Protein AF-0000000067698154 (afdb_homodimer)

Solvent-accessible surface area (backbone atoms only — not comparable to full-atom values): 43028 Å² total; per-residue (Å²): 130,90,84,82,84,74,83,78,83,80,82,77,82,80,81,82,82,78,79,80,80,83,78,82,82,75,81,79,80,81,73,79,80,78,81,72,83,82,82,73,83,78,85,67,85,70,74,81,63,82,64,74,79,67,70,79,82,60,76,88,67,80,81,71,74,75,59,50,38,49,50,71,65,95,72,74,68,71,78,80,69,80,71,77,64,69,74,56,56,50,60,71,60,55,50,44,28,35,37,30,61,25,10,54,45,36,46,36,54,54,16,32,76,75,58,32,74,92,49,18,62,55,89,46,55,64,60,45,75,44,42,27,38,45,54,36,77,26,53,40,40,37,71,47,68,40,48,42,34,32,42,54,26,47,94,48,85,92,48,78,68,46,76,45,63,54,76,37,32,34,54,20,40,29,41,29,36,31,30,37,56,53,44,55,74,53,38,49,46,52,43,93,52,25,68,75,24,50,40,24,35,30,38,29,37,55,35,30,26,51,47,29,26,69,50,57,16,74,73,42,6,62,35,74,19,39,37,42,31,30,35,22,19,34,30,43,46,43,42,81,78,46,55,86,41,45,32,75,59,65,88,62,80,58,72,51,54,74,73,57,56,77,84,72,59,61,29,38,57,31,44,32,38,34,30,43,27,48,70,90,51,90,60,66,32,76,72,24,54,33,42,55,54,42,41,58,56,39,65,40,41,45,54,13,60,64,10,49,21,6,19,34,50,46,57,33,20,36,41,30,39,26,44,41,11,36,94,49,76,56,10,29,26,27,33,50,60,53,5,56,73,56,77,34,73,36,79,59,54,93,90,44,65,36,41,44,60,52,68,46,26,31,40,37,36,39,38,35,30,79,58,96,89,45,71,54,67,38,62,52,24,31,37,33,32,35,67,48,77,92,125,130,89,86,81,90,78,85,78,82,81,83,78,82,80,82,79,79,76,77,82,78,82,77,81,80,76,79,78,78,81,75,77,81,77,82,72,84,81,83,81,85,89,80,80,90,68,78,86,62,82,66,71,78,66,67,79,81,59,75,89,67,80,81,71,72,76,58,50,37,49,49,74,68,93,73,73,70,68,78,76,64,78,70,75,64,70,74,54,57,49,60,71,59,57,49,44,27,36,38,32,61,25,11,54,45,37,46,36,53,55,16,33,77,75,56,32,74,92,49,18,63,56,89,46,56,66,61,44,76,44,43,27,35,44,54,37,78,27,53,40,41,38,70,48,67,40,48,42,33,31,42,54,27,48,95,48,86,92,48,76,68,46,76,42,63,56,76,37,32,34,53,20,39,28,40,29,35,30,30,37,56,54,46,55,76,55,38,50,47,54,42,92,52,25,68,76,24,50,40,23,34,30,39,30,36,54,35,31,26,51,47,30,24,68,48,55,16,75,72,42,6,61,35,73,17,39,37,43,32,30,34,23,19,35,31,42,45,43,42,80,77,45,55,87,38,45,33,75,60,65,90,61,79,58,72,53,55,76,74,58,54,77,84,71,57,60,29,39,57,30,44,31,38,33,29,44,25,48,70,91,52,91,60,67,31,77,71,24,54,33,43,54,53,43,43,56,55,40,65,39,40,44,55,14,60,63,10,48,22,6,19,33,51,46,56,35,20,36,41,30,40,26,46,39,12,37,95,48,75,55,9,28,25,26,33,51,61,55,6,56,73,57,78,34,73,38,80,58,55,93,90,44,67,35,42,44,62,52,69,46,26,31,40,38,35,38,38,35,29,78,58,94,91,47,72,54,68,40,61,52,24,29,38,33,30,36,66,50,76,92,126

Structure (mmCIF, N/CA/C/O backbone):
data_AF-0000000067698154-model_v1
#
loop_
_entity.id
_entity.type
_entity.pdbx_description
1 polymer Fumarylacetoacetase
#
loop_
_atom_site.group_PDB
_atom_site.id
_atom_site.type_symbol
_atom_site.label_atom_id
_atom_site.label_alt_id
_atom_site.label_comp_id
_atom_site.label_asym_id
_atom_site.label_entity_id
_atom_site.label_seq_id
_atom_site.pdbx_PDB_ins_code
_atom_site.Cartn_x
_atom_site.Cartn_y
_atom_site.Cartn_z
_atom_site.occupancy
_atom_site.B_iso_or_equiv
_atom_site.auth_seq_id
_atom_site.auth_comp_id
_atom_site.auth_asym_id
_atom_site.auth_atom_id
_atom_site.pdbx_PDB_model_num
ATOM 1 N N . MET A 1 1 ? 26.562 57 30.891 1 18.64 1 MET A N 1
ATOM 2 C CA . MET A 1 1 ? 27.078 56.438 32.125 1 18.64 1 MET A CA 1
ATOM 3 C C . MET A 1 1 ? 26.031 55.562 32.812 1 18.64 1 MET A C 1
ATOM 5 O O . MET A 1 1 ? 26.375 54.625 33.531 1 18.64 1 MET A O 1
ATOM 9 N N . GLY A 1 2 ? 24.734 55.875 32.906 1 18.67 2 GLY A N 1
ATOM 10 C CA . GLY A 1 2 ? 24.219 55.625 34.25 1 18.67 2 GLY A CA 1
ATOM 11 C C . GLY A 1 2 ? 24.109 54.125 34.531 1 18.67 2 GLY A C 1
ATOM 12 O O . GLY A 1 2 ? 24.297 53.281 33.656 1 18.67 2 GLY A O 1
ATOM 13 N N . ALA A 1 3 ? 22.969 53.625 35.281 1 20.47 3 ALA A N 1
ATOM 14 C CA . ALA A 1 3 ? 22.484 53 36.531 1 20.47 3 ALA A CA 1
ATOM 15 C C . ALA A 1 3 ? 22.188 51.531 36.312 1 20.47 3 ALA A C 1
ATOM 17 O O . ALA A 1 3 ? 21.484 51.156 35.344 1 20.47 3 ALA A O 1
ATOM 18 N N . GLU A 1 4 ? 23.016 50.594 36.938 1 21.22 4 GLU A N 1
ATOM 19 C CA . GLU A 1 4 ? 23.219 49.188 37.219 1 21.22 4 GLU A CA 1
ATOM 20 C C . GLU A 1 4 ? 22.047 48.594 38 1 21.22 4 GLU A C 1
ATOM 22 O O . GLU A 1 4 ? 21.922 48.844 39.219 1 21.22 4 GLU A O 1
ATOM 27 N N . ALA A 1 5 ? 20.766 48.688 37.656 1 19.77 5 ALA A N 1
ATOM 28 C CA . ALA A 1 5 ? 19.625 48.469 38.531 1 19.77 5 ALA A CA 1
ATOM 29 C C . ALA A 1 5 ? 19.641 47.031 39.094 1 19.77 5 ALA A C 1
ATOM 31 O O . ALA A 1 5 ? 19.484 46.062 38.344 1 19.77 5 ALA A O 1
ATOM 32 N N . GLY A 1 6 ? 20.469 46.656 40.188 1 19.45 6 GLY A N 1
ATOM 33 C CA . GLY A 1 6 ? 20.844 45.438 40.906 1 19.45 6 GLY A CA 1
ATOM 34 C C . GLY A 1 6 ? 19.688 44.812 41.656 1 19.45 6 GLY A C 1
ATOM 35 O O . GLY A 1 6 ? 19.359 45.219 42.75 1 19.45 6 GLY A O 1
ATOM 36 N N . CYS A 1 7 ? 18.359 44.688 41.312 1 18.64 7 CYS A N 1
ATOM 37 C CA . CYS A 1 7 ? 17.328 44.375 42.312 1 18.64 7 CYS A CA 1
ATOM 38 C C . CYS A 1 7 ? 17.609 43.062 43 1 18.64 7 CYS A C 1
ATOM 40 O O . CYS A 1 7 ? 17.766 42.031 42.344 1 18.64 7 CYS A O 1
ATOM 42 N N . VAL A 1 8 ? 18.062 42.969 44.281 1 18.89 8 VAL A N 1
ATOM 43 C CA . VAL A 1 8 ? 18.547 42.125 45.375 1 18.89 8 VAL A CA 1
ATOM 44 C C . VAL A 1 8 ? 17.406 41.281 45.906 1 18.89 8 VAL A C 1
ATOM 46 O O . VAL A 1 8 ? 16.484 41.781 46.562 1 18.89 8 VAL A O 1
ATOM 49 N N . LEU A 1 9 ? 16.547 40.531 45.125 1 18.83 9 LEU A N 1
ATOM 50 C CA . LEU A 1 9 ? 15.406 39.906 45.781 1 18.83 9 LEU A CA 1
ATOM 51 C C . LEU A 1 9 ? 15.867 39.031 46.969 1 18.83 9 LEU A C 1
ATOM 53 O O . LEU A 1 9 ? 16.906 38.375 46.875 1 18.83 9 LEU A O 1
ATOM 57 N N . ALA A 1 10 ? 15.352 39.25 48.188 1 18.03 10 ALA A N 1
ATOM 58 C CA . ALA A 1 10 ? 15.445 38.906 49.594 1 18.03 10 ALA A CA 1
ATOM 59 C C . ALA A 1 10 ? 15.258 37.406 49.844 1 18.03 10 ALA A C 1
ATOM 61 O O . ALA A 1 10 ? 14.438 36.781 49.188 1 18.03 10 ALA A O 1
ATOM 62 N N . GLN A 1 11 ? 16.172 36.656 50.531 1 19.08 11 GLN A N 1
ATOM 63 C CA . GLN A 1 11 ? 16.641 35.312 50.938 1 19.08 11 GLN A CA 1
ATOM 64 C C . GLN A 1 11 ? 15.695 34.688 51.938 1 19.08 11 GLN A C 1
ATOM 66 O O . GLN A 1 11 ? 15.953 34.75 53.156 1 19.08 11 GLN A O 1
ATOM 71 N N . GLY A 1 12 ? 14.289 34.844 51.875 1 19.47 12 GLY A N 1
ATOM 72 C CA . GLY A 1 12 ? 13.625 34.594 53.125 1 19.47 12 GLY A CA 1
ATOM 73 C C . GLY A 1 12 ? 13.898 33.188 53.688 1 19.47 12 GLY A C 1
ATOM 74 O O . GLY A 1 12 ? 14.406 32.344 52.969 1 19.47 12 GLY A O 1
ATOM 75 N N . PRO A 1 13 ? 13.5 32.906 55 1 19.11 13 PRO A N 1
ATOM 76 C CA . PRO A 1 13 ? 13.969 31.984 56.031 1 19.11 13 PRO A CA 1
ATOM 77 C C . PRO A 1 13 ? 13.609 30.531 55.75 1 19.11 13 PRO A C 1
ATOM 79 O O . PRO A 1 13 ? 12.711 30.266 54.938 1 19.11 13 PR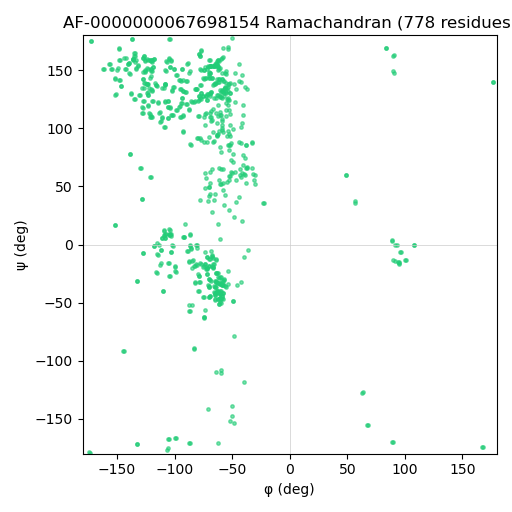O A O 1
ATOM 82 N N . ASP A 1 14 ? 14.352 29.516 56.219 1 19.69 14 ASP A N 1
ATOM 83 C CA . ASP A 1 14 ? 14.68 28.094 56.188 1 19.69 14 ASP A CA 1
ATOM 84 C C . ASP A 1 14 ? 13.586 27.25 56.875 1 19.69 14 ASP A C 1
ATOM 86 O O . ASP A 1 14 ? 13.734 26.047 57.031 1 19.69 14 ASP A O 1
ATOM 90 N N . PRO A 1 15 ? 12.156 27.422 56.562 1 19.41 15 PRO A N 1
ATOM 91 C CA . PRO A 1 15 ? 11.297 26.891 57.625 1 19.41 15 PRO A CA 1
ATOM 92 C C . PRO A 1 15 ? 11.578 25.422 57.906 1 19.41 15 PRO A C 1
ATOM 94 O O . PRO A 1 15 ? 12.047 24.688 57.031 1 19.41 15 PRO A O 1
ATOM 97 N N . VAL A 1 16 ? 11.773 25 59.156 1 19.75 16 VAL A N 1
ATOM 98 C CA . VAL A 1 16 ? 12.219 23.891 60 1 19.75 16 VAL A CA 1
ATOM 99 C C . VAL A 1 16 ? 11.164 22.797 60 1 19.75 16 VAL A C 1
ATOM 101 O O . VAL A 1 16 ? 10.078 22.953 60.562 1 19.75 16 VAL A O 1
ATOM 104 N N . PHE A 1 17 ? 10.789 22.125 58.812 1 18.42 17 PHE A N 1
ATOM 105 C CA . PHE A 1 17 ? 9.719 21.141 58.719 1 18.42 17 PHE A CA 1
ATOM 106 C C . PHE A 1 17 ? 9.977 19.969 59.656 1 18.42 17 PHE A C 1
ATOM 108 O O . PHE A 1 17 ? 11.062 19.375 59.625 1 18.42 17 PHE A O 1
ATOM 115 N N . HIS A 1 18 ? 9.242 19.969 60.812 1 17.45 18 HIS A N 1
ATOM 116 C CA . HIS A 1 18 ? 9.281 19.016 61.906 1 17.45 18 HIS A CA 1
ATOM 117 C C . HIS A 1 18 ? 8.914 17.609 61.438 1 17.45 18 HIS A C 1
ATOM 119 O O . HIS A 1 18 ? 8.062 17.453 60.562 1 17.45 18 HIS A O 1
ATOM 125 N N . HIS A 1 19 ? 9.688 16.531 61.688 1 18.19 19 HIS A N 1
ATOM 126 C CA . HIS A 1 19 ? 9.945 15.117 61.406 1 18.19 19 HIS A CA 1
ATOM 127 C C . HIS A 1 19 ? 8.852 14.227 62 1 18.19 19 HIS A C 1
ATOM 129 O O . HIS A 1 19 ? 9.102 13.062 62.312 1 18.19 19 HIS A O 1
ATOM 135 N N . SER A 1 20 ? 7.469 14.625 61.906 1 17.95 20 SER A N 1
ATOM 136 C CA . SER A 1 20 ? 6.605 13.812 62.75 1 17.95 20 SER A CA 1
ATOM 137 C C . SER A 1 20 ? 6.746 12.328 62.438 1 17.95 20 SER A C 1
ATOM 139 O O . SER A 1 20 ? 7.117 11.969 61.312 1 17.95 20 SER A O 1
ATOM 141 N N . ARG A 1 21 ? 6.547 11.445 63.469 1 18.27 21 ARG A N 1
ATOM 142 C CA . ARG A 1 21 ? 6.793 10.07 63.906 1 18.27 21 ARG A CA 1
ATOM 143 C C . ARG A 1 21 ? 5.961 9.086 63.062 1 18.27 21 ARG A C 1
ATOM 145 O O . ARG A 1 21 ? 4.82 9.383 62.719 1 18.27 21 ARG A O 1
ATOM 152 N N . ALA A 1 22 ? 6.531 8.031 62.438 1 17.89 22 ALA A N 1
ATOM 153 C CA . ALA A 1 22 ? 6.379 6.879 61.562 1 17.89 22 ALA A CA 1
ATOM 154 C C . ALA A 1 22 ? 5.344 5.902 62.125 1 17.89 22 ALA A C 1
ATOM 156 O O . ALA A 1 22 ? 5.617 5.172 63.062 1 17.89 22 ALA A O 1
ATOM 157 N N . VAL A 1 23 ? 4.055 6.41 62.469 1 18.61 23 VAL A N 1
ATOM 158 C CA . VAL A 1 23 ? 3.172 5.465 63.125 1 18.61 23 VAL A CA 1
ATOM 159 C C . VAL A 1 23 ? 3.039 4.195 62.312 1 18.61 23 VAL A C 1
ATOM 161 O O . VAL A 1 23 ? 3.08 4.25 61.062 1 18.61 23 VAL A O 1
ATOM 164 N N . GLY A 1 24 ? 3.096 2.961 62.906 1 17.42 24 GLY A N 1
ATOM 165 C CA . GLY A 1 24 ? 3.223 1.524 62.719 1 17.42 24 GLY A CA 1
ATOM 166 C C . GLY A 1 24 ? 2.061 0.918 61.938 1 17.42 24 GLY A C 1
ATOM 167 O O . GLY A 1 24 ? 0.899 1.213 62.25 1 17.42 24 GLY A O 1
ATOM 168 N N . ALA A 1 25 ? 2.178 0.541 60.625 1 18.03 25 ALA A N 1
ATOM 169 C CA . ALA A 1 25 ? 1.402 -0.048 59.531 1 18.03 25 ALA A CA 1
ATOM 170 C C . ALA A 1 25 ? 0.756 -1.36 59.969 1 18.03 25 ALA A C 1
ATOM 172 O O . ALA A 1 25 ? 1.438 -2.379 60.094 1 18.03 25 ALA A O 1
ATOM 173 N N . HIS A 1 26 ? -0.094 -1.335 61.031 1 17.5 26 HIS A N 1
ATOM 174 C CA . HIS A 1 26 ? -0.677 -2.604 61.438 1 17.5 26 HIS A CA 1
ATOM 175 C C . HIS A 1 26 ? -1.396 -3.293 60.281 1 17.5 26 HIS A C 1
ATOM 177 O O . HIS A 1 26 ? -2.037 -2.633 59.469 1 17.5 26 HIS A O 1
ATOM 183 N N . TRP A 1 27 ? -1.01 -4.566 59.875 1 17.98 27 TRP A N 1
ATOM 184 C CA . TRP A 1 27 ? -1.206 -5.637 58.906 1 17.98 27 TRP A CA 1
ATOM 185 C C . TRP A 1 27 ? -2.633 -6.172 58.969 1 17.98 27 TRP A C 1
ATOM 187 O O . TRP A 1 27 ? -3.02 -6.816 59.938 1 17.98 27 TRP A O 1
ATOM 197 N N . TRP A 1 28 ? -3.701 -5.266 58.812 1 17.14 28 TRP A N 1
ATOM 198 C CA . TRP A 1 28 ? -5.047 -5.797 59 1 17.14 28 TRP A CA 1
ATOM 199 C C . TRP A 1 28 ? -5.273 -7.02 58.125 1 17.14 28 TRP A C 1
ATOM 201 O O . TRP A 1 28 ? -4.797 -7.07 57 1 17.14 28 TRP A O 1
ATOM 211 N N . GLY A 1 29 ? -5.492 -8.219 58.688 1 17.97 29 GLY A N 1
ATOM 212 C CA . GLY A 1 29 ? -5.859 -9.602 58.406 1 17.97 29 GLY A CA 1
ATOM 213 C C . GLY A 1 29 ? -7.082 -9.727 57.531 1 17.97 29 GLY A C 1
ATOM 214 O O . GLY A 1 29 ? -8.172 -9.281 57.906 1 17.97 29 GLY A O 1
ATOM 215 N N . TRP A 1 30 ? -6.977 -9.516 56.156 1 17.61 30 TRP A N 1
ATOM 216 C CA . TRP A 1 30 ? -7.996 -9.625 55.125 1 17.61 30 TRP A CA 1
ATOM 217 C C . TRP A 1 30 ? -8.727 -10.961 55.219 1 17.61 30 TRP A C 1
ATOM 219 O O . TRP A 1 30 ? -8.109 -12.023 55.094 1 17.61 30 TRP A O 1
ATOM 229 N N . ARG A 1 31 ? -9.57 -11.117 56.219 1 17.33 31 ARG A N 1
ATOM 230 C CA . ARG A 1 31 ? -10.438 -12.281 56.344 1 17.33 31 ARG A CA 1
ATOM 231 C C . ARG A 1 31 ? -11.133 -12.602 55.031 1 17.33 31 ARG A C 1
ATOM 233 O O . ARG A 1 31 ? -11.406 -11.711 54.219 1 17.33 31 ARG A O 1
ATOM 240 N N . GLN A 1 32 ? -11.148 -13.93 54.625 1 18.45 32 GLN A N 1
ATOM 241 C CA . GLN A 1 32 ? -11.516 -14.859 53.562 1 18.45 32 GLN A CA 1
ATOM 242 C C . GLN A 1 32 ? -13.008 -14.781 53.25 1 18.45 32 GLN A C 1
ATOM 244 O O . GLN A 1 32 ? -13.828 -15.352 53.969 1 18.45 32 GLN A O 1
ATOM 249 N N . ALA A 1 33 ? -13.609 -13.57 53.094 1 17.28 33 ALA A N 1
ATOM 250 C CA . ALA A 1 33 ? -15.055 -13.727 53 1 17.28 33 ALA A CA 1
ATOM 251 C C . ALA A 1 33 ? -15.422 -14.703 51.875 1 17.28 33 ALA A C 1
ATOM 253 O O . ALA A 1 33 ? -14.883 -14.625 50.781 1 17.28 33 ALA A O 1
ATOM 254 N N . ARG A 1 34 ? -16.016 -15.844 52.219 1 18.39 34 ARG A N 1
ATOM 255 C CA . ARG A 1 34 ? -16.562 -17.078 51.656 1 18.39 34 ARG A CA 1
ATOM 256 C C . ARG A 1 34 ? -17.656 -16.766 50.625 1 18.39 34 ARG A C 1
ATOM 258 O O . ARG A 1 34 ? -18.828 -16.609 50.969 1 18.39 34 ARG A O 1
ATOM 265 N N . THR A 1 35 ? -17.641 -15.656 49.781 1 17.81 35 THR A N 1
ATOM 266 C CA . THR A 1 35 ? -18.875 -15.453 49.062 1 17.81 35 THR A CA 1
ATOM 267 C C . THR A 1 35 ? -19.156 -16.625 48.125 1 17.81 35 THR A C 1
ATOM 269 O O . THR A 1 35 ? -18.328 -16.953 47.281 1 17.81 35 THR A O 1
ATOM 272 N N . SER A 1 36 ? -19.922 -17.688 48.469 1 18.59 36 SER A N 1
ATOM 273 C CA . SER A 1 36 ? -20.469 -18.922 47.906 1 18.59 36 SER A CA 1
ATOM 274 C C . SER A 1 36 ? -21.25 -18.656 46.625 1 18.59 36 SER A C 1
ATOM 276 O O . SER A 1 36 ? -21.547 -19.594 45.875 1 18.59 36 SER A O 1
ATOM 278 N N . SER A 1 37 ? -21.969 -17.516 46.438 1 18.3 37 SER A N 1
ATOM 279 C CA . SER A 1 37 ? -23.234 -17.75 45.719 1 18.3 37 SER A CA 1
ATOM 280 C C . SER A 1 37 ? -22.984 -18.266 44.312 1 18.3 37 SER A C 1
ATOM 282 O O . SER A 1 37 ? -21.922 -18 43.719 1 18.3 37 SER A O 1
ATOM 284 N N . CYS A 1 38 ? -23.828 -19.234 43.75 1 18.33 38 CYS A N 1
ATOM 285 C CA . CYS A 1 38 ? -24.266 -20.125 42.688 1 18.33 38 CYS A CA 1
ATOM 286 C C . CYS A 1 38 ? -24.5 -19.375 41.375 1 18.33 38 CYS A C 1
ATOM 288 O O . CYS A 1 38 ? -25.484 -18.641 41.25 1 18.33 38 CYS A O 1
ATOM 290 N N . LEU A 1 39 ? -23.469 -18.562 40.844 1 18.27 39 LEU A N 1
ATOM 291 C CA . LEU A 1 39 ? -23.672 -17.891 39.562 1 18.27 39 LEU A CA 1
ATOM 292 C C . LEU A 1 39 ? -24.125 -18.859 38.5 1 18.27 39 LEU A C 1
ATOM 294 O O . LEU A 1 39 ? -23.406 -19.828 38.188 1 18.27 39 LEU A O 1
ATOM 298 N N . ARG A 1 40 ? -25.406 -18.984 38.312 1 18.36 40 ARG A N 1
ATOM 299 C CA . ARG A 1 40 ? -26.25 -19.641 37.344 1 18.36 40 ARG A CA 1
ATOM 300 C C . ARG A 1 40 ? -25.719 -19.406 35.906 1 18.36 40 ARG A C 1
ATOM 302 O O . ARG A 1 40 ? -25.016 -18.422 35.688 1 18.36 40 ARG A O 1
ATOM 309 N N . HIS A 1 41 ? -26.031 -20.328 34.906 1 19.86 41 HIS A N 1
ATOM 310 C CA . HIS A 1 41 ? -25.594 -20.812 33.625 1 19.86 41 HIS A CA 1
ATOM 311 C C . HIS A 1 41 ? -25.781 -19.766 32.531 1 19.86 41 HIS A C 1
ATOM 313 O O . HIS A 1 41 ? -25.625 -20.047 31.344 1 19.86 41 HIS A O 1
ATOM 319 N N . ALA A 1 42 ? -26.406 -18.547 32.75 1 18.8 42 ALA A N 1
ATOM 320 C CA . ALA A 1 42 ? -26.875 -17.875 31.547 1 18.8 42 ALA A CA 1
ATOM 321 C C . ALA A 1 42 ? -25.719 -17.562 30.609 1 18.8 42 ALA A C 1
ATOM 323 O O . ALA A 1 42 ? -24.672 -17.062 31.047 1 18.8 42 ALA A O 1
ATOM 324 N N . THR A 1 43 ? -25.609 -18.172 29.375 1 22.12 43 THR A N 1
ATOM 325 C CA . THR A 1 43 ? -24.75 -18.203 28.203 1 22.12 43 THR A CA 1
ATOM 326 C C . THR A 1 43 ? -24.422 -16.781 27.734 1 22.12 43 THR A C 1
ATOM 328 O O . THR A 1 43 ? -24.875 -16.359 26.672 1 22.12 43 THR A O 1
ATOM 331 N N . THR A 1 44 ? -24.5 -15.766 28.641 1 21.19 44 THR A N 1
ATOM 332 C CA . THR A 1 44 ? -24.469 -14.352 28.266 1 21.19 44 THR A CA 1
ATOM 333 C C . THR A 1 44 ? -23.109 -13.984 27.688 1 21.19 44 THR A C 1
ATOM 335 O O . THR A 1 44 ? -22.078 -14.219 28.328 1 21.19 44 THR A O 1
ATOM 338 N N . ALA A 1 45 ? -22.922 -13.969 26.281 1 23.19 45 ALA A N 1
ATOM 339 C CA . ALA A 1 45 ? -21.859 -13.5 25.406 1 23.19 45 ALA A CA 1
ATOM 340 C C . ALA A 1 45 ? -21.25 -12.195 25.922 1 23.19 45 ALA A C 1
ATOM 342 O O . ALA A 1 45 ? -21.828 -11.125 25.734 1 23.19 45 ALA A O 1
ATOM 343 N N . SER A 1 46 ? -20.828 -12.141 27.141 1 22.53 46 SER A N 1
ATOM 344 C CA . SER A 1 46 ? -20.391 -10.969 27.891 1 22.53 46 SER A CA 1
ATOM 345 C C . SER A 1 46 ? -19.234 -10.266 27.188 1 22.53 46 SER A C 1
ATOM 347 O O . SER A 1 46 ? -18.234 -10.898 26.844 1 22.53 46 SER A O 1
ATOM 349 N N . SER A 1 47 ? -19.531 -9.219 26.406 1 22.84 47 SER A N 1
ATOM 350 C CA . SER A 1 47 ? -18.781 -8.102 25.859 1 22.84 47 SER A CA 1
ATOM 351 C C . SER A 1 47 ? -17.75 -7.574 26.859 1 22.84 47 SER A C 1
ATOM 353 O O . SER A 1 47 ? -18.109 -7.027 27.891 1 22.84 47 SER A O 1
ATOM 355 N N . ALA A 1 48 ? -16.797 -8.391 27.141 1 22.58 48 ALA A N 1
ATOM 356 C CA . ALA A 1 48 ? -15.727 -8.078 28.078 1 22.58 48 ALA A CA 1
ATOM 357 C C . ALA A 1 48 ? -15.219 -6.652 27.875 1 22.58 48 ALA A C 1
ATOM 359 O O . ALA A 1 48 ? -14.477 -6.379 26.922 1 22.58 48 ALA A O 1
ATOM 360 N N . TRP A 1 49 ? -16.172 -5.656 28 1 22.56 49 TRP A N 1
ATOM 361 C CA . TRP A 1 49 ? -15.914 -4.219 28.047 1 22.56 49 TRP A CA 1
ATOM 362 C C . TRP A 1 49 ? -14.82 -3.895 29.062 1 22.56 49 TRP A C 1
ATOM 364 O O . TRP A 1 49 ? -14.773 -4.473 30.156 1 22.56 49 TRP A O 1
ATOM 374 N N . TRP A 1 50 ? -13.609 -3.697 28.609 1 22.52 50 TRP A N 1
ATOM 375 C CA . TRP A 1 50 ? -12.586 -3.082 29.453 1 22.52 50 TRP A CA 1
ATOM 376 C C . TRP A 1 50 ? -13.195 -1.986 30.328 1 22.52 50 TRP A C 1
ATOM 378 O O . TRP A 1 50 ? -13.711 -0.991 29.812 1 22.52 50 TRP A O 1
ATOM 388 N N . SER A 1 51 ? -14.031 -2.432 31.188 1 22.5 51 SER A N 1
ATOM 389 C CA . SER A 1 51 ? -14.625 -1.484 32.125 1 22.5 51 SER A CA 1
ATOM 390 C C . SER A 1 51 ? -13.562 -0.654 32.812 1 22.5 51 SER A C 1
ATOM 392 O O . SER A 1 51 ? -12.695 -1.2 33.531 1 22.5 51 SER A O 1
ATOM 394 N N . PRO A 1 52 ? -13.125 0.497 32.219 1 24.61 52 PRO A N 1
ATOM 395 C CA . PRO A 1 52 ? -12.328 1.393 33.062 1 24.61 52 PRO A CA 1
ATOM 396 C C . PRO A 1 52 ? -12.914 1.573 34.469 1 24.61 52 PRO A C 1
ATOM 398 O O . PRO A 1 52 ? -14.133 1.684 34.625 1 24.61 52 PRO A O 1
ATOM 401 N N . VAL A 1 53 ? -12.539 0.728 35.312 1 25.06 53 VAL A N 1
ATOM 402 C CA . VAL A 1 53 ? -12.906 0.948 36.688 1 25.06 53 VAL A CA 1
ATOM 403 C C . VAL A 1 53 ? -12.773 2.43 37.031 1 25.06 53 VAL A C 1
ATOM 405 O O . VAL A 1 53 ? -11.656 2.963 37.094 1 25.06 53 VAL A O 1
ATOM 408 N N . TRP A 1 54 ? -13.68 3.229 36.406 1 22.91 54 TRP A N 1
ATOM 409 C CA . TRP A 1 54 ? -13.75 4.633 36.781 1 22.91 54 TRP A CA 1
ATOM 410 C C . TRP A 1 54 ? -13.961 4.766 38.281 1 22.91 54 TRP A C 1
ATOM 412 O O . TRP A 1 54 ? -14.898 4.191 38.844 1 22.91 54 TRP A O 1
ATOM 422 N N . PRO A 1 55 ? -12.891 4.91 39.125 1 26.31 55 PRO A N 1
ATOM 423 C CA . PRO A 1 55 ? -13.203 5.223 40.5 1 26.31 55 PRO A CA 1
ATOM 424 C C . PRO A 1 55 ? -14.367 6.195 40.656 1 26.31 55 PRO A C 1
ATOM 426 O O . PRO A 1 55 ? -14.688 6.926 39.719 1 26.31 55 PRO A O 1
ATOM 429 N N . PRO A 1 56 ? -15.219 5.961 41.5 1 26.38 56 PRO A N 1
ATOM 430 C CA . PRO A 1 56 ? -16.344 6.867 41.781 1 26.38 56 PRO A CA 1
ATOM 431 C C . PRO A 1 56 ? -15.922 8.336 41.781 1 26.38 56 PRO A C 1
ATOM 433 O O . PRO A 1 56 ? -14.758 8.648 42.062 1 26.38 56 PRO A O 1
ATOM 436 N N . PHE A 1 57 ? -16.547 9.148 40.875 1 26.3 57 PHE A N 1
ATOM 437 C CA . PHE A 1 57 ? -16.453 10.586 40.625 1 26.3 57 PHE A CA 1
ATOM 438 C C . PHE A 1 57 ? -16.531 11.359 41.938 1 26.3 57 PHE A C 1
ATOM 440 O O . PHE A 1 57 ? -17.609 11.766 42.375 1 26.3 57 PHE A O 1
ATOM 447 N N . GLY A 1 58 ? -15.961 10.906 43.094 1 27.22 58 GLY A N 1
ATOM 448 C CA . GLY A 1 58 ? -16.078 11.992 44.062 1 27.22 58 GLY A CA 1
ATOM 449 C C . GLY A 1 58 ? -15.539 13.312 43.531 1 27.22 58 GLY A C 1
ATOM 450 O O . GLY A 1 58 ? -15.094 13.391 42.375 1 27.22 58 GLY A O 1
ATOM 451 N N . PRO A 1 59 ? -15.023 14.273 44.312 1 27.02 59 PRO A N 1
ATOM 452 C CA . PRO A 1 59 ? -14.695 15.648 43.938 1 27.02 59 PRO A CA 1
ATOM 453 C C . PRO A 1 59 ? -13.773 15.734 42.719 1 27.02 59 PRO A C 1
ATOM 455 O O . PRO A 1 59 ? -13.148 14.734 42.344 1 27.02 59 PRO A O 1
ATOM 458 N N . ALA A 1 60 ? -13.586 16.984 42.094 1 27.3 60 ALA A N 1
ATOM 459 C CA . ALA A 1 60 ? -13.008 17.406 40.812 1 27.3 60 ALA A CA 1
ATOM 460 C C . ALA A 1 60 ? -11.617 16.812 40.625 1 27.3 60 ALA A C 1
ATOM 462 O O . ALA A 1 60 ? -10.664 17.234 41.281 1 27.3 60 ALA A O 1
ATOM 463 N N . PRO A 1 61 ? -11.406 15.477 40.625 1 28.42 61 PRO A N 1
ATOM 464 C CA . PRO A 1 61 ? -9.984 15.133 40.562 1 28.42 61 PRO A CA 1
ATOM 465 C C . PRO A 1 61 ? -9.266 15.844 39.406 1 28.42 61 PRO A C 1
ATOM 467 O O . PRO A 1 61 ? -9.898 16.281 38.438 1 28.42 61 PRO A O 1
ATOM 470 N N . ARG A 1 62 ? -8.023 16.359 39.594 1 26.75 62 ARG A N 1
ATOM 471 C CA . ARG A 1 62 ? -7.023 16.875 38.688 1 26.75 62 ARG A CA 1
ATOM 472 C C . ARG A 1 62 ? -6.918 15.984 37.438 1 26.75 62 ARG A C 1
ATOM 474 O O . ARG A 1 62 ? -6.871 14.758 37.562 1 26.75 62 ARG A O 1
ATOM 481 N N . ARG A 1 63 ? -7.531 16.406 36.312 1 28.12 63 ARG A N 1
ATOM 482 C CA . ARG A 1 63 ? -7.5 15.961 34.906 1 28.12 63 ARG A CA 1
ATOM 483 C C . ARG A 1 63 ? -6.137 15.383 34.562 1 28.12 63 ARG A C 1
ATOM 485 O O . ARG A 1 63 ? -5.195 16.125 34.281 1 28.12 63 ARG A O 1
ATOM 492 N N . ALA A 1 64 ? -5.633 14.398 35.281 1 27.5 64 ALA A N 1
ATOM 493 C CA . ALA A 1 64 ? -4.402 13.781 34.781 1 27.5 64 ALA A CA 1
ATOM 494 C C . ALA A 1 64 ? -4.551 13.344 33.344 1 27.5 64 ALA A C 1
ATOM 496 O O . ALA A 1 64 ? -5.473 12.594 33 1 27.5 64 ALA A O 1
ATOM 497 N N . GLY A 1 65 ? -4.32 14.25 32.344 1 28.88 65 GLY A N 1
ATOM 498 C CA . GLY A 1 65 ? -4.195 13.961 30.938 1 28.88 65 GLY A CA 1
ATOM 499 C C . GLY A 1 65 ? -3.451 12.672 30.656 1 28.88 65 GLY A C 1
ATOM 500 O O . GLY A 1 65 ? -2.324 12.484 31.109 1 28.88 65 GLY A O 1
ATOM 501 N N . LEU A 1 66 ? -4.203 11.609 30.672 1 29.56 66 LEU A N 1
ATOM 502 C CA . LEU A 1 66 ? -3.623 10.336 30.25 1 29.56 66 LEU A CA 1
ATOM 503 C C . LEU A 1 66 ? -2.936 10.484 28.891 1 29.56 66 LEU A C 1
ATOM 505 O O . LEU A 1 66 ? -3.594 10.75 27.891 1 29.56 66 LEU A O 1
ATOM 509 N N . VAL A 1 67 ? -1.901 11.32 28.828 1 33.09 67 VAL A N 1
ATOM 510 C CA . VAL A 1 67 ? -1.071 11.281 27.625 1 33.09 67 VAL A CA 1
ATOM 511 C C . VAL A 1 67 ? -0.403 9.914 27.5 1 33.09 67 VAL A C 1
ATOM 513 O O . VAL A 1 67 ? 0.293 9.477 28.422 1 33.09 67 VAL A O 1
ATOM 516 N N . VAL A 1 68 ? -1.066 9.109 26.766 1 35.5 68 VAL A N 1
ATOM 517 C CA . VAL A 1 68 ? -0.424 7.832 26.469 1 35.5 68 VAL A CA 1
ATOM 518 C C . VAL A 1 68 ? 0.806 8.062 25.594 1 35.5 68 VAL A C 1
ATOM 520 O O . VAL A 1 68 ? 0.705 8.641 24.516 1 35.5 68 VAL A O 1
ATOM 523 N N . GLY A 1 69 ? 2.02 8.305 26.234 1 34.97 69 GLY A N 1
ATOM 524 C CA . GLY A 1 69 ? 3.268 8.477 25.5 1 34.97 69 GLY A CA 1
ATOM 525 C C . GLY A 1 69 ? 3.695 7.234 24.75 1 34.97 69 GLY A C 1
ATOM 526 O O . GLY A 1 69 ? 3.484 6.113 25.219 1 34.97 69 GLY A O 1
ATOM 527 N N . LEU A 1 70 ? 3.941 7.441 23.375 1 36.31 70 LEU A N 1
ATOM 528 C CA . LEU A 1 70 ? 4.434 6.41 22.453 1 36.31 70 LEU A CA 1
ATOM 529 C C . LEU A 1 70 ? 5.898 6.094 22.734 1 36.31 70 LEU A C 1
ATOM 531 O O . LEU A 1 70 ? 6.734 7 22.766 1 36.31 70 LEU A O 1
ATOM 535 N N . HIS A 1 71 ? 6.379 5.215 23.578 1 31.75 71 HIS A N 1
ATOM 536 C CA . HIS A 1 71 ? 7.785 4.914 23.828 1 31.75 71 HIS A CA 1
ATOM 537 C C . HIS A 1 71 ? 8.391 4.125 22.672 1 31.75 71 HIS A C 1
ATOM 539 O O . HIS A 1 71 ? 7.887 3.062 22.312 1 31.75 71 HIS A O 1
ATOM 545 N N . ALA A 1 72 ? 9.164 4.785 21.828 1 30.88 72 ALA A N 1
ATOM 546 C CA . ALA A 1 72 ? 9.938 3.996 20.875 1 30.88 72 ALA A CA 1
ATOM 547 C C . ALA A 1 72 ? 10.883 3.041 21.594 1 30.88 72 ALA A C 1
ATOM 549 O O . ALA A 1 72 ? 10.875 1.835 21.344 1 30.88 72 ALA A O 1
ATOM 550 N N . ASP A 1 73 ? 12.273 3.387 21.453 1 29.98 73 ASP A N 1
ATOM 551 C CA . ASP A 1 73 ? 13.406 2.523 21.797 1 29.98 73 ASP A CA 1
ATOM 552 C C . ASP A 1 73 ? 13.523 2.348 23.297 1 29.98 73 ASP A C 1
ATOM 554 O O . ASP A 1 73 ? 13.094 3.213 24.062 1 29.98 73 ASP A O 1
ATOM 558 N N . ARG A 1 74 ? 14.078 0.983 23.703 1 32.84 74 ARG A N 1
ATOM 559 C CA . ARG A 1 74 ? 14.398 0.551 25.062 1 32.84 74 ARG A CA 1
ATOM 560 C C . ARG A 1 74 ? 15.102 1.659 25.844 1 32.84 74 ARG A C 1
ATOM 562 O O . ARG A 1 74 ? 15.195 1.604 27.062 1 32.84 74 ARG A O 1
ATOM 569 N N . SER A 1 75 ? 15.898 2.504 25.156 1 28.61 75 SER A N 1
ATOM 570 C CA . SER A 1 75 ? 16.812 3.293 25.969 1 28.61 75 SER A CA 1
ATOM 571 C C . SER A 1 75 ? 16.141 4.559 26.5 1 28.61 75 SER A C 1
ATOM 573 O O . SER A 1 75 ? 16.797 5.395 27.125 1 28.61 75 SER A O 1
ATOM 575 N N . CYS A 1 76 ? 15.07 5.016 25.906 1 28.73 76 CYS A N 1
ATOM 576 C CA . CYS A 1 76 ? 14.672 6.34 26.391 1 28.73 76 CYS A CA 1
ATOM 577 C C . CYS A 1 76 ? 14.203 6.277 27.828 1 28.73 76 CYS A C 1
ATOM 579 O O . CYS A 1 76 ? 13.031 6.008 28.109 1 28.73 76 CYS A O 1
ATOM 581 N N . LYS A 1 77 ? 15.141 5.934 28.703 1 30.27 77 LYS A N 1
ATOM 582 C CA . LYS A 1 77 ? 14.984 6.055 30.141 1 30.27 77 LYS A CA 1
ATOM 583 C C . LYS A 1 77 ? 14.734 7.504 30.547 1 30.27 77 LYS A C 1
ATOM 585 O O . LYS A 1 77 ? 14.906 7.863 31.719 1 30.27 77 LYS A O 1
ATOM 590 N N . TYR A 1 78 ? 14.57 8.523 29.609 1 27.98 78 TYR A N 1
ATOM 591 C CA . TYR A 1 78 ? 14.727 9.805 30.281 1 27.98 78 TYR A CA 1
ATOM 592 C C . TYR A 1 78 ? 13.852 9.875 31.531 1 27.98 78 TYR A C 1
ATOM 594 O O . TYR A 1 78 ? 12.977 9.031 31.719 1 27.98 78 TYR A O 1
ATOM 602 N N . LEU A 1 79 ? 13.211 11.258 31.641 1 27.56 79 LEU A N 1
ATOM 603 C CA . LEU A 1 79 ? 12.914 12.219 32.688 1 27.56 79 LEU A CA 1
ATOM 604 C C . LEU A 1 79 ? 11.633 11.844 33.438 1 27.56 79 LEU A C 1
ATOM 606 O O . LEU A 1 79 ? 11.055 12.672 34.125 1 27.56 79 LEU A O 1
ATOM 610 N N . LEU A 1 80 ? 10.875 10.805 33.125 1 31.59 80 LEU A N 1
ATOM 611 C CA . LEU A 1 80 ? 9.812 10.719 34.125 1 31.59 80 LEU A CA 1
ATOM 612 C C . LEU A 1 80 ? 10.391 10.586 35.531 1 31.59 80 LEU A C 1
ATOM 614 O O . LEU A 1 80 ? 10.883 9.516 35.906 1 31.59 80 LEU A O 1
ATOM 618 N N . LYS A 1 81 ? 11.117 11.672 36 1 28.95 81 LYS A N 1
ATOM 619 C CA . LYS A 1 81 ? 11.531 11.617 37.406 1 28.95 81 LYS A CA 1
ATOM 620 C C . LYS A 1 81 ? 10.43 11.039 38.281 1 28.95 81 LYS A C 1
ATOM 622 O O . LYS A 1 81 ? 10.594 9.977 38.875 1 28.95 81 LYS A O 1
ATOM 627 N N . ASN A 1 82 ? 9.844 11.945 39.406 1 30.31 82 ASN A N 1
ATOM 628 C CA . ASN A 1 82 ? 9.273 11.633 40.719 1 30.31 82 ASN A CA 1
ATOM 629 C C . ASN A 1 82 ? 7.887 11.016 40.562 1 30.31 82 ASN A C 1
ATOM 631 O O . ASN A 1 82 ? 7.285 10.617 41.562 1 30.31 82 ASN A O 1
ATOM 635 N N . THR A 1 83 ? 6.938 11.719 39.875 1 30.44 83 THR A N 1
ATOM 636 C CA . THR A 1 83 ? 5.598 11.188 40.062 1 30.44 83 THR A CA 1
ATOM 637 C C . THR A 1 83 ? 5.492 9.773 39.5 1 30.44 83 THR A C 1
ATOM 639 O O . THR A 1 83 ? 6.125 9.445 38.5 1 30.44 83 THR A O 1
ATOM 642 N N . SER A 1 84 ? 5.301 8.742 40.344 1 31.28 84 SER A N 1
ATOM 643 C CA . SER A 1 84 ? 5.078 7.312 40.156 1 31.28 84 SER A CA 1
ATOM 644 C C . SER A 1 84 ? 4.238 7.031 38.938 1 31.28 84 SER A C 1
ATOM 646 O O . SER A 1 84 ? 3.576 5.996 38.844 1 31.28 84 SER A O 1
ATOM 648 N N . MET A 1 85 ? 3.76 8.078 38.312 1 29.86 85 MET A N 1
ATOM 649 C CA . MET A 1 85 ? 2.896 7.543 37.25 1 29.86 85 MET A CA 1
ATOM 650 C C . MET A 1 85 ? 3.682 6.633 36.312 1 29.86 85 MET A C 1
ATOM 652 O O . MET A 1 85 ? 4.758 7 35.844 1 29.86 85 MET A O 1
ATOM 656 N N . PRO A 1 86 ? 3.512 5.383 36.562 1 29.98 86 PRO A N 1
ATOM 657 C CA . PRO A 1 86 ? 4.109 4.441 35.625 1 29.98 86 PRO A CA 1
ATOM 658 C C . PRO A 1 86 ? 4.129 4.977 34.188 1 29.98 86 PRO A C 1
ATOM 660 O O . PRO A 1 86 ? 3.18 5.637 33.75 1 29.98 86 PRO A O 1
ATOM 663 N N . PHE A 1 87 ? 5.117 5.648 33.875 1 32.09 87 PHE A N 1
ATOM 664 C CA . PHE A 1 87 ? 5.293 5.781 32.406 1 32.09 87 PHE A CA 1
ATOM 665 C C . PHE A 1 87 ? 4.754 4.555 31.703 1 32.09 87 PHE A C 1
ATOM 667 O O . PHE A 1 87 ? 5.316 3.463 31.812 1 32.09 87 PHE A O 1
ATOM 674 N N . MET A 1 88 ? 3.461 4.27 31.875 1 30.17 88 MET A N 1
ATOM 675 C CA . MET A 1 88 ? 2.98 3.229 30.969 1 30.17 88 MET A CA 1
ATOM 676 C C . MET A 1 88 ? 3.592 3.391 29.578 1 30.17 88 MET A C 1
ATOM 678 O O . MET A 1 88 ? 3.297 4.359 28.875 1 30.17 88 MET A O 1
ATOM 682 N N . ASN A 1 89 ? 4.844 3.342 29.453 1 34.84 89 ASN A N 1
ATOM 683 C CA . ASN A 1 89 ? 5.355 3.045 28.109 1 34.84 89 ASN A CA 1
ATOM 684 C C . ASN A 1 89 ? 4.32 2.307 27.266 1 34.84 89 ASN A C 1
ATOM 686 O O . ASN A 1 89 ? 4.195 1.085 27.359 1 34.84 89 ASN A O 1
ATOM 690 N N . CYS A 1 90 ? 3.07 2.615 27.406 1 37 90 CYS A N 1
ATOM 691 C CA . CYS A 1 90 ? 2.045 1.956 26.609 1 37 90 CYS A CA 1
ATOM 692 C C . CYS A 1 90 ? 2.5 1.788 25.156 1 37 90 CYS A C 1
ATOM 694 O O . CYS A 1 90 ? 2.564 2.762 24.406 1 37 90 CYS A O 1
ATOM 696 N N . LEU A 1 91 ? 3.607 1.037 24.828 1 45.59 91 LEU A N 1
ATOM 697 C CA . LEU A 1 91 ? 4.188 0.625 23.562 1 45.59 91 LEU A CA 1
ATOM 698 C C . LEU A 1 91 ? 3.102 0.214 22.578 1 45.59 91 LEU A C 1
ATOM 700 O O . LEU A 1 91 ? 2.375 -0.753 22.812 1 45.59 91 LEU A O 1
ATOM 704 N N . PHE A 1 92 ? 2.412 1.269 21.969 1 62.12 92 PHE A N 1
ATOM 705 C CA . PHE A 1 92 ? 1.5 0.896 20.906 1 62.12 92 PHE A CA 1
ATOM 706 C C . PHE A 1 92 ? 2.248 0.195 19.781 1 62.12 92 PHE A C 1
ATOM 708 O O . PHE A 1 92 ? 3.361 0.59 19.422 1 62.12 92 PHE A O 1
ATOM 715 N N . PHE A 1 93 ? 1.974 -1.037 19.672 1 81.5 93 PHE A N 1
ATOM 716 C CA . PHE A 1 93 ? 2.34 -1.775 18.469 1 81.5 93 PHE A CA 1
ATOM 717 C C . PHE A 1 93 ? 1.44 -1.387 17.312 1 81.5 93 PHE A C 1
ATOM 719 O O . PHE A 1 93 ? 0.214 -1.44 17.422 1 81.5 93 PHE A O 1
ATOM 726 N N . ILE A 1 94 ? 2.107 -0.734 16.359 1 92.06 94 ILE A N 1
ATOM 727 C CA . ILE A 1 94 ? 1.357 -0.422 15.148 1 92.06 94 ILE A CA 1
ATOM 728 C C . ILE A 1 94 ? 1.277 -1.659 14.258 1 92.06 94 ILE A C 1
ATOM 730 O O . ILE A 1 94 ? 2.289 -2.104 13.703 1 92.06 94 ILE A O 1
ATOM 734 N N . GLY A 1 95 ? 0.115 -2.201 14.141 1 93.12 95 GLY A N 1
ATOM 735 C CA . GLY A 1 95 ? -0.074 -3.393 13.328 1 93.12 95 GLY A CA 1
ATOM 736 C C . GLY A 1 95 ? -0.05 -3.109 11.836 1 93.12 95 GLY A C 1
ATOM 737 O O . GLY A 1 95 ? 0.736 -3.705 11.102 1 93.12 95 GLY A O 1
ATOM 738 N N . ASP A 1 96 ? -0.988 -2.312 11.398 1 97.75 96 ASP A N 1
ATOM 739 C CA . ASP A 1 96 ? -1.073 -1.881 10.008 1 97.75 96 ASP A CA 1
ATOM 740 C C . ASP A 1 96 ? -1.124 -0.358 9.906 1 97.75 96 ASP A C 1
ATOM 742 O O . ASP A 1 96 ? -1.533 0.319 10.852 1 97.75 96 ASP A O 1
ATOM 746 N N . TYR A 1 97 ? -0.594 0.095 8.852 1 98.56 97 TYR A N 1
ATOM 747 C CA . TYR A 1 97 ? -0.581 1.521 8.547 1 98.56 97 TYR A CA 1
ATOM 748 C C . TYR A 1 97 ? -1.232 1.799 7.199 1 98.56 97 TYR A C 1
ATOM 750 O O . TYR A 1 97 ? -0.938 1.122 6.211 1 98.56 97 TYR A O 1
ATOM 758 N N . THR A 1 98 ? -2.217 2.748 7.145 1 98.81 98 THR A N 1
ATOM 759 C CA . THR A 1 98 ? -2.869 3.225 5.934 1 98.81 98 THR A CA 1
ATOM 760 C C . THR A 1 98 ? -2.73 4.738 5.801 1 98.81 98 THR A C 1
ATOM 762 O O . THR A 1 98 ? -2.842 5.465 6.793 1 98.81 98 THR A O 1
ATOM 765 N N . ASP A 1 99 ? -2.453 5.184 4.582 1 98.81 99 ASP A N 1
ATOM 766 C CA . ASP A 1 99 ? -2.355 6.613 4.297 1 98.81 99 ASP A CA 1
ATOM 767 C C . ASP A 1 99 ? -3.387 7.039 3.254 1 98.81 99 ASP A C 1
ATOM 769 O O . ASP A 1 99 ? -3.529 6.387 2.215 1 98.81 99 ASP A O 1
ATOM 773 N N . PHE A 1 100 ? -4.109 8.148 3.572 1 98.81 100 PHE A N 1
ATOM 774 C CA . PHE A 1 100 ? -5.125 8.641 2.654 1 98.81 100 PHE A CA 1
ATOM 775 C C . PHE A 1 100 ? -4.633 9.875 1.911 1 98.81 100 PHE A C 1
ATOM 777 O O . PHE A 1 100 ? -3.453 10.227 1.997 1 98.81 100 PHE A O 1
ATOM 784 N N . TYR A 1 101 ? -5.348 10.352 1.076 1 98.69 101 TYR A N 1
ATOM 785 C CA . TYR A 1 101 ? -5.168 11.508 0.204 1 98.69 101 TYR A CA 1
ATOM 786 C C . TYR A 1 101 ? -6.371 12.438 0.273 1 98.69 101 TYR A C 1
ATOM 788 O O . TYR A 1 101 ? -7.016 12.703 -0.745 1 98.69 101 TYR A O 1
ATOM 796 N N . SER A 1 102 ? -6.566 13.039 1.483 1 98.69 102 SER A N 1
ATOM 797 C CA . SER A 1 102 ? -7.902 13.531 1.818 1 98.69 102 SER A CA 1
ATOM 798 C C . SER A 1 102 ? -7.957 15.055 1.8 1 98.69 102 SER A C 1
ATOM 800 O O . SER A 1 102 ? -8.961 15.648 2.189 1 98.69 102 SER A O 1
ATOM 802 N N . SER A 1 103 ? -6.941 15.742 1.41 1 98.75 103 SER A N 1
ATOM 803 C CA . SER A 1 103 ? -6.934 17.203 1.279 1 98.75 103 SER A CA 1
ATOM 804 C C . SER A 1 103 ? -7.156 17.625 -0.168 1 98.75 103 SER A C 1
ATOM 806 O O . SER A 1 103 ? -6.312 17.375 -1.032 1 98.75 103 SER A O 1
ATOM 808 N N . ARG A 1 104 ? -8.258 18.281 -0.381 1 98.5 104 ARG A N 1
ATOM 809 C CA . ARG A 1 104 ? -8.586 18.703 -1.738 1 98.5 104 ARG A CA 1
ATOM 810 C C . ARG A 1 104 ? -7.566 19.703 -2.262 1 98.5 104 ARG A C 1
ATOM 812 O O . ARG A 1 104 ? -7.184 19.656 -3.434 1 98.5 104 ARG A O 1
ATOM 819 N N . ASP A 1 105 ? -7.172 20.625 -1.427 1 98.62 105 ASP A N 1
ATOM 820 C CA . ASP A 1 105 ? -6.195 21.625 -1.84 1 98.62 105 ASP A CA 1
ATOM 821 C C . ASP A 1 105 ? -4.879 20.969 -2.25 1 98.62 105 ASP A C 1
ATOM 823 O O . ASP A 1 105 ? -4.309 21.312 -3.291 1 98.62 105 ASP A O 1
ATOM 827 N N . HIS A 1 106 ? -4.43 20.062 -1.444 1 98.75 106 HIS A N 1
ATOM 828 C CA . HIS A 1 106 ? -3.205 19.344 -1.784 1 98.75 106 HIS A CA 1
ATOM 829 C C . HIS A 1 106 ? -3.354 18.594 -3.102 1 98.75 106 HIS A C 1
ATOM 831 O O . HIS A 1 106 ? -2.498 18.703 -3.982 1 98.75 106 HIS A O 1
ATOM 837 N N . ALA A 1 107 ? -4.426 17.844 -3.189 1 98.44 107 ALA A N 1
ATOM 838 C CA . ALA A 1 107 ? -4.664 17.062 -4.395 1 98.44 107 ALA A CA 1
ATOM 839 C C . ALA A 1 107 ? -4.727 17.953 -5.629 1 98.44 107 ALA A C 1
ATOM 841 O O . ALA A 1 107 ? -4.191 17.609 -6.684 1 98.44 107 ALA A O 1
ATOM 842 N N . THR A 1 108 ? -5.379 19.078 -5.508 1 98.44 108 THR A N 1
ATOM 843 C CA . THR A 1 108 ? -5.508 20.031 -6.609 1 98.44 108 THR A CA 1
ATOM 844 C C . THR A 1 108 ? -4.148 20.609 -6.992 1 98.44 108 THR A C 1
ATOM 846 O O . THR A 1 108 ? -3.801 20.656 -8.172 1 98.44 108 THR A O 1
ATOM 849 N N . ASN A 1 109 ? -3.377 21.031 -5.996 1 98.44 109 ASN A N 1
ATOM 850 C CA . ASN A 1 109 ? -2.055 21.578 -6.258 1 98.44 109 ASN A CA 1
ATOM 851 C C . ASN A 1 109 ? -1.16 20.578 -6.984 1 98.44 109 ASN A C 1
ATOM 853 O O . ASN A 1 109 ? -0.541 20.922 -7.996 1 98.44 109 ASN A O 1
ATOM 857 N N . VAL A 1 110 ? -1.16 19.359 -6.5 1 97.56 110 VAL A N 1
ATOM 858 C CA . VAL A 1 110 ? -0.338 18.328 -7.109 1 97.56 110 VAL A CA 1
ATOM 859 C C . VAL A 1 110 ? -0.845 18.031 -8.516 1 97.56 110 VAL A C 1
ATOM 861 O O . VAL A 1 110 ? -0.054 17.891 -9.453 1 97.56 110 VAL A O 1
ATOM 864 N N . GLY A 1 111 ? -2.125 17.984 -8.656 1 97.12 111 GLY A N 1
ATOM 865 C CA . GLY A 1 111 ? -2.713 17.766 -9.969 1 97.12 111 GLY A CA 1
ATOM 866 C C . GLY A 1 111 ? -2.348 18.844 -10.977 1 97.12 111 GLY A C 1
ATOM 867 O O . GLY A 1 111 ? -2.051 18.547 -12.133 1 97.12 111 GLY A O 1
ATOM 868 N N . ILE A 1 112 ? -2.361 20.062 -10.578 1 97.5 112 ILE A N 1
ATOM 869 C CA . ILE A 1 112 ? -2.016 21.172 -11.445 1 97.5 112 ILE A CA 1
ATOM 870 C C . ILE A 1 112 ? -0.562 21.047 -11.898 1 97.5 112 ILE A C 1
ATOM 872 O O . ILE A 1 112 ? -0.253 21.234 -13.078 1 97.5 112 ILE A O 1
ATOM 876 N N . MET A 1 113 ? 0.309 20.656 -11.039 1 95.06 113 MET A N 1
ATOM 877 C CA . MET A 1 113 ? 1.735 20.562 -11.336 1 95.06 113 MET A CA 1
ATOM 878 C C . MET A 1 113 ? 2.002 19.5 -12.391 1 95.06 113 MET A C 1
ATOM 880 O O . MET A 1 113 ? 2.881 19.656 -13.242 1 95.06 113 MET A O 1
ATOM 884 N N . PHE A 1 114 ? 1.14 18.453 -12.383 1 91 114 PHE A N 1
ATOM 885 C CA . PHE A 1 114 ? 1.539 17.297 -13.18 1 91 114 PHE A CA 1
ATOM 886 C C . PHE A 1 114 ? 0.558 17.062 -14.32 1 91 114 PHE A C 1
ATOM 888 O O . PHE A 1 114 ? 0.904 16.438 -15.32 1 91 114 PHE A O 1
ATOM 895 N N . ARG A 1 115 ? -0.645 17.531 -14.156 1 93.12 115 ARG A N 1
ATOM 896 C CA . ARG A 1 115 ? -1.663 17.203 -15.148 1 93.12 115 ARG A CA 1
ATOM 897 C C . ARG A 1 115 ? -2.352 18.469 -15.664 1 93.12 115 ARG A C 1
ATOM 899 O O . ARG A 1 115 ? -3.162 18.391 -16.594 1 93.12 115 ARG A O 1
ATOM 906 N N . GLY A 1 116 ? -2.105 19.609 -15.117 1 94.88 116 GLY A N 1
ATOM 907 C CA . GLY A 1 116 ? -2.748 20.859 -15.516 1 94.88 116 GLY A CA 1
ATOM 908 C C . GLY A 1 116 ? -4.02 21.141 -14.734 1 94.88 116 GLY A C 1
ATOM 909 O O . GLY A 1 116 ? -4.621 20.234 -14.164 1 94.88 116 GLY A O 1
ATOM 910 N N . LYS A 1 117 ? -4.449 22.312 -14.766 1 94.5 117 LYS A N 1
ATOM 911 C CA . LYS A 1 117 ? -5.555 22.812 -13.953 1 94.5 117 LYS A CA 1
ATOM 912 C C . LYS A 1 117 ? -6.863 22.125 -14.32 1 94.5 117 LYS A C 1
ATOM 914 O O . LYS A 1 117 ? -7.68 21.828 -13.453 1 94.5 117 LYS A O 1
ATOM 919 N N . GLU A 1 118 ? -7.031 21.859 -15.578 1 94 118 GLU A N 1
ATOM 920 C CA . GLU A 1 118 ? -8.289 21.312 -16.078 1 94 118 GLU A CA 1
ATOM 921 C C . GLU A 1 118 ? -8.461 19.859 -15.641 1 94 118 GLU A C 1
ATOM 923 O O . GLU A 1 118 ? -9.586 19.359 -15.578 1 94 118 GLU A O 1
ATOM 928 N N . ASN A 1 119 ? -7.398 19.219 -15.297 1 93.5 119 ASN A N 1
ATOM 929 C CA . ASN A 1 119 ? -7.43 17.797 -14.922 1 93.5 119 ASN A CA 1
ATOM 930 C C . ASN A 1 119 ? -6.754 17.562 -13.578 1 93.5 119 ASN A C 1
ATOM 932 O O . ASN A 1 119 ? -6.055 16.562 -13.398 1 93.5 119 ASN A O 1
ATOM 936 N N . ALA A 1 120 ? -6.984 18.484 -12.703 1 95.81 120 ALA A N 1
ATOM 937 C CA . ALA A 1 120 ? -6.227 18.469 -11.453 1 95.81 120 ALA A CA 1
ATOM 938 C C . ALA A 1 120 ? -6.637 17.281 -10.586 1 95.81 120 ALA A C 1
ATOM 940 O O . ALA A 1 120 ? -5.781 16.547 -10.07 1 95.81 120 ALA A O 1
ATOM 941 N N . LEU A 1 121 ? -7.91 17.031 -10.469 1 96.94 121 LEU A N 1
ATOM 942 C CA . LEU A 1 121 ? -8.391 15.93 -9.633 1 96.94 121 LEU A CA 1
ATOM 943 C C . LEU A 1 121 ? -8.742 14.719 -10.492 1 96.94 121 LEU A C 1
ATOM 945 O O . LEU A 1 121 ? -9.359 14.852 -11.547 1 96.94 121 LEU A O 1
ATOM 949 N N . MET A 1 122 ? -8.305 13.562 -10.023 1 95.75 122 MET A N 1
ATOM 950 C CA . MET A 1 122 ? -8.75 12.336 -10.68 1 95.75 122 MET A CA 1
ATOM 951 C C . MET A 1 122 ? -10.25 12.148 -10.539 1 95.75 122 MET A C 1
ATOM 953 O O . MET A 1 122 ? -10.852 12.609 -9.562 1 95.75 122 MET A O 1
ATOM 957 N N . PRO A 1 123 ? -10.844 11.422 -11.422 1 94.75 123 PRO A N 1
ATOM 958 C CA . PRO A 1 123 ? -12.297 11.289 -11.438 1 94.75 123 PRO A CA 1
ATOM 959 C C . PRO A 1 123 ? -12.852 10.688 -10.148 1 94.75 123 PRO A C 1
ATOM 961 O O . PRO A 1 123 ? -13.984 10.984 -9.758 1 94.75 123 PRO A O 1
ATOM 964 N N . ASN A 1 124 ? -12.078 9.914 -9.523 1 97.69 124 ASN A N 1
ATOM 965 C CA . ASN A 1 124 ? -12.57 9.219 -8.336 1 97.69 124 ASN A CA 1
ATOM 966 C C . ASN A 1 124 ? -12.391 10.055 -7.074 1 97.69 124 ASN A C 1
ATOM 968 O O . ASN A 1 124 ? -13.008 9.781 -6.047 1 97.69 124 ASN A O 1
ATOM 972 N N . TRP A 1 125 ? -11.625 11.062 -7.113 1 98.19 125 TRP A N 1
ATOM 973 C CA . TRP A 1 125 ? -11.125 11.703 -5.898 1 98.19 125 TRP A CA 1
ATOM 974 C C . TRP A 1 125 ? -12.273 12.328 -5.109 1 98.19 125 TRP A C 1
ATOM 976 O O . TRP A 1 125 ? -12.281 12.281 -3.875 1 98.19 125 TRP A O 1
ATOM 986 N N . LEU A 1 126 ? -13.266 12.875 -5.758 1 98.19 126 LEU A N 1
ATOM 987 C CA . LEU A 1 126 ? -14.375 13.516 -5.066 1 98.19 126 LEU A CA 1
ATOM 988 C C . LEU A 1 126 ? -15.453 12.492 -4.715 1 98.19 126 LEU A C 1
ATOM 990 O O . LEU A 1 126 ? -16.469 12.844 -4.098 1 98.19 126 LEU A O 1
ATOM 994 N N . ARG A 1 127 ? -15.234 11.211 -5.082 1 98.5 127 ARG A N 1
ATOM 995 C CA . ARG A 1 127 ? -16.266 10.188 -4.918 1 98.5 127 ARG A CA 1
ATOM 996 C C . ARG A 1 127 ? -15.938 9.281 -3.738 1 98.5 127 ARG A C 1
ATOM 998 O O . ARG A 1 127 ? -16.844 8.68 -3.145 1 98.5 127 ARG A O 1
ATOM 1005 N N . LEU A 1 128 ? -14.695 9.141 -3.414 1 98.75 128 LEU A N 1
ATOM 1006 C CA . LEU A 1 128 ? -14.258 8.281 -2.32 1 98.75 128 LEU A CA 1
ATOM 1007 C C . LEU A 1 128 ? -12.914 8.75 -1.763 1 98.75 128 LEU A C 1
ATOM 1009 O O . LEU A 1 128 ? -12.133 9.383 -2.473 1 98.75 128 LEU A O 1
ATOM 1013 N N . PRO A 1 129 ? -12.633 8.5 -0.448 1 98.62 129 PRO A N 1
ATOM 1014 C CA . PRO A 1 129 ? -11.297 8.773 0.074 1 98.62 129 PRO A CA 1
ATOM 1015 C C . PRO A 1 129 ? -10.234 7.836 -0.501 1 98.62 129 PRO A C 1
ATOM 1017 O O . PRO A 1 129 ? -10.125 6.688 -0.068 1 98.62 129 PRO A O 1
ATOM 1020 N N . VAL A 1 130 ? -9.445 8.375 -1.361 1 98.56 130 VAL A N 1
ATOM 1021 C CA . VAL A 1 130 ? -8.383 7.59 -1.974 1 98.56 130 VAL A CA 1
ATOM 1022 C C . VAL A 1 130 ? -7.316 7.258 -0.928 1 98.56 130 VAL A C 1
ATOM 1024 O O . VAL A 1 130 ? -6.918 8.125 -0.143 1 98.56 130 VAL A O 1
ATOM 1027 N N . GLY A 1 131 ? -6.938 6.012 -0.834 1 98.38 131 GLY A N 1
ATOM 1028 C CA . GLY A 1 131 ? -5.934 5.613 0.138 1 98.38 131 GLY A CA 1
ATOM 1029 C C . GLY A 1 131 ? -5.082 4.445 -0.329 1 98.38 131 GLY A C 1
ATOM 1030 O O . GLY A 1 131 ? -5.348 3.859 -1.379 1 98.38 131 GLY A O 1
ATOM 1031 N N . TYR A 1 132 ? -4.016 4.164 0.385 1 98.62 132 TYR A N 1
ATOM 1032 C CA . TYR A 1 132 ? -3.137 3.02 0.162 1 98.62 132 TYR A CA 1
ATOM 1033 C C . TYR A 1 132 ? -2.543 2.523 1.475 1 98.62 132 TYR A C 1
ATOM 1035 O O . TYR A 1 132 ? -2.537 3.248 2.473 1 98.62 132 TYR A O 1
ATOM 1043 N N . HIS A 1 133 ? -2.123 1.301 1.443 1 98.62 133 HIS A N 1
ATOM 1044 C CA . HIS A 1 133 ? -1.44 0.754 2.609 1 98.62 133 HIS A CA 1
ATOM 1045 C C . HIS A 1 133 ? 0.027 1.166 2.633 1 98.62 133 HIS A C 1
ATOM 1047 O O . HIS A 1 133 ? 0.698 1.146 1.599 1 98.62 133 HIS A O 1
ATOM 1053 N N . GLY A 1 134 ? 0.469 1.606 3.805 1 98.25 134 GLY A N 1
ATOM 1054 C CA . GLY A 1 134 ? 1.865 1.947 4.023 1 98.25 134 GLY A CA 1
ATOM 1055 C C . GLY A 1 134 ? 2.613 0.908 4.836 1 98.25 134 GLY A C 1
ATOM 1056 O O . GLY A 1 134 ? 2.176 -0.24 4.941 1 98.25 134 GLY A O 1
ATOM 1057 N N . ARG A 1 135 ? 3.797 1.292 5.285 1 98.44 135 ARG A N 1
ATOM 1058 C CA . ARG A 1 135 ? 4.691 0.39 6.004 1 98.44 135 ARG A CA 1
ATOM 1059 C C . ARG A 1 135 ? 4.715 0.716 7.492 1 98.44 135 ARG A C 1
ATOM 1061 O O . ARG A 1 135 ? 5.234 1.759 7.895 1 98.44 135 ARG A O 1
ATOM 1068 N N . ALA A 1 136 ? 4.297 -0.257 8.305 1 97.62 136 ALA A N 1
ATOM 1069 C CA . ALA A 1 136 ? 4.207 -0.014 9.742 1 97.62 136 ALA A CA 1
ATOM 1070 C C . ALA A 1 136 ? 5.582 -0.092 10.398 1 97.62 136 ALA A C 1
ATOM 1072 O O . ALA A 1 136 ? 5.867 0.646 11.344 1 97.62 136 ALA A O 1
ATOM 1073 N N . SER A 1 137 ? 6.453 -0.902 9.906 1 96.94 137 SER A N 1
ATOM 1074 C CA . SER A 1 137 ? 7.727 -1.171 10.562 1 96.94 137 SER A CA 1
ATOM 1075 C C . SER A 1 137 ? 8.625 0.062 10.562 1 96.94 137 SER A C 1
ATOM 1077 O O . SER A 1 137 ? 9.562 0.156 11.352 1 96.94 137 SER A O 1
ATOM 1079 N N . SER A 1 138 ? 8.32 0.996 9.664 1 98.31 138 SER A N 1
ATOM 1080 C CA . SER A 1 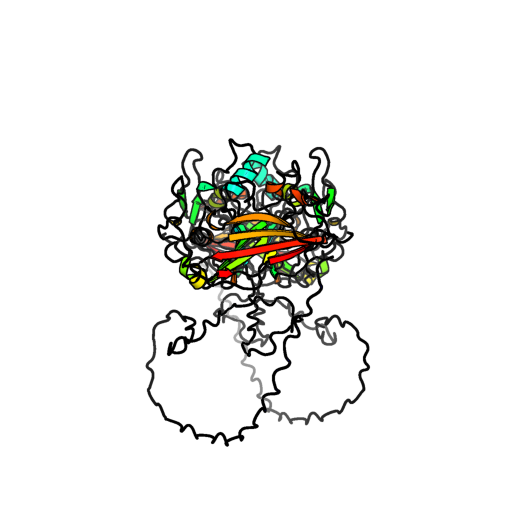138 ? 9.211 2.148 9.523 1 98.31 138 SER A CA 1
ATOM 1081 C C . SER A 1 138 ? 8.602 3.389 10.18 1 98.31 138 SER A C 1
ATOM 1083 O O . SER A 1 138 ? 9.086 4.504 9.961 1 98.31 138 SER A O 1
ATOM 1085 N N . VAL A 1 139 ? 7.531 3.217 10.891 1 98.19 139 VAL A N 1
ATOM 1086 C CA . VAL A 1 139 ? 6.996 4.316 11.688 1 98.19 139 VAL A CA 1
ATOM 1087 C C . VAL A 1 139 ? 7.824 4.484 12.961 1 98.19 139 VAL A C 1
ATOM 1089 O O . VAL A 1 139 ? 8.016 3.525 13.711 1 98.19 139 VAL A O 1
ATOM 1092 N N . VAL A 1 140 ? 8.312 5.691 13.156 1 97.44 140 VAL A N 1
ATOM 1093 C CA . VAL A 1 140 ? 9.172 5.957 14.312 1 97.44 140 VAL A CA 1
ATOM 1094 C C . VAL A 1 140 ? 8.617 7.141 15.102 1 97.44 140 VAL A C 1
ATOM 1096 O O . VAL A 1 140 ? 7.785 7.898 14.602 1 97.44 140 VAL A O 1
ATOM 1099 N N . VAL A 1 141 ? 9.062 7.23 16.297 1 96.88 141 VAL A N 1
ATOM 1100 C CA . VAL A 1 141 ? 8.594 8.297 17.172 1 96.88 141 VAL A CA 1
ATOM 1101 C C . VAL A 1 141 ? 9.484 9.531 17 1 96.88 141 VAL A C 1
ATOM 1103 O O . VAL A 1 141 ? 10.648 9.414 16.609 1 96.88 141 VAL A O 1
ATOM 1106 N N . SER A 1 142 ? 8.938 10.641 17.297 1 98 142 SER A N 1
ATOM 1107 C CA . SER A 1 142 ? 9.625 11.93 17.266 1 98 142 SER A CA 1
ATOM 1108 C C . SER A 1 142 ? 11.023 11.828 17.859 1 98 142 SER A C 1
ATOM 1110 O O . SER A 1 142 ? 11.219 11.18 18.891 1 98 142 SER A O 1
ATOM 1112 N N . GLY A 1 143 ? 11.945 12.508 17.234 1 97.69 143 GLY A N 1
ATOM 1113 C CA . GLY A 1 143 ? 13.32 12.508 17.703 1 97.69 143 GLY A CA 1
ATOM 1114 C C . GLY A 1 143 ? 14.188 11.477 17 1 97.69 143 GLY A C 1
ATOM 1115 O O . GLY A 1 143 ? 15.422 11.547 17.078 1 97.69 143 GLY A O 1
ATOM 1116 N N . THR A 1 144 ? 13.578 10.516 16.297 1 97.69 144 THR A N 1
ATOM 1117 C CA . THR A 1 144 ? 14.336 9.508 15.555 1 97.69 144 THR A CA 1
ATOM 1118 C C . THR A 1 144 ? 14.828 10.062 14.227 1 97.69 144 THR A C 1
ATOM 1120 O O . THR A 1 144 ? 14.039 10.562 13.422 1 97.69 144 THR A O 1
ATOM 1123 N N . PRO A 1 145 ? 16.125 10.008 14 1 98.44 145 PRO A N 1
ATOM 1124 C CA . PRO A 1 145 ? 16.609 10.492 12.711 1 98.44 145 PRO A CA 1
ATOM 1125 C C . PRO A 1 145 ? 16.141 9.641 11.531 1 98.44 145 PRO A C 1
ATOM 1127 O O . PRO A 1 145 ? 15.805 8.469 11.711 1 98.44 145 PRO A O 1
ATOM 1130 N N . ILE A 1 146 ? 16.062 10.25 10.367 1 98.69 146 ILE A N 1
ATOM 1131 C CA . ILE A 1 146 ? 15.672 9.594 9.133 1 98.69 146 ILE A CA 1
ATOM 1132 C C . ILE A 1 146 ? 16.844 9.57 8.156 1 98.69 146 ILE A C 1
ATOM 1134 O O . ILE A 1 146 ? 17.391 10.617 7.797 1 98.69 146 ILE A O 1
ATOM 1138 N N . ARG A 1 147 ? 17.234 8.438 7.754 1 98.88 147 ARG A N 1
ATOM 1139 C CA . ARG A 1 147 ? 18.297 8.305 6.766 1 98.88 147 ARG A CA 1
ATOM 1140 C C . ARG A 1 147 ? 17.766 8.578 5.359 1 98.88 147 ARG A C 1
ATOM 1142 O O . ARG A 1 147 ? 16.75 8.016 4.949 1 98.88 147 ARG A O 1
ATOM 1149 N N . ARG A 1 148 ? 18.484 9.5 4.66 1 98.94 148 ARG A N 1
ATOM 1150 C CA . ARG A 1 148 ? 18.125 9.758 3.27 1 98.94 148 ARG A CA 1
ATOM 1151 C C . ARG A 1 148 ? 18.094 8.461 2.465 1 98.94 148 ARG A C 1
ATOM 1153 O O . ARG A 1 148 ? 19.078 7.711 2.441 1 98.94 148 ARG A O 1
ATOM 1160 N N . PRO A 1 149 ? 16.984 8.164 1.787 1 98.88 149 PRO A N 1
ATOM 1161 C CA . PRO A 1 149 ? 16.875 6.914 1.033 1 98.88 149 PRO A CA 1
ATOM 1162 C C . PRO A 1 149 ? 17.625 6.961 -0.297 1 98.88 149 PRO A C 1
ATOM 1164 O O . PRO A 1 149 ? 17.781 8.039 -0.886 1 98.88 149 PRO A O 1
ATOM 1167 N N . SER A 1 150 ? 18.078 5.793 -0.685 1 98.88 150 SER A N 1
ATOM 1168 C CA . SER A 1 150 ? 18.547 5.578 -2.049 1 98.88 150 SER A CA 1
ATOM 1169 C C . SER A 1 150 ? 17.562 4.734 -2.848 1 98.88 150 SER A C 1
ATOM 1171 O O . SER A 1 150 ? 16.797 3.951 -2.273 1 98.88 150 SER A O 1
ATOM 1173 N N . GLY A 1 151 ? 17.5 4.957 -4.133 1 98.75 151 GLY A N 1
ATOM 1174 C CA . GLY A 1 151 ? 16.625 4.191 -5.008 1 98.75 151 GLY A CA 1
ATOM 1175 C C . GLY A 1 151 ? 16.828 4.512 -6.477 1 98.75 151 GLY A C 1
ATOM 1176 O O . GLY A 1 151 ? 17.75 5.238 -6.836 1 98.75 151 GLY A O 1
ATOM 1177 N N . GLN A 1 152 ? 16.047 3.859 -7.297 1 98.75 152 GLN A N 1
ATOM 1178 C CA . GLN A 1 152 ? 16.047 4.16 -8.727 1 98.75 152 GLN A CA 1
ATOM 1179 C C . GLN A 1 152 ? 15.273 5.438 -9.023 1 98.75 152 GLN A C 1
ATOM 1181 O O . GLN A 1 152 ? 14.211 5.668 -8.453 1 98.75 152 GLN A O 1
ATOM 1186 N N . MET A 1 153 ? 15.852 6.203 -9.875 1 98.62 153 MET A N 1
ATOM 1187 C CA . MET A 1 153 ? 15.234 7.422 -10.383 1 98.62 153 MET A CA 1
ATOM 1188 C C . MET A 1 153 ? 15.422 7.535 -11.898 1 98.62 153 MET A C 1
ATOM 1190 O O . MET A 1 153 ? 16.297 6.879 -12.469 1 98.62 153 MET A O 1
ATOM 1194 N N . ARG A 1 154 ? 14.547 8.352 -12.492 1 98 154 ARG A N 1
ATOM 1195 C CA . ARG A 1 154 ? 14.703 8.625 -13.914 1 98 154 ARG A CA 1
ATOM 1196 C C . ARG A 1 154 ? 14.453 10.102 -14.219 1 98 154 ARG A C 1
ATOM 1198 O O . ARG A 1 154 ? 13.438 10.453 -14.812 1 98 154 ARG A O 1
ATOM 1205 N N . PRO A 1 155 ? 15.406 10.938 -13.945 1 96.06 155 PRO A N 1
ATOM 1206 C CA . PRO A 1 155 ? 15.25 12.375 -14.148 1 96.06 155 PRO A CA 1
ATOM 1207 C C . PRO A 1 155 ? 15.164 12.75 -15.625 1 96.06 155 PRO A C 1
ATOM 1209 O O . PRO A 1 155 ? 14.531 13.75 -15.977 1 96.06 155 PRO A O 1
ATOM 1212 N N . ASP A 1 156 ? 15.852 11.984 -16.5 1 96.62 156 ASP A N 1
ATOM 1213 C CA . ASP A 1 156 ? 15.812 12.148 -17.953 1 96.62 156 ASP A CA 1
ATOM 1214 C C . ASP A 1 156 ? 15.086 10.977 -18.609 1 96.62 156 ASP A C 1
ATOM 1216 O O . ASP A 1 156 ? 15.625 9.867 -18.688 1 96.62 156 ASP A O 1
ATOM 1220 N N . GLN A 1 157 ? 13.914 11.211 -19.125 1 93.38 157 GLN A N 1
ATOM 1221 C CA . GLN A 1 157 ? 13.055 10.156 -19.641 1 93.38 157 GLN A CA 1
ATOM 1222 C C . GLN A 1 157 ? 13.672 9.508 -20.875 1 93.38 157 GLN A C 1
ATOM 1224 O O . GLN A 1 157 ? 13.242 8.43 -21.297 1 93.38 157 GLN A O 1
ATOM 1229 N N . THR A 1 158 ? 14.625 10.148 -21.469 1 95.94 158 THR A N 1
ATOM 1230 C CA . THR A 1 158 ? 15.258 9.625 -22.672 1 95.94 158 THR A CA 1
ATOM 1231 C C . THR A 1 158 ? 16.438 8.727 -22.328 1 95.94 158 THR A C 1
ATOM 1233 O O . THR A 1 158 ? 17.047 8.117 -23.203 1 95.94 158 THR A O 1
ATOM 1236 N N . LYS A 1 159 ? 16.766 8.648 -21.047 1 97.19 159 LYS A N 1
ATOM 1237 C CA . LYS A 1 159 ? 17.891 7.859 -20.578 1 97.19 159 LYS A CA 1
ATOM 1238 C C . LYS A 1 159 ? 17.438 6.77 -19.609 1 97.19 159 LYS A C 1
ATOM 1240 O O . LYS A 1 159 ? 16.328 6.828 -19.078 1 97.19 159 LYS A O 1
ATOM 1245 N N . PRO A 1 160 ? 18.266 5.723 -19.438 1 97.19 160 PRO A N 1
ATOM 1246 C CA . PRO A 1 160 ? 17.938 4.703 -18.438 1 97.19 160 PRO A CA 1
ATOM 1247 C C . PRO A 1 160 ? 17.891 5.266 -17.016 1 97.19 160 PRO A C 1
ATOM 1249 O O . PRO A 1 160 ? 18.453 6.332 -16.75 1 97.19 160 PRO A O 1
ATOM 1252 N N . PRO A 1 161 ? 17.188 4.535 -16.172 1 98.31 161 PRO A N 1
ATOM 1253 C CA . PRO A 1 161 ? 17.156 4.984 -14.773 1 98.31 161 PRO A CA 1
ATOM 1254 C C . PRO A 1 161 ? 18.547 4.949 -14.117 1 98.31 161 PRO A C 1
ATOM 1256 O O . PRO A 1 161 ? 19.422 4.207 -14.562 1 98.31 161 PRO A O 1
ATOM 1259 N N . VAL A 1 162 ? 18.672 5.777 -13.133 1 98.19 162 VAL A N 1
ATOM 1260 C CA . VAL A 1 162 ? 19.891 5.82 -12.336 1 98.19 162 VAL A CA 1
ATOM 1261 C C . VAL A 1 162 ? 19.578 5.457 -10.891 1 98.19 162 VAL A C 1
ATOM 1263 O O . VAL A 1 162 ? 18.422 5.473 -10.469 1 98.19 162 VAL A O 1
ATOM 1266 N N . PHE A 1 163 ? 20.656 5.047 -10.211 1 98.5 163 PHE A N 1
ATOM 1267 C CA . PHE A 1 163 ? 20.531 4.676 -8.805 1 98.5 163 PHE A CA 1
ATOM 1268 C C . PHE A 1 163 ? 21.328 5.621 -7.918 1 98.5 163 PHE A C 1
ATOM 1270 O O . PHE A 1 163 ? 22.453 6.02 -8.273 1 98.5 163 PHE A O 1
ATOM 1277 N N . GLY A 1 164 ? 20.719 6.051 -6.781 1 98.56 164 GLY A N 1
ATOM 1278 C CA . GLY A 1 164 ? 21.453 6.871 -5.828 1 98.56 164 GLY A CA 1
ATOM 1279 C C . GLY A 1 164 ? 20.562 7.5 -4.777 1 98.56 164 GLY A C 1
ATOM 1280 O O . GLY A 1 164 ? 19.375 7.16 -4.676 1 98.56 164 GLY A O 1
ATOM 1281 N N . PRO A 1 165 ? 21.188 8.352 -3.957 1 98.81 165 PRO A N 1
ATOM 1282 C CA . PRO A 1 165 ? 20.391 9.047 -2.941 1 98.81 165 PRO A CA 1
ATOM 1283 C C . PRO A 1 165 ? 19.312 9.938 -3.547 1 98.81 165 PRO A C 1
ATOM 1285 O O . PRO A 1 165 ? 19.531 10.562 -4.586 1 98.81 165 PRO A O 1
ATOM 1288 N N . SER A 1 166 ? 18.203 9.961 -2.91 1 98.88 166 SER A N 1
ATOM 1289 C CA . SER A 1 166 ? 17.125 10.836 -3.344 1 98.88 166 SER A CA 1
ATOM 1290 C C . SER A 1 166 ? 17.562 12.297 -3.385 1 98.88 166 SER A C 1
ATOM 1292 O O . SER A 1 166 ? 18.25 12.766 -2.473 1 98.88 166 SER A O 1
ATOM 1294 N N . LYS A 1 167 ? 17.109 12.992 -4.395 1 98.38 167 LYS A N 1
ATOM 1295 C CA . LYS A 1 167 ? 17.422 14.414 -4.543 1 98.38 167 LYS A CA 1
ATOM 1296 C C . LYS A 1 167 ? 16.234 15.281 -4.184 1 98.38 167 LYS A C 1
ATOM 1298 O O . LYS A 1 167 ? 16.375 16.484 -3.98 1 98.38 167 LYS A O 1
ATOM 1303 N N . LYS A 1 168 ? 15.094 14.695 -4.133 1 98.69 168 LYS A N 1
ATOM 1304 C CA . LYS A 1 168 ? 13.867 15.43 -3.842 1 98.69 168 LYS A CA 1
ATOM 1305 C C . LYS A 1 168 ? 13.18 14.883 -2.59 1 98.69 168 LYS A C 1
ATOM 1307 O O . LYS A 1 168 ? 12.016 14.492 -2.633 1 98.69 168 LYS A O 1
ATOM 1312 N N . LEU A 1 169 ? 13.938 14.906 -1.483 1 98.94 169 LEU A N 1
ATOM 1313 C CA . LEU A 1 169 ? 13.391 14.484 -0.196 1 98.94 169 LEU A CA 1
ATOM 1314 C C . LEU A 1 169 ? 12.461 15.555 0.37 1 98.94 169 LEU A C 1
ATOM 1316 O O . LEU A 1 169 ? 12.844 16.719 0.491 1 98.94 169 LEU A O 1
ATOM 1320 N N . ASP A 1 170 ? 11.25 15.141 0.729 1 98.94 170 ASP A N 1
ATOM 1321 C CA . ASP A 1 170 ? 10.141 16.047 1.034 1 98.94 170 ASP A CA 1
ATOM 1322 C C . ASP A 1 170 ? 9.531 15.719 2.398 1 98.94 170 ASP A C 1
ATOM 1324 O O . ASP A 1 170 ? 9.781 14.656 2.963 1 98.94 170 ASP A O 1
ATOM 1328 N N . ILE A 1 171 ? 8.812 16.688 2.945 1 98.94 171 ILE A N 1
ATOM 1329 C CA . ILE A 1 171 ? 7.98 16.5 4.129 1 98.94 171 ILE A CA 1
ATOM 1330 C C . ILE A 1 171 ? 6.512 16.422 3.721 1 98.94 171 ILE A C 1
ATOM 1332 O O . ILE A 1 171 ? 6.125 16.938 2.668 1 98.94 171 ILE A O 1
ATOM 1336 N N . GLU A 1 172 ? 5.797 15.75 4.504 1 98.88 172 GLU A N 1
ATOM 1337 C CA . GLU A 1 172 ? 4.34 15.828 4.422 1 98.88 172 GLU A CA 1
ATOM 1338 C C . GLU A 1 172 ? 3.727 16.141 5.785 1 98.88 172 GLU A C 1
ATOM 1340 O O . GLU A 1 172 ? 3.846 15.336 6.719 1 98.88 172 GLU A O 1
ATOM 1345 N N . LEU A 1 173 ? 3.131 17.328 5.902 1 98.94 173 LEU A N 1
ATOM 1346 C CA . LEU A 1 173 ? 2.334 17.656 7.082 1 98.94 173 LEU A CA 1
ATOM 1347 C C . LEU A 1 173 ? 1.055 16.828 7.117 1 98.94 173 LEU A C 1
ATOM 1349 O O . LEU A 1 173 ? 0.163 17.016 6.289 1 98.94 173 LEU A O 1
ATOM 1353 N N . GLU A 1 174 ? 1.034 15.914 8.055 1 98.94 174 GLU A N 1
ATOM 1354 C CA . GLU A 1 174 ? -0.152 15.078 8.211 1 98.94 174 GLU A CA 1
ATOM 1355 C C . GLU A 1 174 ? -0.55 14.953 9.68 1 98.94 174 GLU A C 1
ATOM 1357 O O . GLU A 1 174 ? 0.187 15.398 10.57 1 98.94 174 GLU A O 1
ATOM 1362 N N . MET A 1 175 ? -1.706 14.508 9.914 1 98.94 175 MET A N 1
ATOM 1363 C CA . MET A 1 175 ? -2.145 13.891 11.164 1 98.94 175 MET A CA 1
ATOM 1364 C C . MET A 1 175 ? -2.658 12.477 10.914 1 98.94 175 MET A C 1
ATOM 1366 O O . MET A 1 175 ? -2.889 12.086 9.773 1 98.94 175 MET A O 1
ATOM 1370 N N . ALA A 1 176 ? -2.662 11.711 11.984 1 98.88 176 ALA A N 1
ATOM 1371 C CA . ALA A 1 176 ? -3.172 10.344 11.914 1 98.88 176 ALA A CA 1
ATOM 1372 C C . ALA A 1 176 ? -3.986 9.992 13.156 1 98.88 176 ALA A C 1
ATOM 1374 O O . ALA A 1 176 ? -3.873 10.664 14.188 1 98.88 176 ALA A O 1
ATOM 1375 N N . PHE A 1 177 ? -4.859 9.039 13.016 1 98.69 177 PHE A N 1
ATOM 1376 C CA . PHE A 1 177 ? -5.562 8.531 14.188 1 98.69 177 PHE A CA 1
ATOM 1377 C C . PHE A 1 177 ? -5.305 7.039 14.367 1 98.69 177 PHE A C 1
ATOM 1379 O O . PHE A 1 177 ? -5.055 6.324 13.391 1 98.69 177 PHE A O 1
ATOM 1386 N N . PHE A 1 178 ? -5.348 6.633 15.586 1 98.06 178 PHE A N 1
ATOM 1387 C CA . PHE A 1 178 ? -5.277 5.223 15.938 1 98.06 178 PHE A CA 1
ATOM 1388 C C . PHE A 1 178 ? -6.676 4.625 16.062 1 98.06 178 PHE A C 1
ATOM 1390 O O . PHE A 1 178 ? -7.586 5.262 16.594 1 98.06 178 PHE A O 1
ATOM 1397 N N . VAL A 1 179 ? -6.684 3.408 15.57 1 98.31 179 VAL A N 1
ATOM 1398 C CA . VAL A 1 179 ? -7.91 2.639 15.773 1 98.31 179 VAL A CA 1
ATOM 1399 C C . VAL A 1 179 ? -7.961 2.121 17.203 1 98.31 179 VAL A C 1
ATOM 1401 O O . VAL A 1 179 ? -6.98 1.567 17.703 1 98.31 179 VAL A O 1
ATOM 1404 N N . GLY A 1 180 ? -9.086 2.334 17.875 1 96.25 180 GLY A N 1
ATOM 1405 C CA . GLY A 1 180 ? -9.367 1.7 19.156 1 96.25 180 GLY A CA 1
ATOM 1406 C C . GLY A 1 180 ? -9.922 0.295 19.016 1 96.25 180 GLY A C 1
ATOM 1407 O O . GLY A 1 180 ? -9.172 -0.652 18.766 1 96.25 180 GLY A O 1
ATOM 1408 N N . GLY A 1 181 ? -11.234 0.223 18.938 1 94.75 181 GLY A N 1
ATOM 1409 C CA . GLY A 1 181 ? -11.867 -1.064 18.688 1 94.75 181 GLY A CA 1
ATOM 1410 C C . GLY A 1 181 ? -11.859 -1.457 17.234 1 94.75 181 GLY A C 1
ATOM 1411 O O . GLY A 1 181 ? -12.18 -0.641 16.359 1 94.75 181 GLY A O 1
ATOM 1412 N N . GLY A 1 182 ? -11.492 -2.691 16.984 1 97.38 182 GLY A N 1
ATOM 1413 C CA . GLY A 1 182 ? -11.484 -3.189 15.625 1 97.38 182 GLY A CA 1
ATOM 1414 C C . GLY A 1 182 ? -12.82 -3.754 15.188 1 97.38 182 GLY A C 1
ATOM 1415 O O . GLY A 1 182 ? -13.859 -3.398 15.742 1 97.38 182 GLY A O 1
ATOM 1416 N N . ASN A 1 183 ? -12.867 -4.391 14.055 1 98.62 183 ASN A N 1
ATOM 1417 C CA . ASN A 1 183 ? -13.992 -5.141 13.508 1 98.62 183 ASN A CA 1
ATOM 1418 C C . ASN A 1 183 ? -13.562 -6.516 13.008 1 98.62 183 ASN A C 1
ATOM 1420 O O . ASN A 1 183 ? -12.383 -6.73 12.703 1 98.62 183 ASN A O 1
ATOM 1424 N N . PRO A 1 184 ? -14.539 -7.488 13 1 97.81 184 PRO A N 1
ATOM 1425 C CA . PRO A 1 184 ? -14.195 -8.797 12.445 1 97.81 184 PRO A CA 1
ATOM 1426 C C . PRO A 1 184 ? -13.977 -8.758 10.93 1 97.81 184 PRO A C 1
ATOM 1428 O O . PRO A 1 184 ? -14.609 -7.961 10.234 1 97.81 184 PRO A O 1
ATOM 1431 N N . LEU A 1 185 ? -13.086 -9.617 10.5 1 98.06 185 LEU A N 1
ATOM 1432 C CA . LEU A 1 185 ? -12.906 -9.766 9.062 1 98.06 185 LEU A CA 1
ATOM 1433 C C . LEU A 1 185 ? -14.234 -10.102 8.383 1 98.06 185 LEU A C 1
ATOM 1435 O O . LEU A 1 185 ? -14.961 -10.984 8.836 1 98.06 185 LEU A O 1
ATOM 1439 N N . GLY A 1 186 ? -14.531 -9.359 7.316 1 98.25 186 GLY A N 1
ATOM 1440 C CA . GLY A 1 186 ? -15.758 -9.594 6.57 1 98.25 186 GLY A CA 1
ATOM 1441 C C . GLY A 1 186 ? -16.891 -8.688 6.996 1 98.25 186 GLY A C 1
ATOM 1442 O O . GLY A 1 186 ? -17.938 -8.656 6.344 1 98.25 186 GLY A O 1
ATOM 1443 N N . GLU A 1 187 ? -16.688 -7.906 8.047 1 98.31 187 GLU A N 1
ATOM 1444 C CA . GLU A 1 187 ? -17.75 -7.043 8.547 1 98.31 187 GLU A CA 1
ATOM 1445 C C . GLU A 1 187 ? -17.312 -5.582 8.57 1 98.31 187 GLU A C 1
ATOM 1447 O O . GLU A 1 187 ? -16.453 -5.195 9.367 1 98.31 187 GLU A O 1
ATOM 1452 N N . PRO A 1 188 ? -17.984 -4.742 7.855 1 98.56 188 PRO A N 1
ATOM 1453 C CA . PRO A 1 188 ? -17.578 -3.338 7.781 1 98.56 188 PRO A CA 1
ATOM 1454 C C . PRO A 1 188 ? -17.984 -2.543 9.023 1 98.56 188 PRO A C 1
ATOM 1456 O O . PRO A 1 188 ? -18.797 -3.01 9.828 1 98.56 188 PRO A O 1
ATOM 1459 N N . ILE A 1 189 ? -17.359 -1.398 9.211 1 98.81 189 ILE A N 1
ATOM 1460 C CA . ILE A 1 189 ? -17.766 -0.399 10.188 1 98.81 189 ILE A CA 1
ATOM 1461 C C . ILE A 1 189 ? -18.656 0.649 9.523 1 98.81 189 ILE A C 1
ATOM 1463 O O . ILE A 1 189 ? -18.172 1.443 8.703 1 98.81 189 ILE A O 1
ATOM 1467 N N . PRO A 1 190 ? -19.922 0.67 9.828 1 98.69 190 PRO A N 1
ATOM 1468 C CA . PRO A 1 190 ? -20.781 1.693 9.227 1 98.69 190 PRO A CA 1
ATOM 1469 C C . PRO A 1 190 ? -20.438 3.105 9.695 1 98.69 190 PRO A C 1
ATOM 1471 O O . PRO A 1 190 ? -19.938 3.289 10.812 1 98.69 190 PRO A O 1
ATOM 1474 N N . ILE A 1 191 ? -20.734 4.07 8.883 1 98.69 191 ILE A N 1
ATOM 1475 C CA . ILE A 1 191 ? -20.312 5.445 9.117 1 98.69 191 ILE A CA 1
ATOM 1476 C C . ILE A 1 191 ? -20.922 5.957 10.422 1 98.69 191 ILE A C 1
ATOM 1478 O O . ILE A 1 191 ? -20.312 6.754 11.133 1 98.69 191 ILE A O 1
ATOM 1482 N N . GLN A 1 192 ? -22.078 5.449 10.812 1 98.38 192 GLN A N 1
ATOM 1483 C CA . GLN A 1 192 ? -22.781 5.879 12.023 1 98.38 192 GLN A CA 1
ATOM 1484 C C . GLN A 1 192 ? -22.031 5.426 13.273 1 98.38 192 GLN A C 1
ATOM 1486 O O . GLN A 1 192 ? -22.234 5.969 14.359 1 98.38 192 GLN A O 1
ATOM 1491 N N . LYS A 1 193 ? -21.125 4.43 13.086 1 98.56 193 LYS A N 1
ATOM 1492 C CA . LYS A 1 193 ? -20.422 3.871 14.234 1 98.56 193 LYS A CA 1
ATOM 1493 C C . LYS A 1 193 ? -18.922 4.168 14.148 1 98.56 193 LYS A C 1
ATOM 1495 O O . LYS A 1 193 ? -18.156 3.811 15.047 1 98.56 193 LYS A O 1
ATOM 1500 N N . ALA A 1 194 ? -18.5 4.828 13.18 1 98.81 194 ALA A N 1
ATOM 1501 C CA . ALA A 1 194 ? -17.062 5.016 12.906 1 98.81 194 ALA A CA 1
ATOM 1502 C C . ALA A 1 194 ? -16.391 5.73 14.07 1 98.81 194 ALA A C 1
ATOM 1504 O O . ALA A 1 194 ? -15.266 5.375 14.461 1 98.81 194 ALA A O 1
ATOM 1505 N N . HIS A 1 195 ? -17.047 6.723 14.672 1 98.5 195 HIS A N 1
ATOM 1506 C CA . HIS A 1 195 ? -16.453 7.523 15.734 1 98.5 195 HIS A CA 1
ATOM 1507 C C . HIS A 1 195 ? -16.125 6.66 16.953 1 98.5 195 HIS A C 1
ATOM 1509 O O . HIS A 1 195 ? -15.188 6.969 17.688 1 98.5 195 HIS A O 1
ATOM 1515 N N . GLU A 1 196 ? -16.812 5.535 17.125 1 98.38 196 GLU A N 1
ATOM 1516 C CA . GLU A 1 196 ? -16.578 4.648 18.266 1 98.38 196 GLU A CA 1
ATOM 1517 C C . GLU A 1 196 ? -15.273 3.885 18.125 1 98.38 196 GLU A C 1
ATOM 1519 O O . GLU A 1 196 ? -14.758 3.334 19.094 1 98.38 196 GLU A O 1
ATOM 1524 N N . HIS A 1 197 ? -14.781 3.881 16.922 1 98.75 197 HIS A N 1
ATOM 1525 C CA . HIS A 1 197 ? -13.594 3.084 16.641 1 98.75 197 HIS A CA 1
ATOM 1526 C C . HIS A 1 197 ? -12.352 3.963 16.547 1 98.75 197 HIS A C 1
ATOM 1528 O O . HIS A 1 197 ? -11.242 3.457 16.359 1 98.75 197 HIS A O 1
ATOM 1534 N N . ILE A 1 198 ? -12.516 5.195 16.594 1 98.69 198 ILE A N 1
ATOM 1535 C CA . ILE A 1 198 ? -11.406 6.133 16.516 1 98.69 198 ILE A CA 1
ATOM 1536 C C . ILE A 1 198 ? -10.953 6.531 17.906 1 98.69 198 ILE A C 1
ATOM 1538 O O . ILE A 1 198 ? -11.703 7.156 18.656 1 98.69 198 ILE A O 1
ATOM 1542 N N . PHE A 1 199 ? -9.711 6.254 18.281 1 97.62 199 PHE A N 1
ATOM 1543 C CA . PHE A 1 199 ? -9.227 6.398 19.656 1 97.62 199 PHE A CA 1
ATOM 1544 C C . PHE A 1 199 ? -8.711 7.809 19.906 1 97.62 199 PHE A C 1
ATOM 1546 O O . PHE A 1 199 ? -9.125 8.469 20.859 1 97.62 199 PHE A O 1
ATOM 1553 N N . GLY A 1 200 ? -7.762 8.195 19.094 1 98.12 200 GLY A N 1
ATOM 1554 C CA . GLY A 1 200 ? -7.09 9.477 19.25 1 98.12 200 GLY A CA 1
ATOM 1555 C C . GLY A 1 200 ? -6.152 9.805 18.094 1 98.12 200 GLY A C 1
ATOM 1556 O O . GLY A 1 200 ? -5.945 8.984 17.203 1 98.12 200 GLY A O 1
ATOM 1557 N N . MET A 1 201 ? -5.609 11.008 18.156 1 98.62 201 MET A N 1
ATOM 1558 C CA . MET A 1 201 ? -4.84 11.5 17.016 1 98.62 201 MET A CA 1
ATOM 1559 C C . MET A 1 201 ? -3.402 11.805 17.406 1 98.62 201 MET A C 1
ATOM 1561 O O . MET A 1 201 ? -3.117 12.031 18.594 1 98.62 201 MET A O 1
ATOM 1565 N N . VAL A 1 202 ? -2.529 11.797 16.391 1 98.62 202 VAL A N 1
ATOM 1566 C CA . VAL A 1 202 ? -1.128 12.195 16.5 1 98.62 202 VAL A CA 1
ATOM 1567 C C . VAL A 1 202 ? -0.75 13.078 15.305 1 98.62 202 VAL A C 1
ATOM 1569 O O . VAL A 1 202 ? -1.437 13.07 14.281 1 98.62 202 VAL A O 1
ATOM 1572 N N . LEU A 1 203 ? 0.342 13.828 15.523 1 98.88 203 LEU A N 1
ATOM 1573 C CA . LEU A 1 203 ? 1.014 14.438 14.383 1 98.88 203 LEU A CA 1
ATOM 1574 C C . LEU A 1 203 ? 1.805 13.398 13.602 1 98.88 203 LEU A C 1
ATOM 1576 O O . LEU A 1 203 ? 2.314 12.438 14.18 1 98.88 203 LEU A O 1
ATOM 1580 N N . MET A 1 204 ? 1.909 13.664 12.305 1 98.88 204 MET A N 1
ATOM 1581 C CA . MET A 1 204 ? 2.658 12.711 11.492 1 98.88 204 MET A CA 1
ATOM 1582 C C . MET A 1 204 ? 3.398 13.414 10.359 1 98.88 204 MET A C 1
ATOM 1584 O O . MET A 1 204 ? 2.871 14.359 9.758 1 98.88 204 MET A O 1
ATOM 1588 N N . ASN A 1 205 ? 4.621 13.023 10.172 1 98.94 205 ASN A N 1
ATOM 1589 C CA . ASN A 1 205 ? 5.391 13.375 8.984 1 98.94 205 ASN A CA 1
ATOM 1590 C C . ASN A 1 205 ? 5.668 12.156 8.117 1 98.94 205 ASN A C 1
ATOM 1592 O O . ASN A 1 205 ? 6.48 11.305 8.477 1 98.94 205 ASN A O 1
ATOM 1596 N N . ASP A 1 206 ? 4.961 12.055 7.012 1 98.75 206 ASP A N 1
ATOM 1597 C CA . ASP A 1 206 ? 5.203 10.984 6.047 1 98.75 206 ASP A CA 1
ATOM 1598 C C . ASP A 1 206 ? 6.309 11.367 5.066 1 98.75 206 ASP A C 1
ATOM 1600 O O . ASP A 1 206 ? 6.027 11.789 3.943 1 98.75 206 ASP A O 1
ATOM 1604 N N . TRP A 1 207 ? 7.523 11.117 5.492 1 98.94 207 TRP A N 1
ATOM 1605 C CA . TRP A 1 207 ? 8.664 11.477 4.652 1 98.94 207 TRP A CA 1
ATOM 1606 C C . TRP A 1 207 ? 8.516 10.891 3.252 1 98.94 207 TRP A C 1
ATOM 1608 O O . TRP A 1 207 ? 8.117 9.727 3.096 1 98.94 207 TRP A O 1
ATOM 1618 N N . SER A 1 208 ? 8.867 11.742 2.254 1 98.88 208 SER A N 1
ATOM 1619 C CA . SER A 1 208 ? 8.625 11.312 0.88 1 98.88 208 SER A CA 1
ATOM 1620 C C . SER A 1 208 ? 9.828 11.594 -0.008 1 98.88 208 SER A C 1
ATOM 1622 O O . SER A 1 208 ? 10.328 12.719 -0.05 1 98.88 208 SER A O 1
ATOM 1624 N N . ALA A 1 209 ? 10.344 10.586 -0.694 1 98.94 209 ALA A N 1
ATOM 1625 C CA . ALA A 1 209 ? 11.32 10.742 -1.77 1 98.94 209 ALA A CA 1
ATOM 1626 C C . ALA A 1 209 ? 10.633 10.828 -3.129 1 98.94 209 ALA A C 1
ATOM 1628 O O . ALA A 1 209 ? 10.406 9.805 -3.781 1 98.94 209 ALA A O 1
ATOM 1629 N N . ARG A 1 210 ? 10.469 12.055 -3.549 1 98.69 210 ARG A N 1
ATOM 1630 C CA . ARG A 1 210 ? 9.57 12.312 -4.668 1 98.69 210 ARG A CA 1
ATOM 1631 C C . ARG A 1 210 ? 10.156 11.781 -5.973 1 98.69 210 ARG A C 1
ATOM 1633 O O . ARG A 1 210 ? 9.414 11.32 -6.848 1 98.69 210 ARG A O 1
ATOM 1640 N N . ASP A 1 211 ? 11.43 11.867 -6.176 1 98.56 211 ASP A N 1
ATOM 1641 C CA . ASP A 1 211 ? 12.086 11.43 -7.402 1 98.56 211 ASP A CA 1
ATOM 1642 C C . ASP A 1 211 ? 12.078 9.906 -7.516 1 98.56 211 ASP A C 1
ATOM 1644 O O . ASP A 1 211 ? 11.906 9.359 -8.609 1 98.56 211 ASP A O 1
ATOM 1648 N N . ILE A 1 212 ? 12.211 9.219 -6.438 1 98.75 212 ILE A N 1
ATOM 1649 C CA . ILE A 1 212 ? 12.086 7.766 -6.414 1 98.75 212 ILE A CA 1
ATOM 1650 C C . ILE A 1 212 ? 10.633 7.367 -6.656 1 98.75 212 ILE A C 1
ATOM 1652 O O . ILE A 1 212 ? 10.344 6.477 -7.461 1 98.75 212 ILE A O 1
ATOM 1656 N N . GLN A 1 213 ? 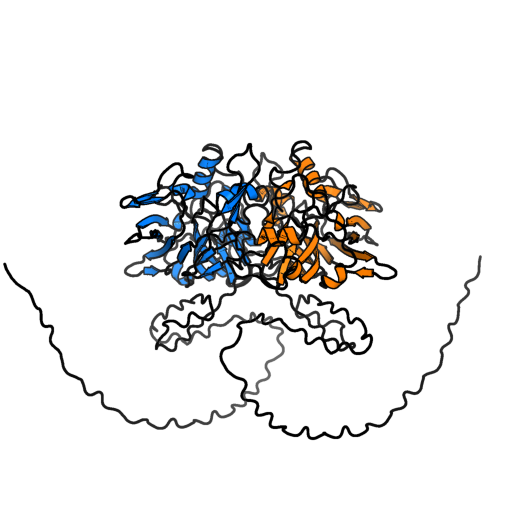9.734 8.023 -6 1 98.31 213 GLN A N 1
ATOM 1657 C CA . GLN A 1 213 ? 8.305 7.754 -6.109 1 98.31 213 GLN A CA 1
ATOM 1658 C C . GLN A 1 213 ? 7.824 7.914 -7.547 1 98.31 213 GLN A C 1
ATOM 1660 O O . GLN A 1 213 ? 7.078 7.07 -8.055 1 98.31 213 GLN A O 1
ATOM 1665 N N . ALA A 1 214 ? 8.234 8.938 -8.195 1 97 214 ALA A N 1
ATOM 1666 C CA . ALA A 1 214 ? 7.77 9.242 -9.547 1 97 214 ALA A CA 1
ATOM 1667 C C . ALA A 1 214 ? 8.125 8.125 -10.523 1 97 214 ALA A C 1
ATOM 1669 O O . ALA A 1 214 ? 7.367 7.836 -11.453 1 97 214 ALA A O 1
ATOM 1670 N N . TRP A 1 215 ? 9.211 7.5 -10.312 1 98 215 TRP A N 1
ATOM 1671 C CA . TRP A 1 215 ? 9.703 6.477 -11.227 1 98 215 TRP A CA 1
ATOM 1672 C C . TRP A 1 215 ? 9.016 5.137 -10.961 1 98 215 TRP A C 1
ATOM 1674 O O . TRP A 1 215 ? 8.656 4.422 -11.898 1 98 215 TRP A O 1
ATOM 1684 N N . GLU A 1 216 ? 8.695 4.902 -9.703 1 97.38 216 GLU A N 1
ATOM 1685 C CA . GLU A 1 216 ? 8.305 3.545 -9.336 1 97.38 216 GLU A CA 1
ATOM 1686 C C . GLU A 1 216 ? 6.789 3.404 -9.266 1 97.38 216 GLU A C 1
ATOM 1688 O O . GLU A 1 216 ? 6.258 2.295 -9.352 1 97.38 216 GLU A O 1
ATOM 1693 N N . TYR A 1 217 ? 5.961 4.391 -9.062 1 93.38 217 TYR A N 1
ATOM 1694 C CA . TYR A 1 217 ? 4.648 4.25 -8.445 1 93.38 217 TYR A CA 1
ATOM 1695 C C . TYR A 1 217 ? 3.6 3.842 -9.469 1 93.38 217 TYR A C 1
ATOM 1697 O O . TYR A 1 217 ? 2.484 3.457 -9.109 1 93.38 217 TYR A O 1
ATOM 1705 N N . VAL A 1 218 ? 3.943 3.951 -10.773 1 91.88 218 VAL A N 1
ATOM 1706 C CA . VAL A 1 218 ? 2.996 3.488 -11.781 1 91.88 218 VAL A CA 1
ATOM 1707 C C . VAL A 1 218 ? 3.293 2.033 -12.141 1 91.88 218 VAL A C 1
ATOM 1709 O O . VAL A 1 218 ? 4.375 1.718 -12.633 1 91.88 218 VAL A O 1
ATOM 1712 N N . PRO A 1 219 ? 2.443 1.178 -11.773 1 93.44 219 PRO A N 1
ATOM 1713 C CA . PRO A 1 219 ? 1.011 1.401 -11.57 1 93.44 219 PRO A CA 1
ATOM 1714 C C . PRO A 1 219 ? 0.574 1.159 -10.125 1 93.44 219 PRO A C 1
ATOM 1716 O O . PRO A 1 219 ? -0.608 1.297 -9.805 1 93.44 219 PRO A O 1
ATOM 1719 N N . LEU A 1 220 ? 1.424 0.783 -9.258 1 96.5 220 LEU A N 1
ATOM 1720 C CA . LEU A 1 220 ? 0.942 0.161 -8.031 1 96.5 220 LEU A CA 1
ATOM 1721 C C . LEU A 1 220 ? 1.023 1.135 -6.859 1 96.5 220 LEU A C 1
ATOM 1723 O O . LEU A 1 220 ? 0.817 0.747 -5.707 1 96.5 220 LEU A O 1
ATOM 1727 N N . GLY A 1 221 ? 1.328 2.377 -7.145 1 96.69 221 GLY A N 1
ATOM 1728 C CA . GLY A 1 221 ? 1.31 3.381 -6.09 1 96.69 221 GLY A CA 1
ATOM 1729 C C . GLY A 1 221 ? 2.635 3.508 -5.363 1 96.69 221 GLY A C 1
ATOM 1730 O O . GLY A 1 221 ? 3.648 2.965 -5.809 1 96.69 221 GLY A O 1
ATOM 1731 N N . PRO A 1 222 ? 2.645 4.262 -4.246 1 97.69 222 PRO A N 1
ATOM 1732 C CA . PRO A 1 222 ? 3.883 4.539 -3.514 1 97.69 222 PRO A CA 1
ATOM 1733 C C . PRO A 1 222 ? 4.473 3.293 -2.857 1 97.69 222 PRO A C 1
ATOM 1735 O O . PRO A 1 222 ? 3.729 2.428 -2.389 1 97.69 222 PRO A O 1
ATOM 1738 N N . PHE A 1 223 ? 5.828 3.229 -2.865 1 98.62 223 PHE A N 1
ATOM 1739 C CA . PHE A 1 223 ? 6.574 2.117 -2.287 1 98.62 223 PHE A CA 1
ATOM 1740 C C . PHE A 1 223 ? 7.863 2.609 -1.638 1 98.62 223 PHE A C 1
ATOM 1742 O O . PHE A 1 223 ? 7.832 3.209 -0.561 1 98.62 223 PHE A O 1
ATOM 1749 N N . LEU A 1 224 ? 8.984 2.639 -2.346 1 98.81 224 LEU A N 1
ATOM 1750 C CA . LEU A 1 224 ? 10.266 3.029 -1.767 1 98.81 224 LEU A CA 1
ATOM 1751 C C . LEU A 1 224 ? 10.305 4.527 -1.492 1 98.81 224 LEU A C 1
ATOM 1753 O O . LEU A 1 224 ? 11.031 4.984 -0.608 1 98.81 224 LEU A O 1
ATOM 1757 N N . GLY A 1 225 ? 9.547 5.234 -2.197 1 98.81 225 GLY A N 1
ATOM 1758 C CA . GLY A 1 225 ? 9.5 6.672 -1.972 1 98.81 225 GLY A CA 1
ATOM 1759 C C . GLY A 1 225 ? 8.898 7.047 -0.633 1 98.81 225 GLY A C 1
ATOM 1760 O O . GLY A 1 225 ? 8.977 8.203 -0.212 1 98.81 225 GLY A O 1
ATOM 1761 N N . LYS A 1 226 ? 8.328 6.074 0.05 1 98.62 226 LYS A N 1
ATOM 1762 C CA . LYS A 1 226 ? 7.566 6.398 1.253 1 98.62 226 LYS A CA 1
ATOM 1763 C C . LYS A 1 226 ? 7.953 5.484 2.412 1 98.62 226 LYS A C 1
ATOM 1765 O O . LYS A 1 226 ? 7.977 5.914 3.566 1 98.62 226 LYS A O 1
ATOM 1770 N N . ASN A 1 227 ? 8.344 4.25 2.184 1 98.69 227 ASN A N 1
ATOM 1771 C CA . ASN A 1 227 ? 8.391 3.252 3.248 1 98.69 227 ASN A CA 1
ATOM 1772 C C . ASN A 1 227 ? 9.719 3.293 4 1 98.69 227 ASN A C 1
ATOM 1774 O O . ASN A 1 227 ? 9.961 2.467 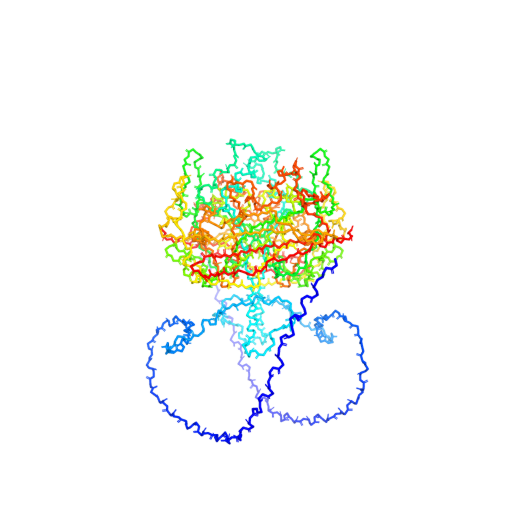4.879 1 98.69 227 ASN A O 1
ATOM 1778 N N . PHE A 1 228 ? 10.617 4.309 3.766 1 98.75 228 PHE A N 1
ATOM 1779 C CA . PHE A 1 228 ? 11.906 4.402 4.434 1 98.75 228 PHE A CA 1
ATOM 1780 C C . PHE A 1 228 ? 11.766 5.051 5.805 1 98.75 228 PHE A C 1
ATOM 1782 O O . PHE A 1 228 ? 12.68 4.988 6.629 1 98.75 228 PHE A O 1
ATOM 1789 N N . GLY A 1 229 ? 10.586 5.766 5.941 1 98.56 229 GLY A N 1
ATOM 1790 C CA . GLY A 1 229 ? 10.398 6.371 7.25 1 98.56 229 GLY A CA 1
ATOM 1791 C C . GLY A 1 229 ? 9.148 7.219 7.344 1 98.56 229 GLY A C 1
ATOM 1792 O O . GLY A 1 229 ? 8.828 7.965 6.414 1 98.56 229 GLY A O 1
ATOM 1793 N N . THR A 1 230 ? 8.492 7.105 8.484 1 98.75 230 THR A N 1
ATOM 1794 C CA . THR A 1 230 ? 7.379 7.945 8.922 1 98.75 230 THR A CA 1
ATOM 1795 C C . THR A 1 230 ? 7.516 8.305 10.398 1 98.75 230 THR A C 1
ATOM 1797 O O . THR A 1 230 ? 7.789 7.434 11.227 1 98.75 230 THR A O 1
ATOM 1800 N N . THR A 1 231 ? 7.402 9.578 10.711 1 98.75 231 THR A N 1
ATOM 1801 C CA . THR A 1 231 ? 7.559 10.016 12.094 1 98.75 231 THR A CA 1
ATOM 1802 C C . THR A 1 231 ? 6.211 10.43 12.688 1 98.75 231 THR A C 1
ATOM 1804 O O . THR A 1 231 ? 5.414 11.094 12.023 1 98.75 231 THR A O 1
ATOM 1807 N N . ILE A 1 232 ? 5.984 10.047 13.914 1 98.5 232 ILE A N 1
ATOM 1808 C CA . ILE A 1 232 ? 4.781 10.5 14.602 1 98.5 232 ILE A CA 1
ATOM 1809 C C . ILE A 1 232 ? 5.16 11.164 15.922 1 98.5 232 ILE A C 1
ATOM 1811 O O . ILE A 1 232 ? 6.258 10.945 16.438 1 98.5 232 ILE A O 1
ATOM 1815 N N . SER A 1 233 ? 4.23 12 16.391 1 97.81 233 SER A N 1
ATOM 1816 C CA . SER A 1 233 ? 4.402 12.57 17.719 1 97.81 233 SER A CA 1
ATOM 1817 C C . SER A 1 233 ? 4.27 11.5 18.812 1 97.81 233 SER A C 1
ATOM 1819 O O . SER A 1 233 ? 3.631 10.469 18.594 1 97.81 233 SER A O 1
ATOM 1821 N N . PRO A 1 234 ? 4.902 11.734 19.953 1 92.94 234 PRO A N 1
ATOM 1822 C CA . PRO A 1 234 ? 4.969 10.68 20.969 1 92.94 234 PRO A CA 1
ATOM 1823 C C . PRO A 1 234 ? 3.664 10.531 21.75 1 92.94 234 PRO A C 1
ATOM 1825 O O . PRO A 1 234 ? 3.449 9.508 22.406 1 92.94 234 PRO A O 1
ATOM 1828 N N . TRP A 1 235 ? 2.773 11.508 21.703 1 89.88 235 TRP A N 1
ATOM 1829 C CA . TRP A 1 235 ? 1.56 11.43 22.516 1 89.88 235 TRP A CA 1
ATOM 1830 C C . TRP A 1 235 ? 0.322 11.359 21.625 1 89.88 235 TRP A C 1
ATOM 1832 O O . TRP A 1 235 ? 0.247 12.031 20.594 1 89.88 235 TRP A O 1
ATOM 1842 N N . VAL A 1 236 ? -0.569 10.469 22.062 1 95.56 236 VAL A N 1
ATOM 1843 C CA . VAL A 1 236 ? -1.858 10.375 21.391 1 95.56 236 VAL A CA 1
ATOM 1844 C C . VAL A 1 236 ? -2.883 11.25 22.094 1 95.56 236 VAL A C 1
ATOM 1846 O O . VAL A 1 236 ? -3.092 11.109 23.312 1 95.56 236 VAL A O 1
ATOM 1849 N N . VAL A 1 237 ? -3.459 12.172 21.406 1 97.75 237 VAL A N 1
ATOM 1850 C CA . VAL A 1 237 ? -4.531 12.977 21.984 1 97.75 237 VAL A CA 1
ATOM 1851 C C . VAL A 1 237 ? -5.875 12.281 21.766 1 97.75 237 VAL A C 1
ATOM 1853 O O . VAL A 1 237 ? -6.312 12.094 20.641 1 97.75 237 VAL A O 1
ATOM 1856 N N . PRO A 1 238 ? -6.527 11.898 22.844 1 97.38 238 PRO A N 1
ATOM 1857 C CA . PRO A 1 238 ? -7.801 11.188 22.688 1 97.38 238 PRO A CA 1
ATOM 1858 C C . PRO A 1 238 ? -8.875 12.047 22.031 1 97.38 238 PRO A C 1
ATOM 1860 O O . PRO A 1 238 ? -8.867 13.273 22.172 1 97.38 238 PRO A O 1
ATOM 1863 N N . MET A 1 239 ? -9.805 11.367 21.391 1 98.06 239 MET A N 1
ATOM 1864 C CA . MET A 1 239 ? -10.836 12.102 20.672 1 98.06 239 MET A CA 1
ATOM 1865 C C . MET A 1 239 ? -11.688 12.93 21.625 1 98.06 239 MET A C 1
ATOM 1867 O O . MET A 1 239 ? -12.164 14.008 21.266 1 98.06 239 MET A O 1
ATOM 1871 N N . GLU A 1 240 ? -11.883 12.484 22.812 1 97.12 240 GLU A N 1
ATOM 1872 C CA . GLU A 1 240 ? -12.656 13.227 23.812 1 97.12 240 GLU A CA 1
ATOM 1873 C C . GLU A 1 240 ? -12.086 14.633 24.016 1 97.12 240 GLU A C 1
ATOM 1875 O O . GLU A 1 240 ? -12.828 15.586 24.25 1 97.12 240 GLU A O 1
ATOM 1880 N N . ALA A 1 241 ? -10.805 14.711 23.953 1 97.38 241 ALA A N 1
ATOM 1881 C CA . ALA A 1 241 ? -10.141 15.992 24.141 1 97.38 241 ALA A CA 1
ATOM 1882 C C . ALA A 1 241 ? -10.297 16.891 22.906 1 97.38 241 ALA A C 1
ATOM 1884 O O . ALA A 1 241 ? -10.133 18.109 23 1 97.38 241 ALA A O 1
ATOM 1885 N N . LEU A 1 242 ? -10.625 16.312 21.797 1 98.31 242 LEU A N 1
ATOM 1886 C CA . LEU A 1 242 ? -10.664 17.047 20.547 1 98.31 242 LEU A CA 1
ATOM 1887 C C . LEU A 1 242 ? -12.086 17.453 20.188 1 98.31 242 LEU A C 1
ATOM 1889 O O . LEU A 1 242 ? -12.297 18.391 19.406 1 98.31 242 LEU A O 1
ATOM 1893 N N . LEU A 1 243 ? -13.062 16.812 20.75 1 97.62 243 LEU A N 1
ATOM 1894 C CA . LEU A 1 243 ? -14.461 16.969 20.391 1 97.62 243 LEU A CA 1
ATOM 1895 C C . LEU A 1 243 ? -14.906 18.422 20.562 1 97.62 243 LEU A C 1
ATOM 1897 O O . LEU A 1 243 ? -15.688 18.938 19.75 1 97.62 243 LEU A O 1
ATOM 1901 N N . PRO A 1 244 ? -14.383 19.188 21.594 1 97.62 244 PRO A N 1
ATOM 1902 C CA . PRO A 1 244 ? -14.797 20.594 21.75 1 97.62 244 PRO A CA 1
ATOM 1903 C C . PRO A 1 244 ? -14.375 21.469 20.578 1 97.62 244 PRO A C 1
ATOM 1905 O O . PRO A 1 244 ? -14.844 22.594 20.438 1 97.62 244 PRO A O 1
ATOM 1908 N N . PHE A 1 245 ? -13.547 20.984 19.797 1 98.5 245 PHE A N 1
ATOM 1909 C CA . PHE A 1 245 ? -13.008 21.797 18.719 1 98.5 245 PHE A CA 1
ATOM 1910 C C . PHE A 1 245 ? -13.555 21.328 17.375 1 98.5 245 PHE A C 1
ATOM 1912 O O . PHE A 1 245 ? -13.031 21.703 16.312 1 98.5 245 PHE A O 1
ATOM 1919 N N . ALA A 1 246 ? -14.57 20.5 17.391 1 98.31 246 ALA A N 1
ATOM 1920 C CA . ALA A 1 246 ? -15.227 20.031 16.172 1 98.31 246 ALA A CA 1
ATOM 1921 C C . ALA A 1 246 ? -15.906 21.188 15.438 1 98.31 246 ALA A C 1
ATOM 1923 O O . ALA A 1 246 ? -16.5 22.062 16.078 1 98.31 246 ALA A O 1
ATOM 1924 N N . GLU A 1 247 ? -15.781 21.172 14.141 1 98 247 GLU A N 1
ATOM 1925 C CA . GLU A 1 247 ? -16.438 22.109 13.242 1 98 247 GLU A CA 1
ATOM 1926 C C . GLU A 1 247 ? -17.281 21.391 12.195 1 98 247 GLU A C 1
ATOM 1928 O O . GLU A 1 247 ? -17.125 20.188 11.992 1 98 247 GLU A O 1
ATOM 1933 N N . PRO A 1 248 ? -18.25 22.188 11.625 1 97.69 248 PRO A N 1
ATOM 1934 C CA . PRO A 1 248 ? -19.031 21.562 10.547 1 97.69 248 PRO A CA 1
ATOM 1935 C C . PRO A 1 248 ? -18.156 21.031 9.422 1 97.69 248 PRO A C 1
ATOM 1937 O O . PRO A 1 248 ? -17.109 21.609 9.109 1 97.69 248 PRO A O 1
ATOM 1940 N N . ASN A 1 249 ? -18.641 19.938 8.828 1 97.81 249 ASN A N 1
ATOM 1941 C CA . ASN A 1 249 ? -17.922 19.328 7.715 1 97.81 249 ASN A CA 1
ATOM 1942 C C . ASN A 1 249 ? -17.969 20.203 6.465 1 97.81 249 ASN A C 1
ATOM 1944 O O . ASN A 1 249 ? -18.891 21 6.297 1 97.81 249 ASN A O 1
ATOM 1948 N N . PRO A 1 250 ? -16.969 20.062 5.605 1 96.56 250 PRO A N 1
ATOM 1949 C CA . PRO A 1 250 ? -17.078 20.766 4.324 1 96.56 250 PRO A CA 1
ATOM 1950 C C . PRO A 1 250 ? -18.234 20.266 3.467 1 96.56 250 PRO A C 1
ATOM 1952 O O . PRO A 1 250 ? -18.656 19.109 3.602 1 96.56 250 PRO A O 1
ATOM 1955 N N . ILE A 1 251 ? -18.656 21.203 2.635 1 96.31 251 ILE A N 1
ATOM 1956 C CA . ILE A 1 251 ? -19.656 20.797 1.651 1 96.31 251 ILE A CA 1
ATOM 1957 C C . ILE A 1 251 ? -18.984 19.906 0.597 1 96.31 251 ILE A C 1
ATOM 1959 O O . ILE A 1 251 ? -17.984 20.297 -0.003 1 96.31 251 ILE A O 1
ATOM 1963 N N . GLN A 1 252 ? -19.516 18.75 0.425 1 97.69 252 GLN A N 1
ATOM 1964 C CA . GLN A 1 252 ? -18.969 17.828 -0.558 1 97.69 252 GLN A CA 1
ATOM 1965 C C . GLN A 1 252 ? -19.844 17.766 -1.809 1 97.69 252 GLN A C 1
ATOM 1967 O O . GLN A 1 252 ? -21.016 17.438 -1.731 1 97.69 252 GLN A O 1
ATOM 1972 N N . ASP A 1 253 ? -19.203 18.156 -2.867 1 96.81 253 ASP A N 1
ATOM 1973 C CA . ASP A 1 253 ? -19.844 18.156 -4.18 1 96.81 253 ASP A CA 1
ATOM 1974 C C . ASP A 1 253 ? -19 17.422 -5.211 1 96.81 253 ASP A C 1
ATOM 1976 O O . ASP A 1 253 ? -17.891 17.859 -5.539 1 96.81 253 ASP A O 1
ATOM 1980 N N . PRO A 1 254 ? -19.484 16.375 -5.777 1 97.56 254 PRO A N 1
ATOM 1981 C CA . PRO A 1 254 ? -20.797 15.773 -5.633 1 97.56 254 PRO A CA 1
ATOM 1982 C C . PRO A 1 254 ? -21.016 15.148 -4.258 1 97.56 254 PRO A C 1
ATOM 1984 O O . PRO A 1 254 ? -20.047 14.883 -3.537 1 97.56 254 PRO A O 1
ATOM 1987 N N . GLU A 1 255 ? -22.312 14.992 -3.938 1 97.94 255 GLU A N 1
ATOM 1988 C CA . GLU A 1 255 ? -22.641 14.305 -2.691 1 97.94 255 GLU A CA 1
ATOM 1989 C C . GLU A 1 255 ? -22.078 12.883 -2.689 1 97.94 255 GLU A C 1
ATOM 1991 O O . GLU A 1 255 ? -22.266 12.141 -3.656 1 97.94 255 GLU A O 1
ATOM 1996 N N . PRO A 1 256 ? -21.406 12.531 -1.62 1 98.44 256 PRO A N 1
ATOM 1997 C CA . PRO A 1 256 ? -20.875 11.164 -1.556 1 98.44 256 PRO A CA 1
ATOM 1998 C C . PRO A 1 256 ? -21.984 10.109 -1.572 1 98.44 256 PRO A C 1
ATOM 2000 O O . PRO A 1 256 ? -23.141 10.422 -1.271 1 98.44 256 PRO A O 1
ATOM 2003 N N . LEU A 1 257 ? -21.609 8.922 -1.945 1 98.5 257 LEU A N 1
ATOM 2004 C CA . LEU A 1 257 ? -22.562 7.809 -1.879 1 98.5 257 LEU A CA 1
ATOM 2005 C C . LEU A 1 257 ? -23.047 7.59 -0.448 1 98.5 257 LEU A C 1
ATOM 2007 O O . LEU A 1 257 ? -22.344 7.945 0.506 1 98.5 257 LEU A O 1
ATOM 2011 N N . PRO A 1 258 ? -24.156 6.941 -0.229 1 98.19 258 PRO A N 1
ATOM 2012 C CA . PRO A 1 258 ? -24.828 6.883 1.073 1 98.19 258 PRO A CA 1
ATOM 2013 C C . PRO A 1 258 ? -23.938 6.309 2.17 1 98.19 258 PRO A C 1
ATOM 2015 O O . PRO A 1 258 ? -23.953 6.793 3.307 1 98.19 258 PRO A O 1
ATOM 2018 N N . TYR A 1 259 ? -23.094 5.402 1.912 1 98.5 259 TYR A N 1
ATOM 2019 C CA . TYR A 1 259 ? -22.312 4.762 2.963 1 98.5 259 TYR A CA 1
ATOM 2020 C C . TYR A 1 259 ? -21.25 5.707 3.512 1 98.5 259 TYR A C 1
ATOM 2022 O O . TYR A 1 259 ? -20.672 5.461 4.574 1 98.5 259 TYR A O 1
ATOM 2030 N N . LEU A 1 260 ? -21.031 6.859 2.832 1 98.75 260 LEU A N 1
ATOM 2031 C CA . LEU A 1 260 ? -20.016 7.824 3.248 1 98.75 260 LEU A CA 1
ATOM 2032 C C . LEU A 1 260 ? -20.656 9.102 3.771 1 98.75 260 LEU A C 1
ATOM 2034 O O . LEU A 1 260 ? -19.969 10.102 3.992 1 98.75 260 LEU A O 1
ATOM 2038 N N . GLN A 1 261 ? -21.922 9.117 3.883 1 98.62 261 GLN A N 1
ATOM 2039 C CA . GLN A 1 261 ? -22.609 10.336 4.312 1 98.62 261 GLN A CA 1
ATOM 2040 C C . GLN A 1 261 ? -22.812 10.344 5.824 1 98.62 261 GLN A C 1
ATOM 2042 O O . GLN A 1 261 ? -23.219 9.344 6.41 1 98.62 261 GLN A O 1
ATOM 2047 N N . HIS A 1 262 ? -22.484 11.406 6.406 1 98.19 262 HIS A N 1
ATOM 2048 C CA . HIS A 1 262 ? -22.812 11.695 7.797 1 98.19 262 HIS A CA 1
ATOM 2049 C C . HIS A 1 262 ? -23 13.188 8.023 1 98.19 262 HIS A C 1
ATOM 2051 O O . HIS A 1 262 ? -22.312 14.008 7.395 1 98.19 262 HIS A O 1
ATOM 2057 N N . ASN A 1 263 ? -23.781 13.562 8.961 1 95.69 263 ASN A N 1
ATOM 2058 C CA . ASN A 1 263 ? -24.156 14.969 9.109 1 95.69 263 ASN A CA 1
ATOM 2059 C C . ASN A 1 263 ? -23.578 15.562 10.391 1 95.69 263 ASN A C 1
ATOM 2061 O O . ASN A 1 263 ? -23.562 16.781 10.562 1 95.69 263 ASN A O 1
ATOM 2065 N N . ASP A 1 264 ? -23.188 14.688 11.266 1 97.75 264 ASP A N 1
ATOM 2066 C CA . ASP A 1 264 ? -22.594 15.219 12.492 1 97.75 264 ASP A CA 1
ATOM 2067 C C . ASP A 1 264 ? -21.234 15.859 12.211 1 97.75 264 ASP A C 1
ATOM 2069 O O . ASP A 1 264 ? -20.469 15.375 11.359 1 97.75 264 ASP A O 1
ATOM 2073 N N . ALA A 1 265 ? -20.969 16.953 12.93 1 98.19 265 ALA A N 1
ATOM 2074 C CA . ALA A 1 265 ? -19.688 17.641 12.781 1 98.19 265 ALA A CA 1
ATOM 2075 C C . ALA A 1 265 ? -18.531 16.734 13.195 1 98.19 265 ALA A C 1
ATOM 2077 O O . ALA A 1 265 ? -18.516 16.203 14.305 1 98.19 265 ALA A O 1
ATOM 2078 N N . TYR A 1 266 ? -17.516 16.625 12.289 1 98.44 266 TYR A N 1
ATOM 2079 C CA . TYR A 1 266 ? -16.375 15.773 12.617 1 98.44 266 TYR A CA 1
ATOM 2080 C C . TYR A 1 266 ? -15.109 16.281 11.922 1 98.44 266 TYR A C 1
ATOM 2082 O O . TYR A 1 266 ? -14.203 15.492 11.625 1 98.44 266 TYR A O 1
ATOM 2090 N N . THR A 1 267 ? -15.117 17.422 11.492 1 98.19 267 THR A N 1
ATOM 2091 C CA . THR A 1 267 ? -13.922 18.188 11.172 1 98.19 267 THR A CA 1
ATOM 2092 C C . THR A 1 267 ? -13.398 18.922 12.406 1 98.19 267 THR A C 1
ATOM 2094 O O . THR A 1 267 ? -14.18 19.297 13.289 1 98.19 267 THR A O 1
ATOM 2097 N N . PHE A 1 268 ? -12.062 19.078 12.477 1 98.75 268 PHE A N 1
ATOM 2098 C CA . PHE A 1 268 ? -11.523 19.641 13.719 1 98.75 268 PHE A CA 1
ATOM 2099 C C . PHE A 1 268 ? -10.633 20.844 13.43 1 98.75 268 PHE A C 1
ATOM 2101 O O . PHE A 1 268 ? -9.805 20.797 12.516 1 98.75 268 PHE A O 1
ATOM 2108 N N . ASN A 1 269 ? -10.844 21.906 14.211 1 98.81 269 ASN A N 1
ATOM 2109 C CA . ASN A 1 269 ? -9.984 23.078 14.156 1 98.81 269 ASN A CA 1
ATOM 2110 C C . ASN A 1 269 ? -8.688 22.859 14.93 1 98.81 269 ASN A C 1
ATOM 2112 O O . ASN A 1 269 ? -8.641 23.078 16.141 1 98.81 269 ASN A O 1
ATOM 2116 N N . ILE A 1 270 ? -7.695 22.406 14.297 1 98.88 270 ILE A N 1
ATOM 2117 C CA . ILE A 1 270 ? -6.371 22.141 14.852 1 98.88 270 ILE A CA 1
ATOM 2118 C C . ILE A 1 270 ? -5.324 22.953 14.094 1 98.88 270 ILE A C 1
ATOM 2120 O O . ILE A 1 270 ? -5.07 22.703 12.914 1 98.88 270 ILE A O 1
ATOM 2124 N N . ASN A 1 271 ? -4.719 23.922 14.773 1 98.81 271 ASN A N 1
ATOM 2125 C CA . ASN A 1 271 ? -3.629 24.688 14.172 1 98.81 271 ASN A CA 1
ATOM 2126 C C . ASN A 1 271 ? -2.389 23.812 13.969 1 98.81 271 ASN A C 1
ATOM 2128 O O . ASN A 1 271 ? -1.966 23.109 14.883 1 98.81 271 ASN A O 1
ATOM 2132 N N . LEU A 1 272 ? -1.82 23.859 12.766 1 98.94 272 LEU A N 1
ATOM 2133 C CA . LEU A 1 272 ? -0.673 23.031 12.43 1 98.94 272 LEU A CA 1
ATOM 2134 C C . LEU A 1 272 ? 0.465 23.875 11.867 1 98.94 272 LEU A C 1
ATOM 2136 O O . LEU A 1 272 ? 0.227 24.812 11.094 1 98.94 272 LEU A O 1
ATOM 2140 N N . PHE A 1 273 ? 1.729 23.5 12.242 1 98.88 273 PHE A N 1
ATOM 2141 C CA . PHE A 1 273 ? 2.908 24.25 11.812 1 98.88 273 PHE A CA 1
ATOM 2142 C C . PHE A 1 273 ? 4.039 23.297 11.43 1 98.88 273 PHE A C 1
ATOM 2144 O O . PHE A 1 273 ? 4.164 22.219 12.008 1 98.88 273 PHE A O 1
ATOM 2151 N N . VAL A 1 274 ? 4.824 23.703 10.469 1 98.94 274 VAL A N 1
ATOM 2152 C CA . VAL A 1 274 ? 6.066 23.016 10.133 1 98.94 274 VAL A CA 1
ATOM 2153 C C . VAL A 1 274 ? 7.234 24 10.195 1 98.94 274 VAL A C 1
ATOM 2155 O O . VAL A 1 274 ? 7.184 25.062 9.586 1 98.94 274 VAL A O 1
ATOM 2158 N N . SER A 1 275 ? 8.273 23.625 10.883 1 98.81 275 SER A N 1
ATOM 2159 C CA . SER A 1 275 ? 9.492 24.422 10.93 1 98.81 275 SER A CA 1
ATOM 2160 C C . SER A 1 275 ? 10.695 23.609 10.469 1 98.81 275 SER A C 1
ATOM 2162 O O . SER A 1 275 ? 10.695 22.375 10.539 1 98.81 275 SER A O 1
ATOM 2164 N N . LEU A 1 276 ? 11.648 24.312 9.922 1 98.81 276 LEU A N 1
ATOM 2165 C CA . LEU A 1 276 ? 12.867 23.719 9.391 1 98.81 276 LEU A CA 1
ATOM 2166 C C . LEU A 1 276 ? 14.102 24.438 9.93 1 98.81 276 LEU A C 1
ATOM 2168 O O . LEU A 1 276 ? 14.148 25.656 9.961 1 98.81 276 LEU A O 1
ATOM 2172 N N . LYS A 1 277 ? 15.023 23.688 10.453 1 98.31 277 LYS A N 1
ATOM 2173 C CA . LYS A 1 277 ? 16.328 24.172 10.867 1 98.31 277 LYS A CA 1
ATOM 2174 C C . LYS A 1 277 ? 17.453 23.453 10.117 1 98.31 277 LYS A C 1
ATOM 2176 O O . LYS A 1 277 ? 17.672 22.25 10.328 1 98.31 277 LYS A O 1
ATOM 2181 N N . GLY A 1 278 ? 18.094 24.172 9.266 1 97 278 GLY A N 1
ATOM 2182 C CA . GLY A 1 278 ? 19.234 23.594 8.547 1 97 278 GLY A CA 1
ATOM 2183 C C . GLY A 1 278 ? 20.484 23.516 9.383 1 97 278 GLY A C 1
ATOM 2184 O O . GLY A 1 278 ? 20.578 24.125 10.445 1 97 278 GLY A O 1
ATOM 2185 N N . LYS A 1 279 ? 21.406 22.734 8.781 1 93.06 279 LYS A N 1
ATOM 2186 C CA . LYS A 1 279 ? 22.703 22.656 9.445 1 93.06 279 LYS A CA 1
ATOM 2187 C C . LYS A 1 279 ? 23.359 24.031 9.555 1 93.06 279 LYS A C 1
ATOM 2189 O O . LYS A 1 279 ? 23.438 24.766 8.562 1 93.06 279 LYS A O 1
ATOM 2194 N N . GLY A 1 280 ? 23.75 24.422 10.711 1 90.81 280 GLY A N 1
ATOM 2195 C CA . GLY A 1 280 ? 24.438 25.672 10.914 1 90.81 280 GLY A CA 1
ATOM 2196 C C . GLY A 1 280 ? 23.5 26.844 11.195 1 90.81 280 GLY A C 1
ATOM 2197 O O . GLY A 1 280 ? 23.953 27.922 11.555 1 90.81 280 GLY A O 1
ATOM 2198 N N . MET A 1 281 ? 22.219 26.625 10.953 1 95.06 281 MET A N 1
ATOM 2199 C CA . MET A 1 281 ? 21.266 27.672 11.266 1 95.06 281 MET A CA 1
ATOM 2200 C C . MET A 1 281 ? 21.109 27.859 12.773 1 95.06 281 MET A C 1
ATOM 2202 O O . MET A 1 281 ? 21.109 26.875 13.516 1 95.06 281 MET A O 1
ATOM 2206 N N . ALA A 1 282 ? 20.906 29.078 13.188 1 93.81 282 ALA A N 1
ATOM 2207 C CA . ALA A 1 282 ? 20.766 29.375 14.609 1 93.81 282 ALA A CA 1
ATOM 2208 C C . ALA A 1 282 ? 19.375 29.031 15.109 1 93.81 282 ALA A C 1
ATOM 2210 O O . ALA A 1 282 ? 19.219 28.562 16.25 1 93.81 282 ALA A O 1
ATOM 2211 N N . GLU A 1 283 ? 18.453 29.328 14.32 1 95.81 283 GLU A N 1
ATOM 2212 C CA . GLU A 1 283 ? 17.062 29.109 14.719 1 95.81 283 GLU A CA 1
ATOM 2213 C C . GLU A 1 283 ? 16.266 28.422 13.609 1 95.81 283 GLU A C 1
ATOM 2215 O O . GLU A 1 283 ? 16.625 28.531 12.43 1 95.81 283 GLU A O 1
ATOM 2220 N N . ALA A 1 284 ? 15.305 27.719 14.016 1 97.88 284 ALA A N 1
ATOM 2221 C CA . ALA A 1 284 ? 14.375 27.141 13.047 1 97.88 284 ALA A CA 1
ATOM 2222 C C . ALA A 1 284 ? 13.492 28.219 12.422 1 97.88 284 ALA A C 1
ATOM 2224 O O . ALA A 1 284 ? 13.234 29.25 13.039 1 97.88 284 ALA A O 1
ATOM 2225 N N . VAL A 1 285 ? 13.023 27.969 11.242 1 98.19 285 VAL A N 1
ATOM 2226 C CA . VAL A 1 285 ? 12.117 28.875 10.531 1 98.19 285 VAL A CA 1
ATOM 2227 C C . VAL A 1 285 ? 10.82 28.141 10.195 1 98.19 285 VAL A C 1
ATOM 2229 O O . VAL A 1 285 ? 10.852 27 9.711 1 98.19 285 VAL A O 1
ATOM 2232 N N . ASN A 1 286 ? 9.711 28.812 10.453 1 98.44 286 ASN A N 1
ATOM 2233 C CA . ASN A 1 286 ? 8.422 28.25 10.062 1 98.44 286 ASN A CA 1
ATOM 2234 C C . ASN A 1 286 ? 8.219 28.328 8.547 1 98.44 286 ASN A C 1
ATOM 2236 O O . ASN A 1 286 ? 8.32 29.406 7.953 1 98.44 286 ASN A O 1
ATOM 2240 N N . ILE A 1 287 ? 7.906 27.234 7.969 1 98.62 287 ILE A N 1
ATOM 2241 C CA . ILE A 1 287 ? 7.766 27.234 6.516 1 98.62 287 ILE A CA 1
ATOM 2242 C C . ILE A 1 287 ? 6.316 26.953 6.137 1 98.62 287 ILE A C 1
ATOM 2244 O O . ILE A 1 287 ? 5.949 27.031 4.961 1 98.62 287 ILE A O 1
ATOM 2248 N N . CYS A 1 288 ? 5.465 26.578 7.082 1 98.69 288 CYS A N 1
ATOM 2249 C CA . CYS A 1 288 ? 4.074 26.234 6.809 1 98.69 288 CYS A CA 1
ATOM 2250 C C . CYS A 1 288 ? 3.189 26.547 8.016 1 98.69 288 CYS A C 1
ATOM 2252 O O . CYS A 1 288 ? 3.541 26.203 9.148 1 98.69 288 CYS A O 1
ATOM 2254 N N . ARG A 1 289 ? 2.113 27.234 7.844 1 98.75 289 ARG A N 1
ATOM 2255 C CA . ARG A 1 289 ? 1 27.406 8.773 1 98.75 289 ARG A CA 1
ATOM 2256 C C . ARG A 1 289 ? -0.305 26.922 8.148 1 98.75 289 ARG A C 1
ATOM 2258 O O . ARG A 1 289 ? -0.835 27.547 7.234 1 98.75 289 ARG A O 1
ATOM 2265 N N . SER A 1 290 ? -0.766 25.844 8.664 1 98.81 290 SER A N 1
ATOM 2266 C CA . SER A 1 290 ? -1.968 25.219 8.117 1 98.81 290 SER A CA 1
ATOM 2267 C C . SER A 1 290 ? -2.951 24.844 9.219 1 98.81 290 SER A C 1
ATOM 2269 O O . SER A 1 290 ? -2.904 25.406 10.312 1 98.81 290 SER A O 1
ATOM 2271 N N . ASN A 1 291 ? -3.963 24.141 8.859 1 98.94 291 ASN A N 1
ATOM 2272 C CA . ASN A 1 291 ? -4.996 23.703 9.797 1 98.94 291 ASN A CA 1
ATOM 2273 C C . ASN A 1 291 ? -5.656 22.406 9.344 1 98.94 291 ASN A C 1
ATOM 2275 O O . ASN A 1 291 ? -5.898 22.203 8.148 1 98.94 291 ASN A O 1
ATOM 2279 N N . PHE A 1 292 ? -5.969 21.562 10.312 1 98.88 292 PHE A N 1
ATOM 2280 C CA . PHE A 1 292 ? -6.594 20.281 10.008 1 98.88 292 PHE A CA 1
ATOM 2281 C C . PHE A 1 292 ? -8 20.484 9.453 1 98.88 292 PHE A C 1
ATOM 2283 O O . PHE A 1 292 ? -8.547 19.594 8.797 1 98.88 292 PHE A O 1
ATOM 2290 N N . LYS A 1 293 ? -8.633 21.594 9.656 1 98.62 293 LYS A N 1
ATOM 2291 C CA . LYS A 1 293 ? -10 21.859 9.219 1 98.62 293 LYS A CA 1
ATOM 2292 C C . LYS A 1 293 ? -10.086 21.906 7.695 1 98.62 293 LYS A C 1
ATOM 2294 O O . LYS A 1 293 ? -11.188 21.906 7.133 1 98.62 293 LYS A O 1
ATOM 2299 N N . TYR A 1 294 ? -8.93 21.938 7.023 1 98.62 294 TYR A N 1
ATOM 2300 C CA . TYR A 1 294 ? -8.922 22.016 5.566 1 98.62 294 TYR A CA 1
ATOM 2301 C C . TYR A 1 294 ? -9.148 20.641 4.941 1 98.62 294 TYR A C 1
ATOM 2303 O O . TYR A 1 294 ? -9.25 20.516 3.719 1 98.62 294 TYR A O 1
ATOM 2311 N N . MET A 1 295 ? -9.312 19.594 5.727 1 98.56 295 MET A N 1
ATOM 2312 C CA . MET A 1 295 ? -9.562 18.25 5.207 1 98.56 295 MET A CA 1
ATOM 2313 C C . MET A 1 295 ? -10.914 18.188 4.508 1 98.56 295 MET A C 1
ATOM 2315 O O . MET A 1 295 ? -11.891 18.766 4.977 1 98.56 295 MET A O 1
ATOM 2319 N N . TYR A 1 296 ? -10.898 17.5 3.391 1 98.75 296 TYR A N 1
ATOM 2320 C CA . TYR A 1 296 ? -12.141 17.297 2.648 1 98.75 296 TYR A CA 1
ATOM 2321 C C . TYR A 1 296 ? -12.875 16.062 3.16 1 98.75 296 TYR A C 1
ATOM 2323 O O . TYR A 1 296 ? -14.078 16.109 3.416 1 98.75 296 TYR A O 1
ATOM 2331 N N . TRP A 1 297 ? -12.203 14.93 3.246 1 98.88 297 TRP A N 1
ATOM 2332 C CA . TRP A 1 297 ? -12.766 13.695 3.781 1 98.88 297 TRP A CA 1
ATOM 2333 C C . TRP A 1 297 ? -12.516 13.594 5.281 1 98.88 297 TRP A C 1
ATOM 2335 O O . TRP A 1 297 ? -11.383 13.734 5.742 1 98.88 297 TRP A O 1
ATOM 2345 N N . THR A 1 298 ? -13.523 13.289 6.051 1 98.88 298 THR A N 1
ATOM 2346 C CA . THR A 1 298 ? -13.406 13.172 7.5 1 98.88 298 THR A CA 1
ATOM 2347 C C . THR A 1 298 ? -12.789 11.828 7.887 1 98.88 298 THR A C 1
ATOM 2349 O O . THR A 1 298 ? -12.797 10.891 7.09 1 98.88 298 THR A O 1
ATOM 2352 N N . MET A 1 299 ? -12.352 11.758 9.102 1 98.88 299 MET A N 1
ATOM 2353 C CA . MET A 1 299 ? -11.805 10.516 9.625 1 98.88 299 MET A CA 1
ATOM 2354 C C . MET A 1 299 ? -12.867 9.422 9.648 1 98.88 299 MET A C 1
ATOM 2356 O O . MET A 1 299 ? -12.562 8.242 9.453 1 98.88 299 MET A O 1
ATOM 2360 N N . LYS A 1 300 ? -14.102 9.805 9.883 1 98.88 300 LYS A N 1
ATOM 2361 C CA . LYS A 1 300 ? -15.195 8.828 9.828 1 98.88 300 LYS A CA 1
ATOM 2362 C C . LYS A 1 300 ? -15.32 8.227 8.43 1 98.88 300 LYS A C 1
ATOM 2364 O O . LYS A 1 300 ? -15.477 7.012 8.289 1 98.88 300 LYS A O 1
ATOM 2369 N N . GLN A 1 301 ? -15.289 9.094 7.457 1 98.94 301 GLN A N 1
ATOM 2370 C CA . GLN A 1 301 ? -15.383 8.641 6.074 1 98.94 301 GLN A CA 1
ATOM 2371 C C . GLN A 1 301 ? -14.195 7.762 5.699 1 98.94 301 GLN A C 1
ATOM 2373 O O . GLN A 1 301 ? -14.359 6.75 5.012 1 98.94 301 GLN A O 1
ATOM 2378 N N . GLN A 1 302 ? -13.039 8.133 6.164 1 98.94 302 GLN A N 1
ATOM 2379 C CA . GLN A 1 302 ? -11.836 7.352 5.887 1 98.94 302 GLN A CA 1
ATOM 2380 C C . GLN A 1 302 ? -11.953 5.941 6.461 1 98.94 302 GLN A C 1
ATOM 2382 O O . GLN A 1 302 ? -11.758 4.957 5.746 1 98.94 302 GLN A O 1
ATOM 2387 N N . LEU A 1 303 ? -12.289 5.852 7.703 1 98.94 303 LEU A N 1
ATOM 2388 C CA . LEU A 1 303 ? -12.375 4.559 8.367 1 98.94 303 LEU A CA 1
ATOM 2389 C C . LEU A 1 303 ? -13.484 3.705 7.766 1 98.94 303 LEU A C 1
ATOM 2391 O O . LEU A 1 303 ? -13.289 2.514 7.516 1 98.94 303 LEU A O 1
ATOM 2395 N N . THR A 1 304 ? -14.617 4.316 7.52 1 98.94 304 THR A N 1
ATOM 2396 C CA . THR A 1 304 ? -15.742 3.615 6.91 1 98.94 304 THR A CA 1
ATOM 2397 C C . THR A 1 304 ? -15.359 3.072 5.535 1 98.94 304 THR A C 1
ATOM 2399 O O . THR A 1 304 ? -15.617 1.906 5.23 1 98.94 304 THR A O 1
ATOM 2402 N N . HIS A 1 305 ? -14.758 3.885 4.762 1 98.94 305 HIS A N 1
ATOM 2403 C CA . HIS A 1 305 ? -14.328 3.467 3.432 1 98.94 305 HIS A CA 1
ATOM 2404 C C . HIS A 1 305 ? -13.336 2.318 3.508 1 98.94 305 HIS A C 1
ATOM 2406 O O . HIS A 1 305 ? -13.453 1.336 2.771 1 98.94 305 HIS A O 1
ATOM 2412 N N . HIS A 1 306 ? -12.438 2.43 4.418 1 98.88 306 HIS A N 1
ATOM 2413 C CA . HIS A 1 306 ? -11.398 1.424 4.59 1 98.88 306 HIS A CA 1
ATOM 2414 C C . HIS A 1 306 ? -12 0.048 4.859 1 98.88 306 HIS A C 1
ATOM 2416 O O . HIS A 1 306 ? -11.445 -0.968 4.426 1 98.88 306 HIS A O 1
ATOM 2422 N N . THR A 1 307 ? -13.094 -0.043 5.465 1 98.88 307 THR A N 1
ATOM 2423 C CA . THR A 1 307 ? -13.602 -1.315 5.965 1 98.88 307 THR A CA 1
ATOM 2424 C C . THR A 1 307 ? -14.836 -1.751 5.184 1 98.88 307 THR A C 1
ATOM 2426 O O . THR A 1 307 ? -15.336 -2.861 5.367 1 98.88 307 THR A O 1
ATOM 2429 N N . VAL A 1 308 ? -15.297 -0.935 4.297 1 98.88 308 VAL A N 1
ATOM 2430 C CA . VAL A 1 308 ? -16.609 -1.149 3.676 1 98.88 308 VAL A CA 1
ATOM 2431 C C . VAL A 1 308 ? -16.594 -2.451 2.877 1 98.88 308 VAL A C 1
ATOM 2433 O O . VAL A 1 308 ? -17.625 -3.072 2.67 1 98.88 308 VAL A O 1
ATOM 2436 N N . ASN A 1 309 ? -15.461 -2.883 2.453 1 98.81 309 ASN A N 1
ATOM 2437 C CA . ASN A 1 309 ? -15.312 -4.113 1.683 1 98.81 309 ASN A CA 1
ATOM 2438 C C . ASN A 1 309 ? -15.18 -5.332 2.592 1 98.81 309 ASN A C 1
ATOM 2440 O O . ASN A 1 309 ? -15.023 -6.453 2.111 1 98.81 309 ASN A O 1
ATOM 2444 N N . GLY A 1 310 ? -15.141 -5.152 3.867 1 98.69 310 GLY A N 1
ATOM 2445 C CA . GLY A 1 310 ? -15.039 -6.242 4.824 1 98.69 310 GLY A CA 1
ATOM 2446 C C . GLY A 1 310 ? -13.68 -6.32 5.488 1 98.69 310 GLY A C 1
ATOM 2447 O O . GLY A 1 310 ? -13.461 -7.156 6.367 1 98.69 310 GLY A O 1
ATOM 2448 N N . CYS A 1 311 ? -12.789 -5.48 5.156 1 98.81 311 CYS A N 1
ATOM 2449 C CA . CYS A 1 311 ? -11.469 -5.492 5.77 1 98.81 311 CYS A CA 1
ATOM 2450 C C . CYS A 1 311 ? -11.555 -5.25 7.27 1 98.81 311 CYS A C 1
ATOM 2452 O O . CYS A 1 311 ? -12.305 -4.387 7.719 1 98.81 311 CYS A O 1
ATOM 2454 N N . ASN A 1 312 ? -10.758 -5.957 7.98 1 98.56 312 ASN A N 1
ATOM 2455 C CA . ASN A 1 312 ? -10.711 -5.727 9.422 1 98.56 312 ASN A CA 1
ATOM 2456 C C . ASN A 1 312 ? -9.594 -4.758 9.797 1 98.56 312 ASN A C 1
ATOM 2458 O O . ASN A 1 312 ? -8.477 -4.855 9.281 1 98.56 312 ASN A O 1
ATOM 2462 N N . VAL A 1 313 ? -9.914 -3.867 10.594 1 98.5 313 VAL A N 1
ATOM 2463 C CA . VAL A 1 313 ? -8.914 -3.064 11.289 1 98.5 313 VAL A CA 1
ATOM 2464 C C . VAL A 1 313 ? -8.734 -3.584 12.719 1 98.5 313 VAL A C 1
ATOM 2466 O O . VAL A 1 313 ? -9.656 -4.188 13.281 1 98.5 313 VAL A O 1
ATOM 2469 N N . LYS A 1 314 ? -7.539 -3.404 13.25 1 96.56 314 LYS A N 1
ATOM 2470 C CA . LYS A 1 314 ? -7.203 -3.863 14.594 1 96.56 314 LYS A CA 1
ATOM 2471 C C . LYS A 1 314 ? -6.816 -2.691 15.492 1 96.56 314 LYS A C 1
ATOM 2473 O O . LYS A 1 314 ? -6.387 -1.646 15.008 1 96.56 314 LYS A O 1
ATOM 2478 N N . PRO A 1 315 ? -7.07 -2.943 16.828 1 95.94 315 PRO A N 1
ATOM 2479 C CA . PRO A 1 315 ? -6.551 -1.912 17.734 1 95.94 315 PRO A CA 1
ATOM 2480 C C . PRO A 1 315 ? -5.074 -1.61 17.5 1 95.94 315 PRO A C 1
ATOM 2482 O O . PRO A 1 315 ? -4.266 -2.533 17.344 1 95.94 315 PRO A O 1
ATOM 2485 N N . GLY A 1 316 ? -4.809 -0.317 17.375 1 95.81 316 GLY A N 1
ATOM 2486 C CA . GLY A 1 316 ? -3.424 0.081 17.172 1 95.81 316 GLY A CA 1
ATOM 2487 C C . GLY A 1 316 ? -3.094 0.396 15.727 1 95.81 316 GLY A C 1
ATOM 2488 O O . GLY A 1 316 ? -2.033 0.955 15.43 1 95.81 316 GLY A O 1
ATOM 2489 N N . ASP A 1 317 ? -4 0.01 14.82 1 98 317 ASP A N 1
ATOM 2490 C CA . ASP A 1 317 ? -3.785 0.413 13.43 1 98 317 ASP A CA 1
ATOM 2491 C C . ASP A 1 317 ? -3.717 1.933 13.305 1 98 317 ASP A C 1
ATOM 2493 O O . ASP A 1 317 ? -4.445 2.652 13.992 1 98 317 ASP A O 1
ATOM 2497 N N . LEU A 1 318 ? -2.824 2.352 12.414 1 98.69 318 LEU A N 1
ATOM 2498 C CA . LEU A 1 318 ? -2.605 3.771 12.164 1 98.69 318 LEU A CA 1
ATOM 2499 C C . LEU A 1 318 ? -3.17 4.172 10.805 1 98.69 318 LEU A C 1
ATOM 2501 O O . LEU A 1 318 ? -2.84 3.564 9.781 1 98.69 318 LEU A O 1
ATOM 2505 N N . LEU A 1 319 ? -4.102 5.168 10.766 1 98.88 319 LEU A N 1
ATOM 2506 C CA . LEU A 1 319 ? -4.645 5.727 9.531 1 98.88 319 LEU A CA 1
ATOM 2507 C C . LEU A 1 319 ? -4.328 7.211 9.422 1 98.88 319 LEU A C 1
ATOM 2509 O O . LEU A 1 319 ? -4.711 8 10.289 1 98.88 319 LEU A O 1
ATOM 2513 N N . ALA A 1 320 ? -3.68 7.57 8.328 1 98.94 320 ALA A N 1
ATOM 2514 C CA . ALA A 1 320 ? -3.189 8.938 8.172 1 98.94 320 ALA A CA 1
ATOM 2515 C C . ALA A 1 320 ? -4.027 9.711 7.16 1 98.94 320 ALA A C 1
ATOM 2517 O O . ALA A 1 320 ? -4.645 9.117 6.273 1 98.94 320 ALA A O 1
ATOM 2518 N N . SER A 1 321 ? -4.008 10.969 7.254 1 98.88 321 SER A N 1
ATOM 2519 C CA . SER A 1 321 ? -4.863 11.875 6.496 1 98.88 321 SER A CA 1
ATOM 2520 C C . SER A 1 321 ? -4.348 12.055 5.07 1 98.88 321 SER A C 1
ATOM 2522 O O . SER A 1 321 ? -5.129 12.328 4.156 1 98.88 321 SER A O 1
ATOM 2524 N N . GLY A 1 322 ? -3.105 11.891 4.918 1 98.75 322 GLY A N 1
ATOM 2525 C CA . GLY A 1 322 ? -2.455 12.5 3.77 1 98.75 322 GLY A CA 1
ATOM 2526 C C . GLY A 1 322 ? -2.074 13.953 3.998 1 98.75 322 GLY A C 1
ATOM 2527 O O . GLY A 1 322 ? -2.537 14.578 4.953 1 98.75 322 GLY A O 1
ATOM 2528 N N . THR A 1 323 ? -1.32 14.492 3.129 1 98.94 323 THR A N 1
ATOM 2529 C CA . THR A 1 323 ? -0.794 15.852 3.266 1 98.94 323 THR A CA 1
ATOM 2530 C C . THR A 1 323 ? -1.927 16.859 3.453 1 98.94 323 THR A C 1
ATOM 2532 O O . THR A 1 323 ? -2.922 16.812 2.727 1 98.94 323 THR A O 1
ATOM 2535 N N . ILE A 1 324 ? -1.722 17.734 4.398 1 98.94 324 ILE A N 1
ATOM 2536 C CA . ILE A 1 324 ? -2.734 18.719 4.742 1 98.94 324 ILE A CA 1
ATOM 2537 C C . ILE A 1 324 ? -2.318 20.094 4.207 1 98.94 324 ILE A C 1
ATOM 2539 O O . ILE A 1 324 ? -1.407 20.719 4.746 1 98.94 324 ILE A O 1
ATOM 2543 N N . SER A 1 325 ? -3.041 20.531 3.184 1 98.94 325 SER A N 1
ATOM 2544 C CA . SER A 1 325 ? -2.848 21.875 2.65 1 98.94 325 SER A CA 1
ATOM 2545 C C . SER A 1 325 ? -4.133 22.688 2.74 1 98.94 325 SER A C 1
ATOM 2547 O O . SER A 1 325 ? -5.23 22.125 2.785 1 98.94 325 SER A O 1
ATOM 2549 N N . GLY A 1 326 ? -3.99 23.984 2.898 1 98.62 326 GLY A N 1
ATOM 2550 C CA . GLY A 1 326 ? -5.094 24.922 2.801 1 98.62 326 GLY A CA 1
ATOM 2551 C C . GLY A 1 326 ? -5.082 25.719 1.512 1 98.62 326 GLY A C 1
ATOM 2552 O O . GLY A 1 326 ? -4.285 25.453 0.611 1 98.62 326 GLY A O 1
ATOM 2553 N N . PRO A 1 327 ? -5.992 26.656 1.379 1 97.81 327 PRO A N 1
ATOM 2554 C CA . PRO A 1 327 ? -6.164 27.391 0.117 1 97.81 327 PRO A CA 1
ATOM 2555 C C . PRO A 1 327 ? -5.039 28.391 -0.148 1 97.81 327 PRO A C 1
ATOM 2557 O O . PRO A 1 327 ? -4.801 28.75 -1.299 1 97.81 327 PRO A O 1
ATOM 2560 N N . ASP A 1 328 ? -4.301 28.812 0.88 1 97.56 328 ASP A N 1
ATOM 2561 C CA . ASP A 1 328 ? -3.24 29.812 0.726 1 97.56 328 ASP A CA 1
ATOM 2562 C C . ASP A 1 328 ? -1.87 29.141 0.635 1 97.56 328 ASP A C 1
ATOM 2564 O O . ASP A 1 328 ? -1.607 28.156 1.33 1 97.56 328 ASP A O 1
ATOM 2568 N N . PRO A 1 329 ? -0.969 29.688 -0.119 1 97.25 329 PRO A N 1
ATOM 2569 C CA . PRO A 1 329 ? 0.349 29.078 -0.305 1 97.25 329 PRO A CA 1
ATOM 2570 C C . PRO A 1 329 ? 1.089 28.859 1.013 1 97.25 329 PRO A C 1
ATOM 2572 O O . PRO A 1 329 ? 1.874 27.906 1.135 1 97.25 329 PRO A O 1
ATOM 2575 N N . GLU A 1 330 ? 0.852 29.672 1.977 1 96.88 330 GLU A N 1
ATOM 2576 C CA . GLU A 1 330 ? 1.509 29.531 3.271 1 96.88 330 GLU A CA 1
ATOM 2577 C C . GLU A 1 330 ? 1.007 28.297 4.016 1 96.88 330 GLU A C 1
ATOM 2579 O O . GLU A 1 330 ? 1.602 27.891 5.012 1 96.88 330 GLU A O 1
ATOM 2584 N N . SER A 1 331 ? -0.069 27.734 3.518 1 98.69 331 SER A N 1
ATOM 2585 C CA . SER A 1 331 ? -0.675 26.578 4.188 1 98.69 331 SER A CA 1
ATOM 2586 C C . SER A 1 331 ? -0.385 25.281 3.438 1 98.69 331 SER A C 1
ATOM 2588 O O . SER A 1 331 ? -0.997 24.25 3.713 1 98.69 331 SER A O 1
ATOM 2590 N N . PHE A 1 332 ? 0.578 25.359 2.477 1 98.88 332 PHE A N 1
ATOM 2591 C CA . PHE A 1 332 ? 0.946 24.156 1.749 1 98.88 332 PHE A CA 1
ATOM 2592 C C . PHE A 1 332 ? 1.727 23.188 2.645 1 98.88 332 PHE A C 1
ATOM 2594 O O . PHE A 1 332 ? 2.701 23.594 3.285 1 98.88 332 PHE A O 1
ATOM 2601 N N . GLY A 1 333 ? 1.269 21.953 2.646 1 98.88 333 GLY A N 1
ATOM 2602 C CA . GLY A 1 333 ? 1.735 21 3.645 1 98.88 333 GLY A CA 1
ATOM 2603 C C . GLY A 1 333 ? 2.922 20.188 3.18 1 98.88 333 GLY A C 1
ATOM 2604 O O . GLY A 1 333 ? 3.32 19.219 3.846 1 98.88 333 GLY A O 1
ATOM 2605 N N . SER A 1 334 ? 3.518 20.453 2.035 1 98.88 334 SER A N 1
ATOM 2606 C CA . SER A 1 334 ? 4.703 19.766 1.531 1 98.88 334 SER A CA 1
ATOM 2607 C C . SER A 1 334 ? 5.66 20.75 0.856 1 98.88 334 SER A C 1
ATOM 2609 O O . SER A 1 334 ? 5.242 21.797 0.365 1 98.88 334 SER A O 1
ATOM 2611 N N . MET A 1 335 ? 6.941 20.375 0.826 1 98.81 335 MET A N 1
ATOM 2612 C CA . MET A 1 335 ? 7.91 21.203 0.099 1 98.81 335 MET A CA 1
ATOM 2613 C C . MET A 1 335 ? 7.68 21.109 -1.405 1 98.81 335 MET A C 1
ATOM 2615 O O . MET A 1 335 ? 7.941 22.062 -2.139 1 98.81 335 MET A O 1
ATOM 2619 N N . LEU A 1 336 ? 7.188 20 -1.817 1 98.81 336 LEU A N 1
ATOM 2620 C CA . LEU A 1 336 ? 6.742 19.891 -3.203 1 98.81 336 LEU A CA 1
ATOM 2621 C C . LEU A 1 336 ? 5.84 21.047 -3.58 1 98.81 336 LEU A C 1
ATOM 2623 O O . LEU A 1 336 ? 6.055 21.703 -4.602 1 98.81 336 LEU A O 1
ATOM 2627 N N . GLU A 1 337 ? 4.871 21.344 -2.781 1 98.88 337 GLU A N 1
ATOM 2628 C CA . GLU A 1 337 ? 3.936 22.438 -3.033 1 98.88 337 GLU A CA 1
ATOM 2629 C C . GLU A 1 337 ? 4.586 23.797 -2.768 1 98.88 337 GLU A C 1
ATOM 2631 O O . GLU A 1 337 ? 4.473 24.703 -3.578 1 98.88 337 GLU A O 1
ATOM 2636 N N . LEU A 1 338 ? 5.289 23.859 -1.648 1 98.81 338 LEU A N 1
ATOM 2637 C CA . LEU A 1 338 ? 5.895 25.125 -1.244 1 98.81 338 LEU A CA 1
ATOM 2638 C C . LEU A 1 338 ? 6.891 25.609 -2.291 1 98.81 338 LEU A C 1
ATOM 2640 O O . LEU A 1 338 ? 7.008 26.828 -2.527 1 98.81 338 LEU A O 1
ATOM 2644 N N . SER A 1 339 ? 7.574 24.734 -2.955 1 98.56 339 SER A N 1
ATOM 2645 C CA . SER A 1 339 ? 8.57 25.094 -3.955 1 98.56 339 SER A CA 1
ATOM 2646 C C . SER A 1 339 ? 8.023 24.922 -5.367 1 98.56 339 SER A C 1
ATOM 2648 O O . SER A 1 339 ? 8.719 25.203 -6.348 1 98.56 339 SER A O 1
ATOM 2650 N N . TRP A 1 340 ? 6.836 24.5 -5.395 1 98.12 340 TRP A N 1
ATOM 2651 C CA . TRP A 1 340 ? 6.207 24.188 -6.672 1 98.12 340 TRP A CA 1
ATOM 2652 C C . TRP A 1 340 ? 7.121 23.312 -7.531 1 98.12 340 TRP A C 1
ATOM 2654 O O . TRP A 1 340 ? 7.492 23.703 -8.641 1 98.12 340 TRP A O 1
ATOM 2664 N N . ASN A 1 341 ? 7.426 22.172 -6.977 1 97.94 341 ASN A N 1
ATOM 2665 C CA . ASN A 1 341 ? 8.273 21.156 -7.574 1 97.94 341 ASN A CA 1
ATOM 2666 C C . ASN A 1 341 ? 9.648 21.688 -7.93 1 97.94 341 ASN A C 1
ATOM 2668 O O . ASN A 1 341 ? 10.172 21.406 -9.008 1 97.94 341 ASN A O 1
ATOM 2672 N N . GLY A 1 342 ? 10.156 22.547 -7.164 1 97.19 342 GLY A N 1
ATOM 2673 C CA . GLY A 1 342 ? 11.523 23.016 -7.285 1 97.19 342 GLY A CA 1
ATOM 2674 C C . GLY A 1 342 ? 11.656 24.266 -8.133 1 97.19 342 GLY A C 1
ATOM 2675 O O . GLY A 1 342 ? 12.758 24.797 -8.305 1 97.19 342 GLY A O 1
ATOM 2676 N N . SER A 1 343 ? 10.617 24.75 -8.633 1 97.12 343 SER A N 1
ATOM 2677 C CA . SER A 1 343 ? 10.672 25.922 -9.5 1 97.12 343 SER A CA 1
ATOM 2678 C C . SER A 1 343 ? 10.766 27.203 -8.68 1 97.12 343 SER A C 1
ATOM 2680 O O . SER A 1 343 ? 11.078 28.266 -9.219 1 97.12 343 SER A O 1
ATOM 2682 N N . LYS A 1 344 ? 10.438 27.156 -7.402 1 97.06 344 LYS A N 1
ATOM 2683 C CA . LYS A 1 344 ? 10.523 28.281 -6.477 1 97.06 344 LYS A CA 1
ATOM 2684 C C . LYS A 1 344 ? 11.344 27.922 -5.242 1 97.06 344 LYS A C 1
ATOM 2686 O O . LYS A 1 344 ? 11.297 26.781 -4.777 1 97.06 344 LYS A O 1
ATOM 2691 N N . ASN A 1 345 ? 11.992 28.906 -4.719 1 97.56 345 ASN A N 1
ATOM 2692 C CA . ASN A 1 345 ? 12.75 28.703 -3.492 1 97.56 345 ASN A CA 1
ATOM 2693 C C . ASN A 1 345 ? 11.906 28.953 -2.25 1 97.56 345 ASN A C 1
ATOM 2695 O O . ASN A 1 345 ? 11.094 29.891 -2.229 1 97.56 345 ASN A O 1
ATOM 2699 N N . ILE A 1 346 ? 12.133 28.109 -1.287 1 98.06 346 ILE A N 1
ATOM 2700 C CA . ILE A 1 346 ? 11.617 28.344 0.056 1 98.06 346 ILE A CA 1
ATOM 2701 C C . ILE A 1 346 ? 12.641 29.141 0.867 1 98.06 346 ILE A C 1
ATOM 2703 O O . ILE A 1 346 ? 13.758 28.672 1.094 1 98.06 346 ILE A O 1
ATOM 2707 N N . ASP A 1 347 ? 12.242 30.25 1.312 1 96.44 347 ASP A N 1
ATOM 2708 C CA . ASP A 1 347 ? 13.141 31.141 2.041 1 96.44 347 ASP A CA 1
ATOM 2709 C C . ASP A 1 347 ? 13.242 30.734 3.51 1 96.44 347 ASP A C 1
ATOM 2711 O O . ASP A 1 347 ? 12.234 30.672 4.211 1 96.44 347 ASP A O 1
ATOM 2715 N N . LEU A 1 348 ? 14.461 30.484 3.973 1 96.44 348 LEU A N 1
ATOM 2716 C CA . LEU A 1 348 ? 14.672 30.109 5.367 1 96.44 348 LEU A CA 1
ATOM 2717 C C . LEU A 1 348 ? 15.336 31.25 6.137 1 96.44 348 LEU A C 1
ATOM 2719 O O . LEU A 1 348 ? 15.797 31.062 7.262 1 96.44 348 LEU A O 1
ATOM 2723 N N . GLY A 1 349 ? 15.422 32.344 5.531 1 91.19 349 GLY A N 1
ATOM 2724 C CA . GLY A 1 349 ? 16.094 33.469 6.148 1 91.19 349 GLY A CA 1
ATOM 2725 C C . GLY A 1 349 ? 17.578 33.562 5.836 1 91.19 349 GLY A C 1
ATOM 2726 O O . GLY A 1 349 ? 18.219 32.5 5.676 1 91.19 349 GLY A O 1
ATOM 2727 N N . GLY A 1 350 ? 18.078 34.812 5.762 1 88.06 350 GLY A N 1
ATOM 2728 C CA . GLY A 1 350 ? 19.469 35 5.371 1 88.06 350 GLY A CA 1
ATOM 2729 C C . GLY A 1 350 ? 19.766 34.531 3.963 1 88.06 350 GLY A C 1
ATOM 2730 O O . GLY A 1 350 ? 19.078 34.906 3.014 1 88.06 350 GLY A O 1
ATOM 2731 N N . GLU A 1 351 ? 20.781 33.688 3.848 1 88.38 351 GLU A N 1
ATOM 2732 C CA . GLU A 1 351 ? 21.188 33.156 2.547 1 88.38 351 GLU A CA 1
ATOM 2733 C C . GLU A 1 351 ? 20.703 31.719 2.367 1 88.38 351 GLU A C 1
ATOM 2735 O O . GLU A 1 351 ? 20.969 31.094 1.335 1 88.38 351 GLU A O 1
ATOM 2740 N N . GLU A 1 352 ? 19.906 31.312 3.311 1 93.94 352 GLU A N 1
ATOM 2741 C CA . GLU A 1 352 ? 19.5 29.906 3.277 1 93.94 352 GLU A CA 1
ATOM 2742 C C . GLU A 1 352 ? 18.188 29.719 2.539 1 93.94 352 GLU A C 1
ATOM 2744 O O . GLU A 1 352 ? 17.203 30.422 2.824 1 93.94 352 GLU A O 1
ATOM 2749 N N . THR A 1 353 ? 18.203 28.859 1.585 1 96.81 353 THR A N 1
ATOM 2750 C CA . THR A 1 353 ? 17 28.484 0.833 1 96.81 353 THR A CA 1
ATOM 2751 C C . THR A 1 353 ? 16.922 26.969 0.657 1 96.81 353 THR A C 1
ATOM 2753 O O . THR A 1 353 ? 17.891 26.266 0.877 1 96.81 353 THR A O 1
ATOM 2756 N N . ARG A 1 354 ? 15.75 26.562 0.348 1 98 354 ARG A N 1
ATOM 2757 C CA . ARG A 1 354 ? 15.531 25.172 0.02 1 98 354 ARG A CA 1
ATOM 2758 C C . ARG A 1 354 ? 14.508 25.016 -1.107 1 98 354 ARG A C 1
ATOM 2760 O O . ARG A 1 354 ? 13.664 25.906 -1.305 1 98 354 ARG A O 1
ATOM 2767 N N . THR A 1 355 ? 14.641 23.984 -1.849 1 98.44 355 THR A N 1
ATOM 2768 C CA . THR A 1 355 ? 13.531 23.453 -2.643 1 98.44 355 THR A CA 1
ATOM 2769 C C . THR A 1 355 ? 13.055 22.125 -2.092 1 98.44 355 THR A C 1
ATOM 2771 O O . THR A 1 355 ? 11.852 21.844 -2.072 1 98.44 355 THR A O 1
ATOM 2774 N N . PHE A 1 356 ? 13.977 21.328 -1.688 1 98.81 356 PHE A N 1
ATOM 2775 C CA . PHE A 1 356 ? 13.789 20.078 -0.964 1 98.81 356 PHE A CA 1
ATOM 2776 C C . PHE A 1 356 ? 14.797 19.953 0.171 1 98.81 356 PHE A C 1
ATOM 2778 O O . PHE A 1 356 ? 15.672 20.797 0.33 1 98.81 356 PHE A O 1
ATOM 2785 N N . LEU A 1 357 ? 14.719 18.922 0.941 1 98.88 357 LEU A N 1
ATOM 2786 C CA . LEU A 1 357 ? 15.5 18.781 2.164 1 98.88 357 LEU A CA 1
ATOM 2787 C C . LEU A 1 357 ? 16.953 18.453 1.843 1 98.88 357 LEU A C 1
ATOM 2789 O O . LEU A 1 357 ? 17.234 17.672 0.931 1 98.88 357 LEU A O 1
ATOM 2793 N N . ASN A 1 358 ? 17.812 19.031 2.639 1 98.56 358 ASN A N 1
ATOM 2794 C CA . ASN A 1 358 ? 19.234 18.703 2.635 1 98.56 358 ASN A CA 1
ATOM 2795 C C . ASN A 1 358 ? 19.594 17.812 3.818 1 98.56 358 ASN A C 1
ATOM 2797 O O . ASN A 1 358 ? 18.859 17.75 4.805 1 98.56 358 ASN A O 1
ATOM 2801 N N . ASP A 1 359 ? 20.719 17.109 3.666 1 98.69 359 ASP A N 1
ATOM 2802 C CA . ASP A 1 359 ? 21.25 16.375 4.812 1 98.69 359 ASP A CA 1
ATOM 2803 C C . ASP A 1 359 ? 21.5 17.312 5.992 1 98.69 359 ASP A C 1
ATOM 2805 O O . ASP A 1 359 ? 22.016 18.422 5.812 1 98.69 359 ASP A O 1
ATOM 2809 N N . GLY A 1 360 ? 21.078 16.891 7.152 1 98.5 360 GLY A N 1
ATOM 2810 C CA . GLY A 1 360 ? 21.266 17.688 8.352 1 98.5 360 GLY A CA 1
ATOM 2811 C C . GLY A 1 360 ? 20.047 18.547 8.688 1 98.5 360 GLY A C 1
ATOM 2812 O O . GLY A 1 360 ? 19.953 19.078 9.789 1 98.5 360 GLY A O 1
ATOM 2813 N N . ASP A 1 361 ? 19.156 18.75 7.742 1 98.81 361 ASP A N 1
ATOM 2814 C CA . ASP A 1 361 ? 17.938 19.5 8.023 1 98.81 361 ASP A CA 1
ATOM 2815 C C . ASP A 1 361 ? 17.125 18.844 9.133 1 98.81 361 ASP A C 1
ATOM 2817 O O . ASP A 1 361 ? 16.969 17.609 9.148 1 98.81 361 ASP A O 1
ATOM 2821 N N . GLU A 1 362 ? 16.688 19.594 10.062 1 98.75 362 GLU A N 1
ATOM 2822 C CA . GLU A 1 362 ? 15.75 19.172 11.109 1 98.75 362 GLU A CA 1
ATOM 2823 C C . GLU A 1 362 ? 14.359 19.734 10.867 1 98.75 362 GLU A C 1
ATOM 2825 O O . GLU A 1 362 ? 14.195 20.953 10.742 1 98.75 362 GLU A O 1
ATOM 2830 N N . VAL A 1 363 ? 13.383 18.875 10.781 1 98.94 363 VAL A N 1
ATOM 2831 C CA . VAL A 1 363 ? 12.008 19.281 10.562 1 98.94 363 VAL A CA 1
ATOM 2832 C C . VAL A 1 363 ? 11.188 19.047 11.828 1 98.94 363 VAL A C 1
ATOM 2834 O O . VAL A 1 363 ? 11.289 17.984 12.453 1 98.94 363 VAL A O 1
ATOM 2837 N N . THR A 1 364 ? 10.383 20.016 12.195 1 98.88 364 THR A N 1
ATOM 2838 C CA . THR A 1 364 ? 9.492 19.891 13.344 1 98.88 364 THR A CA 1
ATOM 2839 C C . THR A 1 364 ? 8.055 20.234 12.945 1 98.88 364 THR A C 1
ATOM 2841 O O . THR A 1 364 ? 7.793 21.328 12.43 1 98.88 364 THR A O 1
ATOM 2844 N N . ILE A 1 365 ? 7.18 19.312 13.18 1 98.94 365 ILE A N 1
ATOM 2845 C CA . ILE A 1 365 ? 5.746 19.562 13.047 1 98.94 365 ILE A CA 1
ATOM 2846 C C . ILE A 1 365 ? 5.129 19.75 14.43 1 98.94 365 ILE A C 1
ATOM 2848 O O . ILE A 1 365 ? 5.426 18.984 15.359 1 98.94 365 ILE A O 1
ATOM 2852 N N . SER A 1 366 ? 4.344 20.734 14.609 1 98.81 366 SER A N 1
ATOM 2853 C CA . SER A 1 366 ? 3.619 21 15.852 1 98.81 366 SER A CA 1
ATOM 2854 C C . SER A 1 366 ? 2.158 21.344 15.57 1 98.81 366 SER A C 1
ATOM 2856 O O . SER A 1 366 ? 1.793 21.656 14.445 1 98.81 366 SER A O 1
ATOM 2858 N N . GLY A 1 367 ? 1.322 21.141 16.562 1 98.5 367 GLY A N 1
ATOM 2859 C CA . GLY A 1 367 ? -0.093 21.453 16.422 1 98.5 367 GLY A CA 1
ATOM 2860 C C . GLY A 1 367 ? -0.806 21.594 17.766 1 98.5 367 GLY A C 1
ATOM 2861 O O . GLY A 1 367 ? -0.372 21.031 18.766 1 98.5 367 GLY A O 1
ATOM 2862 N N . TYR A 1 368 ? -1.827 22.406 17.75 1 98.31 368 TYR A N 1
ATOM 2863 C CA . TYR A 1 368 ? -2.637 22.547 18.953 1 98.31 368 TYR A CA 1
ATOM 2864 C C . TYR A 1 368 ? -4.039 23.047 18.609 1 98.31 368 TYR A C 1
ATOM 2866 O O . TYR A 1 368 ? -4.258 23.641 17.547 1 98.31 368 TYR A O 1
ATOM 2874 N N . CYS A 1 369 ? -4.961 22.734 19.469 1 98.31 369 CYS A N 1
ATOM 2875 C CA . CYS A 1 369 ? -6.281 23.344 19.531 1 98.31 369 CYS A CA 1
ATOM 2876 C C . CYS A 1 369 ? -6.316 24.469 20.547 1 98.31 369 CYS A C 1
ATOM 2878 O O . CYS A 1 369 ? -5.699 24.375 21.609 1 98.31 369 CYS A O 1
ATOM 2880 N N . GLU A 1 370 ? -7.031 25.516 20.172 1 97.56 370 GLU A N 1
ATOM 2881 C CA . GLU A 1 370 ? -7.145 26.641 21.078 1 97.56 370 GLU A CA 1
ATOM 2882 C C . GLU A 1 370 ? -8.578 26.812 21.594 1 97.56 370 GLU A C 1
ATOM 2884 O O . GLU A 1 370 ? -9.5 27.016 20.797 1 97.56 370 GLU A O 1
ATOM 2889 N N . GLY A 1 371 ? -8.727 26.594 22.875 1 94.5 371 GLY A N 1
ATOM 2890 C CA . GLY A 1 371 ? -10 26.875 23.531 1 94.5 371 GLY A CA 1
ATOM 2891 C C . GLY A 1 371 ? -10.008 28.203 24.266 1 94.5 371 GLY A C 1
ATOM 2892 O O . GLY A 1 371 ? -9.25 29.109 23.922 1 94.5 371 GLY A O 1
ATOM 2893 N N . ASP A 1 372 ? -11.055 28.391 25.125 1 94.06 372 ASP A N 1
ATOM 2894 C CA . ASP A 1 372 ? -11.148 29.594 25.938 1 94.06 372 ASP A CA 1
ATOM 2895 C C . ASP A 1 372 ? -10.195 29.547 27.125 1 94.06 372 ASP A C 1
ATOM 2897 O O . ASP A 1 372 ? -10.555 29.047 28.203 1 94.06 372 ASP A O 1
ATOM 2901 N N . GLY A 1 373 ? -9.016 30 27.016 1 93.81 373 GLY A N 1
ATOM 2902 C CA . GLY A 1 373 ? -8.031 30.062 28.078 1 93.81 373 GLY A CA 1
ATOM 2903 C C . GLY A 1 373 ? -7.188 28.812 28.203 1 93.81 373 GLY A C 1
ATOM 2904 O O . GLY A 1 373 ? -6.465 28.641 29.188 1 93.81 373 GLY A O 1
ATOM 2905 N N . TYR A 1 374 ? -7.391 27.844 27.281 1 93.81 374 TYR A N 1
ATOM 2906 C CA . TYR A 1 374 ? -6.555 26.656 27.344 1 93.81 374 TYR A CA 1
ATOM 2907 C C . TYR A 1 374 ? -6.223 26.141 25.938 1 93.81 374 TYR A C 1
ATOM 2909 O O . TYR A 1 374 ? -6.852 26.562 24.953 1 93.81 374 TYR A O 1
ATOM 2917 N N . ARG A 1 375 ? -5.152 25.344 25.922 1 95.5 375 ARG A N 1
ATOM 2918 C CA . ARG A 1 375 ? -4.746 24.703 24.672 1 95.5 375 ARG A CA 1
ATOM 2919 C C . ARG A 1 375 ? -4.621 23.188 24.844 1 95.5 375 ARG A C 1
ATOM 2921 O O . ARG A 1 375 ? -4.281 22.703 25.922 1 95.5 375 ARG A O 1
ATOM 2928 N N . VAL A 1 376 ? -5.09 22.516 23.859 1 96.44 376 VAL A N 1
ATOM 2929 C CA . VAL A 1 376 ? -4.777 21.094 23.734 1 96.44 376 VAL A CA 1
ATOM 2930 C C . VAL A 1 376 ? -3.686 20.891 22.688 1 96.44 376 VAL A C 1
ATOM 2932 O O . VAL A 1 376 ? -3.91 21.125 21.5 1 96.44 376 VAL A O 1
ATOM 2935 N N . GLY A 1 377 ? -2.506 20.484 23.141 1 96.75 377 GLY A N 1
ATOM 2936 C CA . GLY A 1 377 ? -1.356 20.359 22.25 1 96.75 377 GLY A CA 1
ATOM 2937 C C . GLY A 1 377 ? -1.016 18.922 21.906 1 96.75 377 GLY A C 1
ATOM 2938 O O . GLY A 1 377 ? -1.441 18 22.609 1 96.75 377 GLY A O 1
ATOM 2939 N N . PHE A 1 378 ? -0.268 18.734 20.812 1 97 378 PHE A N 1
ATOM 2940 C CA . PHE A 1 378 ? 0.082 17.406 20.344 1 97 378 PHE A CA 1
ATOM 2941 C C . PHE A 1 378 ? 1.562 17.125 20.562 1 97 378 PHE A C 1
ATOM 2943 O O . PHE A 1 378 ? 2.076 16.094 20.109 1 97 378 PHE A O 1
ATOM 2950 N N . GLY A 1 379 ? 2.264 17.969 21.25 1 95.44 379 GLY A N 1
ATOM 2951 C CA . GLY A 1 379 ? 3.713 17.844 21.266 1 95.44 379 GLY A CA 1
ATOM 2952 C C . GLY A 1 379 ? 4.348 18.141 19.922 1 95.44 379 GLY A C 1
ATOM 2953 O O . GLY A 1 379 ? 3.877 19.016 19.188 1 95.44 379 GLY A O 1
ATOM 2954 N N . THR A 1 380 ? 5.551 17.547 19.766 1 97.06 380 THR A N 1
ATOM 2955 C CA . THR A 1 380 ? 6.254 17.781 18.5 1 97.06 380 THR A CA 1
ATOM 2956 C C . THR A 1 380 ? 6.523 16.469 17.766 1 97.06 380 THR A C 1
ATOM 2958 O O . THR A 1 380 ? 6.672 15.422 18.406 1 97.06 380 THR A O 1
ATOM 2961 N N . CYS A 1 381 ? 6.465 16.516 16.547 1 98.44 381 CYS A N 1
ATOM 2962 C CA . CYS A 1 381 ? 6.906 15.492 15.609 1 98.44 381 CYS A CA 1
ATOM 2963 C C . CYS A 1 381 ? 8.156 15.938 14.859 1 98.44 381 CYS A C 1
ATOM 2965 O O . CYS A 1 381 ? 8.078 16.75 13.938 1 98.44 381 CYS A O 1
ATOM 2967 N N . GLN A 1 382 ? 9.266 15.391 15.344 1 98.75 382 GLN A N 1
ATOM 2968 C CA . GLN A 1 382 ? 10.547 15.93 14.906 1 98.75 382 GLN A CA 1
ATOM 2969 C C . GLN A 1 382 ? 11.43 14.836 14.305 1 98.75 382 GLN A C 1
ATOM 2971 O O . GLN A 1 382 ? 11.461 13.711 14.805 1 98.75 382 GLN A O 1
ATOM 2976 N N . GLY A 1 383 ? 12.117 15.141 13.188 1 98.62 383 GLY A N 1
ATOM 2977 C CA . GLY A 1 383 ? 13.102 14.258 12.586 1 98.62 383 GLY A CA 1
ATOM 2978 C C . GLY A 1 383 ? 14.234 15 11.906 1 98.62 383 GLY A C 1
ATOM 2979 O O . GLY A 1 383 ? 14.008 16.031 11.273 1 98.62 383 GLY A O 1
ATOM 2980 N N . THR A 1 384 ? 15.469 14.477 12.023 1 98.81 384 THR A N 1
ATOM 2981 C CA . THR A 1 384 ? 16.656 15.016 11.367 1 98.81 384 THR A CA 1
ATOM 2982 C C . THR A 1 384 ? 17.109 14.094 10.242 1 98.81 384 THR A C 1
ATOM 2984 O O . THR A 1 384 ? 17.156 12.875 10.414 1 98.81 384 THR A O 1
ATOM 2987 N N . ILE A 1 385 ? 17.469 14.695 9.125 1 98.81 385 ILE A N 1
ATOM 2988 C CA . ILE A 1 385 ? 17.891 13.906 7.969 1 98.81 385 ILE A CA 1
ATOM 2989 C C . ILE A 1 385 ? 19.375 13.555 8.086 1 98.81 385 ILE A C 1
ATOM 2991 O O . ILE A 1 385 ? 20.219 14.445 8.195 1 98.81 385 ILE A O 1
ATOM 2995 N N . LEU A 1 386 ? 19.609 12.258 8.055 1 98.75 386 LEU A N 1
ATOM 2996 C CA . LEU A 1 386 ? 20.969 11.758 7.934 1 98.75 386 LEU A CA 1
ATOM 2997 C C . LEU A 1 386 ? 21.328 11.492 6.473 1 98.75 386 LEU A C 1
ATOM 2999 O O . LEU A 1 386 ? 20.453 11.156 5.672 1 98.75 386 LEU A O 1
ATOM 3003 N N . ALA A 1 387 ? 22.594 11.625 6.164 1 98.56 387 ALA A N 1
ATOM 3004 C CA . ALA A 1 387 ? 23.047 11.336 4.809 1 98.56 387 ALA A CA 1
ATOM 3005 C C . ALA A 1 387 ? 22.797 9.875 4.438 1 98.56 387 ALA A C 1
ATOM 3007 O O . ALA A 1 387 ? 22.781 9 5.309 1 98.56 387 ALA A O 1
ATOM 3008 N N . ALA A 1 388 ? 22.578 9.641 3.186 1 98.69 388 ALA A N 1
ATOM 3009 C CA . ALA A 1 388 ? 22.438 8.273 2.689 1 98.69 388 ALA A CA 1
ATOM 3010 C C . ALA A 1 388 ? 23.703 7.465 2.949 1 98.69 388 ALA A C 1
ATOM 3012 O O . ALA A 1 388 ? 24.812 8.016 2.986 1 98.69 388 ALA A O 1
ATOM 3013 N N . LEU A 1 389 ? 23.5 6.184 3.092 1 97.44 389 LEU A N 1
ATOM 3014 C CA . LEU A 1 389 ? 24.656 5.305 3.164 1 97.44 389 LEU A CA 1
ATOM 3015 C C . LEU A 1 389 ? 25.312 5.16 1.797 1 97.44 389 LEU A C 1
ATOM 3017 O O . LEU A 1 389 ? 24.641 5.16 0.771 1 97.44 389 LEU A O 1
ATOM 3021 N N . PRO A 1 390 ? 26.656 5.086 1.794 1 92.88 390 PRO A N 1
ATOM 3022 C CA . PRO A 1 390 ? 27.312 4.777 0.521 1 92.88 390 PRO A CA 1
ATOM 3023 C C . PRO A 1 390 ? 27.062 3.346 0.058 1 92.88 390 PRO A C 1
ATOM 3025 O O . PRO A 1 390 ? 27.328 2.396 0.8 1 92.88 390 PRO A O 1
ATOM 3028 N N . LEU A 1 391 ? 26.344 3.123 -1.04 1 87.12 391 LEU A N 1
ATOM 3029 C CA . LEU A 1 391 ? 26.016 1.79 -1.531 1 87.12 391 LEU A CA 1
ATOM 3030 C C . LEU A 1 391 ? 26.75 1.485 -2.826 1 87.12 391 LEU A C 1
ATOM 3032 O O . LEU A 1 391 ? 27 2.387 -3.631 1 87.12 391 LEU A O 1
ATOM 3036 N N . MET B 1 1 ? -23.312 -61.906 -17.5 1 18.7 1 MET B N 1
ATOM 3037 C CA . MET B 1 1 ? -23.672 -62.469 -16.219 1 18.7 1 MET B CA 1
ATOM 3038 C C . MET B 1 1 ? -22.469 -62.594 -15.312 1 18.7 1 MET B C 1
ATOM 3040 O O . MET B 1 1 ? -22.5 -63.312 -14.305 1 18.7 1 MET B O 1
ATOM 3044 N N . GLY B 1 2 ? -21.312 -62.094 -15.609 1 16.81 2 GLY B N 1
ATOM 3045 C CA . GLY B 1 2 ? -20.125 -62.562 -14.906 1 16.81 2 GLY B CA 1
ATOM 3046 C C . GLY B 1 2 ? -20.141 -62.219 -13.43 1 16.81 2 GLY B C 1
ATOM 3047 O O . GLY B 1 2 ? -20.688 -61.219 -13.023 1 16.81 2 GLY B O 1
ATOM 3048 N N . ALA B 1 3 ? -19.703 -63.219 -12.492 1 20.05 3 ALA B N 1
ATOM 3049 C CA . ALA B 1 3 ? -19.641 -63.625 -11.094 1 20.05 3 ALA B CA 1
ATOM 3050 C C . ALA B 1 3 ? -18.922 -62.594 -10.242 1 20.05 3 ALA B C 1
ATOM 3052 O O . ALA B 1 3 ? -18.078 -61.844 -10.742 1 20.05 3 ALA B O 1
ATOM 3053 N N . GLU B 1 4 ? -19.219 -62.281 -8.812 1 18.34 4 GLU B N 1
ATOM 3054 C CA . GLU B 1 4 ? -19.359 -61.562 -7.555 1 18.34 4 GLU B CA 1
ATOM 3055 C C . GLU B 1 4 ? -18.109 -61.688 -6.688 1 18.34 4 GLU B C 1
ATOM 3057 O O . GLU B 1 4 ? -18.062 -61.188 -5.57 1 18.34 4 GLU B O 1
ATOM 3062 N N . ALA B 1 5 ? -16.875 -62.281 -7.012 1 21.67 5 ALA B N 1
ATOM 3063 C CA . ALA B 1 5 ? -16.188 -63.062 -5.992 1 21.67 5 ALA B CA 1
ATOM 3064 C C . ALA B 1 5 ? -15.727 -62.188 -4.836 1 21.67 5 ALA B C 1
ATOM 3066 O O . ALA B 1 5 ? -15.141 -61.094 -5.059 1 21.67 5 ALA B O 1
ATOM 3067 N N . GLY B 1 6 ? -16.172 -62.281 -3.473 1 20.2 6 GLY B N 1
ATOM 3068 C CA . GLY B 1 6 ? -16.281 -61.844 -2.096 1 20.2 6 GLY B CA 1
ATOM 3069 C C . GLY B 1 6 ? -14.992 -61.969 -1.32 1 20.2 6 GLY B C 1
ATOM 3070 O O . GLY B 1 6 ? -14.594 -63.062 -0.946 1 20.2 6 GLY B O 1
ATOM 3071 N N . CYS B 1 7 ? -13.688 -61.531 -1.68 1 19.41 7 CYS B N 1
ATOM 3072 C CA . CYS B 1 7 ? -12.453 -62 -1.064 1 19.41 7 CYS B CA 1
ATOM 3073 C C . CYS B 1 7 ? -12.438 -61.719 0.43 1 19.41 7 CYS B C 1
ATOM 3075 O O . CYS B 1 7 ? -12.68 -60.562 0.842 1 19.41 7 CYS B O 1
ATOM 3077 N N . VAL B 1 8 ? -12.57 -62.688 1.404 1 19.64 8 VAL B N 1
ATOM 3078 C CA . VAL B 1 8 ? -12.727 -63 2.816 1 19.64 8 VAL B CA 1
ATOM 3079 C C . VAL B 1 8 ? -11.445 -62.656 3.572 1 19.64 8 VAL B C 1
ATOM 3081 O O . VAL B 1 8 ? -10.422 -63.312 3.4 1 19.64 8 VAL B O 1
ATOM 3084 N N . LEU B 1 9 ? -10.828 -61.406 3.502 1 19.56 9 LEU B N 1
ATOM 3085 C CA . LEU B 1 9 ? -9.531 -61.188 4.145 1 19.56 9 LEU B CA 1
ATOM 3086 C C . LEU B 1 9 ? -9.602 -61.562 5.625 1 19.56 9 LEU B C 1
ATOM 3088 O O . LEU B 1 9 ? -10.516 -61.125 6.332 1 19.56 9 LEU B O 1
ATOM 3092 N N . ALA B 1 10 ? -8.953 -62.625 6.059 1 19.88 10 ALA B N 1
ATOM 3093 C CA . ALA B 1 10 ? -8.758 -63.438 7.262 1 19.88 10 ALA B CA 1
ATOM 3094 C C . ALA B 1 10 ? -8.312 -62.562 8.438 1 19.88 10 ALA B C 1
ATOM 3096 O O . ALA B 1 10 ? -7.57 -61.594 8.258 1 19.88 10 ALA B O 1
ATOM 3097 N N . GLN B 1 11 ? -8.844 -62.656 9.711 1 19.62 11 GLN B N 1
ATOM 3098 C CA . GLN B 1 11 ? -9.078 -62.125 11.047 1 19.62 11 GLN B CA 1
ATOM 3099 C C . GLN B 1 11 ? -7.844 -62.281 11.93 1 19.62 11 GLN B C 1
ATOM 3101 O O . GLN B 1 11 ? -7.723 -63.281 12.656 1 19.62 11 GLN B O 1
ATOM 3106 N N . GLY B 1 12 ? -6.547 -62.094 11.438 1 19.62 12 GLY B N 1
ATOM 3107 C CA . GLY B 1 12 ? -5.5 -62.719 12.234 1 19.62 12 GLY B CA 1
ATOM 3108 C C . GLY B 1 12 ? -5.473 -62.25 13.672 1 19.62 12 GLY B C 1
ATOM 3109 O O . GLY B 1 12 ? -6.078 -61.219 14 1 19.62 12 GLY B O 1
ATOM 3110 N N . PRO B 1 13 ? -4.816 -63 14.633 1 19.55 13 PRO B N 1
ATOM 3111 C CA . PRO B 1 13 ? -4.93 -63.125 16.094 1 19.55 13 PRO B CA 1
ATOM 3112 C C . PRO B 1 13 ? -4.469 -61.906 16.844 1 19.55 13 PRO B C 1
ATOM 3114 O O . PRO B 1 13 ? -3.764 -61.062 16.297 1 19.55 13 PRO B O 1
ATOM 3117 N N . ASP B 1 14 ? -4.965 -61.625 18.078 1 19.97 14 ASP B N 1
ATOM 3118 C CA . ASP B 1 14 ? -5.133 -60.656 19.156 1 19.97 14 ASP B CA 1
ATOM 3119 C C . ASP B 1 14 ? -3.824 -60.438 19.906 1 19.97 14 ASP B C 1
ATOM 3121 O O . ASP B 1 14 ? -3.346 -61.312 20.594 1 19.97 14 ASP B O 1
ATOM 3125 N N . PRO B 1 15 ? -2.615 -60 19.25 1 19.53 15 PRO B N 1
ATOM 3126 C CA . PRO B 1 15 ? -1.374 -60.219 19.984 1 19.53 15 PRO B CA 1
ATOM 3127 C C . PRO B 1 15 ? -1.416 -59.625 21.391 1 19.53 15 PRO B C 1
ATOM 3129 O O . PRO B 1 15 ? -2.158 -58.656 21.641 1 19.53 15 PRO B O 1
ATOM 3132 N N . VAL B 1 16 ? -1.162 -60.406 22.438 1 19.44 16 VAL B N 1
ATOM 3133 C CA . VAL B 1 16 ? -1.14 -60.406 23.891 1 19.44 16 VAL B CA 1
ATOM 3134 C C . VAL B 1 16 ? -0.118 -59.406 24.406 1 19.44 16 VAL B C 1
ATOM 3136 O O . VAL B 1 16 ? 1.061 -59.469 24.047 1 19.44 16 VAL B O 1
ATOM 3139 N N . PHE B 1 17 ? -0.462 -58.125 24.766 1 18.97 17 PHE B N 1
ATOM 3140 C CA . PHE B 1 17 ? 0.19 -56.906 25.266 1 18.97 17 PHE B CA 1
ATOM 3141 C C . PHE B 1 17 ? 0.869 -57.188 26.594 1 18.97 17 PHE B C 1
ATOM 3143 O O . PHE B 1 17 ? 0.198 -57.344 27.625 1 18.97 17 PHE B O 1
ATOM 3150 N N . HIS B 1 18 ? 1.926 -58.094 26.562 1 17.53 18 HIS B N 1
ATOM 3151 C CA . HIS B 1 18 ? 2.473 -58.375 27.891 1 17.53 18 HIS B CA 1
ATOM 3152 C C . HIS B 1 18 ? 2.941 -57.094 28.578 1 17.53 18 HIS B C 1
ATOM 3154 O O . HIS B 1 18 ? 3.457 -56.188 27.922 1 17.53 18 HIS B O 1
ATOM 3160 N N . HIS B 1 19 ? 2.5 -56.781 29.844 1 18.31 19 HIS B N 1
ATOM 3161 C CA . HIS B 1 19 ? 2.471 -55.75 30.875 1 18.31 19 HIS B CA 1
ATOM 3162 C C . HIS B 1 19 ? 3.857 -55.531 31.469 1 18.31 19 HIS B C 1
ATOM 3164 O O . HIS B 1 19 ? 4.008 -55.406 32.688 1 18.31 19 HIS B O 1
ATOM 3170 N N . SER B 1 20 ? 4.98 -55.469 30.594 1 17.89 20 SER B N 1
ATOM 3171 C CA . SER B 1 20 ? 6.254 -55.531 31.312 1 17.89 20 SER B CA 1
ATOM 3172 C C . SER B 1 20 ? 6.328 -54.438 32.375 1 17.89 20 SER B C 1
ATOM 3174 O O . SER B 1 20 ? 5.699 -53.375 32.25 1 17.89 20 SER B O 1
ATOM 3176 N N . ARG B 1 21 ? 6.891 -54.844 33.562 1 18.48 21 ARG B N 1
ATOM 3177 C CA . ARG B 1 21 ? 7.094 -54.375 34.938 1 18.48 21 ARG B CA 1
ATOM 3178 C C . ARG B 1 21 ? 7.855 -53.062 34.969 1 18.48 21 ARG B C 1
ATOM 3180 O O . ARG B 1 21 ? 8.727 -52.812 34.156 1 18.48 21 ARG B O 1
ATOM 3187 N N . ALA B 1 22 ? 7.391 -52.031 35.719 1 18.69 22 ALA B N 1
ATOM 3188 C CA . ALA B 1 22 ? 7.523 -50.656 36.156 1 18.69 22 ALA B CA 1
ATOM 3189 C C . ALA B 1 22 ? 8.883 -50.406 36.781 1 18.69 22 ALA B C 1
ATOM 3191 O O . ALA B 1 22 ? 9.086 -50.719 37.969 1 18.69 22 ALA B O 1
ATOM 3192 N N . VAL B 1 23 ? 10.055 -50.969 36.156 1 18.59 23 VAL B N 1
ATOM 3193 C CA . VAL B 1 23 ? 11.258 -50.844 36.969 1 18.59 23 VAL B CA 1
ATOM 3194 C C . VAL B 1 23 ? 11.469 -49.406 37.375 1 18.59 23 VAL B C 1
ATOM 3196 O O . VAL B 1 23 ? 11.148 -48.469 36.625 1 18.59 23 VAL B O 1
ATOM 3199 N N . GLY B 1 24 ? 11.742 -49.094 38.656 1 17.39 24 GLY B N 1
ATOM 3200 C CA . GLY B 1 24 ? 11.898 -48.031 39.656 1 17.39 24 GLY B CA 1
ATOM 3201 C C . GLY B 1 24 ? 12.992 -47.062 39.312 1 17.39 24 GLY B C 1
ATOM 3202 O O . GLY B 1 24 ? 14.148 -47.438 39.125 1 17.39 24 GLY B O 1
ATOM 3203 N N . ALA B 1 25 ? 12.727 -46 38.438 1 17.88 25 ALA B N 1
ATOM 3204 C CA . ALA B 1 25 ? 13.562 -44.906 37.938 1 17.88 25 ALA B CA 1
ATOM 3205 C C . ALA B 1 25 ? 14.305 -44.188 39.062 1 17.88 25 ALA B C 1
ATOM 3207 O O . ALA B 1 25 ? 13.68 -43.562 39.938 1 17.88 25 ALA B O 1
ATOM 3208 N N . HIS B 1 26 ? 15.32 -44.875 39.656 1 17.45 26 HIS B N 1
ATOM 3209 C CA . HIS B 1 26 ? 16.188 -44.344 40.688 1 17.45 26 HIS B CA 1
ATOM 3210 C C . HIS B 1 26 ? 16.703 -42.969 40.312 1 17.45 26 HIS B C 1
ATOM 3212 O O . HIS B 1 26 ? 17 -42.688 39.156 1 17.45 26 HIS B O 1
ATOM 3218 N N . TRP B 1 27 ? 16.453 -41.906 41.188 1 18.14 27 TRP B N 1
ATOM 3219 C CA . TRP B 1 27 ? 16.609 -40.469 41.375 1 18.14 27 TRP B CA 1
ATOM 3220 C C . TRP B 1 27 ? 18.078 -40.062 41.375 1 18.14 27 TRP B C 1
ATOM 3222 O O . TRP B 1 27 ? 18.797 -40.375 42.344 1 18.14 27 TRP B O 1
ATOM 3232 N N . TRP B 1 28 ? 18.906 -40.469 40.312 1 17.02 28 TRP B N 1
ATOM 3233 C CA . TRP B 1 28 ? 20.328 -40.188 40.438 1 17.02 28 TRP B CA 1
ATOM 3234 C C . TRP B 1 28 ? 20.547 -38.688 40.781 1 17.02 28 TRP B C 1
ATOM 3236 O O . TRP B 1 28 ? 19.844 -37.844 40.25 1 17.02 28 TRP B O 1
ATOM 3246 N N . GLY B 1 29 ? 21.031 -38.375 41.969 1 17.98 29 GLY B N 1
ATOM 3247 C CA . GLY B 1 29 ? 21.547 -37.281 42.781 1 17.98 29 GLY B CA 1
ATOM 3248 C C . GLY B 1 29 ? 22.578 -36.469 42.031 1 17.98 29 GLY B C 1
ATOM 3249 O O . GLY B 1 29 ? 23.703 -36.906 41.812 1 17.98 29 GLY B O 1
ATOM 3250 N N . TRP B 1 30 ? 22.25 -35.781 40.875 1 17.19 30 TRP B N 1
ATOM 3251 C CA . TRP B 1 30 ? 23.203 -34.969 40.125 1 17.19 30 TRP B CA 1
ATOM 3252 C C . TRP B 1 30 ? 23.875 -33.938 41 1 17.19 30 TRP B C 1
ATOM 3254 O O . TRP B 1 30 ? 23.203 -33.125 41.656 1 17.19 30 TRP B O 1
ATOM 3264 N N . ARG B 1 31 ? 24.953 -34.344 41.656 1 17.28 31 ARG B N 1
ATOM 3265 C CA . ARG B 1 31 ? 25.938 -33.562 42.438 1 17.28 31 ARG B CA 1
ATOM 3266 C C . ARG B 1 31 ? 26.281 -32.25 41.719 1 17.28 31 ARG B C 1
ATOM 3268 O O . ARG B 1 31 ? 26.219 -32.188 40.5 1 17.28 31 ARG B O 1
ATOM 3275 N N . GLN B 1 32 ? 26.547 -31.156 42.531 1 18.33 32 GLN B N 1
ATOM 3276 C CA . GLN B 1 32 ? 26.719 -29.703 42.625 1 18.33 32 GLN B CA 1
ATOM 3277 C C . GLN B 1 32 ? 27.984 -29.266 41.875 1 18.33 32 GLN B C 1
ATOM 3279 O O . GLN B 1 32 ? 29.016 -29 42.469 1 18.33 32 GLN B O 1
ATOM 3284 N N . ALA B 1 33 ? 28.469 -29.984 40.812 1 17.59 33 ALA B N 1
ATOM 3285 C CA . ALA B 1 33 ? 29.844 -29.562 40.594 1 17.59 33 ALA B CA 1
ATOM 3286 C C . ALA B 1 33 ? 29.938 -28.047 40.438 1 17.59 33 ALA B C 1
ATOM 3288 O O . ALA B 1 33 ? 29.094 -27.422 39.781 1 17.59 33 ALA B O 1
ATOM 3289 N N . ARG B 1 34 ? 30.688 -27.344 41.312 1 18.3 34 ARG B N 1
ATOM 3290 C CA . ARG B 1 34 ? 31.188 -26.047 41.719 1 18.3 34 ARG B CA 1
ATOM 3291 C C . ARG B 1 34 ? 31.859 -25.312 40.562 1 18.3 34 ARG B C 1
ATOM 3293 O O . ARG B 1 34 ? 33.062 -25.453 40.344 1 18.3 34 ARG B O 1
ATOM 3300 N N . THR B 1 35 ? 31.484 -25.484 39.219 1 17.55 35 THR B N 1
ATOM 3301 C CA . THR B 1 35 ? 32.438 -24.875 38.281 1 17.55 35 THR B CA 1
ATOM 3302 C C . THR B 1 35 ? 32.531 -23.375 38.5 1 17.55 35 THR B C 1
ATOM 3304 O O . THR B 1 35 ? 31.516 -22.672 38.469 1 17.55 35 THR B O 1
ATOM 3307 N N . SER B 1 36 ? 33.531 -22.812 39.25 1 18.75 36 SER B N 1
ATOM 3308 C CA . SER B 1 36 ? 34.062 -21.531 39.656 1 18.75 36 SER B CA 1
ATOM 3309 C C . SER B 1 36 ? 34.344 -20.641 38.469 1 18.75 36 SER B C 1
ATOM 3311 O O . SER B 1 36 ? 34.75 -19.484 38.625 1 18.75 36 SER B O 1
ATOM 3313 N N . SER B 1 37 ? 34.562 -21.094 37.219 1 17.72 37 SER B N 1
ATOM 3314 C CA . SER B 1 37 ? 35.469 -20.25 36.406 1 17.72 37 SER B CA 1
ATOM 3315 C C . SER B 1 37 ? 34.875 -18.859 36.219 1 17.72 37 SER B C 1
ATOM 3317 O O . SER B 1 37 ? 33.656 -18.703 36.062 1 17.72 37 SER B O 1
ATOM 3319 N N . CYS B 1 38 ? 35.531 -17.703 36.656 1 18.11 38 CYS B N 1
ATOM 3320 C CA . CYS B 1 38 ? 35.625 -16.25 36.656 1 18.11 38 CYS B CA 1
ATOM 3321 C C . CYS B 1 38 ? 35.5 -15.711 35.219 1 18.11 38 CYS B C 1
ATOM 3323 O O . CYS B 1 38 ? 36.406 -15.828 34.438 1 18.11 38 CYS B O 1
ATOM 3325 N N . LEU B 1 39 ? 34.375 -16.047 34.438 1 18.62 39 LEU B N 1
ATOM 3326 C CA . LEU B 1 39 ? 34.219 -15.539 33.094 1 18.62 39 LEU B CA 1
ATOM 3327 C C . LEU B 1 39 ? 34.375 -14.023 33.062 1 18.62 39 LEU B C 1
ATOM 3329 O O . LEU B 1 39 ? 33.625 -13.305 33.719 1 18.62 39 LEU B O 1
ATOM 3333 N N . ARG B 1 40 ? 35.5 -13.484 32.625 1 18.78 40 ARG B N 1
ATOM 3334 C CA . ARG B 1 40 ? 36.156 -12.234 32.281 1 18.78 40 ARG B CA 1
ATOM 3335 C C . ARG B 1 40 ? 35.25 -11.383 31.375 1 18.78 40 ARG B C 1
ATOM 3337 O O . ARG B 1 40 ? 34.438 -11.914 30.641 1 18.78 40 ARG B O 1
ATOM 3344 N N . HIS B 1 41 ? 35.312 -9.984 31.484 1 19.91 41 HIS B N 1
ATOM 3345 C CA . HIS B 1 41 ? 34.438 -8.836 31.328 1 19.91 41 HIS B CA 1
ATOM 3346 C C . HIS B 1 41 ? 33.875 -8.75 29.922 1 19.91 41 HIS B C 1
ATOM 3348 O O . HIS B 1 41 ? 32.656 -8.625 29.719 1 19.91 41 HIS B O 1
ATOM 3354 N N . ALA B 1 42 ? 34.375 -7.668 28.984 1 21.5 42 ALA B N 1
ATOM 3355 C CA . ALA B 1 42 ? 33.938 -6.52 28.219 1 21.5 42 ALA B CA 1
ATOM 3356 C C . ALA B 1 42 ? 33.531 -6.934 26.812 1 21.5 42 ALA B C 1
ATOM 3358 O O . ALA B 1 42 ? 33.594 -6.125 25.875 1 21.5 42 ALA B O 1
ATOM 3359 N N . THR B 1 43 ? 33.25 -8.281 26.484 1 19.27 43 THR B N 1
ATOM 3360 C CA . THR B 1 43 ? 33.344 -8.812 25.125 1 19.27 43 THR B CA 1
ATOM 3361 C C . THR B 1 43 ? 32.344 -8.109 24.203 1 19.27 43 THR B C 1
ATOM 3363 O O . THR B 1 43 ? 31.391 -7.488 24.672 1 19.27 43 THR B O 1
ATOM 3366 N N . THR B 1 44 ? 32.219 -8.734 22.875 1 20 44 THR B N 1
ATOM 3367 C CA . THR B 1 44 ? 31.844 -8.82 21.469 1 20 44 THR B CA 1
ATOM 3368 C C . THR B 1 44 ? 30.328 -8.898 21.312 1 20 44 THR B C 1
ATOM 3370 O O . THR B 1 44 ? 29.688 -9.805 21.844 1 20 44 THR B O 1
ATOM 3373 N N . ALA B 1 45 ? 29.594 -7.75 21.125 1 23.69 45 ALA B N 1
ATOM 3374 C CA . ALA B 1 45 ? 28.188 -7.477 20.812 1 23.69 45 ALA B CA 1
ATOM 3375 C C . ALA B 1 45 ? 27.672 -8.438 19.75 1 23.69 45 ALA B C 1
ATOM 3377 O O . ALA B 1 45 ? 27.406 -8.031 18.609 1 23.69 45 ALA B O 1
ATOM 3378 N N . SER B 1 46 ? 28.391 -9.664 19.547 1 20.89 46 SER B N 1
ATOM 3379 C CA . SER B 1 46 ? 28.016 -10.492 18.406 1 20.89 46 SER B CA 1
ATOM 3380 C C . SER B 1 46 ? 26.5 -10.734 18.375 1 20.89 46 SER B C 1
ATOM 3382 O O . SER B 1 46 ? 25.812 -10.539 19.375 1 20.89 46 SER B O 1
ATOM 3384 N N . SER B 1 47 ? 26.078 -11.523 17.203 1 21.38 47 SER B N 1
ATOM 3385 C CA . SER B 1 47 ? 24.984 -12.062 16.422 1 21.38 47 SER B CA 1
ATOM 3386 C C . SER B 1 47 ? 24.141 -13.039 17.25 1 21.38 47 SER B C 1
ATOM 3388 O O . SER B 1 47 ? 24.609 -14.133 17.578 1 21.38 47 SER B O 1
ATOM 3390 N N . ALA B 1 48 ? 23.516 -12.539 18.219 1 24.33 48 ALA B N 1
ATOM 3391 C CA . ALA B 1 48 ? 22.672 -13.406 19.031 1 24.33 48 ALA B CA 1
ATOM 3392 C C . ALA B 1 48 ? 21.859 -14.359 18.141 1 24.33 48 ALA B C 1
ATOM 3394 O O . ALA B 1 48 ? 20.859 -13.961 17.562 1 24.33 48 ALA B O 1
ATOM 3395 N N . TRP B 1 49 ? 22.672 -15.234 17.312 1 21.22 49 TRP B N 1
ATOM 3396 C CA . TRP B 1 49 ? 22.219 -16.328 16.453 1 21.22 49 TRP B CA 1
ATOM 3397 C C . TRP B 1 49 ? 21.359 -17.297 17.234 1 21.22 49 TRP B C 1
ATOM 3399 O O . TRP B 1 49 ? 21.672 -17.656 18.375 1 21.22 49 TRP B O 1
ATOM 3409 N N . TRP B 1 50 ? 20.031 -17.188 17.156 1 22.66 50 TRP B N 1
ATOM 3410 C CA . TRP B 1 50 ? 19.156 -18.281 17.547 1 22.66 50 TRP B CA 1
ATOM 3411 C C . TRP B 1 50 ? 19.812 -19.625 17.25 1 22.66 50 TRP B C 1
ATOM 3413 O O . TRP B 1 50 ? 20.078 -19.953 16.094 1 22.66 50 TRP B O 1
ATOM 3423 N N . SER B 1 51 ? 20.875 -19.844 17.984 1 22.95 51 SER B N 1
ATOM 3424 C CA . SER B 1 51 ? 21.5 -21.156 17.812 1 22.95 51 SER B CA 1
ATOM 3425 C C . SER B 1 51 ? 20.5 -22.281 17.953 1 22.95 51 SER B C 1
ATOM 3427 O O . SER B 1 51 ? 19.875 -22.438 19.016 1 22.95 51 SER B O 1
ATOM 3429 N N . PRO B 1 52 ? 19.781 -22.656 16.844 1 24.27 52 PRO B N 1
ATOM 3430 C CA . PRO B 1 52 ? 19.078 -23.938 16.969 1 24.27 52 PRO B CA 1
ATOM 3431 C C . PRO B 1 52 ? 19.938 -25.016 17.641 1 24.27 52 PRO B C 1
ATOM 3433 O O . PRO B 1 52 ? 21.125 -25.125 17.359 1 24.27 52 PRO B O 1
ATOM 3436 N N . VAL B 1 53 ? 19.875 -25.031 18.922 1 25.45 53 VAL B N 1
ATOM 3437 C CA . VAL B 1 53 ? 20.5 -26.172 19.578 1 25.45 53 VAL B CA 1
ATOM 3438 C C . VAL B 1 53 ? 20.281 -27.438 18.75 1 25.45 53 VAL B C 1
ATOM 3440 O O . VAL B 1 53 ? 19.156 -27.922 18.656 1 25.45 53 VAL B O 1
ATOM 3443 N N . TRP B 1 54 ? 20.938 -27.406 17.531 1 23.03 54 TRP B N 1
ATOM 3444 C CA . TRP B 1 54 ? 20.922 -28.656 16.781 1 23.03 54 TRP B CA 1
ATOM 3445 C C . TRP B 1 54 ? 21.422 -29.812 17.641 1 23.03 54 TRP B C 1
ATOM 3447 O O . TRP B 1 54 ? 22.516 -29.734 18.219 1 23.03 54 TRP B O 1
ATOM 3457 N N . PRO B 1 55 ? 20.531 -30.578 18.297 1 25.94 55 PRO B N 1
ATOM 3458 C CA . PRO B 1 55 ? 21.094 -31.766 18.938 1 25.94 55 PRO B CA 1
ATOM 3459 C C . PRO B 1 55 ? 22.203 -32.406 18.094 1 25.94 55 PRO B C 1
ATOM 3461 O O . PRO B 1 55 ? 22.25 -32.219 16.891 1 25.94 55 PRO B O 1
ATOM 3464 N N . PRO B 1 56 ? 23.234 -32.719 18.672 1 26.45 56 PRO B N 1
ATOM 3465 C CA . PRO B 1 56 ? 24.281 -33.469 17.984 1 26.45 56 PRO B CA 1
ATOM 3466 C C . PRO B 1 56 ? 23.75 -34.562 17.078 1 26.45 56 PRO B C 1
ATOM 3468 O O . PRO B 1 56 ? 22.672 -35.125 17.344 1 26.45 56 PRO B O 1
ATOM 3471 N N . PHE B 1 57 ? 23.938 -34.344 15.719 1 26.36 57 PHE B N 1
ATOM 3472 C CA . PHE B 1 57 ? 23.625 -35.25 14.625 1 26.36 57 PHE B CA 1
ATOM 3473 C C . PHE B 1 57 ? 24.078 -36.688 14.945 1 26.36 57 PHE B C 1
ATOM 3475 O O . PHE B 1 57 ? 25.234 -37.031 14.703 1 26.36 57 PHE B O 1
ATOM 3482 N N . GLY B 1 58 ? 23.922 -37.219 16.172 1 27.45 58 GLY B N 1
ATOM 3483 C CA . GLY B 1 58 ? 24.234 -38.625 16.031 1 27.45 58 GLY B CA 1
ATOM 3484 C C . GLY B 1 58 ? 23.5 -39.281 14.875 1 27.45 58 GLY B C 1
ATOM 3485 O O . GLY B 1 58 ? 22.766 -38.625 14.133 1 27.45 58 GLY B O 1
ATOM 3486 N N . PRO B 1 59 ? 23.109 -40.562 14.883 1 27.58 59 PRO B N 1
ATOM 3487 C CA . PRO B 1 59 ? 22.594 -41.312 13.75 1 27.58 59 PRO B CA 1
ATOM 3488 C C . PRO B 1 59 ? 21.422 -40.625 13.055 1 27.58 59 PRO B C 1
ATOM 3490 O O . PRO B 1 59 ? 20.828 -39.719 13.609 1 27.58 59 PRO B O 1
ATOM 3493 N N . ALA B 1 60 ? 20.969 -41.156 11.805 1 27.5 60 ALA B N 1
ATOM 3494 C CA . ALA B 1 60 ? 20.094 -40.625 10.758 1 27.5 60 ALA B CA 1
ATOM 3495 C C . ALA B 1 60 ? 18.766 -40.156 11.344 1 27.5 60 ALA B C 1
ATOM 3497 O O . ALA B 1 60 ? 17.922 -40.969 11.719 1 27.5 60 ALA B O 1
ATOM 3498 N N . PRO B 1 61 ? 18.703 -39.25 12.344 1 28.39 61 PRO B N 1
ATOM 3499 C CA . PRO B 1 61 ? 17.359 -39.062 12.883 1 28.39 61 PRO B CA 1
ATOM 3500 C C . PRO B 1 61 ? 16.312 -38.844 11.797 1 28.39 61 PRO B C 1
ATOM 3502 O O . PRO B 1 61 ? 16.656 -38.438 10.68 1 28.39 61 PRO B O 1
ATOM 3505 N N . ARG B 1 62 ? 15.109 -39.438 11.875 1 26.98 62 ARG B N 1
ATOM 3506 C CA . ARG B 1 62 ? 13.867 -39.219 11.133 1 26.98 62 ARG B CA 1
ATOM 3507 C C . ARG B 1 62 ? 13.609 -37.75 10.93 1 26.98 62 ARG B C 1
ATOM 3509 O O . ARG B 1 62 ? 13.789 -36.938 11.852 1 26.98 62 ARG B O 1
ATOM 3516 N N . ARG B 1 63 ? 13.836 -37.25 9.688 1 28.3 63 ARG B N 1
ATOM 3517 C CA . ARG B 1 63 ? 13.531 -35.969 9.055 1 28.3 63 ARG B CA 1
ATOM 3518 C C . ARG B 1 63 ? 12.25 -35.344 9.633 1 28.3 63 ARG B C 1
ATOM 3520 O O . ARG B 1 63 ? 11.148 -35.719 9.234 1 28.3 63 ARG B O 1
ATOM 3527 N N . ALA B 1 64 ? 12.148 -35.219 10.938 1 27.56 64 ALA B N 1
ATOM 3528 C CA . ALA B 1 64 ? 10.969 -34.5 11.398 1 27.56 64 ALA B CA 1
ATOM 3529 C C . ALA B 1 64 ? 10.844 -33.125 10.711 1 27.56 64 ALA B C 1
ATOM 3531 O O . ALA B 1 64 ? 11.766 -32.312 10.766 1 27.56 64 ALA B O 1
ATOM 3532 N N . GLY B 1 65 ? 10.312 -33.094 9.469 1 28.91 65 GLY B N 1
ATOM 3533 C CA . GLY B 1 65 ? 9.914 -31.891 8.781 1 28.91 65 GLY B CA 1
ATOM 3534 C C . GLY B 1 65 ? 9.273 -30.859 9.703 1 28.91 65 GLY B C 1
ATOM 3535 O O . GLY B 1 65 ? 8.312 -31.172 10.406 1 28.91 65 GLY B O 1
ATOM 3536 N N . LEU B 1 66 ? 10.141 -30.094 10.297 1 29.75 66 LEU B N 1
ATOM 3537 C CA . LEU B 1 66 ? 9.625 -28.969 11.062 1 29.75 66 LEU B CA 1
ATOM 3538 C C . LEU B 1 66 ? 8.625 -28.156 10.242 1 29.75 66 LEU B C 1
ATOM 3540 O O . LEU B 1 66 ? 9 -27.547 9.234 1 29.75 66 LEU B O 1
ATOM 3544 N N . VAL B 1 67 ? 7.52 -28.781 9.828 1 34 67 VAL B N 1
ATOM 3545 C CA . VAL B 1 67 ? 6.441 -27.969 9.273 1 34 67 VAL B CA 1
ATOM 3546 C C . VAL B 1 67 ? 5.902 -27.016 10.336 1 34 67 VAL B C 1
ATOM 3548 O O . VAL B 1 67 ? 5.488 -27.453 11.414 1 34 67 VAL B O 1
ATOM 3551 N N . VAL B 1 68 ? 6.465 -25.859 10.289 1 36.16 68 VAL B N 1
ATOM 3552 C CA . VAL B 1 68 ? 5.898 -24.828 11.164 1 36.16 68 VAL B CA 1
ATOM 3553 C C . VAL B 1 68 ? 4.477 -24.5 10.711 1 36.16 68 VAL B C 1
ATOM 3555 O O . VAL B 1 68 ? 4.262 -24.094 9.57 1 36.16 68 VAL B O 1
ATOM 3558 N N . GLY B 1 69 ? 3.43 -25.25 11.258 1 35.69 69 GLY B N 1
ATOM 3559 C CA . GLY B 1 69 ? 2.031 -24.984 10.953 1 35.69 69 GLY B CA 1
ATOM 3560 C C . GLY B 1 69 ? 1.56 -23.641 11.461 1 35.69 69 GLY B C 1
ATOM 3561 O O . GLY B 1 69 ? 1.972 -23.188 12.531 1 35.69 69 GLY B O 1
ATOM 3562 N N . LEU B 1 70 ? 0.958 -22.812 10.492 1 37.12 70 LEU B N 1
ATOM 3563 C CA . LEU B 1 70 ? 0.378 -21.5 10.766 1 37.12 70 LEU B CA 1
ATOM 3564 C C . LEU B 1 70 ? -0.959 -21.641 11.484 1 37.12 70 LEU B C 1
ATOM 3566 O O . LEU B 1 70 ? -1.851 -22.359 11.016 1 37.12 70 LEU B O 1
ATOM 3570 N N . HIS B 1 71 ? -1.158 -21.719 12.797 1 32.53 71 HIS B N 1
ATOM 3571 C CA . HIS B 1 71 ? -2.447 -21.844 13.461 1 32.53 71 HIS B CA 1
ATOM 3572 C C . HIS B 1 71 ? -3.207 -20.516 13.445 1 32.53 71 HIS B C 1
ATOM 3574 O O . HIS B 1 71 ? -2.686 -19.5 13.891 1 32.53 71 HIS B O 1
ATOM 3580 N N . ALA B 1 72 ? -4.262 -20.469 12.664 1 31.64 72 ALA B N 1
ATOM 3581 C CA . ALA B 1 72 ? -5.152 -19.312 12.789 1 31.64 72 ALA B CA 1
ATOM 3582 C C . ALA B 1 72 ? -5.797 -19.266 14.172 1 31.64 72 ALA B C 1
ATOM 3584 O O . ALA B 1 72 ? -5.719 -18.25 14.867 1 31.64 72 ALA B O 1
ATOM 3585 N N . ASP B 1 73 ? -7.23 -19.562 14.211 1 30.28 73 ASP B N 1
ATOM 3586 C CA . ASP B 1 73 ? -8.148 -19.328 15.312 1 30.28 73 ASP B CA 1
ATOM 3587 C C . ASP B 1 73 ? -7.895 -20.297 16.453 1 30.28 73 ASP B C 1
ATOM 3589 O O . ASP B 1 73 ? -7.367 -21.391 16.25 1 30.28 73 ASP B O 1
ATOM 3593 N N . ARG B 1 74 ? -8.25 -19.766 17.812 1 30.31 74 ARG B N 1
ATOM 3594 C CA . ARG B 1 74 ? -8.195 -20.469 19.094 1 30.31 74 ARG B CA 1
ATOM 3595 C C . ARG B 1 74 ? -8.82 -21.859 18.969 1 30.31 74 ARG B C 1
ATOM 3597 O O . ARG B 1 74 ? -8.656 -22.703 19.859 1 30.31 74 ARG B O 1
ATOM 3604 N N . SER B 1 75 ? -9.867 -22.031 18.156 1 29.11 75 SER B N 1
ATOM 3605 C CA . SER B 1 75 ? -10.641 -23.266 18.344 1 29.11 75 SER B CA 1
ATOM 3606 C C . SER B 1 75 ? -9.945 -24.453 17.688 1 29.11 75 SER B C 1
ATOM 3608 O O . SER B 1 75 ? -10.461 -25.578 17.734 1 29.11 75 SER B O 1
ATOM 3610 N N . CYS B 1 76 ? -9.172 -24.297 16.75 1 26.86 76 CYS B N 1
ATOM 3611 C CA . CYS B 1 76 ? -8.773 -25.547 16.125 1 26.86 76 CYS B CA 1
ATOM 3612 C C . CYS B 1 76 ? -7.875 -26.359 17.047 1 26.86 76 CYS B C 1
ATOM 3614 O O . CYS B 1 76 ? -6.652 -26.219 17.031 1 26.86 76 CYS B O 1
ATOM 3616 N N . LYS B 1 77 ? -8.453 -26.734 18.203 1 30.19 77 LYS B N 1
ATOM 3617 C CA . LYS B 1 77 ? -7.84 -27.781 19.031 1 30.19 77 LYS B CA 1
ATOM 3618 C C . LYS B 1 77 ? -7.789 -29.094 18.266 1 30.19 77 LYS B C 1
ATOM 3620 O O . LYS B 1 77 ? -7.766 -30.172 18.875 1 30.19 77 LYS B O 1
ATOM 3625 N N . TYR B 1 78 ? -7.934 -29.109 16.844 1 26.53 78 TYR B N 1
ATOM 3626 C CA . TYR B 1 78 ? -8.078 -30.469 16.344 1 26.53 78 TYR B CA 1
ATOM 3627 C C . TYR B 1 78 ? -7.012 -31.375 16.938 1 26.53 78 TYR B C 1
ATOM 3629 O O . TYR B 1 78 ? -6.016 -30.906 17.484 1 26.53 78 TYR B O 1
ATOM 3637 N N . LEU B 1 79 ? -6.746 -32.5 16.031 1 28.05 79 LEU B N 1
ATOM 3638 C CA . LEU B 1 79 ? -6.34 -33.906 16.062 1 28.05 79 LEU B CA 1
ATOM 3639 C C . LEU B 1 79 ? -4.855 -34.031 16.391 1 28.05 79 LEU B C 1
ATOM 3641 O O . LEU B 1 79 ? -4.293 -35.125 16.312 1 28.05 79 LEU B O 1
ATOM 3645 N N . LEU B 1 80 ? -4.055 -33.031 16.484 1 30.19 80 LEU B N 1
ATOM 3646 C CA . LEU B 1 80 ? -2.715 -33.531 16.766 1 30.19 80 LEU B CA 1
ATOM 3647 C C . LEU B 1 80 ? -2.664 -34.219 18.125 1 30.19 80 LEU B C 1
ATOM 3649 O O . LEU B 1 80 ? -2.451 -33.562 19.141 1 30.19 80 LEU B O 1
ATOM 3653 N N . LYS B 1 81 ? -3.637 -35.031 18.453 1 28.42 81 LYS B N 1
ATOM 3654 C CA . LYS B 1 81 ? -3.41 -35.719 19.703 1 28.42 81 LYS B CA 1
ATOM 3655 C C . LYS B 1 81 ? -2.012 -36.344 19.766 1 28.42 81 LYS B C 1
ATOM 3657 O O . LYS B 1 81 ? -1.318 -36.25 20.766 1 28.42 81 LYS B O 1
ATOM 3662 N N . ASN B 1 82 ? -1.826 -37.562 19.078 1 29.72 82 ASN B N 1
ATOM 3663 C CA . ASN B 1 82 ? -0.894 -38.562 19.625 1 29.72 82 ASN B CA 1
ATOM 3664 C C . ASN B 1 82 ? 0.556 -38.125 19.391 1 29.72 82 ASN B C 1
ATOM 3666 O O . ASN B 1 82 ? 1.479 -38.781 19.906 1 29.72 82 ASN B O 1
ATOM 3670 N N . THR B 1 83 ? 1.047 -37.969 18.062 1 30.91 83 THR B N 1
ATOM 3671 C CA . THR B 1 83 ? 2.479 -37.688 18.047 1 30.91 83 THR B CA 1
ATOM 3672 C C . THR B 1 83 ? 2.785 -36.375 18.75 1 30.91 83 THR B C 1
ATOM 3674 O O . THR B 1 83 ? 2.02 -35.406 18.656 1 30.91 83 THR B O 1
ATOM 3677 N N . SER B 1 84 ? 3.428 -36.375 19.922 1 31.62 84 SER B N 1
ATOM 3678 C CA . SER B 1 84 ? 3.865 -35.344 20.875 1 31.62 84 SER B CA 1
ATOM 3679 C C . SER B 1 84 ? 4.402 -34.125 20.156 1 31.62 84 SER B C 1
ATOM 3681 O O . SER B 1 84 ? 5.109 -33.312 20.75 1 31.62 84 SER B O 1
ATOM 3683 N N . MET B 1 85 ? 4.59 -34.25 18.875 1 30.05 85 MET B N 1
ATOM 3684 C CA . MET B 1 85 ? 5.223 -33.031 18.438 1 30.05 85 MET B CA 1
ATOM 3685 C C . MET B 1 85 ? 4.344 -31.812 18.75 1 30.05 85 MET B C 1
ATOM 3687 O O . MET B 1 85 ? 3.145 -31.828 18.469 1 30.05 85 MET B O 1
ATOM 3691 N N . PRO B 1 86 ? 4.684 -31.203 19.812 1 30.08 86 PRO B N 1
ATOM 3692 C CA . PRO B 1 86 ? 3.959 -29.953 20.109 1 30.08 86 PRO B CA 1
ATOM 3693 C C . PRO B 1 86 ? 3.549 -29.203 18.844 1 30.08 86 PRO B C 1
ATOM 3695 O O . PRO B 1 86 ? 4.301 -29.172 17.875 1 30.08 86 PRO B O 1
ATOM 3698 N N . PHE B 1 87 ? 2.463 -29.516 18.344 1 32 87 PHE B N 1
ATOM 3699 C CA . PHE B 1 87 ? 1.933 -28.531 17.406 1 32 87 PHE B CA 1
ATOM 3700 C C . PHE B 1 87 ? 2.357 -27.125 17.812 1 32 87 PHE B C 1
ATOM 3702 O O . PHE B 1 87 ? 1.907 -26.594 18.828 1 32 87 PHE B O 1
ATOM 3709 N N . MET B 1 88 ? 3.67 -26.891 17.844 1 30.19 88 MET B N 1
ATOM 3710 C CA . MET B 1 88 ? 3.998 -25.469 18 1 30.19 88 MET B CA 1
ATOM 3711 C C . MET B 1 88 ? 3.064 -24.609 17.172 1 30.19 88 MET B C 1
ATOM 3713 O O . MET B 1 88 ? 3.098 -24.656 15.938 1 30.19 88 MET B O 1
ATOM 3717 N N . ASN B 1 89 ? 1.835 -24.641 17.391 1 34.75 89 ASN B N 1
ATOM 3718 C CA . ASN B 1 89 ? 1.055 -23.516 16.906 1 34.75 89 ASN B CA 1
ATOM 3719 C C . ASN B 1 89 ? 1.927 -22.266 16.703 1 34.75 89 ASN B C 1
ATOM 3721 O O . ASN B 1 89 ? 2.172 -21.516 17.656 1 34.75 89 ASN B O 1
ATOM 3725 N N . CYS B 1 90 ? 3.148 -22.453 16.266 1 36.91 90 CYS B N 1
ATOM 3726 C CA . CYS B 1 90 ? 4.016 -21.297 16.047 1 36.91 90 CYS B CA 1
ATOM 3727 C C . CYS B 1 90 ? 3.258 -20.172 15.359 1 36.91 90 CYS B C 1
ATOM 3729 O O . CYS B 1 90 ? 2.887 -20.281 14.188 1 36.91 90 CYS B O 1
ATOM 3731 N N . LEU B 1 91 ? 2.227 -19.531 15.969 1 45.47 91 LEU B N 1
ATOM 3732 C CA . LEU B 1 91 ? 1.431 -18.359 15.625 1 45.47 91 LEU B CA 1
ATOM 3733 C C . LEU B 1 91 ? 2.305 -17.281 15.008 1 45.47 91 LEU B C 1
ATOM 3735 O O . LEU B 1 91 ? 3.188 -16.734 15.68 1 45.47 91 LEU B O 1
ATOM 3739 N N . PHE B 1 92 ? 2.705 -17.531 13.688 1 61.88 92 PHE B N 1
ATOM 3740 C CA . PHE B 1 92 ? 3.398 -16.422 13.047 1 61.88 92 PHE B CA 1
ATOM 3741 C C . PHE B 1 92 ? 2.504 -15.188 12.984 1 61.88 92 PHE B C 1
ATOM 3743 O O . PHE B 1 92 ? 1.306 -15.297 12.719 1 61.88 92 PHE B O 1
ATOM 3750 N N . PHE B 1 93 ? 2.895 -14.266 13.727 1 81.38 93 PHE B N 1
ATOM 3751 C CA . PHE B 1 93 ? 2.363 -12.914 13.562 1 81.38 93 PHE B CA 1
ATOM 3752 C C . PHE B 1 93 ? 2.945 -12.25 12.32 1 81.38 93 PHE B C 1
ATOM 3754 O O . PHE B 1 93 ? 4.164 -12.195 12.156 1 81.38 93 PHE B O 1
ATOM 3761 N N . ILE B 1 94 ? 2.023 -12.062 11.367 1 92.25 94 ILE B N 1
ATOM 3762 C CA . ILE B 1 94 ? 2.461 -11.32 10.188 1 92.25 94 ILE B CA 1
ATOM 3763 C C . ILE B 1 94 ? 2.473 -9.828 10.492 1 92.25 94 ILE B C 1
ATOM 3765 O O . ILE B 1 94 ? 1.418 -9.219 10.688 1 92.25 94 ILE B O 1
ATOM 3769 N N . GLY B 1 95 ? 3.645 -9.258 10.555 1 93.31 95 GLY B N 1
ATOM 3770 C CA . GLY B 1 95 ? 3.773 -7.844 10.852 1 93.31 95 GLY B CA 1
ATOM 3771 C C . GLY B 1 95 ? 3.379 -6.953 9.688 1 93.31 95 GLY B C 1
ATOM 3772 O O . GLY B 1 95 ? 2.494 -6.105 9.82 1 93.31 95 GLY B O 1
ATOM 3773 N N . ASP B 1 96 ? 4.109 -7.074 8.617 1 97.75 96 ASP B N 1
ATOM 3774 C CA . ASP B 1 96 ? 3.828 -6.348 7.387 1 97.75 96 ASP B CA 1
ATOM 3775 C C . ASP B 1 96 ? 3.707 -7.301 6.199 1 97.75 96 ASP B C 1
ATOM 3777 O O . ASP B 1 96 ? 4.25 -8.406 6.227 1 97.75 96 ASP B O 1
ATOM 3781 N N . TYR B 1 97 ? 2.922 -6.895 5.301 1 98.56 97 TYR B N 1
ATOM 3782 C CA . TYR B 1 97 ? 2.705 -7.641 4.066 1 98.56 97 TYR B CA 1
ATOM 3783 C C . TYR B 1 97 ? 3.012 -6.781 2.846 1 98.56 97 TYR B C 1
ATOM 3785 O O . TYR B 1 97 ? 2.572 -5.633 2.764 1 98.56 97 TYR B O 1
ATOM 3793 N N . THR B 1 98 ? 3.859 -7.289 1.912 1 98.81 98 THR B N 1
ATOM 3794 C CA . THR B 1 98 ? 4.176 -6.66 0.635 1 98.81 98 THR B CA 1
ATOM 3795 C C . THR B 1 98 ? 3.867 -7.605 -0.524 1 98.81 98 THR B C 1
ATOM 3797 O O . THR B 1 98 ? 4.121 -8.805 -0.437 1 98.81 98 THR B O 1
ATOM 3800 N N . ASP B 1 99 ? 3.281 -7.035 -1.578 1 98.81 99 ASP B N 1
ATOM 3801 C CA . ASP B 1 99 ? 2.99 -7.809 -2.783 1 98.81 99 ASP B CA 1
ATOM 3802 C C . ASP B 1 99 ? 3.719 -7.23 -3.994 1 98.81 99 ASP B C 1
ATOM 3804 O O . ASP B 1 99 ? 3.697 -6.02 -4.219 1 98.81 99 ASP B O 1
ATOM 3808 N N . PHE B 1 100 ? 4.371 -8.148 -4.766 1 98.81 100 PHE B N 1
ATOM 3809 C CA . PHE B 1 100 ? 5.109 -7.711 -5.945 1 98.81 100 PHE B CA 1
ATOM 3810 C C . PHE B 1 100 ? 4.344 -8.055 -7.219 1 98.81 100 PHE B C 1
ATOM 3812 O O . PHE B 1 100 ? 3.18 -8.461 -7.16 1 98.81 100 PHE B O 1
ATOM 3819 N N . TYR B 1 101 ? 4.805 -7.711 -8.258 1 98.62 101 TYR B N 1
ATOM 3820 C CA . TYR B 1 101 ? 4.32 -7.875 -9.625 1 98.62 101 TYR B CA 1
ATOM 3821 C C . TYR B 1 101 ? 5.418 -8.438 -10.523 1 98.62 101 TYR B C 1
ATOM 3823 O O . TYR B 1 101 ? 5.781 -7.816 -11.523 1 98.62 101 TYR B O 1
ATOM 3831 N N . SER B 1 102 ? 5.816 -9.695 -10.227 1 98.69 102 SER B N 1
ATOM 3832 C CA . SER B 1 102 ? 7.137 -10.141 -10.664 1 98.69 102 SER B CA 1
ATOM 3833 C C . SER B 1 102 ? 7.035 -11.148 -11.797 1 98.69 102 SER B C 1
ATOM 3835 O O . SER B 1 102 ? 8.039 -11.734 -12.203 1 98.69 102 SER B O 1
ATOM 3837 N N . SER B 1 103 ? 5.902 -11.438 -12.328 1 98.75 103 SER B N 1
ATOM 3838 C CA . SER B 1 103 ? 5.723 -12.32 -13.477 1 98.75 103 SER B CA 1
ATOM 3839 C C . SER B 1 103 ? 5.582 -11.531 -14.773 1 98.75 103 SER B C 1
ATOM 3841 O O . SER B 1 103 ? 4.598 -10.82 -14.969 1 98.75 103 SER B O 1
ATOM 3843 N N . ARG B 1 104 ? 6.531 -11.727 -15.633 1 98.5 104 ARG B N 1
ATOM 3844 C CA . ARG B 1 104 ? 6.508 -10.992 -16.891 1 98.5 104 ARG B CA 1
ATOM 3845 C C . ARG B 1 104 ? 5.305 -11.391 -17.734 1 98.5 104 ARG B C 1
ATOM 3847 O O . ARG B 1 104 ? 4.68 -10.539 -18.375 1 98.5 104 ARG B O 1
ATOM 3854 N N . ASP B 1 105 ? 5.016 -12.656 -17.781 1 98.62 105 ASP B N 1
ATOM 3855 C CA . ASP B 1 105 ? 3.875 -13.133 -18.562 1 98.62 105 ASP B CA 1
ATOM 3856 C C . ASP B 1 105 ? 2.57 -12.516 -18.047 1 98.62 105 ASP B C 1
ATOM 3858 O O . ASP B 1 105 ? 1.756 -12.039 -18.844 1 98.62 105 ASP B O 1
ATOM 3862 N N . HIS B 1 106 ? 2.412 -12.531 -16.766 1 98.75 106 HIS B N 1
ATOM 3863 C CA . HIS B 1 106 ? 1.219 -11.914 -16.203 1 98.75 106 HIS B CA 1
ATOM 3864 C C . HIS B 1 106 ? 1.146 -10.43 -16.531 1 98.75 106 HIS B C 1
ATOM 3866 O O . HIS B 1 106 ? 0.109 -9.945 -17 1 98.75 106 HIS B O 1
ATOM 3872 N N . ALA B 1 107 ? 2.238 -9.758 -16.281 1 98.44 107 ALA B N 1
ATOM 3873 C CA . ALA B 1 107 ? 2.279 -8.32 -16.547 1 98.44 107 ALA B CA 1
ATOM 3874 C C . ALA B 1 107 ? 1.982 -8.016 -18 1 98.44 107 ALA B C 1
ATOM 3876 O O . ALA B 1 107 ? 1.265 -7.066 -18.312 1 98.44 107 ALA B O 1
ATOM 3877 N N . THR B 1 108 ? 2.529 -8.805 -18.891 1 98.44 108 THR B N 1
ATOM 3878 C CA . THR B 1 108 ? 2.318 -8.633 -20.328 1 98.44 108 THR B CA 1
ATOM 3879 C C . THR B 1 108 ? 0.855 -8.875 -20.688 1 98.44 108 THR B C 1
ATOM 3881 O O . THR B 1 108 ? 0.252 -8.078 -21.422 1 98.44 108 THR B O 1
ATOM 3884 N N . ASN B 1 109 ? 0.29 -9.969 -20.188 1 98.44 109 ASN B N 1
ATOM 3885 C CA . ASN B 1 109 ? -1.105 -10.281 -20.469 1 98.44 109 ASN B CA 1
ATOM 3886 C C . ASN B 1 109 ? -2.037 -9.164 -20.016 1 98.44 109 ASN B C 1
ATOM 3888 O O . ASN B 1 109 ? -2.896 -8.719 -20.781 1 98.44 109 ASN B O 1
ATOM 3892 N N . VAL B 1 110 ? -1.822 -8.695 -18.812 1 97.5 110 VAL B N 1
ATOM 3893 C CA . VAL B 1 110 ? -2.652 -7.625 -18.266 1 97.5 110 VAL B CA 1
ATOM 3894 C C . VAL B 1 110 ? -2.443 -6.348 -19.078 1 97.5 110 VAL B C 1
ATOM 3896 O O . VAL B 1 110 ? -3.406 -5.652 -19.406 1 97.5 110 VAL B O 1
ATOM 3899 N N . GLY B 1 111 ? -1.218 -6.086 -19.406 1 97.12 111 GLY B N 1
ATOM 3900 C CA . GLY B 1 111 ? -0.917 -4.922 -20.219 1 97.12 111 GLY B CA 1
ATOM 3901 C C . GLY B 1 111 ? -1.6 -4.953 -21.578 1 97.12 111 GLY B C 1
ATOM 3902 O O . GLY B 1 111 ? -2.115 -3.936 -22.047 1 97.12 111 GLY B O 1
ATOM 3903 N N . ILE B 1 112 ? -1.62 -6.066 -22.219 1 97.5 112 ILE B N 1
ATOM 3904 C CA . ILE B 1 112 ? -2.258 -6.223 -23.516 1 97.5 112 ILE B CA 1
ATOM 3905 C C . ILE B 1 112 ? -3.756 -5.953 -23.391 1 97.5 112 ILE B C 1
ATOM 3907 O O . ILE B 1 112 ? -4.336 -5.246 -24.219 1 97.5 112 ILE B O 1
ATOM 3911 N N . MET B 1 113 ? -4.367 -6.406 -22.375 1 95 113 MET B N 1
ATOM 3912 C CA . MET B 1 113 ? -5.809 -6.27 -22.172 1 95 113 MET B CA 1
ATOM 3913 C C . MET B 1 113 ? -6.199 -4.801 -22.031 1 95 113 MET B C 1
ATOM 3915 O O . MET B 1 113 ? -7.254 -4.383 -22.5 1 95 113 MET B O 1
ATOM 3919 N N . PHE B 1 114 ? -5.258 -4.016 -21.453 1 90.88 114 PHE B N 1
ATOM 3920 C CA . PHE B 1 114 ? -5.707 -2.695 -21.031 1 90.88 114 PHE B CA 1
ATOM 3921 C C . PHE B 1 114 ? -4.984 -1.604 -21.828 1 90.88 114 PHE B C 1
ATOM 3923 O O . PHE B 1 114 ? -5.484 -0.482 -21.938 1 90.88 114 PHE B O 1
ATOM 3930 N N . ARG B 1 115 ? -3.828 -1.929 -22.328 1 93.12 115 ARG B N 1
ATOM 3931 C CA . ARG B 1 115 ? -3.029 -0.881 -22.953 1 93.12 115 ARG B CA 1
ATOM 3932 C C . ARG B 1 115 ? -2.594 -1.29 -24.359 1 93.12 115 ARG B C 1
ATOM 3934 O O . ARG B 1 115 ? -2.004 -0.491 -25.078 1 93.12 115 ARG B O 1
ATOM 3941 N N . GLY B 1 116 ? -2.83 -2.484 -24.781 1 94.88 116 GLY B N 1
ATOM 3942 C CA . GLY B 1 116 ? -2.416 -2.979 -26.094 1 94.88 116 GLY B CA 1
ATOM 3943 C C . GLY B 1 116 ? -1.037 -3.611 -26.078 1 94.88 116 GLY B C 1
ATOM 3944 O O . GLY B 1 116 ? -0.238 -3.354 -25.172 1 94.88 116 GLY B O 1
ATOM 3945 N N . LYS B 1 117 ? -0.743 -4.348 -27.047 1 94.62 117 LYS B N 1
ATOM 3946 C CA . LYS B 1 117 ? 0.46 -5.172 -27.141 1 94.62 117 LYS B CA 1
ATOM 3947 C C . LYS B 1 117 ? 1.717 -4.305 -27.172 1 94.62 117 LYS B C 1
ATOM 3949 O O . LYS B 1 117 ? 2.732 -4.652 -26.562 1 94.62 117 LYS B O 1
ATOM 3954 N N . GLU B 1 118 ? 1.629 -3.184 -27.812 1 94 118 GLU B N 1
ATOM 3955 C CA . GLU B 1 118 ? 2.789 -2.32 -28.016 1 94 118 GLU B CA 1
ATOM 3956 C C . GLU B 1 118 ? 3.203 -1.638 -26.719 1 94 118 GLU B C 1
ATOM 3958 O O . GLU B 1 118 ? 4.355 -1.232 -26.562 1 94 118 GLU B O 1
ATOM 3963 N N . ASN B 1 119 ? 2.311 -1.565 -25.781 1 93.5 119 ASN B N 1
ATOM 3964 C CA . ASN B 1 119 ? 2.561 -0.88 -24.516 1 93.5 119 ASN B CA 1
ATOM 3965 C C . ASN B 1 119 ? 2.225 -1.769 -23.328 1 93.5 119 ASN B C 1
ATOM 3967 O O . ASN B 1 119 ? 1.684 -1.294 -22.328 1 93.5 119 ASN B O 1
ATOM 3971 N N . ALA B 1 120 ? 2.555 -3.006 -23.484 1 95.81 120 ALA B N 1
ATOM 3972 C CA . ALA B 1 120 ? 2.098 -3.973 -22.484 1 95.81 120 ALA B CA 1
ATOM 3973 C C . ALA B 1 120 ? 2.799 -3.756 -21.156 1 95.81 120 ALA B C 1
ATOM 3975 O O . ALA B 1 120 ? 2.152 -3.746 -20.094 1 95.81 120 ALA B O 1
ATOM 3976 N N . LEU B 1 121 ? 4.086 -3.539 -21.172 1 97 121 LEU B N 1
ATOM 3977 C CA . LEU B 1 121 ? 4.832 -3.354 -19.938 1 97 121 LEU B CA 1
ATOM 3978 C C . LEU B 1 121 ? 5.109 -1.874 -19.688 1 97 121 LEU B C 1
ATOM 3980 O O . LEU B 1 121 ? 5.465 -1.138 -20.609 1 97 121 LEU B O 1
ATOM 3984 N N . MET B 1 122 ? 4.906 -1.469 -18.453 1 95.81 122 MET B N 1
ATOM 3985 C CA . MET B 1 122 ? 5.309 -0.116 -18.078 1 95.81 122 MET B CA 1
ATOM 3986 C C . MET B 1 122 ? 6.82 0.052 -18.172 1 95.81 122 MET B C 1
ATOM 3988 O O . MET B 1 122 ? 7.566 -0.913 -18.016 1 95.81 122 MET B O 1
ATOM 3992 N N . PRO B 1 123 ? 7.266 1.25 -18.359 1 94.75 123 PRO B N 1
ATOM 3993 C CA . PRO B 1 123 ? 8.695 1.493 -18.594 1 94.75 123 PRO B CA 1
ATOM 3994 C C . PRO B 1 123 ? 9.57 1.008 -17.438 1 94.75 123 PRO B C 1
ATOM 3996 O O . PRO B 1 123 ? 10.727 0.63 -17.656 1 94.75 123 PRO B O 1
ATOM 3999 N N . ASN B 1 124 ? 9.039 0.992 -16.297 1 97.75 124 ASN B N 1
ATOM 4000 C CA . ASN B 1 124 ? 9.844 0.648 -15.125 1 97.75 124 ASN B CA 1
ATOM 4001 C C . ASN B 1 124 ? 9.859 -0.858 -14.883 1 97.75 124 ASN B C 1
ATOM 4003 O O . ASN B 1 124 ? 10.719 -1.362 -14.156 1 97.75 124 ASN B O 1
ATOM 4007 N N . TRP B 1 125 ? 9.016 -1.585 -15.484 1 98.19 125 TRP B N 1
ATOM 4008 C CA . TRP B 1 125 ? 8.742 -2.953 -15.055 1 98.19 125 TRP B CA 1
ATOM 4009 C C . TRP B 1 125 ? 9.969 -3.84 -15.25 1 98.19 125 TRP B C 1
ATOM 4011 O O . TRP B 1 125 ? 10.258 -4.707 -14.422 1 98.19 125 TRP B O 1
ATOM 4021 N N . LEU B 1 126 ? 10.734 -3.637 -16.281 1 98.19 126 LEU B N 1
ATOM 4022 C CA . LEU B 1 126 ? 11.906 -4.465 -16.547 1 98.19 126 LEU B CA 1
ATOM 4023 C C . LEU B 1 126 ? 13.133 -3.928 -15.805 1 98.19 126 LEU B C 1
ATOM 4025 O O . LEU B 1 126 ? 14.211 -4.516 -15.883 1 98.19 126 LEU B O 1
ATOM 4029 N N . ARG B 1 127 ? 12.961 -2.816 -15.07 1 98.5 127 ARG B N 1
ATOM 4030 C CA . ARG B 1 127 ? 14.094 -2.145 -14.438 1 98.5 127 ARG B CA 1
ATOM 4031 C C . ARG B 1 127 ? 14.133 -2.424 -12.945 1 98.5 127 ARG B C 1
ATOM 4033 O O . ARG B 1 127 ? 15.195 -2.369 -12.32 1 98.5 127 ARG B O 1
ATOM 4040 N N . LEU B 1 128 ? 13.008 -2.689 -12.367 1 98.75 128 LEU B N 1
ATOM 4041 C CA . LEU B 1 128 ? 12.906 -2.945 -10.93 1 98.75 128 LEU B CA 1
ATOM 4042 C C . LEU B 1 128 ? 11.68 -3.801 -10.617 1 98.75 128 LEU B C 1
ATOM 4044 O O . LEU B 1 128 ? 10.703 -3.791 -11.367 1 98.75 128 LEU B O 1
ATOM 4048 N N . PRO B 1 129 ? 11.727 -4.617 -9.523 1 98.62 129 PRO B N 1
ATOM 4049 C CA . PRO B 1 129 ? 10.516 -5.312 -9.086 1 98.62 129 PRO B CA 1
ATOM 4050 C C . PRO B 1 129 ? 9.453 -4.359 -8.539 1 98.62 129 PRO B C 1
ATOM 4052 O O . PRO B 1 129 ? 9.555 -3.9 -7.398 1 98.62 129 PRO B O 1
ATOM 4055 N N . VAL B 1 130 ? 8.438 -4.176 -9.305 1 98.56 130 VAL B N 1
ATOM 4056 C CA . VAL B 1 130 ? 7.344 -3.303 -8.898 1 98.56 130 VAL B CA 1
ATOM 4057 C C . VAL B 1 130 ? 6.578 -3.943 -7.746 1 98.56 130 VAL B C 1
ATOM 4059 O O . VAL B 1 130 ? 6.273 -5.137 -7.781 1 98.56 130 VAL B O 1
ATOM 4062 N N . GLY B 1 131 ? 6.363 -3.203 -6.699 1 98.31 131 GLY B N 1
ATOM 4063 C CA . GLY B 1 131 ? 5.645 -3.738 -5.551 1 98.31 131 GLY B CA 1
ATOM 4064 C C . GLY B 1 131 ? 4.832 -2.691 -4.816 1 98.31 131 GLY B C 1
ATOM 4065 O O . GLY B 1 131 ? 4.918 -1.5 -5.121 1 98.31 131 GLY B O 1
ATOM 4066 N N . TYR B 1 132 ? 3.975 -3.123 -3.914 1 98.56 132 TYR B N 1
ATOM 4067 C CA . TYR B 1 132 ? 3.186 -2.27 -3.031 1 98.56 132 TYR B CA 1
ATOM 4068 C C . TYR B 1 132 ? 2.947 -2.949 -1.688 1 98.56 132 TYR B C 1
ATOM 4070 O O . TYR B 1 132 ? 3.1 -4.168 -1.564 1 98.56 132 TYR B O 1
ATOM 4078 N N . HIS B 1 133 ? 2.656 -2.145 -0.724 1 98.62 133 HIS B N 1
ATOM 4079 C CA . HIS B 1 133 ? 2.305 -2.689 0.583 1 98.62 133 HIS B CA 1
ATOM 4080 C C . HIS B 1 133 ? 0.846 -3.129 0.623 1 98.62 133 HIS B C 1
ATOM 4082 O O . HIS B 1 133 ? -0.034 -2.424 0.124 1 98.62 133 HIS B O 1
ATOM 4088 N N . GLY B 1 134 ? 0.629 -4.324 1.164 1 98.25 134 GLY B N 1
ATOM 4089 C CA . GLY B 1 134 ? -0.711 -4.852 1.362 1 98.25 134 GLY B CA 1
ATOM 4090 C C . GLY B 1 134 ? -1.157 -4.816 2.812 1 98.25 134 GLY B C 1
ATOM 4091 O O . GLY B 1 134 ? -0.593 -4.082 3.623 1 98.25 134 GLY B O 1
ATOM 4092 N N . ARG B 1 135 ? -2.246 -5.52 3.084 1 98.44 135 ARG B N 1
ATOM 4093 C CA . ARG B 1 135 ? -2.869 -5.523 4.406 1 98.44 135 ARG B CA 1
ATOM 4094 C C . ARG B 1 135 ? -2.594 -6.832 5.137 1 98.44 135 ARG B C 1
ATOM 4096 O O . ARG B 1 135 ? -3.113 -7.883 4.754 1 98.44 135 ARG B O 1
ATOM 4103 N N . ALA B 1 136 ? -1.907 -6.719 6.266 1 97.62 136 ALA B N 1
ATOM 4104 C CA . ALA B 1 136 ? -1.523 -7.922 6.996 1 97.62 136 ALA B CA 1
ATOM 4105 C C . ALA B 1 136 ? -2.703 -8.484 7.785 1 97.62 136 ALA B C 1
ATOM 4107 O O . ALA B 1 136 ? -2.846 -9.703 7.918 1 97.62 136 ALA B O 1
ATOM 4108 N N . SER B 1 137 ? -3.576 -7.664 8.258 1 96.88 137 SER B N 1
ATOM 4109 C CA . SER B 1 137 ? -4.637 -8.086 9.164 1 96.88 137 SER B CA 1
ATOM 4110 C C . SER B 1 137 ? -5.633 -9.008 8.461 1 96.88 137 SER B C 1
ATOM 4112 O O . SER B 1 137 ? -6.383 -9.734 9.117 1 96.88 137 SER B O 1
ATOM 4114 N N . SER B 1 138 ? -5.629 -8.961 7.137 1 98.25 138 SER B N 1
ATOM 4115 C CA . SER B 1 138 ? -6.633 -9.727 6.406 1 98.25 138 SER B CA 1
ATOM 4116 C C . SER B 1 138 ? -6.027 -10.984 5.785 1 98.25 138 SER B C 1
ATOM 4118 O O . SER B 1 138 ? -6.648 -11.625 4.938 1 98.25 138 SER B O 1
ATOM 4120 N N . VAL B 1 139 ? -4.812 -11.273 6.137 1 98.19 139 VAL B N 1
ATOM 4121 C CA . VAL B 1 139 ? -4.23 -12.547 5.73 1 98.19 139 VAL B CA 1
ATOM 4122 C C . VAL B 1 139 ? -4.766 -13.672 6.613 1 98.19 139 VAL B C 1
ATOM 4124 O O . VAL B 1 139 ? -4.695 -13.594 7.844 1 98.19 139 VAL B O 1
ATOM 4127 N N . VAL B 1 140 ? -5.312 -14.688 5.98 1 97.38 140 VAL B N 1
ATOM 4128 C CA . VAL B 1 140 ? -5.914 -15.797 6.723 1 97.38 140 VAL B CA 1
ATOM 4129 C C . VAL B 1 140 ? -5.316 -17.125 6.25 1 97.38 140 VAL B C 1
ATOM 4131 O O . VAL B 1 140 ? -4.691 -17.188 5.191 1 97.38 140 VAL B O 1
ATOM 4134 N N . VAL B 1 141 ? -5.492 -18.094 7.062 1 96.88 141 VAL B N 1
ATOM 4135 C CA . VAL B 1 141 ? -4.949 -19.406 6.75 1 96.88 141 VAL B CA 1
ATOM 4136 C C . VAL B 1 141 ? -5.965 -20.203 5.938 1 96.88 141 VAL B C 1
ATOM 4138 O O . VAL B 1 141 ? -7.172 -19.953 6.027 1 96.88 141 VAL B O 1
ATOM 4141 N N . SER B 1 142 ? -5.484 -21.125 5.211 1 97.94 142 SER B N 1
ATOM 4142 C CA . SER B 1 142 ? -6.285 -22.031 4.398 1 97.94 142 SER B CA 1
ATOM 4143 C C . SER B 1 142 ? -7.5 -22.531 5.168 1 97.94 142 SER B C 1
ATOM 4145 O O . SER B 1 142 ? -7.395 -22.875 6.352 1 97.94 142 SER B O 1
ATOM 4147 N N . GLY B 1 143 ? -8.602 -22.625 4.453 1 97.62 143 GLY B N 1
ATOM 4148 C CA . GLY B 1 143 ? -9.828 -23.109 5.066 1 97.62 143 GLY B CA 1
ATOM 4149 C C . GLY B 1 143 ? -10.727 -21.984 5.555 1 97.62 143 GLY B C 1
ATOM 4150 O O . GLY B 1 143 ? -11.914 -22.203 5.824 1 97.62 143 GLY B O 1
ATOM 4151 N N . THR B 1 144 ? -10.195 -20.766 5.68 1 97.62 144 THR B N 1
ATOM 4152 C CA . THR B 1 144 ? -10.992 -19.609 6.102 1 97.62 144 THR B CA 1
ATOM 4153 C C . THR B 1 144 ? -11.828 -19.078 4.941 1 97.62 144 THR B C 1
ATOM 4155 O O . THR B 1 144 ? -11.281 -18.75 3.885 1 97.62 144 THR B O 1
ATOM 4158 N N . PRO B 1 145 ? -13.125 -18.984 5.109 1 98.44 145 PRO B N 1
ATOM 4159 C CA . PRO B 1 145 ? -13.945 -18.422 4.031 1 98.44 145 PRO B CA 1
ATOM 4160 C C . PRO B 1 145 ? -13.656 -16.938 3.783 1 98.44 145 PRO B C 1
ATOM 4162 O O . PRO B 1 145 ? -13.18 -16.25 4.684 1 98.44 145 PRO B O 1
ATOM 4165 N N . ILE B 1 146 ? -13.906 -16.5 2.576 1 98.69 146 ILE B N 1
ATOM 4166 C CA . ILE B 1 146 ? -13.734 -15.109 2.164 1 98.69 146 ILE B CA 1
ATOM 4167 C C . ILE B 1 146 ? -15.094 -14.508 1.812 1 98.69 146 ILE B C 1
ATOM 4169 O O . ILE B 1 146 ? -15.797 -15.008 0.933 1 98.69 146 ILE B O 1
ATOM 4173 N N . ARG B 1 147 ? -15.438 -13.477 2.459 1 98.88 147 ARG B N 1
ATOM 4174 C CA . ARG B 1 147 ? -16.672 -12.773 2.146 1 98.88 147 ARG B CA 1
ATOM 4175 C C . ARG B 1 147 ? -16.5 -11.883 0.921 1 98.88 147 ARG B C 1
ATOM 4177 O O . ARG B 1 147 ? -15.555 -11.102 0.843 1 98.88 147 ARG B O 1
ATOM 4184 N N . ARG B 1 148 ? -17.438 -12.062 -0.048 1 98.94 148 ARG B N 1
ATOM 4185 C CA . ARG B 1 148 ? -17.438 -11.188 -1.215 1 98.94 148 ARG B CA 1
ATOM 4186 C C . ARG B 1 148 ? -17.453 -9.719 -0.799 1 98.94 148 ARG B C 1
ATOM 4188 O O . ARG B 1 148 ? -18.328 -9.289 -0.05 1 98.94 148 ARG B O 1
ATOM 4195 N N . PRO B 1 149 ? -16.484 -8.914 -1.267 1 98.88 149 PRO B N 1
ATOM 4196 C CA . PRO B 1 149 ? -16.438 -7.508 -0.867 1 98.88 149 PRO B CA 1
ATOM 4197 C C . PRO B 1 149 ? -17.453 -6.645 -1.601 1 98.88 149 PRO B C 1
ATOM 4199 O O . PRO B 1 149 ? -17.844 -6.957 -2.732 1 98.88 149 PRO B O 1
ATOM 4202 N N . SER B 1 150 ? -17.859 -5.605 -0.914 1 98.88 150 SER B N 1
ATOM 4203 C CA . SER B 1 150 ? -18.609 -4.512 -1.537 1 98.88 150 SER B CA 1
ATOM 4204 C C . SER B 1 150 ? -17.734 -3.26 -1.655 1 98.88 150 SER B C 1
ATOM 4206 O O . SER B 1 150 ? -16.797 -3.072 -0.881 1 98.88 150 SER B O 1
ATOM 4208 N N . GLY B 1 151 ? -18 -2.479 -2.656 1 98.75 151 GLY B N 1
ATOM 4209 C CA . GLY B 1 151 ? -17.266 -1.234 -2.859 1 98.75 151 GLY B CA 1
ATOM 4210 C C . GLY B 1 151 ? -17.828 -0.4 -4 1 98.75 151 GLY B C 1
ATOM 4211 O O . GLY B 1 151 ? -18.875 -0.719 -4.555 1 98.75 151 GLY B O 1
ATOM 4212 N N . GLN B 1 152 ? -17.172 0.712 -4.234 1 98.75 152 GLN B N 1
ATOM 4213 C CA . GLN B 1 152 ? -17.516 1.547 -5.379 1 98.75 152 GLN B CA 1
ATOM 4214 C C . GLN B 1 152 ? -16.953 0.974 -6.676 1 98.75 152 GLN B C 1
ATOM 4216 O O . GLN B 1 152 ? -15.82 0.501 -6.707 1 98.75 152 GLN B O 1
ATOM 4221 N N . MET B 1 153 ? -17.781 1.021 -7.66 1 98.62 153 MET B N 1
ATOM 4222 C CA . MET B 1 153 ? -17.422 0.627 -9.016 1 98.62 153 MET B CA 1
ATOM 4223 C C . MET B 1 153 ? -17.953 1.635 -10.031 1 98.62 153 MET B C 1
ATOM 4225 O O . MET B 1 153 ? -18.859 2.41 -9.734 1 98.62 153 MET B O 1
ATOM 4229 N N . ARG B 1 154 ? -17.312 1.601 -11.203 1 98 154 ARG B N 1
ATOM 4230 C CA . ARG B 1 154 ? -17.797 2.439 -12.297 1 98 154 ARG B CA 1
ATOM 4231 C C . ARG B 1 154 ? -17.766 1.687 -13.617 1 98 154 ARG B C 1
ATOM 4233 O O . ARG B 1 154 ? -16.953 1.98 -14.492 1 98 154 ARG B O 1
ATOM 4240 N N . PRO B 1 155 ? -18.719 0.822 -13.844 1 96.06 155 PRO B N 1
ATOM 4241 C CA . PRO B 1 155 ? -18.75 0.018 -15.07 1 96.06 155 PRO B CA 1
A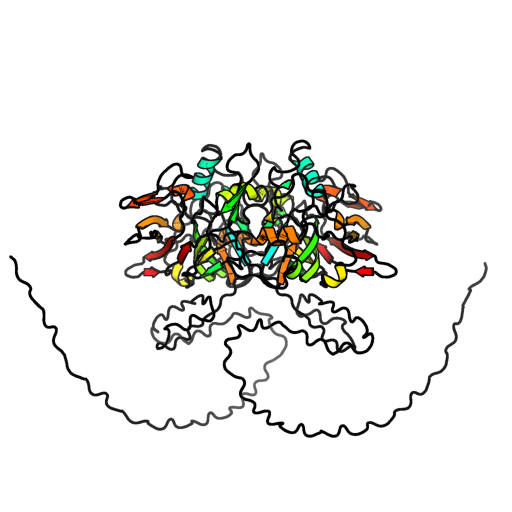TOM 4242 C C . PRO B 1 155 ? -19.047 0.852 -16.312 1 96.06 155 PRO B C 1
ATOM 4244 O O . PRO B 1 155 ? -18.594 0.499 -17.406 1 96.06 155 PRO B O 1
ATOM 4247 N N . ASP B 1 156 ? -19.828 1.947 -16.156 1 96.56 156 ASP B N 1
ATOM 4248 C CA . ASP B 1 156 ? -20.125 2.904 -17.219 1 96.56 156 ASP B CA 1
ATOM 4249 C C . ASP B 1 156 ? -19.453 4.246 -16.953 1 96.56 156 ASP B C 1
ATOM 4251 O O . ASP B 1 156 ? -19.859 4.992 -16.062 1 96.56 156 ASP B O 1
ATOM 4255 N N . GLN B 1 157 ? -18.453 4.562 -17.719 1 93.44 157 GLN B N 1
ATOM 4256 C CA . GLN B 1 157 ? -17.625 5.738 -17.484 1 93.44 157 GLN B CA 1
ATOM 4257 C C . GLN B 1 157 ? -18.422 7.023 -17.672 1 93.44 157 GLN B C 1
ATOM 4259 O O . GLN B 1 157 ? -17.984 8.102 -17.25 1 93.44 157 GLN B O 1
ATOM 4264 N N . THR B 1 158 ? -19.531 6.934 -18.312 1 96 158 THR B N 1
ATOM 4265 C CA . THR B 1 158 ? -20.359 8.109 -18.562 1 96 158 THR B CA 1
ATOM 4266 C C . THR B 1 158 ? -21.328 8.344 -17.422 1 96 158 THR B C 1
ATOM 4268 O O . THR B 1 158 ? -22.047 9.352 -17.406 1 96 158 THR B O 1
ATOM 4271 N N . LYS B 1 159 ? -21.359 7.438 -16.469 1 97.25 159 LYS B N 1
ATOM 4272 C CA . LYS B 1 159 ? -22.281 7.52 -15.336 1 97.25 159 LYS B CA 1
ATOM 4273 C C . LYS B 1 159 ? -21.516 7.598 -14.016 1 97.25 159 LYS B C 1
ATOM 4275 O O . LYS B 1 159 ? -20.328 7.266 -13.961 1 97.25 159 LYS B O 1
ATOM 4280 N N . PRO B 1 160 ? -22.172 8.102 -12.953 1 97.19 160 PRO B N 1
ATOM 4281 C CA . PRO B 1 160 ? -21.547 8.086 -11.633 1 97.19 160 PRO B CA 1
ATOM 4282 C C . PRO B 1 160 ? -21.25 6.676 -11.141 1 97.19 160 PRO B C 1
ATOM 4284 O O . PRO B 1 160 ? -21.828 5.711 -11.625 1 97.19 160 PRO B O 1
ATOM 4287 N N . PRO B 1 161 ? -20.297 6.625 -10.219 1 98.31 161 PRO B N 1
ATOM 4288 C CA . PRO B 1 161 ? -20.016 5.305 -9.656 1 98.31 161 PRO B CA 1
ATOM 4289 C C . PRO B 1 161 ? -21.203 4.715 -8.898 1 98.31 161 PRO B C 1
ATOM 4291 O O . PRO B 1 161 ? -22.078 5.453 -8.453 1 98.31 161 PRO B O 1
ATOM 4294 N N . VAL B 1 162 ? -21.188 3.416 -8.836 1 98.19 162 VAL B N 1
ATOM 4295 C CA . VAL B 1 162 ? -22.203 2.688 -8.078 1 98.19 162 VAL B CA 1
ATOM 4296 C C . VAL B 1 162 ? -21.547 1.905 -6.945 1 98.19 162 VAL B C 1
ATOM 4298 O O . VAL B 1 162 ? -20.328 1.706 -6.945 1 98.19 162 VAL B O 1
ATOM 4301 N N . PHE B 1 163 ? -22.406 1.567 -5.969 1 98.5 163 PHE B N 1
ATOM 4302 C CA . PHE B 1 163 ? -21.938 0.808 -4.816 1 98.5 163 PHE B CA 1
ATOM 4303 C C . PHE B 1 163 ? -22.609 -0.557 -4.758 1 98.5 163 PHE B C 1
ATOM 4305 O O . PHE B 1 163 ? -23.812 -0.676 -5.027 1 98.5 163 PHE B O 1
ATOM 4312 N N . GLY B 1 164 ? -21.812 -1.602 -4.457 1 98.56 164 GLY B N 1
ATOM 4313 C CA . GLY B 1 164 ? -22.391 -2.924 -4.27 1 98.56 164 GLY B CA 1
ATOM 4314 C C . GLY B 1 164 ? -21.344 -4.027 -4.246 1 98.56 164 GLY B C 1
ATOM 4315 O O . GLY B 1 164 ? -20.156 -3.756 -4.195 1 98.56 164 GLY B O 1
ATOM 4316 N N . PRO B 1 165 ? -21.859 -5.273 -4.195 1 98.81 165 PRO B N 1
ATOM 4317 C CA . PRO B 1 165 ? -20.938 -6.41 -4.219 1 98.81 165 PRO B CA 1
ATOM 4318 C C . PRO B 1 165 ? -20.109 -6.469 -5.504 1 98.81 165 PRO B C 1
ATOM 4320 O O . PRO B 1 165 ? -20.625 -6.156 -6.582 1 98.81 165 PRO B O 1
ATOM 4323 N N . SER B 1 166 ? -18.906 -6.844 -5.355 1 98.88 166 SER B N 1
ATOM 4324 C CA . SER B 1 166 ? -18.031 -7.008 -6.512 1 98.88 166 SER B CA 1
ATOM 4325 C C . SER B 1 166 ? -18.609 -8.016 -7.504 1 98.88 166 SER B C 1
ATOM 4327 O O . SER B 1 166 ? -19.109 -9.062 -7.105 1 98.88 166 SER B O 1
ATOM 4329 N N . LYS B 1 167 ? -18.453 -7.703 -8.766 1 98.38 167 LYS B N 1
ATOM 4330 C CA . LYS B 1 167 ? -18.938 -8.586 -9.828 1 98.38 167 LYS B CA 1
ATOM 4331 C C . LYS B 1 167 ? -17.766 -9.32 -10.492 1 98.38 167 LYS B C 1
ATOM 4333 O O . LYS B 1 167 ? -17.984 -10.297 -11.211 1 98.38 167 LYS B O 1
ATOM 4338 N N . LYS B 1 168 ? -16.609 -8.852 -10.273 1 98.69 168 LYS B N 1
ATOM 4339 C CA . LYS B 1 168 ? -15.422 -9.438 -10.898 1 98.69 168 LYS B CA 1
ATOM 4340 C C . LYS B 1 168 ? -14.422 -9.914 -9.844 1 98.69 168 LYS B C 1
ATOM 4342 O O . LYS B 1 168 ? -13.266 -9.5 -9.844 1 98.69 168 LYS B O 1
ATOM 4347 N N . LEU B 1 169 ? -14.922 -10.82 -8.984 1 98.94 169 LEU B N 1
ATOM 4348 C CA . LEU B 1 169 ? -14.062 -11.422 -7.969 1 98.94 169 LEU B CA 1
ATOM 4349 C C . LEU B 1 169 ? -13.141 -12.469 -8.586 1 98.94 169 LEU B C 1
ATOM 4351 O O . LEU B 1 169 ? -13.602 -13.383 -9.273 1 98.94 169 LEU B O 1
ATOM 4355 N N . ASP B 1 170 ? -11.844 -12.328 -8.305 1 98.94 170 ASP B N 1
ATOM 4356 C CA . ASP B 1 170 ? -10.781 -13.055 -9.008 1 98.94 170 ASP B CA 1
ATOM 4357 C C . ASP B 1 170 ? -9.859 -13.773 -8.023 1 98.94 170 ASP B C 1
ATOM 4359 O O . ASP B 1 170 ? -9.883 -13.484 -6.824 1 98.94 170 ASP B O 1
ATOM 4363 N N . ILE B 1 171 ? -9.133 -14.758 -8.547 1 98.94 171 ILE B N 1
ATOM 4364 C CA . ILE B 1 171 ? -8.047 -15.406 -7.82 1 98.94 171 ILE B CA 1
ATOM 4365 C C . ILE B 1 171 ? -6.703 -14.906 -8.352 1 98.94 171 ILE B C 1
ATOM 4367 O O . ILE B 1 171 ? -6.613 -14.453 -9.492 1 98.94 171 ILE B O 1
ATOM 4371 N N . GLU B 1 172 ? -5.766 -14.953 -7.516 1 98.88 172 GLU B N 1
ATOM 4372 C CA . GLU B 1 172 ? -4.379 -14.805 -7.949 1 98.88 172 GLU B CA 1
ATOM 4373 C C . GLU B 1 172 ? -3.51 -15.938 -7.426 1 98.88 172 GLU B C 1
ATOM 4375 O O . GLU B 1 172 ? -3.338 -16.094 -6.211 1 98.88 172 GLU B O 1
ATOM 4380 N N . LEU B 1 173 ? -3.025 -16.766 -8.336 1 98.94 173 LEU B N 1
ATOM 4381 C CA . LEU B 1 173 ? -2.021 -17.766 -7.992 1 98.94 173 LEU B CA 1
ATOM 4382 C C . LEU B 1 173 ? -0.691 -17.109 -7.648 1 98.94 173 LEU B C 1
ATOM 4384 O O . LEU B 1 173 ? -0.032 -16.531 -8.516 1 98.94 173 LEU B O 1
ATOM 4388 N N . GLU B 1 174 ? -0.374 -17.188 -6.375 1 98.94 174 GLU B N 1
ATOM 4389 C CA . GLU B 1 174 ? 0.893 -16.609 -5.922 1 98.94 174 GLU B CA 1
ATOM 4390 C C . GLU B 1 174 ? 1.614 -17.562 -4.969 1 98.94 174 GLU B C 1
ATOM 4392 O O . GLU B 1 174 ? 1.054 -18.578 -4.555 1 98.94 174 GLU B O 1
ATOM 4397 N N . MET B 1 175 ? 2.83 -17.312 -4.762 1 98.94 175 MET B N 1
ATOM 4398 C CA . MET B 1 175 ? 3.592 -17.766 -3.6 1 98.94 175 MET B CA 1
ATOM 4399 C C . MET B 1 175 ? 4.172 -16.578 -2.838 1 98.94 175 MET B C 1
ATOM 4401 O O . MET B 1 175 ? 4.188 -15.453 -3.346 1 98.94 175 MET B O 1
ATOM 4405 N N . ALA B 1 176 ? 4.477 -16.844 -1.59 1 98.88 176 ALA B N 1
ATOM 4406 C CA . ALA B 1 176 ? 5.09 -15.812 -0.751 1 98.88 176 ALA B CA 1
ATOM 4407 C C . ALA B 1 176 ? 6.188 -16.406 0.127 1 98.88 176 ALA B C 1
ATOM 4409 O O . ALA B 1 176 ? 6.242 -17.609 0.335 1 98.88 176 ALA B O 1
ATOM 4410 N N . PHE B 1 177 ? 7.098 -15.562 0.54 1 98.69 177 PHE B N 1
ATOM 4411 C CA . PHE B 1 177 ? 8.094 -16 1.514 1 98.69 177 PHE B CA 1
ATOM 4412 C C . PHE B 1 177 ? 8.023 -15.156 2.777 1 98.69 177 PHE B C 1
ATOM 4414 O O . PHE B 1 177 ? 7.637 -13.984 2.725 1 98.69 177 PHE B O 1
ATOM 4421 N N . PHE B 1 178 ? 8.391 -15.758 3.854 1 98.06 178 PHE B N 1
ATOM 4422 C CA . PHE B 1 178 ? 8.531 -15.07 5.129 1 98.06 178 PHE B CA 1
ATOM 4423 C C . PHE B 1 178 ? 9.977 -14.617 5.34 1 98.06 178 PHE B C 1
ATOM 4425 O O . PHE B 1 178 ? 10.914 -15.352 5.02 1 98.06 178 PHE B O 1
ATOM 4432 N N . VAL B 1 179 ? 9.992 -13.43 5.902 1 98.31 179 VAL B N 1
ATOM 4433 C CA . VAL B 1 179 ? 11.305 -12.938 6.324 1 98.31 179 VAL B CA 1
ATOM 4434 C C . VAL B 1 179 ? 11.719 -13.625 7.621 1 98.31 179 VAL B C 1
ATOM 4436 O O . VAL B 1 179 ? 10.938 -13.711 8.57 1 98.31 179 VAL B O 1
ATOM 4439 N N . GLY B 1 180 ? 12.938 -14.141 7.645 1 96.25 180 GLY B N 1
ATOM 4440 C CA . GLY B 1 180 ? 13.547 -14.617 8.875 1 96.25 180 GLY B CA 1
ATOM 4441 C C . GLY B 1 180 ? 14.195 -13.516 9.688 1 96.25 180 GLY B C 1
ATOM 4442 O O . GLY B 1 180 ? 13.516 -12.797 10.422 1 96.25 180 GLY B O 1
ATOM 4443 N N . GLY B 1 181 ? 15.461 -13.273 9.383 1 94.75 181 GLY B N 1
ATOM 4444 C CA . GLY B 1 181 ? 16.141 -12.164 10.016 1 94.75 181 GLY B CA 1
ATOM 4445 C C . GLY B 1 181 ? 15.859 -10.828 9.359 1 94.75 181 GLY B C 1
ATOM 4446 O O . GLY B 1 181 ? 15.891 -10.711 8.133 1 94.75 181 GLY B O 1
ATOM 4447 N N . GLY B 1 182 ? 15.562 -9.844 10.18 1 97.44 182 GLY B N 1
ATOM 4448 C CA . GLY B 1 182 ? 15.297 -8.508 9.664 1 97.44 182 GLY B CA 1
ATOM 4449 C C . GLY B 1 182 ? 16.562 -7.676 9.492 1 97.44 182 GLY B C 1
ATOM 4450 O O . GLY B 1 182 ? 17.656 -8.219 9.367 1 97.44 182 GLY B O 1
ATOM 4451 N N . ASN B 1 183 ? 16.422 -6.418 9.219 1 98.69 183 ASN B N 1
ATOM 4452 C CA . ASN B 1 183 ? 17.469 -5.406 9.164 1 98.69 183 ASN B CA 1
ATOM 4453 C C . ASN B 1 183 ? 17.078 -4.152 9.938 1 98.69 183 ASN B C 1
ATOM 4455 O O . ASN B 1 183 ? 15.891 -3.896 10.164 1 98.69 183 ASN B O 1
ATOM 4459 N N . PRO B 1 184 ? 18.125 -3.393 10.422 1 97.88 184 PRO B N 1
ATOM 4460 C CA . PRO B 1 184 ? 17.797 -2.133 11.094 1 97.88 184 PRO B CA 1
ATOM 4461 C C . PRO B 1 184 ? 17.25 -1.08 10.141 1 97.88 184 PRO B C 1
ATOM 4463 O O . PRO B 1 184 ? 17.625 -1.045 8.969 1 97.88 184 PRO B O 1
ATOM 4466 N N . LEU B 1 185 ? 16.359 -0.263 10.68 1 98.12 185 LEU B N 1
ATOM 4467 C CA . LEU B 1 185 ? 15.883 0.87 9.891 1 98.12 185 LEU B CA 1
ATOM 4468 C C . LEU B 1 185 ? 17.047 1.723 9.406 1 98.12 185 LEU B C 1
ATOM 4470 O O . LEU B 1 185 ? 17.953 2.057 10.18 1 98.12 185 LEU B O 1
ATOM 4474 N N . GLY B 1 186 ? 17.031 2.02 8.109 1 98.25 186 GLY B N 1
ATOM 4475 C CA . GLY B 1 186 ? 18.078 2.846 7.531 1 98.25 186 GLY B CA 1
ATOM 4476 C C . GLY B 1 186 ? 19.188 2.037 6.883 1 98.25 186 GLY B C 1
ATOM 4477 O O . GLY B 1 186 ? 20.047 2.594 6.199 1 98.25 186 GLY B O 1
ATOM 4478 N N . GLU B 1 187 ? 19.141 0.719 7.035 1 98.31 187 GLU B N 1
ATOM 4479 C CA . GLU B 1 187 ? 20.188 -0.129 6.492 1 98.31 187 GLU B CA 1
ATOM 4480 C C . GLU B 1 187 ? 19.625 -1.175 5.539 1 98.31 187 GLU B C 1
ATOM 4482 O O . GLU B 1 187 ? 18.922 -2.094 5.965 1 98.31 187 GLU B O 1
ATOM 4487 N N . PRO B 1 188 ? 20.047 -1.166 4.316 1 98.56 188 PRO B N 1
ATOM 4488 C CA . PRO B 1 188 ? 19.5 -2.107 3.338 1 98.56 188 PRO B CA 1
ATOM 4489 C C . PRO B 1 188 ? 20.078 -3.51 3.475 1 98.56 188 PRO B C 1
ATOM 4491 O O . PRO B 1 188 ? 21.094 -3.699 4.16 1 98.56 188 PRO B O 1
ATOM 4494 N N . ILE B 1 189 ? 19.406 -4.48 2.908 1 98.81 189 ILE B N 1
ATOM 4495 C CA . ILE B 1 189 ? 19.922 -5.832 2.729 1 98.81 189 ILE B CA 1
ATOM 4496 C C . ILE B 1 189 ? 20.531 -5.973 1.335 1 98.81 189 ILE B C 1
ATOM 4498 O O . ILE B 1 189 ? 19.812 -5.965 0.332 1 98.81 189 ILE B O 1
ATOM 4502 N N . PRO B 1 190 ? 21.844 -6.082 1.25 1 98.69 190 PRO B N 1
ATOM 4503 C CA . PRO B 1 190 ? 22.438 -6.254 -0.076 1 98.69 190 PRO B CA 1
ATOM 4504 C C . PRO B 1 190 ? 22.062 -7.578 -0.729 1 98.69 190 PRO B C 1
ATOM 4506 O O . PRO B 1 190 ? 21.812 -8.57 -0.031 1 98.69 190 PRO B O 1
ATOM 4509 N N . ILE B 1 191 ? 22.078 -7.617 -2.031 1 98.69 191 ILE B N 1
ATOM 4510 C CA . ILE B 1 191 ? 21.578 -8.766 -2.787 1 98.69 191 ILE B CA 1
ATOM 4511 C C . ILE B 1 191 ? 22.406 -10 -2.455 1 98.69 191 ILE B C 1
ATOM 4513 O O . ILE B 1 191 ? 21.891 -11.117 -2.438 1 98.69 191 ILE B O 1
ATOM 4517 N N . GLN B 1 192 ? 23.672 -9.82 -2.076 1 98.44 192 GLN B N 1
ATOM 4518 C CA . GLN B 1 192 ? 24.562 -10.93 -1.756 1 98.44 192 GLN B CA 1
ATOM 4519 C C . GLN B 1 192 ? 24.156 -11.602 -0.451 1 98.44 192 GLN B C 1
ATOM 4521 O O . GLN B 1 192 ? 24.547 -12.75 -0.193 1 98.44 192 GLN B O 1
ATOM 4526 N N . LYS B 1 193 ? 23.359 -10.891 0.352 1 98.56 193 LYS B N 1
ATOM 4527 C CA . LYS B 1 193 ? 22.969 -11.414 1.658 1 98.56 193 LYS B CA 1
ATOM 4528 C C . LYS B 1 193 ? 21.484 -11.703 1.718 1 98.56 193 LYS B C 1
ATOM 4530 O O . LYS B 1 193 ? 20.969 -12.188 2.734 1 98.56 193 LYS B O 1
ATOM 4535 N N . ALA B 1 194 ? 20.781 -11.477 0.704 1 98.81 194 ALA B N 1
ATOM 4536 C CA . ALA B 1 194 ? 19.312 -11.555 0.71 1 98.81 194 ALA B CA 1
ATOM 4537 C C . ALA B 1 194 ? 18.844 -12.953 1.091 1 98.81 194 ALA B C 1
ATOM 4539 O O . ALA B 1 194 ? 17.875 -13.102 1.848 1 98.81 194 ALA B O 1
ATOM 4540 N N . HIS B 1 195 ? 19.516 -13.992 0.609 1 98.5 195 HIS B N 1
ATOM 4541 C CA . HIS B 1 195 ? 19.094 -15.367 0.846 1 98.5 195 HIS B CA 1
ATOM 4542 C C . HIS B 1 195 ? 19.125 -15.703 2.334 1 98.5 195 HIS B C 1
ATOM 4544 O O . HIS B 1 195 ? 18.359 -16.547 2.799 1 98.5 195 HIS B O 1
ATOM 4550 N N . GLU B 1 196 ? 19.938 -15 3.115 1 98.31 196 GLU B N 1
ATOM 4551 C CA . GLU B 1 196 ? 20.062 -15.258 4.547 1 98.31 196 GLU B CA 1
ATOM 4552 C C . GLU B 1 196 ? 18.844 -14.766 5.305 1 98.31 196 GLU B C 1
ATOM 4554 O O . GLU B 1 196 ? 18.609 -15.148 6.453 1 98.31 196 GLU B O 1
ATOM 4559 N N . HIS B 1 197 ? 18.109 -13.938 4.641 1 98.75 197 HIS B N 1
ATOM 4560 C CA . HIS B 1 197 ? 16.969 -13.305 5.297 1 98.75 197 HIS B CA 1
ATOM 4561 C C . HIS B 1 197 ? 15.648 -13.953 4.871 1 98.75 197 HIS B C 1
ATOM 4563 O O . HIS B 1 197 ? 14.586 -13.578 5.363 1 98.75 197 HIS B O 1
ATOM 4569 N N . ILE B 1 198 ? 15.703 -14.812 3.973 1 98.69 198 ILE B N 1
ATOM 4570 C CA . ILE B 1 198 ? 14.508 -15.484 3.477 1 98.69 198 ILE B CA 1
ATOM 4571 C C . ILE B 1 198 ? 14.344 -16.828 4.188 1 98.69 198 ILE B C 1
ATOM 4573 O O . ILE B 1 198 ? 15.18 -17.719 4.043 1 98.69 198 ILE B O 1
ATOM 4577 N N . PHE B 1 199 ? 13.258 -17.031 4.918 1 97.62 199 PHE B N 1
ATOM 4578 C CA . PHE B 1 199 ? 13.07 -18.172 5.805 1 97.62 199 PHE B CA 1
ATOM 4579 C C . PHE B 1 199 ? 12.492 -19.359 5.051 1 97.62 199 PHE B C 1
ATOM 4581 O O . PHE B 1 199 ? 13.039 -20.469 5.102 1 97.62 199 PHE B O 1
ATOM 4588 N N . GLY B 1 200 ? 11.359 -19.125 4.449 1 98.12 200 GLY B N 1
ATOM 4589 C CA . GLY B 1 200 ? 10.617 -20.172 3.77 1 98.12 200 GLY B CA 1
ATOM 4590 C C . GLY B 1 200 ? 9.422 -19.656 2.994 1 98.12 200 GLY B C 1
ATOM 4591 O O . GLY B 1 200 ? 9.102 -18.469 3.062 1 98.12 200 GLY B O 1
ATOM 4592 N N . MET B 1 201 ? 8.781 -20.562 2.277 1 98.62 201 MET B N 1
ATOM 4593 C CA . MET B 1 201 ? 7.734 -20.141 1.352 1 98.62 201 MET B CA 1
ATOM 4594 C C . MET B 1 201 ? 6.398 -20.781 1.71 1 98.62 201 MET B C 1
ATOM 4596 O O . MET B 1 201 ? 6.359 -21.812 2.369 1 98.62 201 MET B O 1
ATOM 4600 N N . VAL B 1 202 ? 5.324 -20.125 1.241 1 98.62 202 VAL B N 1
ATOM 4601 C CA . VAL B 1 202 ? 3.949 -20.609 1.332 1 98.62 202 VAL B CA 1
ATOM 4602 C C . VAL B 1 202 ? 3.232 -20.375 0.004 1 98.62 202 VAL B C 1
ATOM 4604 O O . VAL B 1 202 ? 3.674 -19.562 -0.814 1 98.62 202 VAL B O 1
ATOM 4607 N N . LEU B 1 203 ? 2.145 -21.156 -0.174 1 98.81 203 LEU B N 1
ATOM 4608 C CA . LEU B 1 203 ? 1.179 -20.797 -1.209 1 98.81 203 LEU B CA 1
ATOM 4609 C C . LEU B 1 203 ? 0.34 -19.594 -0.782 1 98.81 203 LEU B C 1
ATOM 4611 O O . LEU B 1 203 ? 0.066 -19.422 0.407 1 98.81 203 LEU B O 1
ATOM 4615 N N . MET B 1 204 ? -0.071 -18.844 -1.796 1 98.88 204 MET B N 1
ATOM 4616 C CA . MET B 1 204 ? -0.884 -17.688 -1.461 1 98.88 204 MET B CA 1
ATOM 4617 C C . MET B 1 204 ? -1.921 -17.406 -2.547 1 98.88 204 MET B C 1
ATOM 4619 O O . MET B 1 204 ? -1.633 -17.562 -3.736 1 98.88 204 MET B O 1
ATOM 4623 N N . ASN B 1 205 ? -3.111 -17.125 -2.119 1 98.94 205 ASN B N 1
ATOM 4624 C CA . ASN B 1 205 ? -4.152 -16.562 -2.975 1 98.94 205 ASN B CA 1
ATOM 4625 C C . ASN B 1 205 ? -4.492 -15.133 -2.584 1 98.94 205 ASN B C 1
ATOM 4627 O O . ASN B 1 205 ? -5.117 -14.898 -1.548 1 98.94 205 ASN B O 1
ATOM 4631 N N . ASP B 1 206 ? -4.047 -14.195 -3.383 1 98.75 206 ASP B N 1
ATOM 4632 C CA . ASP B 1 206 ? -4.395 -12.789 -3.172 1 98.75 206 ASP B CA 1
ATOM 4633 C C . ASP B 1 206 ? -5.723 -12.445 -3.844 1 98.75 206 ASP B C 1
ATOM 4635 O O . ASP B 1 206 ? -5.742 -11.898 -4.949 1 98.75 206 ASP B O 1
ATOM 4639 N N . TRP B 1 207 ? -6.773 -12.688 -3.117 1 98.94 207 TRP B N 1
ATOM 4640 C CA . TRP B 1 207 ? -8.102 -12.43 -3.666 1 98.94 207 TRP B CA 1
ATOM 4641 C C . TRP B 1 207 ? -8.211 -11 -4.18 1 98.94 207 TRP B C 1
ATOM 4643 O O . TRP B 1 207 ? -7.758 -10.062 -3.521 1 98.94 207 TRP B O 1
ATOM 4653 N N . SER B 1 208 ? -8.867 -10.883 -5.375 1 98.88 208 SER B N 1
ATOM 4654 C CA . SER B 1 208 ? -8.898 -9.57 -6.004 1 98.88 208 SER B CA 1
ATOM 4655 C C . SER B 1 208 ? -10.289 -9.234 -6.516 1 98.88 208 SER B C 1
ATOM 4657 O O . SER B 1 208 ? -10.898 -10.016 -7.25 1 98.88 208 SER B O 1
ATOM 4659 N N . ALA B 1 209 ? -10.844 -8.102 -6.113 1 98.88 209 ALA B N 1
ATOM 4660 C CA . ALA B 1 209 ? -12.039 -7.52 -6.707 1 98.88 209 ALA B CA 1
ATOM 4661 C C . ALA B 1 209 ? -11.688 -6.52 -7.805 1 98.88 209 ALA B C 1
ATOM 4663 O O . ALA B 1 209 ? -11.508 -5.328 -7.531 1 98.88 209 ALA B O 1
ATOM 4664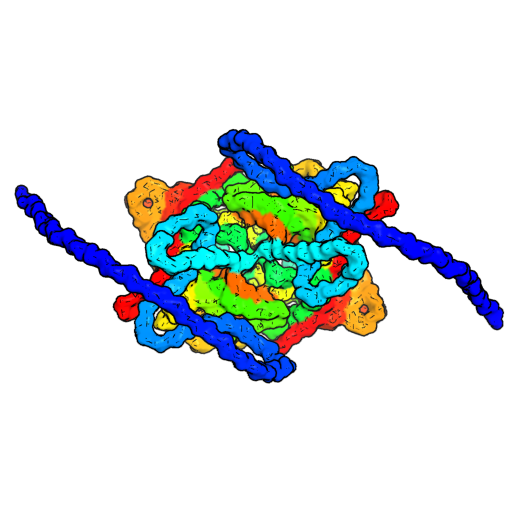 N N . ARG B 1 210 ? -11.734 -7.027 -9 1 98.62 210 ARG B N 1
ATOM 4665 C CA . ARG B 1 210 ? -11.133 -6.305 -10.117 1 98.62 210 ARG B CA 1
ATOM 4666 C C . ARG B 1 210 ? -11.938 -5.051 -10.453 1 98.62 210 ARG B C 1
ATOM 4668 O O . ARG B 1 210 ? -11.367 -4.031 -10.852 1 98.62 210 ARG B O 1
ATOM 4675 N N . ASP B 1 211 ? -13.227 -5.082 -10.359 1 98.56 211 ASP B N 1
ATOM 4676 C CA . ASP B 1 211 ? -14.094 -3.953 -10.695 1 98.56 211 ASP B CA 1
ATOM 4677 C C . ASP B 1 211 ? -13.969 -2.838 -9.656 1 98.56 211 ASP B C 1
ATOM 4679 O O . ASP B 1 211 ? -13.992 -1.655 -10.008 1 98.56 211 ASP B O 1
ATOM 4683 N N . ILE B 1 212 ? -13.781 -3.172 -8.422 1 98.75 212 ILE B N 1
ATOM 4684 C CA . ILE B 1 212 ? -13.508 -2.193 -7.379 1 98.75 212 ILE B CA 1
ATOM 4685 C C . ILE B 1 212 ? -12.109 -1.608 -7.57 1 98.75 212 ILE B C 1
ATOM 4687 O O . ILE B 1 212 ? -11.93 -0.391 -7.504 1 98.75 212 ILE B O 1
ATOM 4691 N N . GLN B 1 213 ? -11.164 -2.445 -7.824 1 98.31 213 GLN B N 1
ATOM 4692 C CA . GLN B 1 213 ? -9.773 -2.047 -8.016 1 98.31 213 GLN B CA 1
ATOM 4693 C C . GLN B 1 213 ? -9.641 -1.058 -9.172 1 98.31 213 GLN B C 1
ATOM 4695 O O . GLN B 1 213 ? -8.945 -0.048 -9.055 1 98.31 213 GLN B O 1
ATOM 4700 N N . ALA B 1 214 ? -10.289 -1.307 -10.242 1 97 214 ALA B N 1
ATOM 4701 C CA . ALA B 1 214 ? -10.172 -0.487 -11.445 1 97 214 ALA B CA 1
ATOM 4702 C C . ALA B 1 214 ? -10.625 0.947 -11.18 1 97 214 ALA B C 1
ATOM 4704 O O . ALA B 1 214 ? -10.062 1.894 -11.742 1 97 214 ALA B O 1
ATOM 4705 N N . TRP B 1 215 ? -11.57 1.11 -10.344 1 97.94 215 TRP B N 1
ATOM 4706 C CA . TRP B 1 215 ? -12.148 2.426 -10.086 1 97.94 215 TRP B CA 1
ATOM 4707 C C . TRP B 1 215 ? -11.297 3.205 -9.086 1 97.94 215 TRP B C 1
ATOM 4709 O O . TRP B 1 215 ? -11.094 4.41 -9.242 1 97.94 215 TRP B O 1
ATOM 4719 N N . GLU B 1 216 ? -10.672 2.479 -8.172 1 97.31 216 GLU B N 1
ATOM 4720 C CA . GLU B 1 216 ? -10.07 3.166 -7.031 1 97.31 216 GLU B CA 1
ATOM 4721 C C . GLU B 1 216 ? -8.57 3.357 -7.23 1 97.31 216 GLU B C 1
ATOM 4723 O O . GLU B 1 216 ? -7.957 4.219 -6.594 1 97.31 216 GLU B O 1
ATOM 4728 N N . TYR B 1 217 ? -7.824 2.637 -8.016 1 93.56 217 TYR B N 1
ATOM 4729 C CA . TYR B 1 217 ? -6.402 2.393 -7.809 1 93.56 217 TYR B CA 1
ATOM 4730 C C . TYR B 1 217 ? -5.566 3.523 -8.398 1 93.56 217 TYR B C 1
ATOM 4732 O O . TYR B 1 217 ? -4.371 3.627 -8.117 1 93.56 217 TYR B O 1
ATOM 4740 N N . VAL B 1 218 ? -6.195 4.371 -9.25 1 91.75 218 VAL B N 1
ATOM 4741 C CA . VAL B 1 218 ? -5.449 5.516 -9.766 1 91.75 218 VAL B CA 1
ATOM 4742 C C . VAL B 1 218 ? -5.68 6.73 -8.867 1 91.75 218 VAL B C 1
ATOM 4744 O O . VAL B 1 218 ? -6.809 7.199 -8.727 1 91.75 218 VAL B O 1
ATOM 4747 N N . PRO B 1 219 ? -4.695 7.129 -8.195 1 93.31 219 PRO B N 1
ATOM 4748 C CA . PRO B 1 219 ? -3.279 6.977 -8.547 1 93.31 219 PRO B CA 1
ATOM 4749 C C . PRO B 1 219 ? -2.512 6.129 -7.531 1 93.31 219 PRO B C 1
ATOM 4751 O O . PRO B 1 219 ? -1.307 5.914 -7.688 1 93.31 219 PRO B O 1
ATOM 4754 N N . LEU B 1 220 ? -3.104 5.66 -6.5 1 96.62 220 LEU B N 1
ATOM 4755 C CA . LEU B 1 220 ? -2.301 5.234 -5.355 1 96.62 220 LEU B CA 1
ATOM 4756 C C . LEU B 1 220 ? -2.219 3.715 -5.289 1 96.62 220 LEU B C 1
ATOM 4758 O O . LEU B 1 220 ? -1.721 3.16 -4.305 1 96.62 220 LEU B O 1
ATOM 4762 N N . GLY B 1 221 ? -2.711 3.055 -6.309 1 96.75 221 GLY B N 1
ATOM 4763 C CA . GLY B 1 221 ? -2.555 1.61 -6.367 1 96.75 221 GLY B CA 1
ATOM 4764 C C . GLY B 1 221 ? -3.688 0.86 -5.691 1 96.75 221 GLY B C 1
ATOM 4765 O O . GLY B 1 221 ? -4.719 1.45 -5.359 1 96.75 221 GLY B O 1
ATOM 4766 N N . PRO B 1 222 ? -3.518 -0.463 -5.512 1 97.62 222 PRO B N 1
ATOM 4767 C CA . PRO B 1 222 ? -4.582 -1.31 -4.965 1 97.62 222 PRO B CA 1
ATOM 4768 C C . PRO B 1 222 ? -4.891 -1.001 -3.504 1 97.62 222 PRO B C 1
ATOM 4770 O O . PRO B 1 222 ? -3.98 -0.686 -2.73 1 97.62 222 PRO B O 1
ATOM 4773 N N . PHE B 1 223 ? -6.203 -1.093 -3.15 1 98.56 223 PHE B N 1
ATOM 4774 C CA . PHE B 1 223 ? -6.691 -0.833 -1.803 1 98.56 223 PHE B CA 1
ATOM 4775 C C . PHE B 1 223 ? -7.852 -1.761 -1.46 1 98.56 223 PHE B C 1
ATOM 4777 O O . PHE B 1 223 ? -7.648 -2.951 -1.212 1 98.56 223 PHE B O 1
ATOM 4784 N N . LEU B 1 224 ? -9.102 -1.37 -1.698 1 98.81 224 LEU B N 1
ATOM 4785 C CA . LEU B 1 224 ? -10.25 -2.182 -1.324 1 98.81 224 LEU B CA 1
ATOM 4786 C C . LEU B 1 224 ? -10.375 -3.4 -2.234 1 98.81 224 LEU B C 1
ATOM 4788 O O . LEU B 1 224 ? -10.938 -4.422 -1.837 1 98.81 224 LEU B O 1
ATOM 4792 N N . GLY B 1 225 ? -9.867 -3.295 -3.375 1 98.81 225 GLY B N 1
ATOM 4793 C CA . GLY B 1 225 ? -9.914 -4.43 -4.285 1 98.81 225 GLY B CA 1
ATOM 4794 C C . GLY B 1 225 ? -9.07 -5.598 -3.82 1 98.81 225 GLY B C 1
ATOM 4795 O O . GLY B 1 225 ? -9.164 -6.699 -4.367 1 98.81 225 GLY B O 1
ATOM 4796 N N . LYS B 1 226 ? -8.273 -5.383 -2.793 1 98.62 226 LYS B N 1
ATOM 4797 C CA . LYS B 1 226 ? -7.301 -6.41 -2.42 1 98.62 226 LYS B CA 1
ATOM 4798 C C . LYS B 1 226 ? -7.332 -6.672 -0.917 1 98.62 226 LYS B C 1
ATOM 4800 O O . LYS B 1 226 ? -7.145 -7.809 -0.477 1 98.62 226 LYS B O 1
ATOM 4805 N N . ASN B 1 227 ? -7.633 -5.703 -0.073 1 98.75 227 ASN B N 1
ATOM 4806 C CA . ASN B 1 227 ? -7.344 -5.812 1.353 1 98.75 227 ASN B CA 1
ATOM 4807 C C . ASN B 1 227 ? -8.469 -6.52 2.102 1 98.75 227 ASN B C 1
ATOM 4809 O O . ASN B 1 227 ? -8.43 -6.629 3.328 1 98.75 227 ASN B O 1
ATOM 4813 N N . PHE B 1 228 ? -9.5 -7.121 1.414 1 98.75 228 PHE B N 1
ATOM 4814 C CA . PHE B 1 228 ? -10.609 -7.801 2.062 1 98.75 228 PHE B CA 1
ATOM 4815 C C . PHE B 1 228 ? -10.234 -9.227 2.441 1 98.75 228 PHE B C 1
ATOM 4817 O O . PHE B 1 228 ? -10.93 -9.875 3.219 1 98.75 228 PHE B O 1
ATOM 4824 N N . GLY B 1 229 ? -9.125 -9.688 1.749 1 98.5 229 GLY B N 1
ATOM 4825 C CA . GLY B 1 229 ? -8.719 -11.039 2.111 1 98.5 229 GLY B CA 1
ATOM 4826 C C . GLY B 1 229 ? -7.562 -11.555 1.274 1 98.5 229 GLY B C 1
ATOM 4827 O O . GLY B 1 229 ? -7.531 -11.352 0.059 1 98.5 229 GLY B O 1
ATOM 4828 N N . THR B 1 230 ? -6.664 -12.25 1.96 1 98.75 230 THR B N 1
ATOM 4829 C CA . THR B 1 230 ? -5.57 -13.023 1.385 1 98.75 230 THR B CA 1
ATOM 4830 C C . THR B 1 230 ? -5.414 -14.359 2.109 1 98.75 230 THR B C 1
ATOM 4832 O O . THR B 1 230 ? -5.406 -14.406 3.34 1 98.75 230 THR B O 1
ATOM 4835 N N . THR B 1 231 ? -5.344 -15.445 1.363 1 98.75 231 THR B N 1
ATOM 4836 C CA . THR B 1 231 ? -5.23 -16.766 1.972 1 98.75 231 THR B CA 1
ATOM 4837 C C . THR B 1 231 ? -3.836 -17.344 1.757 1 98.75 231 THR B C 1
ATOM 4839 O O . THR B 1 231 ? -3.273 -17.234 0.666 1 98.75 231 THR B O 1
ATOM 4842 N N . ILE B 1 232 ? -3.316 -17.953 2.785 1 98.5 232 ILE B N 1
ATOM 4843 C CA . ILE B 1 232 ? -2.041 -18.656 2.629 1 98.5 232 ILE B CA 1
ATOM 4844 C C . ILE B 1 232 ? -2.184 -20.109 3.086 1 98.5 232 ILE B C 1
ATOM 4846 O O . ILE B 1 232 ? -3.117 -20.438 3.818 1 98.5 232 ILE B O 1
ATOM 4850 N N . SER B 1 233 ? -1.25 -20.922 2.588 1 97.81 233 SER B N 1
ATOM 4851 C CA . SER B 1 233 ? -1.179 -22.297 3.074 1 97.81 233 SER B CA 1
ATOM 4852 C C . SER B 1 233 ? -0.712 -22.344 4.527 1 97.81 233 SER B C 1
ATOM 4854 O O . SER B 1 233 ? -0.049 -21.422 5.004 1 97.81 233 SER B O 1
ATOM 4856 N N . PRO B 1 234 ? -1.096 -23.391 5.25 1 92.81 234 PRO B N 1
ATOM 4857 C CA . PRO B 1 234 ? -0.843 -23.422 6.691 1 92.81 234 PRO B CA 1
ATOM 4858 C C . PRO B 1 234 ? 0.608 -23.766 7.031 1 92.81 234 PRO B C 1
ATOM 4860 O O . PRO B 1 234 ? 1.052 -23.531 8.156 1 92.81 234 PRO B O 1
ATOM 4863 N N . TRP B 1 235 ? 1.389 -24.297 6.098 1 89.81 235 TRP B N 1
ATOM 4864 C CA . TRP B 1 235 ? 2.754 -24.703 6.422 1 89.81 235 TRP B CA 1
ATOM 4865 C C . TRP B 1 235 ? 3.766 -23.891 5.621 1 89.81 235 TRP B C 1
ATOM 4867 O O . TRP B 1 235 ? 3.539 -23.594 4.441 1 89.81 235 TRP B O 1
ATOM 4877 N N . VAL B 1 236 ? 4.82 -23.531 6.336 1 95.56 236 VAL B N 1
ATOM 4878 C CA . VAL B 1 236 ? 5.93 -22.844 5.676 1 95.56 236 VAL B CA 1
ATOM 4879 C C . VAL B 1 236 ? 6.992 -23.859 5.27 1 95.56 236 VAL B C 1
ATOM 4881 O O . VAL B 1 236 ? 7.48 -24.625 6.105 1 95.56 236 VAL B O 1
ATOM 4884 N N . VAL B 1 237 ? 7.301 -23.922 4.023 1 97.75 237 VAL B N 1
ATOM 4885 C CA . VAL B 1 237 ? 8.383 -24.781 3.564 1 97.75 237 VAL B CA 1
ATOM 4886 C C . VAL B 1 237 ? 9.711 -24.031 3.637 1 97.75 237 VAL B C 1
ATOM 4888 O O . VAL B 1 237 ? 9.898 -23.031 2.938 1 97.75 237 VAL B O 1
ATOM 4891 N N . PRO B 1 238 ? 10.625 -24.484 4.477 1 97.31 238 PRO B N 1
ATOM 4892 C CA . PRO B 1 238 ? 11.891 -23.781 4.609 1 97.31 238 PRO B CA 1
ATOM 4893 C C . PRO B 1 238 ? 12.695 -23.766 3.312 1 97.31 238 PRO B C 1
ATOM 4895 O O . PRO B 1 238 ? 12.602 -24.703 2.514 1 97.31 238 PRO B O 1
ATOM 4898 N N . MET B 1 239 ? 13.531 -22.75 3.184 1 98.06 239 MET B N 1
ATOM 4899 C CA . MET B 1 239 ? 14.305 -22.625 1.953 1 98.06 239 MET B CA 1
ATOM 4900 C C . MET B 1 239 ? 15.266 -23.797 1.784 1 98.06 239 MET B C 1
ATOM 4902 O O . MET B 1 239 ? 15.547 -24.219 0.66 1 98.06 239 MET B O 1
ATOM 4906 N N . GLU B 1 240 ? 15.758 -24.344 2.84 1 97 240 GLU B N 1
ATOM 4907 C CA . GLU B 1 240 ? 16.656 -25.5 2.771 1 97 240 GLU B CA 1
ATOM 4908 C C . GLU B 1 240 ? 16.016 -26.656 2.012 1 97 240 GLU B C 1
ATOM 4910 O O . GLU B 1 240 ? 16.688 -27.391 1.299 1 97 240 GLU B O 1
ATOM 4915 N N . ALA B 1 241 ? 14.75 -26.781 2.195 1 97.31 241 ALA B N 1
ATOM 4916 C CA . ALA B 1 241 ? 14.016 -27.859 1.531 1 97.31 241 ALA B CA 1
ATOM 4917 C C . ALA B 1 241 ? 13.812 -27.547 0.05 1 97.31 241 ALA B C 1
ATOM 4919 O O . ALA B 1 241 ? 13.562 -28.453 -0.749 1 97.31 241 ALA B O 1
ATOM 4920 N N . LEU B 1 242 ? 13.93 -26.312 -0.309 1 98.25 242 LEU B N 1
ATOM 4921 C CA . LEU B 1 242 ? 13.609 -25.906 -1.671 1 98.25 242 LEU B CA 1
ATOM 4922 C C . LEU B 1 242 ? 14.875 -25.766 -2.512 1 98.25 242 LEU B C 1
ATOM 4924 O O . LEU B 1 242 ? 14.82 -25.828 -3.742 1 98.25 242 LEU B O 1
ATOM 4928 N N . LEU B 1 243 ? 16.016 -25.641 -1.897 1 97.62 243 LEU B N 1
ATOM 4929 C CA . LEU B 1 243 ? 17.281 -25.344 -2.564 1 97.62 243 LEU B CA 1
ATOM 4930 C C . LEU B 1 243 ? 17.609 -26.406 -3.602 1 97.62 243 LEU B C 1
ATOM 4932 O O . LEU B 1 243 ? 18.141 -26.094 -4.672 1 97.62 243 LEU B O 1
ATOM 4936 N N . PRO B 1 244 ? 17.266 -27.75 -3.381 1 97.62 244 PRO B N 1
ATOM 4937 C CA . PRO B 1 244 ? 17.562 -28.766 -4.387 1 97.62 244 PRO B CA 1
ATOM 4938 C C . PRO B 1 244 ? 16.797 -28.547 -5.695 1 97.62 244 PRO B C 1
ATOM 4940 O O . PRO B 1 244 ? 17.125 -29.172 -6.711 1 97.62 244 PRO B O 1
ATOM 4943 N N . PHE B 1 245 ? 15.883 -27.734 -5.668 1 98.5 245 PHE B N 1
ATOM 4944 C CA . PHE B 1 245 ? 15.039 -27.547 -6.84 1 98.5 245 PHE B CA 1
ATOM 4945 C C . PHE B 1 245 ? 15.312 -26.203 -7.504 1 98.5 245 PHE B C 1
ATOM 4947 O O . PHE B 1 245 ? 14.539 -25.75 -8.344 1 98.5 245 PHE B O 1
ATOM 4954 N N . ALA B 1 246 ? 16.375 -25.547 -7.098 1 98.31 246 ALA B N 1
ATOM 4955 C CA . ALA B 1 246 ? 16.781 -24.281 -7.699 1 98.31 246 ALA B CA 1
ATOM 4956 C C . ALA B 1 246 ? 17.172 -24.453 -9.164 1 98.31 246 ALA B C 1
ATOM 4958 O O . ALA B 1 246 ? 17.812 -25.453 -9.516 1 98.31 246 ALA B O 1
ATOM 4959 N N . GLU B 1 247 ? 16.766 -23.531 -9.977 1 98 247 GLU B N 1
ATOM 4960 C CA . GLU B 1 247 ? 17.109 -23.453 -11.391 1 98 247 GLU B CA 1
ATOM 4961 C C . GLU B 1 247 ? 17.766 -22.109 -11.727 1 98 247 GLU B C 1
ATOM 4963 O O . GLU B 1 247 ? 17.688 -21.156 -10.945 1 98 247 GLU B O 1
ATOM 4968 N N . PRO B 1 248 ? 18.516 -22.141 -12.891 1 97.75 248 PRO B N 1
ATOM 4969 C CA . PRO B 1 248 ? 19.094 -20.859 -13.305 1 97.75 248 PRO B CA 1
ATOM 4970 C C . PRO B 1 248 ? 18.062 -19.75 -13.453 1 97.75 248 PRO B C 1
ATOM 4972 O O . PRO B 1 248 ? 16.922 -20.016 -13.852 1 97.75 248 PRO B O 1
ATOM 4975 N N . ASN B 1 249 ? 18.484 -18.547 -13.141 1 97.81 249 ASN B N 1
ATOM 4976 C CA . ASN B 1 249 ? 17.594 -17.391 -13.258 1 97.81 249 ASN B CA 1
ATOM 4977 C C . ASN B 1 249 ? 17.281 -17.062 -14.719 1 97.81 249 ASN B C 1
ATOM 4979 O O . ASN B 1 249 ? 18.062 -17.391 -15.609 1 97.81 249 ASN B O 1
ATOM 4983 N N . PRO B 1 250 ? 16.141 -16.453 -14.961 1 96.62 250 PRO B N 1
ATOM 4984 C CA . PRO B 1 250 ? 15.883 -15.977 -16.328 1 96.62 250 PRO B CA 1
ATOM 4985 C C . PRO B 1 250 ? 16.875 -14.898 -16.781 1 96.62 250 PRO B C 1
ATOM 4987 O O . PRO B 1 250 ? 17.422 -14.172 -15.945 1 96.62 250 PRO B O 1
ATOM 4990 N N . ILE B 1 251 ? 17 -14.891 -18.109 1 96.38 251 ILE B N 1
ATOM 4991 C CA . ILE B 1 251 ? 17.781 -13.789 -18.656 1 96.38 251 ILE B CA 1
ATOM 4992 C C . ILE B 1 251 ? 17 -12.484 -18.547 1 96.38 251 ILE B C 1
ATOM 4994 O O . ILE B 1 251 ? 15.852 -12.414 -18.984 1 96.38 251 ILE B O 1
ATOM 4998 N N . GLN B 1 252 ? 17.578 -11.523 -17.938 1 97.69 252 GLN B N 1
ATOM 4999 C CA . GLN B 1 252 ? 16.922 -10.234 -17.766 1 97.69 252 GLN B CA 1
ATOM 5000 C C . GLN B 1 252 ? 17.5 -9.195 -18.734 1 97.69 252 GLN B C 1
ATOM 5002 O O . GLN B 1 252 ? 18.703 -8.906 -18.688 1 97.69 252 GLN B O 1
ATOM 5007 N N . ASP B 1 253 ? 16.625 -8.734 -19.578 1 96.88 253 ASP B N 1
ATOM 5008 C CA . ASP B 1 253 ? 16.953 -7.723 -20.578 1 96.88 253 ASP B CA 1
ATOM 5009 C C . ASP B 1 253 ? 15.977 -6.555 -20.516 1 96.88 253 ASP B C 1
ATOM 5011 O O . ASP B 1 253 ? 14.789 -6.723 -20.828 1 96.88 253 ASP B O 1
ATOM 5015 N N . PRO B 1 254 ? 16.422 -5.379 -20.219 1 97.56 254 PRO B N 1
ATOM 5016 C CA . PRO B 1 254 ? 17.797 -4.941 -19.984 1 97.56 254 PRO B CA 1
ATOM 5017 C C . PRO B 1 254 ? 18.359 -5.504 -18.672 1 97.56 254 PRO B C 1
ATOM 5019 O O . PRO B 1 254 ? 17.609 -5.941 -17.812 1 97.56 254 PRO B O 1
ATOM 5022 N N . GLU B 1 255 ? 19.703 -5.516 -18.656 1 98 255 GLU B N 1
ATOM 5023 C CA . GLU B 1 255 ? 20.359 -5.926 -17.406 1 98 255 GLU B CA 1
ATOM 5024 C C . GLU B 1 255 ? 19.953 -5.023 -16.25 1 98 255 GLU B C 1
ATOM 5026 O O . GLU B 1 255 ? 19.984 -3.797 -16.375 1 98 255 GLU B O 1
ATOM 5031 N N . PRO B 1 256 ? 19.578 -5.637 -15.141 1 98.38 256 PRO B N 1
ATOM 5032 C CA . PRO B 1 256 ? 19.219 -4.812 -13.984 1 98.38 256 PRO B CA 1
ATOM 5033 C C . PRO B 1 256 ? 20.391 -3.979 -13.469 1 98.38 256 PRO B C 1
ATOM 5035 O O . PRO B 1 256 ? 21.547 -4.293 -13.75 1 98.38 256 PRO B O 1
ATOM 5038 N N . LEU B 1 257 ? 20.062 -2.922 -12.766 1 98.5 257 LEU B N 1
ATOM 5039 C CA . LEU B 1 257 ? 21.109 -2.127 -12.125 1 98.5 257 LEU B CA 1
ATOM 5040 C C . LEU B 1 257 ? 21.922 -2.975 -11.148 1 98.5 257 LEU B C 1
ATOM 5042 O O . LEU B 1 257 ? 21.422 -3.982 -10.641 1 98.5 257 LEU B O 1
ATOM 5046 N N . PRO B 1 258 ? 23.109 -2.588 -10.773 1 98.19 258 PRO B N 1
ATOM 5047 C CA . PRO B 1 258 ? 24.047 -3.432 -10.031 1 98.19 258 PRO B CA 1
ATOM 5048 C C . PRO B 1 258 ? 23.469 -3.932 -8.711 1 98.19 258 PRO B C 1
ATOM 5050 O O . PRO B 1 258 ? 23.703 -5.086 -8.328 1 98.19 258 PRO B O 1
ATOM 5053 N N . TYR B 1 259 ? 22.688 -3.205 -8.031 1 98.56 259 TYR B N 1
ATOM 5054 C CA . TYR B 1 259 ? 22.234 -3.615 -6.711 1 98.56 259 TYR B CA 1
ATOM 5055 C C . TYR B 1 259 ? 21.234 -4.758 -6.812 1 98.56 259 TYR B C 1
ATOM 5057 O O . TYR B 1 259 ? 20.938 -5.422 -5.816 1 98.56 259 TYR B O 1
ATOM 5065 N N . LEU B 1 260 ? 20.75 -5.07 -8.039 1 98.75 260 LEU B N 1
ATOM 5066 C CA . LEU B 1 2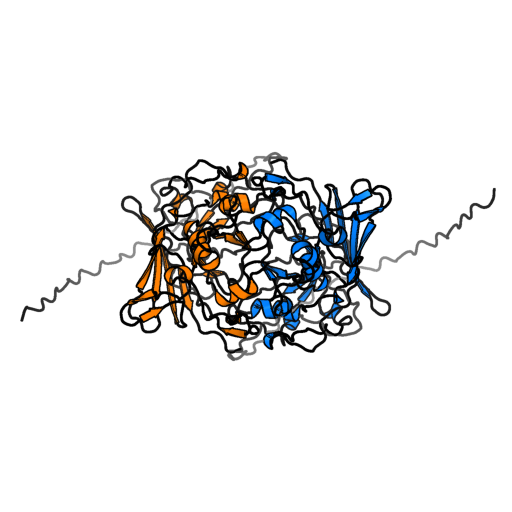60 ? 19.766 -6.125 -8.25 1 98.75 260 LEU B CA 1
ATOM 5067 C C . LEU B 1 260 ? 20.391 -7.309 -8.984 1 98.75 260 LEU B C 1
ATOM 5069 O O . LEU B 1 260 ? 19.672 -8.211 -9.422 1 98.75 260 LEU B O 1
ATOM 5073 N N . GLN B 1 261 ? 21.641 -7.273 -9.203 1 98.62 261 GLN B N 1
ATOM 5074 C CA . GLN B 1 261 ? 22.281 -8.344 -9.969 1 98.62 261 GLN B CA 1
ATOM 5075 C C . GLN B 1 261 ? 22.812 -9.438 -9.039 1 98.62 261 GLN B C 1
ATOM 5077 O O . GLN B 1 261 ? 23.438 -9.141 -8.016 1 98.62 261 GLN B O 1
ATOM 5082 N N . HIS B 1 262 ? 22.516 -10.609 -9.375 1 98.12 262 HIS B N 1
ATOM 5083 C CA . HIS B 1 262 ? 23.109 -11.789 -8.75 1 98.12 262 HIS B CA 1
ATOM 5084 C C . HIS B 1 262 ? 23.188 -12.953 -9.734 1 98.12 262 HIS B C 1
ATOM 5086 O O . HIS B 1 262 ? 22.312 -13.109 -10.578 1 98.12 262 HIS B O 1
ATOM 5092 N N . ASN B 1 263 ? 24.141 -13.797 -9.57 1 95.62 263 ASN B N 1
ATOM 5093 C CA . ASN B 1 263 ? 24.391 -14.828 -10.57 1 95.62 263 ASN B CA 1
ATOM 5094 C C . ASN B 1 263 ? 24.062 -16.219 -10.047 1 95.62 263 ASN B C 1
ATOM 5096 O O . ASN B 1 263 ? 23.969 -17.172 -10.82 1 95.62 263 ASN B O 1
ATOM 5100 N N . ASP B 1 264 ? 23.938 -16.312 -8.758 1 97.75 264 ASP B N 1
ATOM 5101 C CA . ASP B 1 264 ? 23.578 -17.609 -8.219 1 97.75 264 ASP B CA 1
ATOM 5102 C C . ASP B 1 264 ? 22.141 -17.969 -8.562 1 97.75 264 ASP B C 1
ATOM 5104 O O . ASP B 1 264 ? 21.266 -17.109 -8.594 1 97.75 264 ASP B O 1
ATOM 5108 N N . ALA B 1 265 ? 21.938 -19.266 -8.828 1 98.19 265 ALA B N 1
ATOM 5109 C CA . ALA B 1 265 ? 20.609 -19.75 -9.148 1 98.19 265 ALA B CA 1
ATOM 5110 C C . ALA B 1 265 ? 19.656 -19.547 -7.969 1 98.19 265 ALA B C 1
ATOM 5112 O O . ALA B 1 265 ? 19.938 -20.016 -6.859 1 98.19 265 ALA B O 1
ATOM 5113 N N . TYR B 1 266 ? 18.484 -18.922 -8.242 1 98.44 266 TYR B N 1
ATOM 5114 C CA . TYR B 1 266 ? 17.516 -18.703 -7.16 1 98.44 266 TYR B CA 1
ATOM 5115 C C . TYR B 1 266 ? 16.094 -18.656 -7.699 1 98.44 266 TYR B C 1
ATOM 5117 O O . TYR B 1 266 ? 15.234 -17.984 -7.121 1 98.44 266 TYR B O 1
ATOM 5125 N N . THR B 1 267 ? 15.914 -19.109 -8.82 1 98.19 267 THR B N 1
ATOM 5126 C CA . THR B 1 267 ? 14.602 -19.516 -9.32 1 98.19 267 THR B CA 1
ATOM 5127 C C . THR B 1 267 ? 14.297 -20.953 -8.93 1 98.19 267 THR B C 1
ATOM 5129 O O . THR B 1 267 ? 15.211 -21.781 -8.797 1 98.19 267 THR B O 1
ATOM 5132 N N . PHE B 1 268 ? 13 -21.266 -8.727 1 98.75 268 PHE B N 1
ATOM 5133 C CA . PHE B 1 268 ? 12.688 -22.594 -8.203 1 98.75 268 PHE B CA 1
ATOM 5134 C C . PHE B 1 268 ? 11.648 -23.281 -9.07 1 98.75 268 PHE B C 1
ATOM 5136 O O . PHE B 1 268 ? 10.641 -22.688 -9.445 1 98.75 268 PHE B O 1
ATOM 5143 N N . ASN B 1 269 ? 11.93 -24.562 -9.367 1 98.81 269 ASN B N 1
ATOM 5144 C CA . ASN B 1 269 ? 10.969 -25.406 -10.07 1 98.81 269 ASN B CA 1
ATOM 5145 C C . ASN B 1 269 ? 9.906 -25.953 -9.117 1 98.81 269 ASN B C 1
ATOM 5147 O O . ASN B 1 269 ? 10.109 -26.984 -8.484 1 98.81 269 ASN B O 1
ATOM 5151 N N . ILE B 1 270 ? 8.836 -25.281 -8.984 1 98.88 270 ILE B N 1
ATOM 5152 C CA . ILE B 1 270 ? 7.707 -25.641 -8.141 1 98.88 270 ILE B CA 1
ATOM 5153 C C . ILE B 1 270 ? 6.441 -25.734 -8.992 1 98.88 270 ILE B C 1
ATOM 5155 O O . ILE B 1 270 ? 5.953 -24.734 -9.516 1 98.88 270 ILE B O 1
ATOM 5159 N N . ASN B 1 271 ? 5.902 -26.953 -9.125 1 98.81 271 ASN B N 1
ATOM 5160 C CA . ASN B 1 271 ? 4.637 -27.125 -9.82 1 98.81 271 ASN B CA 1
ATOM 5161 C C . ASN B 1 271 ? 3.475 -26.516 -9.047 1 98.81 271 ASN B C 1
ATOM 5163 O O . ASN B 1 271 ? 3.332 -26.75 -7.848 1 98.81 271 ASN B O 1
ATOM 5167 N N . LEU B 1 272 ? 2.66 -25.734 -9.742 1 98.94 272 LEU B N 1
ATOM 5168 C CA . LEU B 1 272 ? 1.553 -25.031 -9.102 1 98.94 272 LEU B CA 1
ATOM 5169 C C . LEU B 1 272 ? 0.242 -25.312 -9.828 1 98.94 272 LEU B C 1
ATOM 5171 O O . LEU B 1 272 ? 0.212 -25.359 -11.062 1 98.94 272 LEU B O 1
ATOM 5175 N N . PHE B 1 273 ? -0.863 -25.453 -9.039 1 98.88 273 PHE B N 1
ATOM 5176 C CA . PHE B 1 273 ? -2.176 -25.75 -9.602 1 98.88 273 PHE B CA 1
ATOM 5177 C C . PHE B 1 273 ? -3.262 -24.953 -8.898 1 98.88 273 PHE B C 1
ATOM 5179 O O . PHE B 1 273 ? -3.148 -24.641 -7.711 1 98.88 273 PHE B O 1
ATOM 5186 N N . VAL B 1 274 ? -4.281 -24.594 -9.641 1 98.94 274 VAL B N 1
ATOM 5187 C CA . VAL B 1 274 ? -5.496 -24.016 -9.086 1 98.94 274 VAL B CA 1
ATOM 5188 C C . VAL B 1 274 ? -6.707 -24.844 -9.5 1 98.94 274 VAL B C 1
ATOM 5190 O O . VAL B 1 274 ? -6.898 -25.109 -10.688 1 98.94 274 VAL B O 1
ATOM 5193 N N . SER B 1 275 ? -7.523 -25.172 -8.555 1 98.81 275 SER B N 1
ATOM 5194 C CA . SER B 1 275 ? -8.773 -25.875 -8.836 1 98.81 275 SER B CA 1
ATOM 5195 C C . SER B 1 275 ? -9.969 -25.109 -8.281 1 98.81 275 SER B C 1
ATOM 5197 O O . SER B 1 275 ? -9.836 -24.328 -7.336 1 98.81 275 SER B O 1
ATOM 5199 N N . LEU B 1 276 ? -11.094 -25.297 -8.938 1 98.81 276 LEU B N 1
ATOM 5200 C CA . LEU B 1 276 ? -12.336 -24.625 -8.578 1 98.81 276 LEU B CA 1
ATOM 5201 C C . LEU B 1 276 ? -13.484 -25.609 -8.477 1 98.81 276 LEU B C 1
ATOM 5203 O O . LEU B 1 276 ? -13.641 -26.484 -9.344 1 98.81 276 LEU B O 1
ATOM 5207 N N . LYS B 1 277 ? -14.188 -25.578 -7.395 1 98.31 277 LYS B N 1
ATOM 5208 C CA . LYS B 1 277 ? -15.414 -26.344 -7.191 1 98.31 277 LYS B CA 1
ATOM 5209 C C . LYS B 1 277 ? -16.594 -25.422 -6.902 1 98.31 277 LYS B C 1
ATOM 5211 O O . LYS B 1 277 ? -16.641 -24.781 -5.852 1 98.31 277 LYS B O 1
ATOM 5216 N N . GLY B 1 278 ? -17.484 -25.344 -7.82 1 97 278 GLY B N 1
ATOM 5217 C CA . GLY B 1 278 ? -18.688 -24.547 -7.613 1 97 278 GLY B CA 1
ATOM 5218 C C . GLY B 1 278 ? -19.719 -25.219 -6.734 1 97 278 GLY B C 1
ATOM 5219 O O . GLY B 1 278 ? -19.625 -26.422 -6.48 1 97 278 GLY B O 1
ATOM 5220 N N . LYS B 1 279 ? -20.656 -24.344 -6.352 1 92.94 279 LYS B N 1
ATOM 5221 C CA . LYS B 1 279 ? -21.75 -24.906 -5.578 1 92.94 279 LYS B CA 1
ATOM 5222 C C . LYS B 1 279 ? -22.5 -25.969 -6.371 1 92.94 279 LYS B C 1
ATOM 5224 O O . LYS B 1 279 ? -22.859 -25.75 -7.527 1 92.94 279 LYS B O 1
ATOM 5229 N N . GLY B 1 280 ? -22.656 -27.125 -5.812 1 90.81 280 GLY B N 1
ATOM 5230 C CA . GLY B 1 280 ? -23.422 -28.188 -6.449 1 90.81 280 GLY B CA 1
ATOM 5231 C C . GLY B 1 280 ? -22.562 -29.094 -7.316 1 90.81 280 GLY B C 1
ATOM 5232 O O . GLY B 1 280 ? -23.016 -30.141 -7.773 1 90.81 280 GLY B O 1
ATOM 5233 N N . MET B 1 281 ? -21.344 -28.641 -7.613 1 95.06 281 MET B N 1
ATOM 5234 C CA . MET B 1 281 ? -20.453 -29.5 -8.398 1 95.06 281 MET B CA 1
ATOM 5235 C C . MET B 1 281 ? -19.984 -30.703 -7.578 1 95.06 281 MET B C 1
ATOM 5237 O O . MET B 1 281 ? -19.734 -30.578 -6.383 1 95.06 281 MET B O 1
ATOM 5241 N N . ALA B 1 282 ? -19.797 -31.812 -8.258 1 93.81 282 ALA B N 1
ATOM 5242 C CA . ALA B 1 282 ? -19.375 -33.031 -7.586 1 93.81 282 ALA B CA 1
ATOM 5243 C C . ALA B 1 282 ? -17.875 -33.031 -7.312 1 93.81 282 ALA B C 1
ATOM 5245 O O . ALA B 1 282 ? -17.422 -33.5 -6.273 1 93.81 282 ALA B O 1
ATOM 5246 N N . GLU B 1 283 ? -17.203 -32.562 -8.242 1 95.88 283 GLU B N 1
ATOM 5247 C CA . GLU B 1 283 ? -15.742 -32.594 -8.133 1 95.88 283 GLU B CA 1
ATOM 5248 C C . GLU B 1 283 ? -15.156 -31.234 -8.523 1 95.88 283 GLU B C 1
ATOM 5250 O O . GLU B 1 283 ? -15.766 -30.484 -9.289 1 95.88 283 GLU B O 1
ATOM 5255 N N . ALA B 1 284 ? -14.047 -30.938 -7.949 1 97.88 284 ALA B N 1
ATOM 5256 C CA . ALA B 1 284 ? -13.312 -29.75 -8.352 1 97.88 284 ALA B CA 1
ATOM 5257 C C . ALA B 1 284 ? -12.688 -29.938 -9.734 1 97.88 284 ALA B C 1
ATOM 5259 O O . ALA B 1 284 ? -12.398 -31.062 -10.148 1 97.88 284 ALA B O 1
ATOM 5260 N N . VAL B 1 285 ? -12.484 -28.875 -10.438 1 98.25 285 VAL B N 1
ATOM 5261 C CA . VAL B 1 285 ? -11.859 -28.875 -11.75 1 98.25 285 VAL B CA 1
ATOM 5262 C C . VAL B 1 285 ? -10.602 -28.016 -11.727 1 98.25 285 VAL B C 1
ATOM 5264 O O . VAL B 1 285 ? -10.617 -26.891 -11.203 1 98.25 285 VAL B O 1
ATOM 5267 N N . ASN B 1 286 ? -9.531 -28.547 -12.289 1 98.44 286 ASN B N 1
ATOM 5268 C CA . ASN B 1 286 ? -8.312 -27.75 -12.422 1 98.44 286 ASN B CA 1
ATOM 5269 C C . ASN B 1 286 ? -8.453 -26.672 -13.5 1 98.44 286 ASN B C 1
ATOM 5271 O O . ASN B 1 286 ? -8.789 -26.984 -14.648 1 98.44 286 ASN B O 1
ATOM 5275 N N . ILE B 1 287 ? -8.164 -25.484 -13.148 1 98.62 287 ILE B N 1
ATOM 5276 C CA . ILE B 1 287 ? -8.359 -24.422 -14.125 1 98.62 287 ILE B CA 1
ATOM 5277 C C . ILE B 1 287 ? -7.008 -23.797 -14.484 1 98.62 287 ILE B C 1
ATOM 5279 O O . ILE B 1 287 ? -6.918 -22.969 -15.391 1 98.62 287 ILE B O 1
ATOM 5283 N N . CYS B 1 288 ? -5.922 -24.141 -13.805 1 98.69 288 CYS B N 1
ATOM 5284 C CA . CYS B 1 288 ? -4.602 -23.578 -14.031 1 98.69 288 CYS B CA 1
ATOM 5285 C C . CYS B 1 288 ? -3.504 -24.562 -13.664 1 98.69 288 CYS B C 1
ATOM 5287 O O . CYS B 1 288 ? -3.559 -25.188 -12.609 1 98.69 288 CYS B O 1
ATOM 5289 N N . ARG B 1 289 ? -2.578 -24.812 -14.523 1 98.81 289 ARG B N 1
ATOM 5290 C CA . ARG B 1 289 ? -1.306 -25.5 -14.281 1 98.81 289 ARG B CA 1
ATOM 5291 C C . ARG B 1 289 ? -0.131 -24.578 -14.617 1 98.81 289 ARG B C 1
ATOM 5293 O O . ARG B 1 289 ? 0.113 -24.281 -15.789 1 98.81 289 ARG B O 1
ATOM 5300 N N . SER B 1 290 ? 0.535 -24.172 -13.609 1 98.81 290 SER B N 1
ATOM 5301 C CA . SER B 1 290 ? 1.639 -23.234 -13.781 1 98.81 290 SER B CA 1
ATOM 5302 C C . SER B 1 290 ? 2.875 -23.688 -13.016 1 98.81 290 SER B C 1
ATOM 5304 O O . SER B 1 290 ? 3.016 -24.859 -12.695 1 98.81 290 SER B O 1
ATOM 5306 N N . ASN B 1 291 ? 3.852 -22.859 -12.961 1 98.94 291 ASN B N 1
ATOM 5307 C CA . ASN B 1 291 ? 5.102 -23.141 -12.266 1 98.94 291 ASN B CA 1
ATOM 5308 C C . ASN B 1 291 ? 5.766 -21.859 -11.758 1 98.94 291 ASN B C 1
ATOM 5310 O O . ASN B 1 291 ? 5.762 -20.844 -12.445 1 98.94 291 ASN B O 1
ATOM 5314 N N . PHE B 1 292 ? 6.363 -21.969 -10.578 1 98.88 292 PHE B N 1
ATOM 5315 C CA . PHE B 1 292 ? 7.023 -20.812 -9.977 1 98.88 292 PHE B CA 1
ATOM 5316 C C . PHE B 1 292 ? 8.25 -20.422 -10.789 1 98.88 292 PHE B C 1
ATOM 5318 O O . PHE B 1 292 ? 8.719 -19.281 -10.688 1 98.88 292 PHE B O 1
ATOM 5325 N N . LYS B 1 293 ? 8.789 -21.25 -11.609 1 98.62 293 LYS B N 1
ATOM 5326 C CA . LYS B 1 293 ? 9.992 -20.969 -12.391 1 98.62 293 LYS B CA 1
ATOM 5327 C C . LYS B 1 293 ? 9.742 -19.891 -13.43 1 98.62 293 LYS B C 1
ATOM 5329 O O . LYS B 1 293 ? 10.68 -19.375 -14.039 1 98.62 293 LYS B O 1
ATOM 5334 N N . TYR B 1 294 ? 8.469 -19.531 -13.633 1 98.62 294 TYR B N 1
ATOM 5335 C CA . TYR B 1 294 ? 8.125 -18.531 -14.633 1 98.62 294 TYR B CA 1
ATOM 5336 C C . TYR B 1 294 ? 8.336 -17.125 -14.086 1 98.62 294 TYR B C 1
ATOM 5338 O O . TYR B 1 294 ? 8.172 -16.141 -14.812 1 98.62 294 TYR B O 1
ATOM 5346 N N . MET B 1 295 ? 8.773 -16.969 -12.844 1 98.56 295 MET B N 1
ATOM 5347 C CA . MET B 1 295 ? 9.031 -15.648 -12.258 1 98.56 295 MET B CA 1
ATOM 5348 C C . MET B 1 295 ? 10.195 -14.961 -12.953 1 98.56 295 MET B C 1
ATOM 5350 O O . MET B 1 295 ? 11.195 -15.602 -13.281 1 98.56 295 MET B O 1
ATOM 5354 N N . TYR B 1 296 ? 10.008 -13.695 -13.211 1 98.75 296 TYR B N 1
ATOM 5355 C CA . TYR B 1 296 ? 11.062 -12.891 -13.805 1 98.75 296 TYR B CA 1
ATOM 5356 C C . TYR B 1 296 ? 12.008 -12.352 -12.734 1 98.75 296 TYR B C 1
ATOM 5358 O O . TYR B 1 296 ? 13.227 -12.453 -12.875 1 98.75 296 TYR B O 1
ATOM 5366 N N . TRP B 1 297 ? 11.492 -11.711 -11.711 1 98.88 297 TRP B N 1
ATOM 5367 C CA . TRP B 1 297 ? 12.266 -11.211 -10.586 1 98.88 297 TRP B CA 1
ATOM 5368 C C . TRP B 1 297 ? 12.367 -12.266 -9.484 1 98.88 297 TRP B C 1
ATOM 5370 O O . TRP B 1 297 ? 11.352 -12.812 -9.047 1 98.88 297 TRP B O 1
ATOM 5380 N N . THR B 1 298 ? 13.555 -12.516 -8.992 1 98.88 298 THR B N 1
ATOM 5381 C CA . THR B 1 298 ? 13.773 -13.5 -7.938 1 98.88 298 THR B CA 1
ATOM 5382 C C . THR B 1 298 ? 13.391 -12.938 -6.574 1 98.88 298 THR B C 1
ATOM 5384 O O . THR B 1 298 ? 13.312 -11.719 -6.406 1 98.88 298 THR B O 1
ATOM 5387 N N . MET B 1 299 ? 13.234 -13.828 -5.633 1 98.88 299 MET B N 1
ATOM 5388 C CA . MET B 1 299 ? 12.945 -13.414 -4.262 1 98.88 299 MET B CA 1
ATOM 5389 C C . MET B 1 299 ? 14.086 -12.586 -3.688 1 98.88 299 MET B C 1
ATOM 5391 O O . MET B 1 299 ? 13.859 -11.672 -2.889 1 98.88 299 MET B O 1
ATOM 5395 N N . LYS B 1 300 ? 15.305 -12.883 -4.086 1 98.88 300 LYS B N 1
ATOM 5396 C CA . LYS B 1 300 ? 16.438 -12.078 -3.654 1 98.88 300 LYS B CA 1
ATOM 5397 C C . LYS B 1 300 ? 16.312 -10.633 -4.145 1 98.88 300 LYS B C 1
ATOM 5399 O O . LYS B 1 300 ? 16.547 -9.695 -3.387 1 98.88 300 LYS B O 1
ATOM 5404 N N . GLN B 1 301 ? 15.984 -10.523 -5.41 1 98.94 301 GLN B N 1
ATOM 5405 C CA . GLN B 1 301 ? 15.812 -9.195 -5.996 1 98.94 301 GLN B CA 1
ATOM 5406 C C . GLN B 1 301 ? 14.664 -8.445 -5.332 1 98.94 301 GLN B C 1
ATOM 5408 O O . GLN B 1 301 ? 14.773 -7.238 -5.082 1 98.94 301 GLN B O 1
ATOM 5413 N N . GLN B 1 302 ? 13.609 -9.148 -5.047 1 98.94 302 GLN B N 1
ATOM 5414 C CA . GLN B 1 302 ? 12.461 -8.531 -4.391 1 98.94 302 GLN B CA 1
ATOM 5415 C C . GLN B 1 302 ? 12.836 -7.988 -3.018 1 98.94 302 GLN B C 1
ATOM 5417 O O . GLN B 1 302 ? 12.586 -6.82 -2.719 1 98.94 302 GLN B O 1
ATOM 5422 N N . LEU B 1 303 ? 13.445 -8.797 -2.227 1 98.94 303 LEU B N 1
ATOM 5423 C CA . LEU B 1 303 ? 13.805 -8.406 -0.867 1 98.94 303 LEU B CA 1
ATOM 5424 C C . LEU B 1 303 ? 14.828 -7.277 -0.879 1 98.94 303 LEU B C 1
ATOM 5426 O O . LEU B 1 303 ? 14.695 -6.305 -0.132 1 98.94 303 LEU B O 1
ATOM 5430 N N . THR B 1 304 ? 15.812 -7.391 -1.735 1 98.94 304 THR B N 1
ATOM 5431 C CA . THR B 1 304 ? 16.844 -6.359 -1.867 1 98.94 304 THR B CA 1
ATOM 5432 C C . THR B 1 304 ? 16.219 -5.031 -2.277 1 98.94 304 THR B C 1
ATOM 5434 O O . THR B 1 304 ? 16.516 -3.99 -1.683 1 98.94 304 THR B O 1
ATOM 5437 N N . HIS B 1 305 ? 15.383 -5.082 -3.238 1 98.94 305 HIS B N 1
ATOM 5438 C CA . HIS B 1 305 ? 14.719 -3.873 -3.703 1 98.94 305 HIS B CA 1
ATOM 5439 C C . HIS B 1 305 ? 13.875 -3.246 -2.596 1 98.94 305 HIS B C 1
ATOM 5441 O O . HIS B 1 305 ? 13.922 -2.033 -2.385 1 98.94 305 HIS B O 1
ATOM 5447 N N . HIS B 1 306 ? 13.203 -4.07 -1.884 1 98.88 306 HIS B N 1
ATOM 5448 C CA . HIS B 1 306 ? 12.328 -3.621 -0.808 1 98.88 306 HIS B CA 1
ATOM 5449 C C . HIS B 1 306 ? 13.102 -2.824 0.237 1 98.88 306 HIS B C 1
ATOM 5451 O O . HIS B 1 306 ? 12.57 -1.876 0.82 1 98.88 306 HIS B O 1
ATOM 5457 N N . THR B 1 307 ? 14.312 -3.088 0.441 1 98.88 307 THR B N 1
ATOM 5458 C CA . THR B 1 307 ? 15.047 -2.541 1.581 1 98.88 307 THR B CA 1
ATOM 5459 C C . THR B 1 307 ? 16.109 -1.553 1.117 1 98.88 307 THR B C 1
ATOM 5461 O O . THR B 1 307 ? 16.75 -0.889 1.938 1 98.88 307 THR B O 1
ATOM 5464 N N . VAL B 1 308 ? 16.266 -1.414 -0.158 1 98.88 308 VAL B N 1
ATOM 5465 C CA . VAL B 1 308 ? 17.422 -0.688 -0.695 1 98.88 308 VAL B CA 1
ATOM 5466 C C . VAL B 1 308 ? 17.359 0.773 -0.257 1 98.88 308 VAL B C 1
ATOM 5468 O O . VAL B 1 308 ? 18.391 1.444 -0.167 1 98.88 308 VAL B O 1
ATOM 5471 N N . ASN B 1 309 ? 16.219 1.271 0.031 1 98.81 309 ASN B N 1
ATOM 5472 C CA . ASN B 1 309 ? 16.031 2.65 0.462 1 98.81 309 ASN B CA 1
ATOM 5473 C C . ASN B 1 309 ? 16.219 2.799 1.969 1 98.81 309 ASN B C 1
ATOM 5475 O O . ASN B 1 309 ? 16.078 3.896 2.512 1 98.81 309 ASN B O 1
ATOM 5479 N N . GLY B 1 310 ? 16.453 1.739 2.668 1 98.69 310 GLY B N 1
ATOM 5480 C CA . GLY B 1 310 ? 16.672 1.768 4.105 1 98.69 310 GLY B CA 1
ATOM 5481 C C . GLY B 1 310 ? 15.5 1.204 4.895 1 98.69 310 GLY B C 1
ATOM 5482 O O . GLY B 1 310 ? 15.562 1.113 6.121 1 98.69 310 GLY B O 1
ATOM 5483 N N . CYS B 1 311 ? 14.484 0.779 4.258 1 98.81 311 CYS B N 1
ATOM 5484 C CA . CYS B 1 311 ? 13.336 0.211 4.957 1 98.81 311 CYS B CA 1
ATOM 5485 C C . CYS B 1 311 ? 13.734 -1.037 5.734 1 98.81 311 CYS B C 1
ATOM 5487 O O . CYS B 1 311 ? 14.484 -1.876 5.23 1 98.81 311 CYS B O 1
ATOM 5489 N N . ASN B 1 312 ? 13.18 -1.14 6.891 1 98.62 312 ASN B N 1
ATOM 5490 C CA . ASN B 1 312 ? 13.438 -2.348 7.668 1 98.62 312 ASN B CA 1
ATOM 5491 C C . ASN B 1 312 ? 12.336 -3.389 7.461 1 98.62 312 ASN B C 1
ATOM 5493 O O . ASN B 1 312 ? 11.148 -3.053 7.453 1 98.62 312 ASN B O 1
ATOM 5497 N N . VAL B 1 313 ? 12.734 -4.547 7.258 1 98.5 313 VAL B N 1
ATOM 5498 C CA . VAL B 1 313 ? 11.844 -5.699 7.348 1 98.5 313 VAL B CA 1
ATOM 5499 C C . VAL B 1 313 ? 12.039 -6.402 8.688 1 98.5 313 VAL B C 1
ATOM 5501 O O . VAL B 1 313 ? 13.109 -6.316 9.289 1 98.5 313 VAL B O 1
ATOM 5504 N N . LYS B 1 314 ? 10.977 -7.031 9.172 1 96.69 314 LYS B N 1
ATOM 5505 C CA . LYS B 1 314 ? 11 -7.738 10.453 1 96.69 314 LYS B CA 1
ATOM 5506 C C . LYS B 1 314 ? 10.711 -9.227 10.266 1 96.69 314 LYS B C 1
ATOM 5508 O O . LYS B 1 314 ? 10.086 -9.617 9.281 1 96.69 314 LYS B O 1
ATOM 5513 N N . PRO B 1 315 ? 11.281 -10.008 11.25 1 96 315 PRO B N 1
ATOM 5514 C CA . PRO B 1 315 ? 10.875 -11.414 11.203 1 96 315 PRO B CA 1
ATOM 5515 C C . PRO B 1 315 ? 9.359 -11.586 11.156 1 96 315 PRO B C 1
ATOM 5517 O O . PRO B 1 315 ? 8.633 -10.93 11.914 1 96 315 PRO B O 1
ATOM 5520 N N . GLY B 1 316 ? 8.938 -12.406 10.188 1 95.81 316 GLY B N 1
ATOM 5521 C CA . GLY B 1 316 ? 7.516 -12.664 10.078 1 95.81 316 GLY B CA 1
ATOM 5522 C C . GLY B 1 316 ? 6.84 -11.859 8.992 1 95.81 316 GLY B C 1
ATOM 5523 O O . GLY B 1 316 ? 5.691 -12.125 8.633 1 95.81 316 GLY B O 1
ATOM 5524 N N . ASP B 1 317 ? 7.551 -10.836 8.484 1 98 317 ASP B N 1
ATOM 5525 C CA . ASP B 1 317 ? 6.996 -10.117 7.344 1 98 317 ASP B CA 1
ATOM 5526 C C . ASP B 1 317 ? 6.758 -11.062 6.168 1 98 317 ASP B C 1
ATOM 5528 O O . ASP B 1 317 ? 7.547 -11.984 5.93 1 98 317 ASP B O 1
ATOM 5532 N N . LEU B 1 318 ? 5.66 -10.789 5.477 1 98.69 318 LEU B N 1
ATOM 5533 C CA . LEU B 1 318 ? 5.254 -11.586 4.324 1 98.69 318 LEU B CA 1
ATOM 5534 C C . LEU B 1 318 ? 5.461 -10.812 3.027 1 98.69 318 LEU B C 1
ATOM 5536 O O . LEU B 1 318 ? 4.973 -9.688 2.885 1 98.69 318 LEU B O 1
ATOM 5540 N N . LEU B 1 319 ? 6.254 -11.375 2.072 1 98.88 319 LEU B N 1
ATOM 5541 C CA . LEU B 1 319 ? 6.453 -10.797 0.748 1 98.88 319 LEU B CA 1
ATOM 5542 C C . LEU B 1 319 ? 5.977 -11.758 -0.34 1 98.88 319 LEU B C 1
ATOM 5544 O O . LEU B 1 319 ? 6.461 -12.883 -0.433 1 98.88 319 LEU B O 1
ATOM 5548 N N . ALA B 1 320 ? 5.07 -11.266 -1.158 1 98.94 320 ALA B N 1
ATOM 5549 C CA . ALA B 1 320 ? 4.426 -12.133 -2.146 1 98.94 320 ALA B CA 1
ATOM 5550 C C . ALA B 1 320 ? 4.938 -11.828 -3.553 1 98.94 320 ALA B C 1
ATOM 5552 O O . ALA B 1 320 ? 5.398 -10.719 -3.828 1 98.94 320 ALA B O 1
ATOM 5553 N N . SER B 1 321 ? 4.809 -12.758 -4.402 1 98.88 321 SER B N 1
ATOM 5554 C CA . SER B 1 321 ? 5.387 -12.734 -5.742 1 98.88 321 SER B CA 1
ATOM 5555 C C . SER B 1 321 ? 4.555 -11.867 -6.684 1 98.88 321 SER B C 1
ATOM 5557 O O . SER B 1 321 ? 5.086 -11.305 -7.645 1 98.88 321 SER B O 1
ATOM 5559 N N . GLY B 1 322 ? 3.33 -11.766 -6.387 1 98.75 322 GLY B N 1
ATOM 5560 C CA . GLY B 1 322 ? 2.385 -11.406 -7.434 1 98.75 322 GLY B CA 1
ATOM 5561 C C . GLY B 1 322 ? 1.926 -12.594 -8.258 1 98.75 322 GLY B C 1
ATOM 5562 O O . GLY B 1 322 ? 2.527 -13.664 -8.195 1 98.75 322 GLY B O 1
ATOM 5563 N N . THR B 1 323 ? 0.949 -12.398 -9.055 1 98.94 323 THR B N 1
ATOM 5564 C CA . THR B 1 323 ? 0.338 -13.469 -9.836 1 98.94 323 THR B CA 1
ATOM 5565 C C . THR B 1 323 ? 1.383 -14.172 -10.695 1 98.94 323 THR B C 1
ATOM 5567 O O . THR B 1 323 ? 2.195 -13.523 -11.352 1 98.94 323 THR B O 1
ATOM 5570 N N . ILE B 1 324 ? 1.298 -15.484 -10.68 1 98.94 324 ILE B N 1
ATOM 5571 C CA . ILE B 1 324 ? 2.26 -16.312 -11.406 1 98.94 324 ILE B CA 1
ATOM 5572 C C . ILE B 1 324 ? 1.605 -16.891 -12.656 1 98.94 324 ILE B C 1
ATOM 5574 O O . ILE B 1 324 ? 0.785 -17.812 -12.57 1 98.94 324 ILE B O 1
ATOM 5578 N N . SER B 1 325 ? 2.039 -16.359 -13.797 1 98.94 325 SER B N 1
ATOM 5579 C CA . SER B 1 325 ? 1.604 -16.891 -15.078 1 98.94 325 SER B CA 1
ATOM 5580 C C . SER B 1 325 ? 2.787 -17.391 -15.898 1 98.94 325 SER B C 1
ATOM 5582 O O . SER B 1 325 ? 3.918 -16.938 -15.711 1 98.94 325 SER B O 1
ATOM 5584 N N . GLY B 1 326 ? 2.564 -18.391 -16.719 1 98.62 326 GLY B N 1
ATOM 5585 C CA . GLY B 1 326 ? 3.52 -18.859 -17.703 1 98.62 326 GLY B CA 1
ATOM 5586 C C . GLY B 1 326 ? 3.145 -18.469 -19.125 1 98.62 326 GLY B C 1
ATOM 5587 O O . GLY B 1 326 ? 2.201 -17.703 -19.328 1 98.62 326 GLY B O 1
ATOM 5588 N N . PRO B 1 327 ? 3.906 -18.906 -20.094 1 97.81 327 PRO B N 1
ATOM 5589 C CA . PRO B 1 327 ? 3.723 -18.469 -21.484 1 97.81 327 PRO B CA 1
ATOM 5590 C C . PRO B 1 327 ? 2.477 -19.062 -22.125 1 97.81 327 PRO B C 1
ATOM 5592 O O . PRO B 1 327 ? 1.947 -18.5 -23.094 1 97.81 327 PRO B O 1
ATOM 5595 N N . ASP B 1 328 ? 1.945 -20.172 -21.609 1 97.56 328 ASP B N 1
ATOM 5596 C CA . ASP B 1 328 ? 0.785 -20.844 -22.188 1 97.56 328 ASP B CA 1
ATOM 5597 C C . ASP B 1 328 ? -0.498 -20.453 -21.453 1 97.56 328 ASP B C 1
ATOM 5599 O O . ASP B 1 328 ? -0.501 -20.312 -20.234 1 97.56 328 ASP B O 1
ATOM 5603 N N . PRO B 1 329 ? -1.598 -20.359 -22.141 1 97.19 329 PRO B N 1
ATOM 5604 C CA . PRO B 1 329 ? -2.857 -19.938 -21.531 1 97.19 329 PRO B CA 1
ATOM 5605 C C . PRO B 1 329 ? -3.264 -20.828 -20.359 1 97.19 329 PRO B C 1
ATOM 5607 O O . PRO B 1 329 ? -3.904 -20.344 -19.406 1 97.19 329 PRO B O 1
ATOM 5610 N N . GLU B 1 330 ? -2.904 -22.062 -20.391 1 96.88 330 GLU B N 1
ATOM 5611 C CA . GLU B 1 330 ? -3.24 -22.969 -19.297 1 96.88 330 GLU B CA 1
ATOM 5612 C C . GLU B 1 330 ? -2.469 -22.625 -18.031 1 96.88 330 GLU B C 1
ATOM 5614 O O . GLU B 1 330 ? -2.783 -23.141 -16.953 1 96.88 330 GLU B O 1
ATOM 5619 N N . SER B 1 331 ? -1.47 -21.781 -18.172 1 98.69 331 SER B N 1
ATOM 5620 C CA . SER B 1 331 ? -0.623 -21.422 -17.031 1 98.69 331 SER B CA 1
ATOM 5621 C C . SER B 1 331 ? -0.945 -20.031 -16.5 1 98.69 331 SER B C 1
ATOM 5623 O O . SER B 1 331 ? -0.188 -19.469 -15.711 1 98.69 331 SER B O 1
ATOM 5625 N N . PHE B 1 332 ? -2.102 -19.484 -16.969 1 98.88 332 PHE B N 1
ATOM 5626 C CA . PHE B 1 332 ? -2.504 -18.172 -16.484 1 98.88 332 PHE B CA 1
ATOM 5627 C C . PHE B 1 332 ? -2.971 -18.25 -15.031 1 98.88 332 PHE B C 1
ATOM 5629 O O . PHE B 1 332 ? -3.811 -19.094 -14.688 1 98.88 332 PHE B O 1
ATOM 5636 N N . GLY B 1 333 ? -2.398 -17.359 -14.234 1 98.88 333 GLY B N 1
ATOM 5637 C CA . GLY B 1 333 ? -2.537 -17.484 -12.789 1 98.88 333 GLY B CA 1
ATOM 5638 C C . GLY B 1 333 ? -3.711 -16.719 -12.227 1 98.88 333 GLY B C 1
ATOM 5639 O O . GLY B 1 333 ? -3.857 -16.594 -11.008 1 98.88 333 GLY B O 1
ATOM 5640 N N . SER B 1 334 ? -4.57 -16.125 -13.031 1 98.88 334 SER B N 1
ATOM 5641 C CA . SER B 1 334 ? -5.766 -15.406 -12.594 1 98.88 334 SER B CA 1
ATOM 5642 C C . SER B 1 334 ? -6.938 -15.672 -13.531 1 98.88 334 SER B C 1
ATOM 5644 O O . SER B 1 334 ? -6.742 -15.984 -14.711 1 98.88 334 SER B O 1
ATOM 5646 N N . MET B 1 335 ? -8.156 -15.523 -13.008 1 98.81 335 MET B N 1
ATOM 5647 C CA . MET B 1 335 ? -9.328 -15.648 -13.859 1 98.81 335 MET B CA 1
ATOM 5648 C C . MET B 1 335 ? -9.438 -14.461 -14.82 1 98.81 335 MET B C 1
ATOM 5650 O O . MET B 1 335 ? -9.945 -14.602 -15.93 1 98.81 335 MET B O 1
ATOM 5654 N N . LEU B 1 336 ? -8.945 -13.359 -14.391 1 98.81 336 LEU B N 1
ATOM 5655 C CA . LEU B 1 336 ? -8.805 -12.234 -15.297 1 98.81 336 LEU B CA 1
ATOM 5656 C C . LEU B 1 336 ? -8.133 -12.656 -16.594 1 98.81 336 LEU B C 1
ATOM 5658 O O . LEU B 1 336 ? -8.633 -12.375 -17.688 1 98.81 336 LEU B O 1
ATOM 5662 N N . GLU B 1 337 ? -7.039 -13.352 -16.5 1 98.88 337 GLU B N 1
ATOM 5663 C CA . GLU B 1 337 ? -6.297 -13.82 -17.672 1 98.88 337 GLU B CA 1
ATOM 5664 C C . GLU B 1 337 ? -7 -15 -18.344 1 98.88 337 GLU B C 1
ATOM 5666 O O . GLU B 1 337 ? -7.156 -15.023 -19.562 1 98.88 337 GLU B O 1
ATOM 5671 N N . LEU B 1 338 ? -7.434 -15.93 -17.516 1 98.81 338 LEU B N 1
ATOM 5672 C CA . LEU B 1 338 ? -8.055 -17.141 -18.031 1 98.81 338 LEU B CA 1
ATOM 5673 C C . LEU B 1 338 ? -9.297 -16.812 -18.844 1 98.81 338 LEU B C 1
ATOM 5675 O O . LEU B 1 338 ? -9.586 -17.469 -19.859 1 98.81 338 LEU B O 1
ATOM 5679 N N . SER B 1 339 ? -10.031 -15.789 -18.484 1 98.56 339 SER B N 1
ATOM 5680 C CA . SER B 1 339 ? -11.258 -15.398 -19.172 1 98.56 339 SER B CA 1
ATOM 5681 C C . SER B 1 339 ? -11.016 -14.203 -20.094 1 98.56 339 SER B C 1
ATOM 5683 O O . SER B 1 339 ? -11.938 -13.742 -20.766 1 98.56 339 SER B O 1
ATOM 5685 N N . TRP B 1 340 ? -9.844 -13.773 -20.062 1 98.12 340 TRP B N 1
ATOM 5686 C CA . TRP B 1 340 ? -9.484 -12.562 -20.797 1 98.12 340 TRP B CA 1
ATOM 5687 C C . TRP B 1 340 ? -10.477 -11.438 -20.516 1 98.12 340 TRP B C 1
ATOM 5689 O O . TRP B 1 340 ? -11.125 -10.93 -21.438 1 98.12 340 TRP B O 1
ATOM 5699 N N . ASN B 1 341 ? -10.539 -11.109 -19.266 1 97.94 341 ASN B N 1
ATOM 5700 C CA . ASN B 1 341 ? -11.391 -10.062 -18.703 1 97.94 341 ASN B CA 1
ATOM 5701 C C . ASN B 1 341 ? -12.859 -10.312 -19.031 1 97.94 341 ASN B C 1
ATOM 5703 O O . ASN B 1 341 ? -13.586 -9.383 -19.406 1 97.94 341 ASN B O 1
ATOM 5707 N N . GLY B 1 342 ? -13.258 -11.492 -19.031 1 97.25 342 GLY B N 1
ATOM 5708 C CA . GLY B 1 342 ? -14.664 -11.859 -19.156 1 97.25 342 GLY B CA 1
ATOM 5709 C C . GLY B 1 342 ? -15.102 -12.094 -20.594 1 97.25 342 GLY B C 1
ATOM 5710 O O . GLY B 1 342 ? -16.266 -12.438 -20.844 1 97.25 342 GLY B O 1
ATOM 5711 N N . SER B 1 343 ? -14.242 -11.953 -21.5 1 97.19 343 SER B N 1
ATOM 5712 C CA . SER B 1 343 ? -14.609 -12.117 -22.906 1 97.19 343 SER B CA 1
ATOM 5713 C C . SER B 1 343 ? -14.641 -13.594 -23.297 1 97.19 343 SER B C 1
ATOM 5715 O O . SER B 1 343 ? -15.164 -13.953 -24.344 1 97.19 343 SER B O 1
ATOM 5717 N N . LYS B 1 344 ? -14.039 -14.469 -22.5 1 97.12 344 LYS B N 1
ATOM 5718 C CA . LYS B 1 344 ? -14.023 -15.914 -22.703 1 97.12 344 LYS B CA 1
ATOM 5719 C C . LYS B 1 344 ? -14.5 -16.656 -21.453 1 97.12 344 LYS B C 1
ATOM 5721 O O . LYS B 1 344 ? -14.242 -16.203 -20.328 1 97.12 344 LYS B O 1
ATOM 5726 N N . ASN B 1 345 ? -15.117 -17.766 -21.688 1 97.62 345 ASN B N 1
ATOM 5727 C CA . ASN B 1 345 ? -15.562 -18.594 -20.562 1 97.62 345 ASN B CA 1
ATOM 5728 C C . ASN B 1 345 ? -14.492 -19.594 -20.141 1 97.62 345 ASN B C 1
ATOM 5730 O O . ASN B 1 345 ? -13.789 -20.156 -20.984 1 97.62 345 ASN B O 1
ATOM 5734 N N . ILE B 1 346 ? -14.406 -19.734 -18.859 1 98.06 346 ILE B N 1
ATOM 5735 C CA . ILE B 1 346 ? -13.633 -20.828 -18.266 1 98.06 346 ILE B CA 1
ATOM 5736 C C . ILE B 1 346 ? -14.523 -22.047 -18.094 1 98.06 346 ILE B C 1
ATOM 5738 O O . ILE B 1 346 ? -15.516 -22.016 -17.359 1 98.06 346 ILE B O 1
ATOM 5742 N N . ASP B 1 347 ? -14.148 -23.094 -18.703 1 96.44 347 ASP B N 1
ATOM 5743 C CA . ASP B 1 347 ? -14.945 -24.312 -18.688 1 96.44 347 ASP B CA 1
ATOM 5744 C C . ASP B 1 347 ? -14.68 -25.125 -17.422 1 96.44 347 ASP B C 1
ATOM 5746 O O . ASP B 1 347 ? -13.531 -25.484 -17.141 1 96.44 347 ASP B O 1
ATOM 5750 N N . LEU B 1 348 ? -15.734 -25.406 -16.656 1 96.5 348 LEU B N 1
ATOM 5751 C CA . LEU B 1 348 ? -15.594 -26.203 -15.445 1 96.5 348 LEU B CA 1
ATOM 5752 C C . LEU B 1 348 ? -16.172 -27.594 -15.633 1 96.5 348 LEU B C 1
ATOM 5754 O O . LEU B 1 348 ? -16.359 -28.328 -14.656 1 96.5 348 LEU B O 1
ATOM 5758 N N . GLY B 1 349 ? -16.5 -27.906 -16.797 1 91.31 349 GLY B N 1
ATOM 5759 C CA . GLY B 1 349 ? -17.125 -29.188 -17.094 1 91.31 349 GLY B CA 1
ATOM 5760 C C . GLY B 1 349 ? -18.641 -29.156 -17 1 91.31 349 GLY B C 1
ATOM 5761 O O . GLY B 1 349 ? -19.203 -28.406 -16.203 1 91.31 349 GLY B O 1
ATOM 5762 N N . GLY B 1 350 ? -19.266 -30.016 -17.844 1 88.12 350 GLY B N 1
ATOM 5763 C CA . GLY B 1 350 ? -20.719 -30 -17.922 1 88.12 350 GLY B CA 1
ATOM 5764 C C . GLY B 1 350 ? -21.266 -28.672 -18.422 1 88.12 350 GLY B C 1
ATOM 5765 O O . GLY B 1 350 ? -20.844 -28.172 -19.469 1 88.12 350 GLY B O 1
ATOM 5766 N N . GLU B 1 351 ? -22.219 -28.109 -17.656 1 88.5 351 GLU B N 1
ATOM 5767 C CA . GLU B 1 351 ? -22.828 -26.844 -18.031 1 88.5 351 GLU B CA 1
ATOM 5768 C C . GLU B 1 351 ? -22.266 -25.688 -17.203 1 88.5 351 GLU B C 1
ATOM 5770 O O . GLU B 1 351 ? -22.688 -24.547 -17.359 1 88.5 351 GLU B O 1
ATOM 5775 N N . GLU B 1 352 ? -21.234 -26.031 -16.469 1 93.94 352 GLU B N 1
ATOM 5776 C CA . GLU B 1 352 ? -20.719 -25.016 -15.555 1 93.94 352 GLU B CA 1
ATOM 5777 C C . GLU B 1 352 ? -19.594 -24.234 -16.188 1 93.94 352 GLU B C 1
ATOM 5779 O O . GLU B 1 352 ? -18.641 -24.812 -16.734 1 93.94 352 GLU B O 1
ATOM 5784 N N . THR B 1 353 ? -19.734 -22.938 -16.188 1 96.88 353 THR B N 1
ATOM 5785 C CA . THR B 1 353 ? -18.703 -22.016 -16.672 1 96.88 353 THR B CA 1
ATOM 5786 C C . THR B 1 353 ? -18.516 -20.859 -15.695 1 96.88 353 THR B C 1
ATOM 5788 O O . THR B 1 353 ? -19.344 -20.641 -14.812 1 96.88 353 THR B O 1
ATOM 5791 N N . ARG B 1 354 ? -17.422 -20.25 -15.867 1 98 354 ARG B N 1
ATOM 5792 C CA . ARG B 1 354 ? -17.141 -19.031 -15.102 1 98 354 ARG B CA 1
ATOM 5793 C C . ARG B 1 354 ? -16.391 -18.016 -15.953 1 98 354 ARG B C 1
ATOM 5795 O O . ARG B 1 354 ? -15.703 -18.375 -16.906 1 98 354 ARG B O 1
ATOM 5802 N N . THR B 1 355 ? -16.578 -16.781 -15.656 1 98.44 355 THR B N 1
ATOM 5803 C CA . THR B 1 355 ? -15.625 -15.734 -16.031 1 98.44 355 THR B CA 1
ATOM 5804 C C . THR B 1 355 ? -14.906 -15.18 -14.812 1 98.44 355 THR B C 1
ATOM 5806 O O . THR B 1 355 ? -13.711 -14.875 -14.867 1 98.44 355 THR B O 1
ATOM 5809 N N . PHE B 1 356 ? -15.625 -15.023 -13.766 1 98.81 356 PHE B N 1
ATOM 5810 C CA . PHE B 1 356 ? -15.164 -14.688 -12.422 1 98.81 356 PHE B CA 1
ATOM 5811 C C . PHE B 1 356 ? -15.875 -15.523 -11.375 1 98.81 356 PHE B C 1
ATOM 5813 O O . PHE B 1 356 ? -16.781 -16.297 -11.703 1 98.81 356 PHE B O 1
ATOM 5820 N N . LEU B 1 357 ? -15.531 -15.383 -10.141 1 98.88 357 LEU B N 1
ATOM 5821 C CA . LEU B 1 357 ? -16 -16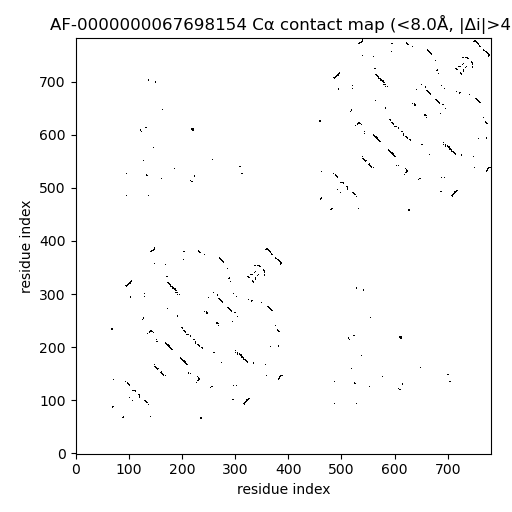.266 -9.086 1 98.88 357 LEU B CA 1
ATOM 5822 C C . LEU B 1 357 ? -17.453 -15.945 -8.727 1 98.88 357 LEU B C 1
ATOM 5824 O O . LEU B 1 357 ? -17.844 -14.781 -8.688 1 98.88 357 LEU B O 1
ATOM 5828 N N . ASN B 1 358 ? -18.172 -16.984 -8.438 1 98.56 358 ASN B N 1
ATOM 5829 C CA . ASN B 1 358 ? -19.516 -16.906 -7.879 1 98.56 358 ASN B CA 1
ATOM 5830 C C . ASN B 1 358 ? -19.516 -17.203 -6.383 1 98.56 358 ASN B C 1
ATOM 5832 O O . ASN B 1 358 ? -18.578 -17.797 -5.859 1 98.56 358 ASN B O 1
ATOM 5836 N N . ASP B 1 359 ? -20.578 -16.719 -5.727 1 98.69 359 ASP B N 1
ATOM 5837 C CA . ASP B 1 359 ? -20.766 -17.125 -4.336 1 98.69 359 ASP B CA 1
ATOM 5838 C C . ASP B 1 359 ? -20.828 -18.641 -4.203 1 98.69 359 ASP B C 1
ATOM 5840 O O . ASP B 1 359 ? -21.469 -19.312 -5.02 1 98.69 359 ASP B O 1
ATOM 5844 N N . GLY B 1 360 ? -20.125 -19.156 -3.223 1 98.5 360 GLY B N 1
ATOM 5845 C CA . GLY B 1 360 ? -20.109 -20.578 -2.986 1 98.5 360 GLY B CA 1
ATOM 5846 C C . GLY B 1 360 ? -18.953 -21.297 -3.67 1 98.5 360 GLY B C 1
ATOM 5847 O O . GLY B 1 360 ? -18.656 -22.453 -3.371 1 98.5 360 GLY B O 1
ATOM 5848 N N . ASP B 1 361 ? -18.297 -20.656 -4.621 1 98.81 361 ASP B N 1
ATOM 5849 C CA . ASP B 1 361 ? -17.141 -21.25 -5.262 1 98.81 361 ASP B CA 1
ATOM 5850 C C . ASP B 1 361 ? -16.031 -21.531 -4.242 1 98.81 361 ASP B C 1
ATOM 5852 O O . ASP B 1 361 ? -15.758 -20.703 -3.377 1 98.81 361 ASP B O 1
ATOM 5856 N N . GLU B 1 362 ? -15.477 -22.672 -4.285 1 98.69 362 GLU B N 1
ATOM 5857 C CA . GLU B 1 362 ? -14.297 -23.062 -3.506 1 98.69 362 GLU B CA 1
ATOM 5858 C C . GLU B 1 362 ? -13.055 -23.125 -4.387 1 98.69 362 GLU B C 1
ATOM 5860 O O . GLU B 1 362 ? -13.039 -23.844 -5.391 1 98.69 362 GLU B O 1
ATOM 5865 N N . VAL B 1 363 ? -12.047 -22.391 -4.027 1 98.94 363 VAL B N 1
ATOM 5866 C CA . VAL B 1 363 ? -10.797 -22.375 -4.777 1 98.94 363 VAL B CA 1
ATOM 5867 C C . VAL B 1 363 ? -9.695 -23.047 -3.961 1 98.94 363 VAL B C 1
ATOM 5869 O O . VAL B 1 363 ? -9.555 -22.797 -2.764 1 98.94 363 VAL B O 1
ATOM 5872 N N . THR B 1 364 ? -8.938 -23.906 -4.602 1 98.88 364 THR B N 1
ATOM 5873 C CA . THR B 1 364 ? -7.805 -24.562 -3.967 1 98.88 364 THR B CA 1
ATOM 5874 C C . THR B 1 364 ? -6.531 -24.359 -4.789 1 98.88 364 THR B C 1
ATOM 5876 O O . THR B 1 364 ? -6.496 -24.703 -5.973 1 98.88 364 THR B O 1
ATOM 5879 N N . ILE B 1 365 ? -5.539 -23.828 -4.176 1 98.94 365 ILE B N 1
ATOM 5880 C CA . ILE B 1 365 ? -4.199 -23.75 -4.75 1 98.94 365 ILE B CA 1
ATOM 5881 C C . ILE B 1 365 ? -3.311 -24.828 -4.121 1 98.94 365 ILE B C 1
ATOM 5883 O O . ILE B 1 365 ? -3.318 -25.016 -2.9 1 98.94 365 ILE B O 1
ATOM 5887 N N . SER B 1 366 ? -2.609 -25.547 -4.914 1 98.75 366 SER B N 1
ATOM 5888 C CA . SER B 1 366 ? -1.657 -26.547 -4.457 1 98.75 366 SER B CA 1
ATOM 5889 C C . SER B 1 366 ? -0.334 -26.438 -5.207 1 98.75 366 SER B C 1
ATOM 5891 O O . SER B 1 366 ? -0.263 -25.812 -6.262 1 98.75 366 SER B O 1
ATOM 5893 N N . GLY B 1 367 ? 0.709 -26.969 -4.594 1 98.5 367 GLY B N 1
ATOM 5894 C CA . GLY B 1 367 ? 2.021 -26.938 -5.223 1 98.5 367 GLY B CA 1
ATOM 5895 C C . GLY B 1 367 ? 2.992 -27.938 -4.617 1 98.5 367 GLY B C 1
ATOM 5896 O O . GLY B 1 367 ? 2.848 -28.328 -3.457 1 98.5 367 GLY B O 1
ATOM 5897 N N . TYR B 1 368 ? 3.908 -28.375 -5.453 1 98.31 368 TYR B N 1
ATOM 5898 C CA . TYR B 1 368 ? 4.945 -29.266 -4.961 1 98.31 368 TYR B CA 1
ATOM 5899 C C . TYR B 1 368 ? 6.188 -29.203 -5.844 1 98.31 368 TYR B C 1
ATOM 5901 O O . TYR B 1 368 ? 6.105 -28.812 -7.012 1 98.31 368 TYR B O 1
ATOM 5909 N N . CYS B 1 369 ? 7.301 -29.531 -5.254 1 98.31 369 CYS B N 1
ATOM 5910 C CA . CYS B 1 369 ? 8.531 -29.859 -5.965 1 98.31 369 CYS B CA 1
ATOM 5911 C C . CYS B 1 369 ? 8.695 -31.359 -6.129 1 98.31 369 CYS B C 1
ATOM 5913 O O . CYS B 1 369 ? 8.352 -32.125 -5.227 1 98.31 369 CYS B O 1
ATOM 5915 N N . GLU B 1 370 ? 9.203 -31.734 -7.289 1 97.56 370 GLU B N 1
ATOM 5916 C CA . GLU B 1 370 ? 9.406 -33.156 -7.555 1 97.56 370 GLU B CA 1
ATOM 5917 C C . GLU B 1 370 ? 10.891 -33.469 -7.652 1 97.56 370 GLU B C 1
ATOM 5919 O O . GLU B 1 370 ? 11.594 -32.938 -8.516 1 97.56 370 GLU B O 1
ATOM 5924 N N . GLY B 1 371 ? 11.336 -34.25 -6.691 1 94.56 371 GLY B N 1
ATOM 5925 C CA . GLY B 1 371 ? 12.68 -34.812 -6.754 1 94.56 371 GLY B CA 1
ATOM 5926 C C . GLY B 1 371 ? 12.734 -36.219 -7.254 1 94.56 371 GLY B C 1
ATOM 5927 O O . GLY B 1 371 ? 11.828 -36.688 -7.965 1 94.56 371 GLY B O 1
ATOM 5928 N N . ASP B 1 372 ? 13.922 -36.875 -7.055 1 94.12 372 ASP B N 1
ATOM 5929 C CA . ASP B 1 372 ? 14.078 -38.281 -7.438 1 94.12 372 ASP B CA 1
ATOM 5930 C C . ASP B 1 372 ? 13.422 -39.188 -6.414 1 94.12 372 ASP B C 1
ATOM 5932 O O . ASP B 1 372 ? 14.055 -39.594 -5.438 1 94.12 372 ASP B O 1
ATOM 5936 N N . GLY B 1 373 ? 12.227 -39.531 -6.574 1 93.81 373 GLY B N 1
ATOM 5937 C CA . GLY B 1 373 ? 11.5 -40.469 -5.719 1 93.81 373 GLY B CA 1
ATOM 5938 C C . GLY B 1 373 ? 10.82 -39.781 -4.543 1 93.81 373 GLY B C 1
ATOM 5939 O O . GLY B 1 373 ? 10.359 -40.469 -3.619 1 93.81 373 GLY B O 1
ATOM 5940 N N . TYR B 1 374 ? 10.914 -38.438 -4.461 1 93.69 374 TYR B N 1
ATOM 5941 C CA . TYR B 1 374 ? 10.227 -37.75 -3.369 1 93.69 374 TYR B CA 1
ATOM 5942 C C . TYR B 1 374 ? 9.641 -36.438 -3.836 1 93.69 374 TYR B C 1
ATOM 5944 O O . TYR B 1 374 ? 9.992 -35.938 -4.906 1 93.69 374 TYR B O 1
ATOM 5952 N N . ARG B 1 375 ? 8.68 -36 -3.025 1 95.5 375 ARG B N 1
ATOM 5953 C CA . ARG B 1 375 ? 8.062 -34.688 -3.279 1 95.5 375 ARG B CA 1
ATOM 5954 C C . ARG B 1 375 ? 8.125 -33.812 -2.039 1 95.5 375 ARG B C 1
ATOM 5956 O O . ARG B 1 375 ? 8.086 -34.312 -0.912 1 95.5 375 ARG B O 1
ATOM 5963 N N . VAL B 1 376 ? 8.43 -32.562 -2.285 1 96.38 376 VAL B N 1
ATOM 5964 C CA . VAL B 1 376 ? 8.242 -31.547 -1.262 1 96.38 376 VAL B CA 1
ATOM 5965 C C . VAL B 1 376 ? 6.969 -30.75 -1.555 1 96.38 376 VAL B C 1
ATOM 5967 O O . VAL B 1 376 ? 6.895 -30.031 -2.551 1 96.38 376 VAL B O 1
ATOM 5970 N N . GLY B 1 377 ? 5.965 -30.922 -0.699 1 96.69 377 GLY B N 1
ATOM 5971 C CA . GLY B 1 377 ? 4.664 -30.312 -0.929 1 96.69 377 GLY B CA 1
ATOM 5972 C C . GLY B 1 377 ? 4.398 -29.109 -0.03 1 96.69 377 GLY B C 1
ATOM 5973 O O . GLY B 1 377 ? 5.059 -28.938 0.995 1 96.69 377 GLY B O 1
ATOM 5974 N N . PHE B 1 378 ? 3.451 -28.266 -0.444 1 96.88 378 PHE B N 1
ATOM 5975 C CA . PHE B 1 378 ? 3.135 -27.047 0.289 1 96.88 378 PHE B CA 1
ATOM 5976 C C . PHE B 1 378 ? 1.775 -27.156 0.969 1 96.88 378 PHE B C 1
ATOM 5978 O O . PHE B 1 378 ? 1.277 -26.188 1.54 1 96.88 378 PHE B O 1
ATOM 5985 N N . GLY B 1 379 ? 1.15 -28.297 0.954 1 95.44 379 GLY B N 1
ATOM 5986 C CA . GLY B 1 379 ? -0.239 -28.375 1.378 1 95.44 379 GLY B CA 1
ATOM 5987 C C . GLY B 1 379 ? -1.186 -27.656 0.432 1 95.44 379 GLY B C 1
ATOM 5988 O O . GLY B 1 379 ? -0.978 -27.656 -0.783 1 95.44 379 GLY B O 1
ATOM 5989 N N . THR B 1 380 ? -2.324 -27.25 1.012 1 97 380 THR B N 1
ATOM 5990 C CA . THR B 1 380 ? -3.312 -26.578 0.181 1 97 380 THR B CA 1
ATOM 5991 C C . THR B 1 380 ? -3.607 -25.188 0.724 1 97 380 THR B C 1
ATOM 5993 O O . THR B 1 380 ? -3.516 -24.953 1.931 1 97 380 THR B O 1
ATOM 5996 N N . CYS B 1 381 ? -3.812 -24.297 -0.111 1 98.44 381 CYS B N 1
ATOM 5997 C CA . CYS B 1 381 ? -4.352 -22.969 0.131 1 98.44 381 CYS B CA 1
ATOM 5998 C C . CYS B 1 381 ? -5.773 -22.844 -0.403 1 98.44 381 CYS B C 1
ATOM 6000 O O . CYS B 1 381 ? -5.98 -22.719 -1.609 1 98.44 381 CYS B O 1
ATOM 6002 N N . GLN B 1 382 ? -6.691 -22.938 0.537 1 98.75 382 GLN B N 1
ATOM 6003 C CA . GLN B 1 382 ? -8.086 -23.125 0.151 1 98.75 382 GLN B CA 1
ATOM 6004 C C . GLN B 1 382 ? -8.969 -22.016 0.751 1 98.75 382 GLN B C 1
ATOM 6006 O O . GLN B 1 382 ? -8.773 -21.625 1.903 1 98.75 382 GLN B O 1
ATOM 6011 N N . GLY B 1 383 ? -9.922 -21.484 -0.034 1 98.56 383 GLY B N 1
ATOM 6012 C CA . GLY B 1 383 ? -10.922 -20.547 0.44 1 98.56 383 GLY B CA 1
ATOM 6013 C C . GLY B 1 383 ? -12.242 -20.656 -0.294 1 98.56 383 GLY B C 1
ATOM 6014 O O . GLY B 1 383 ? -12.266 -20.891 -1.506 1 98.56 383 GLY B O 1
ATOM 6015 N N . THR B 1 384 ? -13.367 -20.516 0.428 1 98.81 384 THR B N 1
ATOM 6016 C CA . THR B 1 384 ? -14.719 -20.516 -0.126 1 98.81 384 THR B CA 1
ATOM 6017 C C . THR B 1 384 ? -15.32 -19.125 -0.078 1 98.81 384 THR B C 1
ATOM 6019 O O . THR B 1 384 ? -15.211 -18.422 0.935 1 98.81 384 THR B O 1
ATOM 6022 N N . ILE B 1 385 ? -15.992 -18.75 -1.154 1 98.81 385 ILE B N 1
ATOM 6023 C CA . ILE B 1 385 ? -16.562 -17.406 -1.235 1 98.81 385 ILE B CA 1
ATOM 6024 C C . ILE B 1 385 ? -17.938 -17.406 -0.573 1 98.81 385 ILE B C 1
ATOM 6026 O O . ILE B 1 385 ? -18.828 -18.172 -0.96 1 98.81 385 ILE B O 1
ATOM 6030 N N . LEU B 1 386 ? -18.047 -16.531 0.4 1 98.75 386 LEU B N 1
ATOM 6031 C CA . LEU B 1 386 ? -19.344 -16.234 0.986 1 98.75 386 LEU B CA 1
ATOM 6032 C C . LEU B 1 386 ? -19.984 -15.016 0.308 1 98.75 386 LEU B C 1
ATOM 6034 O O . LEU B 1 386 ? -19.281 -14.125 -0.16 1 98.75 386 LEU B O 1
ATOM 6038 N N . ALA B 1 387 ? -21.297 -15 0.294 1 98.56 387 ALA B N 1
ATOM 6039 C CA . ALA B 1 387 ? -22.016 -13.859 -0.271 1 98.56 387 ALA B CA 1
ATOM 6040 C C . ALA B 1 387 ? -21.703 -12.578 0.498 1 98.56 387 ALA B C 1
ATOM 6042 O O . ALA B 1 387 ? -21.422 -12.625 1.698 1 98.56 387 ALA B O 1
ATOM 6043 N N . ALA B 1 388 ? -21.766 -11.492 -0.192 1 98.69 388 ALA B N 1
ATOM 6044 C CA . ALA B 1 388 ? -21.594 -10.188 0.453 1 98.69 388 ALA B CA 1
ATOM 6045 C C . ALA B 1 388 ? -22.688 -9.953 1.492 1 98.69 388 ALA B C 1
ATOM 6047 O O . ALA B 1 388 ? -23.812 -10.461 1.359 1 98.69 388 ALA B O 1
ATOM 6048 N N . LEU B 1 389 ? -22.328 -9.156 2.467 1 97.5 389 LEU B N 1
ATOM 6049 C CA . LEU B 1 389 ? -23.359 -8.727 3.412 1 97.5 389 LEU B CA 1
ATOM 6050 C C . LEU B 1 389 ? -24.281 -7.695 2.779 1 97.5 389 LEU B C 1
ATOM 6052 O O . LEU B 1 389 ? -23.844 -6.879 1.963 1 97.5 389 LEU B O 1
ATOM 6056 N N . PRO B 1 390 ? -25.578 -7.766 3.119 1 93.06 390 PRO B N 1
ATOM 6057 C CA . PRO B 1 390 ? -26.469 -6.688 2.668 1 93.06 390 PRO B CA 1
ATOM 6058 C C . PRO B 1 390 ? -26.172 -5.359 3.363 1 93.06 390 PRO B C 1
ATOM 6060 O O . PRO B 1 390 ? -26.172 -5.289 4.594 1 93.06 390 PRO B O 1
ATOM 6063 N N . LEU B 1 391 ? -25.719 -4.332 2.65 1 87.31 391 LEU B N 1
ATOM 6064 C CA . LEU B 1 391 ? -25.375 -3.041 3.236 1 87.31 391 LEU B CA 1
ATOM 6065 C C . LEU B 1 391 ? -26.359 -1.963 2.791 1 87.31 391 LEU B C 1
ATOM 6067 O O . LEU B 1 391 ? -26.859 -2.01 1.67 1 87.31 391 LEU B O 1
#

Organism: Oreochromis niloticus (NCBI:txid8128)

InterPro domains:
  IPR005959 Fumarylacetoacetase [PTHR43069] (93-388)
  IPR005959 Fumarylacetoacetase [TIGR01266] (87-389)
  IPR011234 Fumarylacetoacetase-like, C-terminal [PF01557] (98-385)
  IPR036663 Fumarylacetoacetase-like, C-terminal domain superfamily [G3DSA:3.90.850.10] (92-389)
  IPR036663 Fumarylacetoacetase-like, C-terminal domain superfamily [SSF56529] (94-387)

pLDDT: mean 80.37, std 31.29, range [16.81, 98.94]

Nearest PDB structures (foldseek):
  1qqj-assembly1_B  TM=9.982E-01  e=2.648E-55  Mus musculus
  5ti1-assembly1_A  TM=9.908E-01  e=4.141E-48  Paraburkholderia xenovorans LB400
  5ti1-assembly3_F  TM=9.921E-01  e=8.200E-48  Paraburkholderia xenovorans LB400
  4qku-assembly2_D  TM=9.914E-01  e=2.710E-47  Burkholderia cenocepacia J2315
  5ti1-assembly4_G  TM=9.884E-01  e=2.285E-47  Paraburkholderia xenovorans LB400

Secondary structure (DSSP, 8-state):
----------------------------------------------------------S--------EE---STT---S--SS-------------EEEE---HHHHHHHHHHHH-GGG-S-TTTTTS--EEE--GGGEEETT--EEPPEEEE-SSTTS--EEEE-S-EE-BEEEEEEE-S---TT----GGGGGGGEEEEEEEE--EEHHHHHHH-TTT--STTTTT-EEE-SEEEEHHHHGGGEEPPPP-SSPPPGGG---S--EE--EEEEEEE-TT-SS-EEEEEEEGGG-SS-HHHHHHHHHTTSPPP-TT-EEE------SSGGG--BHHHHTTTTTSPEE-STT-EESSPPTT-EEEEEEEEE-SS-EEEEEEEEEEEEPPP--/----------------------------------------S-----------------S--------EEB--STT---STTSS------B------EEEE---HHHHHHHHHHHH-GGG-S-TTTTTS--EEE--GGGEEETT--EEPPEEEE-SSTTS--EEEE-S-EE-BEEEEEEE-S---TT----GGGGGGGEEEEEEEE--EEHHHHHHH-TTT--STTTTT-EEE-SEEEEHHHHGGGEEPPPP-SSPPPGGG---S--EE--EEEEEEE-TT-SS-EEEEEEEGGG-SS-HHHHHHHHHTTSPPP-TT-EEE------SSGGG--BHHHHTTTTTSPEE-STT-EESSPPTT-EEEEEEEEE-SS-EEEEEEEEEEEEPPP--

Foldseek 3Di:
DDDPPPPPPDPDDDPPPDPDDDPDPPPPDPDPPPPDDDPDDPPPPPPPPPPPPPPPPDDPPDPPQPFLFQDDDPPPPDDPPDDPPPNCNVNQDADWEKEWDFFPQQQQLVQCLPPNNVCSHDPCVLAATHMDTAARVFEEEFPAAFEFDWAWFPPDPVDDIDIDGFPFKKKFWWKKWFFAAKDAFQDFDFLVCLLVGTFFMKTKIQIFRVRRQVVPQVPPHGDRRGHRHMYIYRTTGGVVNFVVFFDWADDRPPDYDPSQDDGDTAFGWKWKWKWKDAVPRPDIAIQATATSNSGRRGSSRVRRRVCVRRDMDHGSHMYMRTGYAHPDLRHGRMLCSVCVNVVRWRDGDDPDTDSHDDAFMKMKMWMWDDDDVDIGTNHITIYGYHYHDDD/DDDDDDPPPDDDDDPDPPPPDPPDPPPPPPDDPPPPDPPDDDDDPDDPPPPPVPPPPDDPPDPPPPFLFQDDDPPCPDDPPDPPPPNCNVNQDADWEKEWDFFPQQQQLVQCLPPNNVCSHDPCVLAATHMDTAARVFEEEFPAAFEFDWDWFPPDPVDDIDIDGFPFKKKFWWKKWFFAAKDAFQDFDFLVCLLVGTFFMKTKIQIFRVRRQVVPQVPPHGDRRGHRHMYIYRTTGGVVNFVVFFDWADDRPPDYDPSQDDGDTAFGWKWKWKWKDAVPRPDIATQATATSNSGRRGSSRVRRRVCVRRDMDHGSHMYMRTGGAHPDLRHGRMLCSVCVNVVRWRDGDDPDTDSHDDAFMKMKMWMWDDDDVDIGTNHITIYGYHYHDDD

Sequence (782 aa):
MGAEAGCVLAQGPDPVFHHSRAVGAHWWGWRQARTSSCLRHATTASSAWWSPVWPPFGPAPRRAGLVVGLHADRSCKYLLKNTSMPFMNCLFFIGDYTDFYSSRDHATNVGIMFRGKENALMPNWLRLPVGYHGRASSVVVSGTPIRRPSGQMRPDQTKPPVFGPSKKLDIELEMAFFVGGGNPLGEPIPIQKAHEHIFGMVLMNDWSARDIQAWEYVPLGPFLGKNFGTTISPWVVPMEALLPFAEPNPIQDPEPLPYLQHNDAYTFNINLFVSLKGKGMAEAVNICRSNFKYMYWTMKQQLTHHTVNGCNVKPGDLLASGTISGPDPESFGSMLELSWNGSKNIDLGGEETRTFLNDGDEVTISGYCEGDGYRVGFGTCQGTILAALPLMGAEAGCVLAQGPDPVFHHSRAVGAHWWGWRQARTSSCLRHATTASSAWWSPVWPPFGPAPRRAGLVVGLHADRSCKYLLKNTSMPFMNCLFFIGDYTDFYSSRDHATNVGIMFRGKENALMPNWLRLPVGYHGRASSVVVSGTPIRRPSGQMRPDQTKPPVFGPSKKLDIELEMAFFVGGGNPLGEPIPIQKAHEHIFGMVLMNDWSARDIQAWEYVPLGPFLGKNFGTTISPWVVPMEALLPFAEPNPIQDPEPLPYLQHNDAYTFNINLFVSLKGKGMAEAVNICRSNFKYMYWTMKQQLTHHTVNGCNVKPGDLLASGTISGPDPESFGSMLELSWNGSKNIDLGGEETRTFLNDGDEVTISGYCEGDGYRVGFGTCQGTILAALPL

Radius of gyration: 30.64 Å; Cα contacts (8 Å, |Δi|>4): 1720; chains: 2; bounding box: 63×120×92 Å